Protein AF-A0A1J7INC5-F1 (afdb_monomer)

Structure (mmCIF, N/CA/C/O backbone):
data_AF-A0A1J7INC5-F1
#
_entry.id   AF-A0A1J7INC5-F1
#
loop_
_atom_site.group_PDB
_atom_site.id
_atom_site.type_symbol
_atom_site.label_atom_id
_atom_site.label_alt_id
_atom_site.label_comp_id
_atom_site.label_asym_id
_atom_site.label_entity_id
_atom_site.label_seq_id
_atom_site.pdbx_PDB_ins_code
_atom_site.Cartn_x
_atom_site.Cartn_y
_atom_site.Cartn_z
_atom_site.occupancy
_atom_site.B_iso_or_equiv
_atom_site.auth_seq_id
_atom_site.auth_comp_id
_atom_site.auth_asym_id
_atom_site.auth_atom_id
_atom_site.pdbx_PDB_model_num
ATOM 1 N N . MET A 1 1 ? 9.828 -32.634 -25.817 1.00 79.56 1 MET A N 1
ATOM 2 C CA . MET A 1 1 ? 9.896 -32.301 -27.258 1.00 79.56 1 MET A CA 1
ATOM 3 C C . MET A 1 1 ? 8.584 -32.544 -27.996 1.00 79.56 1 MET A C 1
ATOM 5 O O . MET A 1 1 ? 7.945 -31.555 -28.268 1.00 79.56 1 MET A O 1
ATOM 9 N N . LYS A 1 2 ? 8.061 -33.765 -28.201 1.00 81.69 2 LYS A N 1
ATOM 10 C CA . LYS A 1 2 ? 6.823 -34.005 -29.002 1.00 81.69 2 LYS A CA 1
ATOM 11 C C . LYS A 1 2 ? 5.657 -32.998 -28.845 1.00 81.69 2 LYS A C 1
ATOM 13 O O . LYS A 1 2 ? 5.053 -32.632 -29.841 1.00 81.69 2 LYS A O 1
ATOM 18 N N . GLN A 1 3 ? 5.321 -32.558 -27.626 1.00 80.81 3 GLN A N 1
ATOM 19 C CA . GLN A 1 3 ? 4.282 -31.532 -27.421 1.00 80.81 3 GLN A CA 1
ATOM 20 C C . GLN A 1 3 ? 4.732 -30.112 -27.794 1.00 80.81 3 GLN A C 1
ATOM 22 O O . GLN A 1 3 ? 3.954 -29.354 -28.367 1.00 80.81 3 GLN A O 1
ATOM 27 N N . PHE A 1 4 ? 5.988 -29.769 -27.509 1.00 84.25 4 PHE A N 1
ATOM 28 C CA . PHE A 1 4 ? 6.603 -28.511 -27.925 1.00 84.25 4 PHE A CA 1
ATOM 29 C C . PHE A 1 4 ? 6.523 -28.351 -29.446 1.00 84.25 4 PHE A C 1
ATOM 31 O O . PHE A 1 4 ? 6.114 -27.301 -29.918 1.00 84.25 4 PHE A O 1
ATOM 38 N N . ASP A 1 5 ? 6.781 -29.422 -30.199 1.00 83.06 5 ASP A N 1
ATOM 39 C CA . ASP A 1 5 ? 6.693 -29.476 -31.666 1.00 83.06 5 ASP A CA 1
ATOM 40 C C . ASP A 1 5 ? 5.286 -29.163 -32.195 1.00 83.06 5 ASP A C 1
ATOM 42 O O . ASP A 1 5 ? 5.137 -28.661 -33.301 1.00 83.06 5 ASP A O 1
ATOM 46 N N . GLN A 1 6 ? 4.256 -29.419 -31.387 1.00 81.88 6 GLN A N 1
ATOM 47 C CA . GLN A 1 6 ? 2.860 -29.079 -31.676 1.00 81.88 6 GLN A CA 1
ATOM 48 C C . GLN A 1 6 ? 2.501 -27.646 -31.238 1.00 81.88 6 GLN A C 1
ATOM 50 O O . GLN A 1 6 ? 1.325 -27.301 -31.164 1.00 81.88 6 GLN A O 1
ATOM 55 N N . GLY A 1 7 ? 3.490 -26.828 -30.868 1.00 78.19 7 GLY A N 1
ATOM 56 C CA . GLY A 1 7 ? 3.306 -25.469 -30.360 1.00 78.19 7 GLY A CA 1
ATOM 57 C C . GLY A 1 7 ? 3.027 -25.374 -28.854 1.00 78.19 7 GLY A C 1
ATOM 58 O O . GLY A 1 7 ? 2.882 -24.270 -28.329 1.00 78.19 7 GLY A O 1
ATOM 59 N N . LYS A 1 8 ? 2.968 -26.496 -28.121 1.00 81.81 8 LYS A N 1
ATOM 60 C CA . LYS A 1 8 ? 2.622 -26.514 -26.687 1.00 81.81 8 LYS A CA 1
ATOM 61 C C . LYS A 1 8 ? 3.876 -26.358 -25.823 1.00 81.81 8 LYS A C 1
ATOM 63 O O . LYS A 1 8 ? 4.560 -27.334 -25.519 1.00 81.81 8 LYS A O 1
ATOM 68 N N . LYS A 1 9 ? 4.176 -25.122 -25.409 1.00 86.00 9 LYS A N 1
ATOM 69 C CA . LYS A 1 9 ? 5.406 -24.791 -24.659 1.00 86.00 9 LYS A CA 1
ATOM 70 C C . LYS A 1 9 ? 5.357 -25.090 -23.157 1.00 86.00 9 LYS A C 1
ATOM 72 O O . LYS A 1 9 ? 6.409 -25.260 -22.558 1.00 86.00 9 LYS A O 1
ATOM 77 N N . TYR A 1 10 ? 4.174 -25.179 -22.548 1.00 83.81 10 TYR A N 1
ATOM 78 C CA . TYR A 1 10 ? 4.024 -25.252 -21.086 1.00 83.81 10 TYR A CA 1
ATOM 79 C C . TYR A 1 10 ? 4.822 -26.394 -20.435 1.00 83.81 10 TYR A C 1
ATOM 81 O O . TYR A 1 10 ? 5.674 -26.135 -19.593 1.00 83.81 10 TYR A O 1
ATOM 89 N N . LEU A 1 11 ? 4.629 -27.643 -20.884 1.00 85.19 11 LEU A N 1
ATOM 90 C CA . LEU A 1 11 ? 5.371 -28.787 -20.334 1.00 85.19 11 LEU A CA 1
ATOM 91 C C . LEU A 1 11 ? 6.878 -28.697 -20.585 1.00 85.19 11 LEU A C 1
ATOM 93 O O . LEU A 1 11 ? 7.661 -29.241 -19.816 1.00 85.19 11 LEU A O 1
ATOM 97 N N . PHE A 1 12 ? 7.288 -28.045 -21.675 1.00 90.88 12 PHE A N 1
ATOM 98 C CA . PHE A 1 12 ? 8.702 -27.823 -21.946 1.00 90.88 12 PHE A CA 1
ATOM 99 C C . PHE A 1 12 ? 9.302 -26.856 -20.922 1.00 90.88 12 PHE A C 1
ATOM 101 O O . PHE A 1 12 ? 10.335 -27.171 -20.348 1.00 90.88 12 PHE A O 1
ATOM 108 N N . LEU A 1 13 ? 8.625 -25.740 -20.634 1.00 91.00 13 LEU A N 1
ATOM 109 C CA . LEU A 1 13 ? 9.067 -24.789 -19.612 1.00 91.00 13 LEU A CA 1
ATOM 110 C C . LEU A 1 13 ? 9.072 -25.418 -18.210 1.00 91.00 13 LEU A C 1
ATOM 112 O O . LEU A 1 13 ? 10.070 -25.297 -17.512 1.00 91.00 13 LEU A O 1
ATOM 116 N N . GLN A 1 14 ? 8.040 -26.190 -17.849 1.00 89.31 14 GLN A N 1
ATOM 117 C CA . GLN A 1 14 ? 8.032 -26.937 -16.583 1.00 89.31 14 GLN A CA 1
ATOM 118 C C . GLN A 1 14 ? 9.174 -27.953 -16.484 1.00 89.31 14 GLN A C 1
ATOM 120 O O . GLN A 1 14 ? 9.758 -28.122 -15.418 1.00 89.31 14 GLN A O 1
ATOM 125 N N . ALA A 1 15 ? 9.510 -28.642 -17.579 1.00 92.19 15 ALA A N 1
ATOM 126 C CA . ALA A 1 15 ? 10.645 -29.559 -17.583 1.00 92.19 15 ALA A CA 1
ATOM 127 C C . ALA A 1 15 ? 11.968 -28.817 -17.341 1.00 92.19 15 ALA A C 1
ATOM 129 O O . ALA A 1 15 ? 12.799 -29.313 -16.585 1.00 92.19 15 ALA A O 1
ATOM 130 N N . LEU A 1 16 ? 12.143 -27.625 -17.927 1.00 94.12 16 LEU A N 1
ATOM 131 C CA . LEU A 1 16 ? 13.303 -26.775 -17.642 1.00 94.12 16 LEU A CA 1
ATOM 132 C C . LEU A 1 16 ? 13.348 -26.358 -16.166 1.00 94.12 16 LEU A C 1
ATOM 134 O O . LEU A 1 16 ? 14.412 -26.455 -15.563 1.00 94.12 16 LEU A O 1
ATOM 138 N N . ASP A 1 17 ? 12.215 -25.975 -15.568 1.00 92.81 17 ASP A N 1
ATOM 139 C CA . ASP A 1 17 ? 12.146 -25.637 -14.137 1.00 92.81 17 ASP A CA 1
ATOM 140 C C . ASP A 1 17 ? 12.567 -26.827 -13.257 1.00 92.81 17 ASP A C 1
ATOM 142 O O . ASP A 1 17 ? 13.342 -26.673 -12.311 1.00 92.81 17 ASP A O 1
ATOM 146 N N . VAL A 1 18 ? 12.118 -28.041 -13.600 1.00 94.75 18 VAL A N 1
ATOM 147 C CA . VAL A 1 18 ? 12.524 -29.271 -12.905 1.00 94.75 18 VAL A CA 1
ATOM 148 C C . VAL A 1 18 ? 14.021 -29.523 -13.063 1.00 94.75 18 VAL A C 1
ATOM 150 O O . VAL A 1 18 ? 14.682 -29.829 -12.070 1.00 94.75 18 VAL A O 1
ATOM 153 N N . PHE A 1 19 ? 14.572 -29.388 -14.272 1.00 96.19 19 PHE A N 1
ATOM 154 C CA . PHE A 1 19 ? 16.002 -29.592 -14.500 1.00 96.19 19 PHE A CA 1
ATOM 155 C C . PHE A 1 19 ? 16.855 -28.599 -13.711 1.00 96.19 19 PHE A C 1
ATOM 157 O O . PHE A 1 19 ? 17.801 -29.020 -13.052 1.00 96.19 19 PHE A O 1
ATOM 164 N N . GLU A 1 20 ? 16.486 -27.318 -13.697 1.00 93.75 20 GLU A N 1
ATOM 165 C CA . GLU A 1 20 ? 17.176 -26.306 -12.894 1.00 93.75 20 GLU A CA 1
ATOM 166 C C . GLU A 1 20 ? 17.086 -26.610 -11.392 1.00 93.75 20 GLU A C 1
ATOM 168 O O . GLU A 1 20 ? 18.099 -26.570 -10.701 1.00 93.75 20 GLU A O 1
ATOM 173 N N . SER A 1 21 ? 15.906 -26.990 -10.884 1.00 94.00 21 SER A N 1
ATOM 174 C CA . SER A 1 21 ? 15.721 -27.313 -9.457 1.00 94.00 21 SER A CA 1
ATOM 175 C C . SER A 1 21 ? 16.501 -28.547 -8.983 1.00 94.00 21 SER A C 1
ATOM 177 O O . SER A 1 21 ? 16.738 -28.705 -7.788 1.00 94.00 21 SER A O 1
ATOM 179 N N . GLN A 1 22 ? 16.874 -29.432 -9.911 1.00 95.88 22 GLN A N 1
ATOM 180 C CA . GLN A 1 22 ? 17.616 -30.666 -9.646 1.00 95.88 22 GLN A CA 1
ATOM 181 C C . GLN A 1 22 ? 19.092 -30.568 -10.058 1.00 95.88 22 GLN A C 1
ATOM 183 O O . GLN A 1 22 ? 19.761 -31.599 -10.111 1.00 95.88 22 GLN A O 1
ATOM 188 N N . ASP A 1 23 ? 19.584 -29.371 -10.401 1.00 94.31 23 ASP A N 1
ATOM 189 C CA . ASP A 1 23 ? 20.941 -29.138 -10.916 1.00 94.31 23 ASP A CA 1
ATOM 190 C C . ASP A 1 23 ? 21.305 -29.998 -12.148 1.00 94.31 23 ASP A C 1
ATOM 192 O O . ASP A 1 23 ? 22.472 -30.282 -12.428 1.00 94.31 23 ASP A O 1
ATOM 196 N N . LYS A 1 24 ? 20.299 -30.389 -12.936 1.00 96.19 24 LYS A N 1
ATOM 197 C CA . LYS A 1 24 ? 20.429 -31.155 -14.185 1.00 96.19 24 LYS A CA 1
ATOM 198 C C . LYS A 1 24 ? 20.753 -30.233 -15.359 1.00 96.19 24 LYS A C 1
ATOM 200 O O . LYS A 1 24 ? 19.976 -30.056 -16.301 1.00 96.19 24 LYS A O 1
ATOM 205 N N . TRP A 1 25 ? 21.905 -29.575 -15.258 1.00 94.81 25 TRP A N 1
ATOM 206 C CA . TRP A 1 25 ? 22.341 -28.546 -16.202 1.00 94.81 25 TRP A CA 1
ATOM 207 C C . TRP A 1 25 ? 22.644 -29.104 -17.597 1.00 94.81 25 TRP A C 1
ATOM 209 O O . TRP A 1 25 ? 22.446 -28.400 -18.587 1.00 94.81 25 TRP A O 1
ATOM 219 N N . ASP A 1 26 ? 23.065 -30.366 -17.702 1.00 95.81 26 ASP A N 1
ATOM 220 C CA . ASP A 1 26 ? 23.295 -31.018 -18.991 1.00 95.81 26 ASP A CA 1
ATOM 221 C C . ASP A 1 26 ? 21.986 -31.206 -19.767 1.00 95.81 26 ASP A C 1
ATOM 223 O O . ASP A 1 26 ? 21.897 -30.805 -20.929 1.00 95.81 26 ASP A O 1
ATOM 227 N N . GLU A 1 27 ? 20.948 -31.722 -19.107 1.00 95.94 27 GLU A N 1
ATOM 228 C CA . GLU A 1 27 ? 19.623 -31.928 -19.687 1.00 95.94 27 GLU A CA 1
ATOM 229 C C . GLU A 1 27 ? 18.937 -30.605 -20.039 1.00 95.94 27 GLU A C 1
ATOM 231 O O . GLU A 1 27 ? 18.289 -30.507 -21.088 1.00 95.94 27 GLU A O 1
ATOM 236 N N . ALA A 1 28 ? 19.098 -29.577 -19.199 1.00 95.62 28 ALA A N 1
ATOM 237 C CA . ALA A 1 28 ? 18.619 -28.229 -19.487 1.00 95.62 28 ALA A CA 1
ATOM 238 C C . ALA A 1 28 ? 19.305 -27.648 -20.735 1.00 95.62 28 ALA A C 1
ATOM 240 O O . ALA A 1 28 ? 18.622 -27.159 -21.640 1.00 95.62 28 ALA A O 1
ATOM 241 N N . TYR A 1 29 ? 20.637 -27.755 -20.821 1.00 96.81 29 TYR A N 1
ATOM 242 C CA . TYR A 1 29 ? 21.413 -27.294 -21.974 1.00 96.81 29 TYR A CA 1
ATOM 243 C C . TYR A 1 29 ? 20.959 -27.982 -23.263 1.00 96.81 29 TYR A C 1
ATOM 245 O O . TYR A 1 29 ? 20.604 -27.310 -24.233 1.00 96.81 29 TYR A O 1
ATOM 253 N N . ASP A 1 30 ? 20.907 -29.315 -23.259 1.00 96.19 30 ASP A N 1
ATOM 254 C CA . ASP A 1 30 ? 20.570 -30.107 -24.441 1.00 96.19 30 ASP A CA 1
ATOM 255 C C . ASP A 1 30 ? 19.126 -29.862 -24.894 1.00 96.19 30 ASP A C 1
ATOM 257 O O . ASP A 1 30 ? 18.855 -29.764 -26.093 1.00 96.19 30 ASP A O 1
ATOM 261 N N . SER A 1 31 ? 18.195 -29.705 -23.949 1.00 94.38 31 SER A N 1
ATOM 262 C CA . SER A 1 31 ? 16.788 -29.409 -24.240 1.00 94.38 31 SER A CA 1
ATOM 263 C C . SER A 1 31 ? 16.611 -28.024 -24.863 1.00 94.38 31 SER A C 1
ATOM 265 O O . SER A 1 31 ? 15.909 -27.884 -25.869 1.00 94.38 31 SER A O 1
ATOM 267 N N . CYS A 1 32 ? 17.269 -27.001 -24.309 1.00 95.56 32 CYS A N 1
ATOM 268 C CA . CYS A 1 32 ? 17.246 -25.650 -24.866 1.00 95.56 32 CYS A CA 1
ATOM 269 C C . CYS A 1 32 ? 17.903 -25.596 -26.246 1.00 95.56 32 CYS A C 1
ATOM 271 O O . CYS A 1 32 ? 17.321 -25.047 -27.182 1.00 95.56 32 CYS A O 1
ATOM 273 N N . ARG A 1 33 ? 19.067 -26.231 -26.401 1.00 95.31 33 ARG A N 1
ATOM 274 C CA . ARG A 1 33 ? 19.762 -26.379 -27.682 1.00 95.31 33 ARG A CA 1
ATOM 275 C C . ARG A 1 33 ? 18.855 -27.013 -28.734 1.00 95.31 33 ARG A C 1
ATOM 277 O O . ARG A 1 33 ? 18.671 -26.454 -29.811 1.00 95.31 33 ARG A O 1
ATOM 284 N N . GLN A 1 34 ? 18.219 -28.142 -28.416 1.00 93.56 34 GLN A N 1
ATOM 285 C CA . GLN A 1 34 ? 17.287 -28.814 -29.328 1.00 93.56 34 GLN A CA 1
ATOM 286 C C . GLN A 1 34 ? 16.079 -27.945 -29.696 1.00 93.56 34 GLN A C 1
ATOM 288 O O . GLN A 1 34 ? 15.565 -28.063 -30.808 1.00 93.56 34 GLN A O 1
ATOM 293 N N . ALA A 1 35 ? 15.592 -27.100 -28.787 1.00 92.69 35 ALA A N 1
ATOM 294 C CA . ALA A 1 35 ? 14.503 -26.172 -29.076 1.00 92.69 35 ALA A CA 1
ATOM 295 C C . ALA A 1 35 ? 14.950 -25.010 -29.982 1.00 92.69 35 ALA A C 1
ATOM 297 O O . ALA A 1 35 ? 14.230 -24.671 -30.922 1.00 92.69 35 ALA A O 1
ATOM 298 N N . LEU A 1 36 ? 16.130 -24.434 -29.730 1.00 93.12 36 LEU A N 1
ATOM 299 C CA . LEU A 1 36 ? 16.673 -23.272 -30.445 1.00 93.12 36 LEU A CA 1
ATOM 300 C C . LEU A 1 36 ? 17.260 -23.619 -31.822 1.00 93.12 36 LEU A C 1
ATOM 302 O O . LEU A 1 36 ? 17.204 -22.795 -32.728 1.00 93.12 36 LEU A O 1
ATOM 306 N N . CYS A 1 37 ? 17.767 -24.839 -32.022 1.00 92.19 37 CYS A N 1
ATOM 307 C CA . CYS A 1 37 ? 18.296 -25.298 -33.314 1.00 92.19 37 CYS A CA 1
ATOM 308 C C . CYS A 1 37 ? 17.212 -25.691 -34.334 1.00 92.19 37 CYS A C 1
ATOM 310 O O . CYS A 1 37 ? 17.538 -26.119 -35.445 1.00 92.19 37 CYS A O 1
ATOM 312 N N . ARG A 1 38 ? 15.925 -25.597 -33.979 1.00 89.00 38 ARG A N 1
ATOM 313 C CA . ARG A 1 38 ? 14.830 -25.929 -34.897 1.00 89.00 38 ARG A CA 1
ATOM 314 C C . ARG A 1 38 ? 14.788 -24.968 -36.062 1.00 89.00 38 ARG A C 1
ATOM 316 O O . ARG A 1 38 ? 15.033 -23.777 -35.902 1.00 89.00 38 ARG A O 1
ATOM 323 N N . LYS A 1 39 ? 14.390 -25.493 -37.215 1.00 88.06 39 LYS A N 1
ATOM 324 C CA . LYS A 1 39 ? 14.155 -24.709 -38.420 1.00 88.06 39 LYS A CA 1
ATOM 325 C C . LYS A 1 39 ? 12.675 -24.710 -38.777 1.00 88.06 39 LYS A C 1
ATOM 327 O O . LYS A 1 39 ? 11.964 -25.654 -38.435 1.00 88.06 39 LYS A O 1
ATOM 332 N N . ASP A 1 40 ? 12.219 -23.636 -39.398 1.00 84.44 40 ASP A N 1
ATOM 333 C CA . ASP A 1 40 ? 10.909 -23.567 -40.033 1.00 84.44 40 ASP A CA 1
ATOM 334 C C . ASP A 1 40 ? 10.914 -24.262 -41.408 1.00 84.44 40 ASP A C 1
ATOM 336 O O . ASP A 1 40 ? 11.930 -24.810 -41.849 1.00 84.44 40 ASP A O 1
ATOM 340 N N . GLU A 1 41 ? 9.767 -24.250 -42.089 1.00 78.06 41 GLU A N 1
ATOM 341 C CA . GLU A 1 41 ? 9.596 -24.852 -43.420 1.00 78.06 41 GLU A CA 1
ATOM 342 C C . GLU A 1 41 ? 10.517 -24.227 -44.487 1.00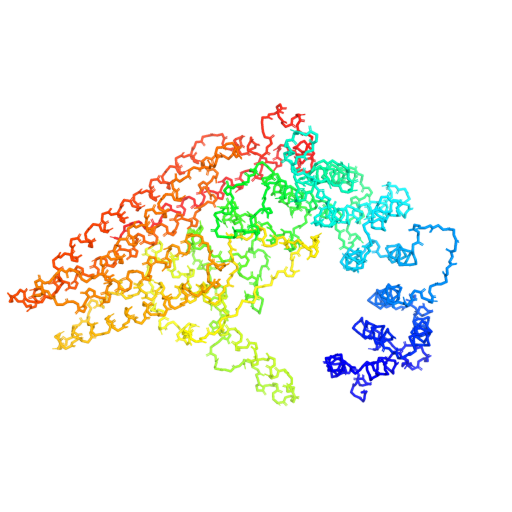 78.06 41 GLU A C 1
ATOM 344 O O . GLU A 1 41 ? 10.833 -24.874 -45.483 1.00 78.06 41 GLU A O 1
ATOM 349 N N . GLY A 1 42 ? 10.996 -22.997 -44.265 1.00 76.56 42 GLY A N 1
ATOM 350 C CA . GLY A 1 42 ? 11.931 -22.284 -45.137 1.00 76.56 42 GLY A CA 1
ATOM 351 C C . GLY A 1 42 ? 13.409 -22.526 -44.811 1.00 76.56 42 GLY A C 1
ATOM 352 O O . GLY A 1 42 ? 14.277 -21.921 -45.439 1.00 76.56 42 GLY A O 1
ATOM 353 N N . GLY A 1 43 ? 13.721 -23.381 -43.831 1.00 79.88 43 GLY A N 1
ATOM 354 C CA . GLY A 1 43 ? 15.092 -23.655 -43.395 1.00 79.88 43 GLY A CA 1
ATOM 355 C C . GLY A 1 43 ? 15.721 -22.551 -42.533 1.00 79.88 43 GLY A C 1
ATOM 356 O O . GLY A 1 43 ? 16.916 -22.635 -42.227 1.00 79.88 43 GLY A O 1
ATOM 357 N N . LEU A 1 44 ? 14.939 -21.547 -42.125 1.00 84.19 44 LEU A N 1
ATOM 358 C CA . LEU A 1 44 ? 15.334 -20.466 -41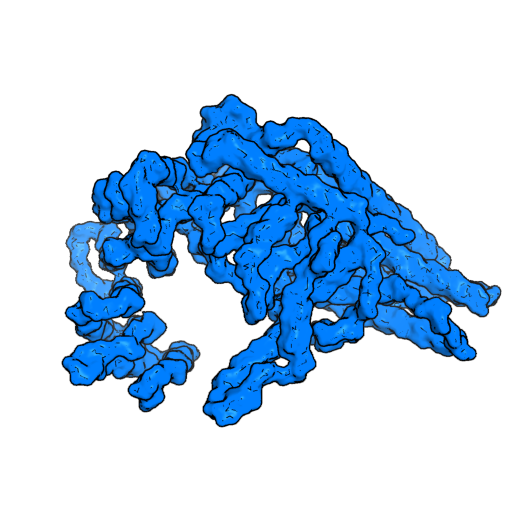.219 1.00 84.19 44 LEU A CA 1
ATOM 359 C C . LEU A 1 44 ? 15.131 -20.896 -39.758 1.00 84.19 44 LEU A C 1
ATOM 361 O O . LEU A 1 44 ? 14.366 -21.823 -39.501 1.00 84.19 44 LEU A O 1
ATOM 365 N N . PRO A 1 45 ? 15.805 -20.272 -38.775 1.00 85.25 45 PRO A N 1
ATOM 366 C CA . PRO A 1 45 ? 15.621 -20.624 -37.372 1.00 85.25 45 PRO A CA 1
ATOM 367 C C . PRO A 1 45 ? 14.172 -20.401 -36.910 1.00 85.25 45 PRO A C 1
ATOM 369 O O . PRO A 1 45 ? 13.573 -19.348 -37.129 1.00 85.25 45 PRO A O 1
ATOM 372 N N . SER A 1 46 ? 13.611 -21.401 -36.232 1.00 87.69 46 SER A N 1
ATOM 373 C CA . SER A 1 46 ? 12.252 -21.361 -35.704 1.00 87.69 46 SER A CA 1
ATOM 374 C C . SER A 1 46 ? 12.181 -20.489 -34.454 1.00 87.69 46 SER A C 1
ATOM 376 O O . SER A 1 46 ? 12.831 -20.750 -33.440 1.00 87.69 46 SER A O 1
ATOM 378 N N . TYR A 1 47 ? 11.294 -19.497 -34.475 1.00 86.25 47 TYR A N 1
ATOM 379 C CA . TYR A 1 47 ? 11.047 -18.624 -33.325 1.00 86.25 47 TYR A CA 1
ATOM 380 C C . TYR A 1 47 ? 10.155 -19.261 -32.249 1.00 86.25 47 TYR A C 1
ATOM 382 O O . TYR A 1 47 ? 9.934 -18.674 -31.190 1.00 86.25 47 TYR A O 1
ATOM 390 N N . LEU A 1 48 ? 9.696 -20.500 -32.465 1.00 84.38 48 LEU A N 1
ATOM 391 C CA . LEU A 1 48 ? 8.965 -21.270 -31.463 1.00 84.38 48 LEU A CA 1
ATOM 392 C C . LEU A 1 48 ? 9.797 -21.465 -30.181 1.00 84.38 48 LEU A C 1
ATOM 394 O O . LEU A 1 48 ? 9.253 -21.362 -29.084 1.00 84.38 48 LEU A O 1
ATOM 398 N N . GLY A 1 49 ? 11.109 -21.692 -30.303 1.00 80.81 49 GLY A N 1
ATOM 399 C CA . GLY A 1 49 ? 12.033 -21.814 -29.167 1.00 80.81 49 GLY A CA 1
ATOM 400 C C . GLY A 1 49 ? 12.678 -20.509 -28.708 1.00 80.81 49 GLY A C 1
ATOM 401 O O . GLY A 1 49 ? 13.268 -20.496 -27.635 1.00 80.81 49 GLY A O 1
ATOM 402 N N . ALA A 1 50 ? 12.541 -19.418 -29.471 1.00 84.25 50 ALA A N 1
ATOM 403 C CA . ALA A 1 50 ? 13.195 -18.126 -29.226 1.00 84.25 50 ALA A CA 1
ATOM 404 C C . ALA A 1 50 ? 12.513 -17.291 -28.118 1.00 84.25 50 ALA A C 1
ATOM 406 O O . ALA A 1 50 ? 12.283 -16.085 -28.249 1.00 84.25 50 ALA A O 1
ATOM 407 N N . ASP A 1 51 ? 12.160 -17.961 -27.028 1.00 88.56 51 ASP A N 1
ATOM 408 C CA . ASP A 1 51 ? 11.603 -17.380 -25.816 1.00 88.56 51 ASP A CA 1
ATOM 409 C C . ASP A 1 51 ? 12.730 -16.941 -24.869 1.00 88.56 51 ASP A C 1
ATOM 411 O O . ASP A 1 51 ? 13.776 -17.590 -24.791 1.00 88.56 51 ASP A O 1
ATOM 415 N N . TRP A 1 52 ? 12.530 -15.838 -24.146 1.00 91.88 52 TRP A N 1
ATOM 416 C CA . TRP A 1 52 ? 13.534 -15.319 -23.219 1.00 91.88 52 TRP A CA 1
ATOM 417 C C . TRP A 1 52 ? 13.896 -16.326 -22.118 1.00 91.88 52 TRP A C 1
ATOM 419 O O . TRP A 1 52 ? 15.076 -16.475 -21.801 1.00 91.88 52 TRP A O 1
ATOM 429 N N . ARG A 1 53 ? 12.922 -17.078 -21.582 1.00 92.88 53 ARG A N 1
ATOM 430 C CA . ARG A 1 53 ? 13.174 -18.108 -20.561 1.00 92.88 53 ARG A CA 1
ATOM 431 C C . ARG A 1 53 ? 14.126 -19.181 -21.083 1.00 92.88 53 ARG A C 1
ATOM 433 O O . ARG A 1 53 ? 15.047 -19.571 -20.375 1.00 92.88 53 ARG A O 1
ATOM 440 N N . VAL A 1 54 ? 13.936 -19.605 -22.332 1.00 94.81 54 VAL A N 1
ATOM 441 C CA . VAL A 1 54 ? 14.754 -20.640 -22.980 1.00 94.81 54 VAL A CA 1
ATOM 442 C C . VAL A 1 54 ? 16.176 -20.143 -23.213 1.00 94.81 54 VAL A C 1
ATOM 444 O O . VAL A 1 54 ? 17.121 -20.845 -22.862 1.00 94.81 54 VAL A O 1
ATOM 447 N N . TRP A 1 55 ? 16.345 -18.920 -23.728 1.00 95.56 55 TRP A N 1
ATOM 448 C CA . TRP A 1 55 ? 17.668 -18.304 -23.879 1.00 95.56 55 TRP A CA 1
ATOM 449 C C . TRP A 1 55 ? 18.400 -18.169 -22.546 1.00 95.56 55 TRP A C 1
ATOM 451 O O . TRP A 1 55 ? 19.556 -18.575 -22.439 1.00 95.56 55 TRP A O 1
ATOM 461 N N . LYS A 1 56 ? 17.720 -17.654 -21.518 1.00 95.00 56 LYS A N 1
ATOM 462 C CA . LYS A 1 56 ? 18.295 -17.481 -20.183 1.00 95.00 56 LYS A CA 1
ATOM 463 C C . LYS A 1 56 ? 18.754 -18.815 -19.589 1.00 95.00 56 LYS A C 1
ATOM 465 O O . LYS A 1 56 ? 19.890 -18.910 -19.134 1.00 95.00 56 LYS A O 1
ATOM 470 N N . THR A 1 57 ? 17.915 -19.852 -19.648 1.00 95.38 57 THR A N 1
ATOM 471 C CA . THR A 1 57 ? 18.275 -21.202 -19.186 1.00 95.38 57 THR A CA 1
ATOM 472 C C . THR A 1 57 ? 19.420 -21.790 -20.005 1.00 95.38 57 THR A C 1
ATOM 474 O O . THR A 1 57 ? 20.329 -22.381 -19.432 1.00 95.38 57 THR A O 1
ATOM 477 N N . PHE A 1 58 ? 19.428 -21.601 -21.328 1.00 96.69 58 PHE A N 1
ATOM 478 C CA . PHE A 1 58 ? 20.496 -22.107 -22.191 1.00 96.69 58 PHE A CA 1
ATOM 479 C C . PHE A 1 58 ? 21.862 -21.519 -21.821 1.00 96.69 58 PHE A C 1
ATOM 481 O O . PHE A 1 58 ? 22.832 -22.255 -21.647 1.00 96.69 58 PHE A O 1
ATOM 488 N N . ILE A 1 59 ? 21.919 -20.197 -21.641 1.00 95.62 59 ILE A N 1
ATOM 489 C CA . ILE A 1 59 ? 23.139 -19.468 -21.281 1.00 95.62 59 ILE A CA 1
ATOM 490 C C . ILE A 1 59 ? 23.579 -19.812 -19.851 1.00 95.62 59 ILE A C 1
ATOM 492 O O . ILE A 1 59 ? 24.762 -20.060 -19.607 1.00 95.62 59 ILE A O 1
ATOM 496 N N . ALA A 1 60 ? 22.636 -19.887 -18.906 1.00 94.00 60 ALA A N 1
ATOM 497 C CA . ALA A 1 60 ? 22.924 -20.302 -17.536 1.00 94.00 60 ALA A CA 1
ATOM 498 C C . ALA A 1 60 ? 23.497 -21.727 -17.495 1.00 94.00 60 ALA A C 1
ATOM 500 O O . ALA A 1 60 ? 24.548 -21.943 -16.893 1.00 94.00 60 ALA A O 1
ATOM 501 N N . ALA A 1 61 ? 22.878 -22.675 -18.199 1.00 95.19 61 ALA A N 1
ATOM 502 C CA . ALA A 1 61 ? 23.349 -24.052 -18.284 1.00 95.19 61 ALA A CA 1
ATOM 503 C C . ALA A 1 61 ? 24.729 -24.158 -18.956 1.00 95.19 61 ALA A C 1
ATOM 505 O O . ALA A 1 61 ? 25.576 -24.914 -18.484 1.00 95.19 61 ALA A O 1
ATOM 506 N N . ALA A 1 62 ? 25.009 -23.348 -19.987 1.00 94.56 62 ALA A N 1
ATOM 507 C CA . ALA A 1 62 ? 26.326 -23.288 -20.631 1.00 94.56 62 ALA A CA 1
ATOM 508 C C . ALA A 1 62 ? 27.444 -22.946 -19.632 1.00 94.56 62 ALA A C 1
ATOM 510 O O . ALA A 1 62 ? 28.512 -23.557 -19.656 1.00 94.56 62 ALA A O 1
ATOM 511 N N . SER A 1 63 ? 27.174 -22.027 -18.695 1.00 91.38 63 SER A N 1
ATOM 512 C CA . SER A 1 63 ? 28.121 -21.649 -17.634 1.00 91.38 63 SER A CA 1
ATOM 513 C C . SER A 1 63 ? 28.396 -22.754 -16.608 1.00 91.38 63 SER A C 1
ATOM 515 O O . SER A 1 63 ? 29.366 -22.662 -15.856 1.00 91.38 63 SER A O 1
ATOM 517 N N . LYS A 1 64 ? 27.556 -23.795 -16.573 1.00 91.56 64 LYS A N 1
ATOM 518 C CA . LYS A 1 64 ? 27.638 -24.925 -15.639 1.00 91.56 64 LYS A CA 1
ATOM 519 C C . LYS A 1 64 ? 28.164 -26.212 -16.282 1.00 91.56 64 LYS A C 1
ATOM 521 O O . LYS A 1 64 ? 28.396 -27.181 -15.565 1.00 91.56 64 LYS A O 1
ATOM 526 N N . LYS A 1 65 ? 28.380 -26.234 -17.604 1.00 89.94 65 LYS A N 1
ATOM 527 C CA . LYS A 1 65 ? 28.960 -27.386 -18.312 1.00 89.94 65 LYS A CA 1
ATOM 528 C C . LYS A 1 65 ? 30.415 -27.638 -17.869 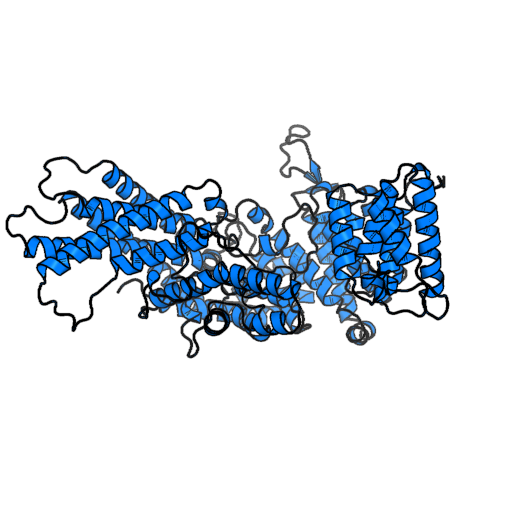1.00 89.94 65 LYS A C 1
ATOM 530 O O . LYS A 1 65 ? 31.126 -26.681 -17.569 1.00 89.94 65 LYS A O 1
ATOM 535 N N . PRO A 1 66 ? 30.916 -28.889 -17.934 1.00 87.44 66 PRO A N 1
ATOM 536 C CA . PRO A 1 66 ? 32.323 -29.201 -17.652 1.00 87.44 66 PRO A CA 1
ATOM 537 C C . PRO A 1 66 ? 33.320 -28.466 -18.559 1.00 87.44 66 PRO A C 1
ATOM 539 O O . PRO A 1 66 ? 34.426 -28.146 -18.133 1.00 87.44 66 PRO A O 1
ATOM 542 N N . ASN A 1 67 ? 32.923 -28.182 -19.806 1.00 88.50 67 ASN A N 1
ATOM 543 C CA . ASN A 1 67 ? 33.682 -27.358 -20.745 1.00 88.50 67 ASN A CA 1
ATOM 544 C C . ASN A 1 67 ? 32.848 -26.132 -21.165 1.00 88.50 67 ASN A C 1
ATOM 546 O O . ASN A 1 67 ? 32.183 -26.167 -22.206 1.00 88.50 67 ASN A O 1
ATOM 550 N N . PRO A 1 68 ? 32.860 -25.048 -20.363 1.00 87.12 68 PRO A N 1
ATOM 551 C CA . PRO A 1 68 ? 32.096 -23.842 -20.662 1.00 87.12 68 PRO A CA 1
ATOM 552 C C . PRO A 1 68 ? 32.500 -23.194 -21.986 1.00 87.12 68 PRO A C 1
ATOM 554 O O . PRO A 1 68 ? 31.655 -22.610 -22.651 1.00 87.12 68 PRO A O 1
ATOM 557 N N . GLN A 1 69 ? 33.765 -23.308 -22.401 1.00 86.50 69 GLN A N 1
ATOM 558 C CA . GLN A 1 69 ? 34.243 -22.693 -23.638 1.00 86.50 69 GLN A CA 1
ATOM 559 C C . GLN A 1 69 ? 33.499 -23.206 -24.863 1.00 86.50 69 GLN A C 1
ATOM 561 O O . GLN A 1 69 ? 32.864 -22.423 -25.567 1.00 86.50 69 GLN A O 1
ATOM 566 N N . VAL A 1 70 ? 33.505 -24.523 -25.056 1.00 89.75 70 VAL A N 1
ATOM 567 C CA . VAL A 1 70 ? 32.797 -25.160 -26.171 1.00 89.75 70 VAL A CA 1
ATOM 568 C C . VAL A 1 70 ? 31.295 -24.881 -26.081 1.00 89.75 70 VAL A C 1
ATOM 570 O O . VAL A 1 70 ? 30.647 -24.601 -27.089 1.00 89.75 70 VAL A O 1
ATOM 573 N N . ALA A 1 71 ? 30.739 -24.890 -24.865 1.00 91.88 71 ALA A N 1
ATOM 574 C CA . ALA A 1 71 ? 29.325 -24.607 -24.656 1.00 91.88 71 ALA A CA 1
ATOM 575 C C . ALA A 1 71 ? 28.943 -23.172 -25.067 1.00 91.88 71 ALA A C 1
ATOM 577 O O . ALA A 1 71 ? 27.889 -22.977 -25.675 1.00 91.88 71 ALA A O 1
ATOM 578 N N . PHE A 1 72 ? 29.783 -22.175 -24.766 1.00 92.06 72 PHE A N 1
ATOM 579 C CA . PHE A 1 72 ? 29.561 -20.775 -25.140 1.00 92.06 72 PHE A CA 1
ATOM 580 C C . PHE A 1 72 ? 29.835 -20.495 -26.623 1.00 92.06 72 PHE A C 1
ATOM 582 O O . PHE A 1 72 ? 29.113 -19.693 -27.214 1.00 92.06 72 PHE A O 1
ATOM 589 N N . GLU A 1 73 ? 30.807 -21.167 -27.246 1.00 90.50 73 GLU A N 1
ATOM 590 C CA . GLU A 1 73 ? 31.016 -21.116 -28.703 1.00 90.50 73 GLU A CA 1
ATOM 591 C C . GLU A 1 73 ? 29.762 -21.600 -29.452 1.00 90.50 73 GLU A C 1
ATOM 593 O O . GLU A 1 73 ? 29.312 -20.964 -30.410 1.00 90.50 73 GLU A O 1
ATOM 598 N N . GLU A 1 74 ? 29.129 -22.676 -28.972 1.00 93.38 74 GLU A N 1
ATOM 599 C CA . GLU A 1 74 ? 27.869 -23.167 -29.535 1.00 93.38 74 GLU A CA 1
ATOM 600 C C . GLU A 1 74 ? 26.698 -22.200 -29.279 1.00 93.38 74 GLU A C 1
ATOM 602 O O . GLU A 1 74 ? 25.932 -21.915 -30.203 1.00 93.38 74 GLU A O 1
ATOM 607 N N . VAL A 1 75 ? 26.584 -21.623 -28.074 1.00 93.88 75 VAL A N 1
ATOM 608 C CA . VAL A 1 75 ? 25.583 -20.577 -27.773 1.00 93.88 75 VAL A CA 1
ATOM 609 C C . VAL A 1 75 ? 25.714 -19.404 -28.745 1.00 93.88 75 VAL A C 1
ATOM 611 O O . VAL A 1 75 ? 24.718 -18.980 -29.334 1.00 93.88 75 VAL A O 1
ATOM 614 N N . GLN A 1 76 ? 26.933 -18.899 -28.947 1.00 91.81 76 GLN A N 1
ATOM 615 C CA . GLN A 1 76 ? 27.203 -17.803 -29.874 1.00 91.81 76 GLN A CA 1
ATOM 616 C C . GLN A 1 76 ? 26.863 -18.190 -31.313 1.00 91.81 76 GLN A C 1
ATOM 618 O O . GLN A 1 76 ? 26.208 -17.413 -32.004 1.00 91.81 76 GLN A O 1
ATOM 623 N N . SER A 1 77 ? 27.244 -19.393 -31.753 1.00 92.88 77 SER A N 1
ATOM 624 C CA . SER A 1 77 ? 26.920 -19.902 -33.089 1.00 92.88 77 SER A CA 1
ATOM 625 C C . SER A 1 77 ? 25.410 -19.908 -33.341 1.00 92.88 77 SER A C 1
ATOM 627 O O . SER A 1 77 ? 24.940 -19.335 -34.327 1.00 92.88 77 SER A O 1
ATOM 629 N N . ILE A 1 78 ? 24.629 -20.466 -32.409 1.00 93.88 78 ILE A N 1
ATOM 630 C CA . ILE A 1 78 ? 23.166 -20.498 -32.506 1.00 93.88 78 ILE A CA 1
ATOM 631 C C . ILE A 1 78 ? 22.612 -19.071 -32.506 1.00 93.88 78 ILE A C 1
ATOM 633 O O . ILE A 1 78 ? 21.799 -18.733 -33.364 1.00 93.88 78 ILE A O 1
ATOM 637 N N . LEU A 1 79 ? 23.076 -18.198 -31.613 1.00 93.06 79 LEU A N 1
ATOM 638 C CA . LEU A 1 79 ? 22.612 -16.813 -31.530 1.00 93.06 79 LEU A CA 1
ATOM 639 C C . LEU A 1 79 ? 22.886 -16.019 -32.820 1.00 93.06 79 LEU A C 1
ATOM 641 O O . LEU A 1 79 ? 22.018 -15.268 -33.269 1.00 93.06 79 LEU A O 1
ATOM 645 N N . GLN A 1 80 ? 24.033 -16.235 -33.474 1.00 91.56 80 GLN A N 1
ATOM 646 C CA . GLN A 1 80 ? 24.353 -15.610 -34.763 1.00 91.56 80 GLN A CA 1
ATOM 647 C C . GLN A 1 80 ? 23.368 -16.001 -35.871 1.00 91.56 80 GLN A C 1
ATOM 649 O O . GLN A 1 80 ? 23.012 -15.152 -36.695 1.00 91.56 80 GLN A O 1
ATOM 654 N N . THR A 1 81 ? 22.845 -17.234 -35.861 1.00 91.62 81 THR A N 1
ATOM 655 C CA . THR A 1 81 ? 21.806 -17.631 -36.828 1.00 91.62 81 THR A CA 1
ATOM 656 C C . THR A 1 81 ? 20.556 -16.758 -36.698 1.00 91.62 81 THR A C 1
ATOM 658 O O . THR A 1 81 ? 20.067 -16.244 -37.702 1.00 91.62 81 THR A O 1
ATOM 661 N N . PHE A 1 82 ? 20.106 -16.476 -35.472 1.00 90.62 82 PHE A N 1
ATOM 662 C CA . PHE A 1 82 ? 18.958 -15.604 -35.213 1.00 90.62 82 PHE A CA 1
ATOM 663 C C . PHE A 1 82 ? 19.255 -14.127 -35.497 1.00 90.62 82 PHE A C 1
ATOM 665 O O . PHE A 1 82 ? 18.371 -13.398 -35.949 1.00 90.62 82 PHE A O 1
ATOM 672 N N . ILE A 1 83 ? 20.488 -13.668 -35.258 1.00 88.25 83 ILE A N 1
ATOM 673 C CA . ILE A 1 83 ? 20.906 -12.294 -35.570 1.00 88.25 83 ILE A CA 1
ATOM 674 C C . ILE A 1 83 ? 20.850 -12.041 -37.076 1.00 88.25 83 ILE A C 1
ATOM 676 O O . ILE A 1 83 ? 20.362 -10.990 -37.491 1.00 88.25 83 ILE A O 1
ATOM 680 N N . SER A 1 84 ? 21.291 -13.003 -37.889 1.00 86.56 84 SER A N 1
ATOM 681 C CA . SER A 1 84 ? 21.293 -12.875 -39.351 1.00 86.56 84 SER A CA 1
ATOM 682 C C . SER A 1 84 ? 19.886 -12.708 -39.947 1.00 86.56 84 SER A C 1
ATOM 684 O O . SER A 1 84 ? 19.712 -12.041 -40.966 1.00 86.56 84 SER A O 1
ATOM 686 N N . THR A 1 85 ? 18.857 -13.233 -39.274 1.00 84.56 85 THR A N 1
ATOM 687 C CA . THR A 1 85 ? 17.455 -13.181 -39.719 1.00 84.56 85 THR A CA 1
ATOM 688 C C . THR A 1 85 ? 16.613 -12.134 -38.984 1.00 84.56 85 THR A C 1
ATOM 690 O O . THR A 1 85 ? 15.462 -11.893 -39.357 1.00 84.56 85 THR A O 1
ATOM 693 N N . LYS A 1 86 ? 17.172 -11.450 -37.971 1.00 80.31 86 LYS A N 1
ATOM 694 C CA . LYS A 1 86 ? 16.421 -10.588 -37.039 1.00 80.31 86 LYS A CA 1
ATOM 695 C C . LYS A 1 86 ? 15.712 -9.399 -37.686 1.00 80.31 86 LYS A C 1
ATOM 697 O O . LYS A 1 86 ? 14.748 -8.893 -37.125 1.00 80.31 86 LYS A O 1
ATOM 702 N N . ALA A 1 87 ? 16.173 -8.912 -38.839 1.00 76.19 87 ALA A N 1
ATOM 703 C CA . ALA A 1 87 ? 15.627 -7.696 -39.448 1.00 76.19 87 ALA A CA 1
ATOM 704 C C . ALA A 1 87 ? 14.129 -7.825 -39.791 1.00 76.19 87 ALA A C 1
ATOM 706 O O . ALA A 1 87 ? 13.383 -6.854 -39.654 1.00 76.19 87 ALA A O 1
ATOM 707 N N . LYS A 1 88 ? 13.687 -9.036 -40.163 1.00 77.44 88 LYS A N 1
ATOM 708 C CA . LYS A 1 88 ? 12.349 -9.322 -40.706 1.00 77.44 88 LYS A CA 1
ATOM 709 C C . LYS A 1 88 ? 11.342 -9.859 -39.680 1.00 77.44 88 LYS A C 1
ATOM 711 O O . LYS A 1 88 ? 10.255 -10.266 -40.073 1.00 77.44 88 LYS A O 1
ATOM 716 N N . VAL A 1 89 ? 11.682 -9.886 -38.389 1.00 83.94 89 VAL A N 1
ATOM 717 C CA . VAL A 1 89 ? 10.823 -10.492 -37.354 1.00 83.94 89 VAL A CA 1
ATOM 718 C C . VAL A 1 89 ? 10.210 -9.474 -36.401 1.00 83.94 89 VAL A C 1
ATOM 720 O O . VAL A 1 89 ? 10.657 -8.327 -36.311 1.00 83.94 89 VAL A O 1
ATOM 723 N N . ALA A 1 90 ? 9.172 -9.913 -35.687 1.00 84.94 90 ALA A N 1
ATOM 724 C CA . ALA A 1 90 ? 8.466 -9.109 -34.698 1.00 84.94 90 ALA A CA 1
ATOM 725 C C . ALA A 1 90 ? 9.412 -8.567 -33.612 1.00 84.94 90 ALA A C 1
ATOM 727 O O . ALA A 1 90 ? 10.375 -9.229 -33.211 1.00 84.94 90 ALA A O 1
ATOM 728 N N . GLN A 1 91 ? 9.099 -7.375 -33.097 1.00 85.25 91 GLN A N 1
ATOM 729 C CA . GLN A 1 91 ? 9.935 -6.654 -32.132 1.00 85.25 91 GLN A CA 1
ATOM 730 C C . GLN A 1 91 ? 10.231 -7.467 -30.861 1.00 85.25 91 GLN A C 1
ATOM 732 O O . GLN A 1 91 ? 11.348 -7.410 -30.352 1.00 85.25 91 GLN A O 1
ATOM 737 N N . MET A 1 92 ? 9.286 -8.296 -30.400 1.00 86.56 92 MET A N 1
ATOM 738 C CA . MET A 1 92 ? 9.488 -9.191 -29.250 1.00 86.56 92 MET A CA 1
ATOM 739 C C . MET A 1 92 ? 10.711 -10.107 -29.408 1.00 86.56 92 MET A C 1
ATOM 741 O O . MET A 1 92 ? 11.478 -10.292 -28.468 1.00 86.56 92 MET A O 1
ATOM 745 N N . TYR A 1 93 ? 10.943 -10.645 -30.609 1.00 87.88 93 TYR A N 1
ATOM 746 C CA . TYR A 1 93 ? 12.059 -11.553 -30.858 1.00 87.88 93 TYR A CA 1
ATOM 747 C C . TYR A 1 93 ? 13.371 -10.789 -31.004 1.00 87.88 93 TYR A C 1
ATOM 749 O O . TYR A 1 93 ? 14.401 -11.262 -30.532 1.00 87.88 93 TYR A O 1
ATOM 757 N N . LYS A 1 94 ? 13.334 -9.584 -31.589 1.00 89.12 94 LYS A N 1
ATOM 758 C CA . LYS A 1 94 ? 14.490 -8.675 -31.621 1.00 89.12 94 LYS A CA 1
ATOM 759 C C . LYS A 1 94 ? 14.954 -8.341 -30.200 1.00 89.12 94 LYS A C 1
ATOM 761 O O . LYS A 1 94 ? 16.143 -8.473 -29.917 1.00 89.12 94 LYS A O 1
ATOM 766 N N . ARG A 1 95 ? 14.015 -8.010 -29.303 1.00 90.25 95 ARG A N 1
ATOM 767 C CA . ARG A 1 95 ? 14.275 -7.784 -27.872 1.00 90.25 95 ARG A CA 1
ATOM 768 C C . ARG A 1 95 ? 14.868 -9.025 -27.200 1.00 90.25 95 ARG A C 1
ATOM 770 O O . ARG A 1 95 ? 15.926 -8.914 -26.594 1.00 90.25 95 ARG A O 1
ATOM 777 N N . ASN A 1 96 ? 14.263 -10.206 -27.362 1.00 92.44 96 ASN A N 1
ATOM 778 C CA . ASN A 1 96 ? 14.779 -11.449 -26.764 1.00 92.44 96 ASN A CA 1
ATOM 779 C C . ASN A 1 96 ? 16.206 -11.783 -27.229 1.00 92.44 96 ASN A C 1
ATOM 781 O O . ASN A 1 96 ? 17.027 -12.197 -26.418 1.00 92.44 96 ASN A O 1
ATOM 785 N N . ILE A 1 97 ? 16.519 -11.583 -28.514 1.00 92.19 97 ILE A N 1
ATOM 786 C CA . ILE A 1 97 ? 17.873 -11.786 -29.053 1.00 92.19 97 ILE A CA 1
ATOM 787 C C . ILE A 1 97 ? 18.855 -10.774 -28.444 1.00 92.19 97 ILE A C 1
ATOM 789 O O . ILE A 1 97 ? 19.968 -11.143 -28.078 1.00 92.19 97 ILE A O 1
ATOM 793 N N . ALA A 1 98 ? 18.454 -9.507 -28.310 1.00 92.12 98 ALA A N 1
ATOM 794 C CA . ALA A 1 98 ? 19.286 -8.472 -27.700 1.00 92.12 98 ALA A CA 1
ATOM 795 C C . ALA A 1 98 ? 19.549 -8.743 -26.203 1.00 92.12 98 ALA A C 1
ATOM 797 O O . ALA A 1 98 ? 20.676 -8.572 -25.739 1.00 92.12 98 ALA A O 1
ATOM 798 N N . LEU A 1 99 ? 18.549 -9.244 -25.470 1.00 94.38 99 LEU A N 1
ATOM 799 C CA . LEU A 1 99 ? 18.697 -9.708 -24.087 1.00 94.38 99 LEU A CA 1
ATOM 800 C C . LEU A 1 99 ? 19.584 -10.958 -23.986 1.00 94.38 99 LEU A C 1
ATOM 802 O O . LEU A 1 99 ? 20.418 -11.045 -23.090 1.00 94.38 99 LEU A O 1
ATOM 806 N N . ALA A 1 100 ? 19.463 -11.907 -24.918 1.00 94.56 100 ALA A N 1
ATOM 807 C CA . ALA A 1 100 ? 20.329 -13.086 -24.969 1.00 94.56 100 ALA A CA 1
ATOM 808 C C . ALA A 1 100 ? 21.797 -12.707 -25.222 1.00 94.56 100 ALA A C 1
ATOM 810 O O . ALA A 1 100 ? 22.694 -13.287 -24.611 1.00 94.56 100 ALA A O 1
ATOM 811 N N . LEU A 1 101 ? 22.050 -11.700 -26.066 1.00 93.19 101 LEU A N 1
ATOM 812 C CA . LEU A 1 101 ? 23.386 -11.127 -26.250 1.00 93.19 101 LEU A CA 1
ATOM 813 C C . LEU A 1 101 ? 23.925 -10.512 -24.952 1.00 93.19 101 LEU A C 1
ATOM 815 O O . LEU A 1 101 ? 25.066 -10.787 -24.588 1.00 93.19 101 LEU A O 1
ATOM 819 N N . LEU A 1 102 ? 23.111 -9.726 -24.238 1.00 93.62 102 LEU A N 1
ATOM 820 C CA . LEU A 1 102 ? 23.486 -9.167 -22.934 1.00 93.62 102 LEU A CA 1
ATOM 821 C C . LEU A 1 102 ? 23.831 -10.263 -21.922 1.00 93.62 102 LEU A C 1
ATOM 823 O O . LEU A 1 102 ? 24.926 -10.253 -21.365 1.00 93.62 102 LEU A O 1
ATOM 827 N N . GLU A 1 103 ? 22.942 -11.235 -21.724 1.00 94.81 103 GLU A N 1
ATOM 828 C CA . GLU A 1 103 ? 23.159 -12.333 -20.777 1.00 94.81 103 GLU A CA 1
ATOM 829 C C . GLU A 1 103 ? 24.409 -13.139 -21.133 1.00 94.81 103 GLU A C 1
ATOM 831 O O . GLU A 1 103 ? 25.214 -13.448 -20.258 1.00 94.81 103 GLU A O 1
ATOM 836 N N . THR A 1 104 ? 24.640 -13.403 -22.422 1.00 92.94 104 THR A N 1
ATOM 837 C CA . THR A 1 104 ? 25.860 -14.082 -22.879 1.00 92.94 104 THR A CA 1
ATOM 838 C C . THR A 1 104 ? 27.104 -13.287 -22.482 1.00 92.94 104 THR A C 1
ATOM 840 O O . THR A 1 104 ? 28.017 -13.857 -21.889 1.00 92.94 104 THR A O 1
ATOM 843 N N . SER A 1 105 ? 27.130 -11.971 -22.719 1.00 90.62 105 SER A N 1
ATOM 844 C CA . SER A 1 105 ? 28.258 -11.111 -22.332 1.00 90.62 105 SER A CA 1
ATOM 845 C C . SER A 1 105 ? 28.494 -11.065 -20.819 1.00 90.62 105 SER A C 1
ATOM 847 O O . SER A 1 105 ? 29.634 -10.912 -20.384 1.00 90.62 105 SER A O 1
ATOM 849 N N . PHE A 1 106 ? 27.446 -11.209 -20.002 1.00 91.12 106 PHE A N 1
ATOM 850 C CA . PHE A 1 106 ? 27.554 -11.222 -18.539 1.00 91.12 106 PHE A CA 1
ATOM 851 C C . PHE A 1 106 ? 27.966 -12.576 -17.953 1.00 91.12 106 PHE A C 1
ATOM 853 O O . PHE A 1 106 ? 28.551 -12.611 -16.868 1.00 91.12 106 PHE A O 1
ATOM 860 N N . ARG A 1 107 ? 27.669 -13.682 -18.642 1.00 90.75 107 ARG A N 1
ATOM 861 C CA . ARG A 1 107 ? 27.919 -15.047 -18.150 1.00 90.75 107 ARG A CA 1
ATOM 862 C C . ARG A 1 107 ? 29.121 -15.733 -18.793 1.00 90.75 107 ARG A C 1
ATOM 864 O O . ARG A 1 107 ? 29.569 -16.749 -18.262 1.00 90.75 107 ARG A O 1
ATOM 871 N N . ILE A 1 108 ? 29.654 -15.202 -19.894 1.00 84.38 108 ILE A N 1
ATOM 872 C CA . ILE A 1 108 ? 30.830 -15.771 -20.554 1.00 84.38 108 ILE A CA 1
ATOM 873 C C . ILE A 1 108 ? 32.049 -15.769 -19.602 1.00 84.38 108 ILE A C 1
ATOM 875 O O . ILE A 1 108 ? 32.336 -14.754 -18.957 1.00 84.38 108 ILE A O 1
ATOM 879 N N . PRO A 1 109 ? 32.783 -16.892 -19.475 1.00 78.25 109 PRO A N 1
ATOM 880 C CA . PRO A 1 109 ? 33.980 -16.959 -18.648 1.00 78.25 109 PRO A CA 1
ATOM 881 C C . PRO A 1 109 ? 35.018 -15.908 -19.044 1.00 78.25 109 PRO A C 1
ATOM 883 O O . PRO A 1 109 ? 35.321 -15.738 -20.224 1.00 78.25 109 PRO A O 1
ATOM 886 N N . LYS A 1 110 ? 35.645 -15.266 -18.048 1.00 71.50 110 LYS A N 1
ATOM 887 C CA . LYS A 1 110 ? 36.693 -14.251 -18.270 1.00 71.50 110 LYS A CA 1
ATOM 888 C C . LYS A 1 110 ? 37.845 -14.749 -19.150 1.00 71.50 110 LYS A C 1
ATOM 890 O O . LYS A 1 110 ? 38.412 -13.959 -19.884 1.00 71.50 110 LYS A O 1
ATOM 895 N N . ALA A 1 111 ? 38.153 -16.047 -19.105 1.00 65.56 111 ALA A N 1
ATOM 896 C CA . ALA A 1 111 ? 39.185 -16.672 -19.934 1.00 65.56 111 ALA A CA 1
ATOM 897 C C . ALA A 1 111 ? 38.893 -16.614 -21.449 1.00 65.56 111 ALA A C 1
ATOM 899 O O . ALA A 1 111 ? 39.813 -16.751 -22.246 1.00 65.56 111 ALA A O 1
ATOM 900 N N . LEU A 1 112 ? 37.628 -16.417 -21.839 1.00 63.47 112 LEU A N 1
ATOM 901 C CA . LEU A 1 112 ? 37.176 -16.332 -23.234 1.00 63.47 112 LEU A CA 1
ATOM 902 C C . LEU A 1 112 ? 36.952 -14.896 -23.701 1.00 63.47 112 LEU A C 1
ATOM 904 O O . LEU A 1 112 ? 36.754 -14.652 -24.890 1.00 63.47 112 LEU A O 1
ATOM 908 N N . LEU A 1 113 ? 36.970 -13.938 -22.774 1.00 66.44 113 LEU A N 1
ATOM 909 C CA . LEU A 1 113 ? 37.007 -12.529 -23.120 1.00 66.44 113 LEU A CA 1
ATOM 910 C C . LEU A 1 113 ? 38.430 -12.243 -23.603 1.00 66.44 113 LEU A C 1
ATOM 912 O O . LEU A 1 113 ? 39.362 -12.229 -22.802 1.00 66.44 113 LEU A O 1
ATOM 916 N N . MET A 1 114 ? 38.608 -12.069 -24.916 1.00 55.31 114 MET A N 1
ATOM 917 C CA . MET A 1 114 ? 39.894 -11.657 -25.480 1.00 55.31 114 MET A CA 1
ATOM 918 C C . MET A 1 114 ? 40.379 -10.419 -24.718 1.00 55.31 114 MET A C 1
ATOM 920 O O . MET A 1 114 ? 39.660 -9.421 -24.655 1.00 55.31 114 MET A O 1
ATOM 924 N N . SER A 1 115 ? 41.570 -10.484 -24.114 1.00 45.44 115 SER A N 1
ATOM 925 C CA . SER A 1 115 ? 42.168 -9.322 -23.462 1.00 45.44 115 SER A CA 1
ATOM 926 C C . SER A 1 115 ? 42.572 -8.321 -24.543 1.00 45.44 115 SER A C 1
ATOM 928 O O . SER A 1 115 ? 43.696 -8.349 -25.047 1.00 45.44 115 SER A O 1
ATOM 930 N N . SER A 1 116 ? 41.656 -7.444 -24.939 1.00 43.28 116 SER A N 1
ATOM 931 C CA . SER A 1 116 ? 42.052 -6.198 -25.576 1.00 43.28 116 SER A CA 1
ATOM 932 C C . SER A 1 116 ? 42.699 -5.345 -24.491 1.00 43.28 116 SER A C 1
ATOM 934 O O . SER A 1 116 ? 42.016 -4.706 -23.691 1.00 43.28 116 SER A O 1
ATOM 936 N N . ALA A 1 117 ? 44.028 -5.407 -24.436 1.00 48.41 117 ALA A N 1
ATOM 937 C CA . ALA A 1 117 ? 44.824 -4.319 -23.898 1.00 48.41 117 ALA A CA 1
ATOM 938 C C . ALA A 1 117 ? 44.399 -3.008 -24.592 1.00 48.41 117 ALA A C 1
ATOM 940 O O . ALA A 1 117 ? 44.018 -3.034 -25.763 1.00 48.41 117 ALA A O 1
ATOM 941 N N . ASP A 1 118 ? 44.460 -1.906 -23.843 1.00 41.53 118 ASP A N 1
ATOM 942 C CA . ASP A 1 118 ? 44.152 -0.520 -24.240 1.00 41.53 118 ASP A CA 1
ATOM 943 C C . ASP A 1 118 ? 42.710 -0.024 -23.998 1.00 41.53 118 ASP A C 1
ATOM 945 O O . ASP A 1 118 ? 42.066 0.586 -24.846 1.00 41.53 118 ASP A O 1
ATOM 949 N N . SER A 1 119 ? 42.186 -0.255 -22.791 1.00 44.88 119 SER A N 1
ATOM 950 C CA . SER A 1 119 ? 41.582 0.772 -21.912 1.00 44.88 119 SER A CA 1
ATOM 951 C C . SER A 1 119 ? 40.913 0.074 -20.724 1.00 44.88 119 SER A C 1
ATOM 953 O O . SER A 1 119 ? 39.939 -0.652 -20.891 1.00 44.88 119 SER A O 1
ATOM 955 N N . ASP A 1 120 ? 41.395 0.305 -19.502 1.00 56.59 120 ASP A N 1
ATOM 956 C CA . ASP A 1 120 ? 40.879 -0.346 -18.279 1.00 56.59 120 ASP A CA 1
ATOM 957 C C . ASP A 1 120 ? 39.393 -0.041 -17.957 1.00 56.59 120 ASP A C 1
ATOM 959 O O . ASP A 1 120 ? 38.860 -0.524 -16.960 1.00 56.59 120 ASP A O 1
ATOM 963 N N . GLN A 1 121 ? 38.696 0.759 -18.776 1.00 61.50 121 GLN A N 1
ATOM 964 C CA . GLN A 1 121 ? 37.355 1.280 -18.483 1.00 61.50 121 GLN A CA 1
ATOM 965 C C . GLN A 1 121 ? 36.224 0.691 -19.346 1.00 61.50 121 GLN A C 1
ATOM 967 O O . GLN A 1 121 ? 35.085 0.654 -18.879 1.00 61.50 121 GLN A O 1
ATOM 972 N N . LEU A 1 122 ? 36.484 0.208 -20.571 1.00 69.94 122 LEU A N 1
ATOM 973 C CA . LEU A 1 122 ? 35.425 -0.270 -21.473 1.00 69.94 122 LEU A CA 1
ATOM 974 C C . LEU A 1 122 ? 35.342 -1.804 -21.486 1.00 69.94 122 LEU A C 1
ATOM 976 O O . LEU A 1 122 ? 35.944 -2.475 -22.322 1.00 69.94 122 LEU A O 1
ATOM 980 N N . THR A 1 123 ? 34.579 -2.380 -20.555 1.00 81.75 123 THR A N 1
ATOM 981 C CA . THR A 1 123 ? 34.407 -3.840 -20.506 1.00 81.75 123 THR A CA 1
ATOM 982 C C . THR A 1 123 ? 33.447 -4.333 -21.603 1.00 81.75 123 THR A C 1
ATOM 984 O O . THR A 1 123 ? 32.496 -3.626 -21.947 1.00 81.75 123 THR A O 1
ATOM 987 N N . PRO A 1 124 ? 33.600 -5.572 -22.120 1.00 83.38 124 PRO A N 1
ATOM 988 C CA . PRO A 1 124 ? 32.694 -6.139 -23.132 1.00 83.38 124 PRO A CA 1
ATOM 989 C C . PRO A 1 124 ? 31.214 -6.124 -22.718 1.00 83.38 124 PRO A C 1
ATOM 991 O O . PRO A 1 124 ? 30.317 -5.963 -23.547 1.00 83.38 124 PRO A O 1
ATOM 994 N N . ARG A 1 125 ? 30.955 -6.244 -21.410 1.00 88.88 125 ARG A N 1
ATOM 995 C CA . ARG A 1 125 ? 29.618 -6.120 -20.815 1.00 88.88 125 ARG A CA 1
ATOM 996 C C . ARG A 1 125 ? 29.064 -4.707 -20.979 1.00 88.88 125 ARG A C 1
ATOM 998 O O . ARG A 1 125 ? 27.917 -4.555 -21.390 1.00 88.88 125 ARG A O 1
ATOM 1005 N N . LEU A 1 126 ? 29.881 -3.684 -20.728 1.00 89.69 126 LEU A N 1
ATOM 1006 C CA . LEU A 1 126 ? 29.490 -2.286 -20.886 1.00 89.69 126 LEU A CA 1
ATOM 1007 C C . LEU A 1 126 ? 29.239 -1.915 -22.351 1.00 89.69 126 LEU A C 1
ATOM 1009 O O . LEU A 1 126 ? 28.242 -1.260 -22.661 1.00 89.69 126 LEU A O 1
ATOM 1013 N N . THR A 1 127 ? 30.086 -2.400 -23.264 1.00 90.12 127 THR A N 1
ATOM 1014 C CA . THR A 1 127 ? 29.870 -2.257 -24.709 1.00 90.12 127 THR A CA 1
ATOM 1015 C C . THR A 1 127 ? 28.526 -2.856 -25.121 1.00 90.12 127 THR A C 1
ATOM 1017 O O . THR A 1 127 ? 27.757 -2.215 -25.836 1.00 90.12 127 THR A O 1
ATOM 1020 N N . GLN A 1 128 ? 28.197 -4.054 -24.628 1.00 92.88 128 GLN A N 1
ATOM 1021 C CA . GLN A 1 128 ? 26.939 -4.712 -24.971 1.00 92.88 128 GLN A CA 1
ATOM 1022 C C . GLN A 1 128 ? 25.708 -3.973 -24.416 1.00 92.88 128 GLN A C 1
ATOM 1024 O O . GLN A 1 128 ? 24.691 -3.909 -25.108 1.00 92.88 128 GLN A O 1
ATOM 1029 N N . ILE A 1 129 ? 25.797 -3.367 -23.224 1.00 95.19 129 ILE A N 1
ATOM 1030 C CA . ILE A 1 129 ? 24.746 -2.482 -22.683 1.00 95.19 129 ILE A CA 1
ATOM 1031 C C . ILE A 1 129 ? 24.526 -1.281 -23.602 1.00 95.19 129 ILE A C 1
ATOM 1033 O O . ILE A 1 129 ? 23.387 -0.983 -23.954 1.00 95.19 129 ILE A O 1
ATOM 1037 N N . CYS A 1 130 ? 25.603 -0.624 -24.036 1.00 93.62 130 CYS A N 1
ATOM 1038 C CA . CYS A 1 130 ? 25.523 0.527 -24.935 1.00 93.62 130 CYS A CA 1
ATOM 1039 C C . CYS A 1 130 ? 24.873 0.159 -26.278 1.00 93.62 130 CYS A C 1
ATOM 1041 O O . CYS A 1 130 ? 24.012 0.888 -26.763 1.00 93.62 130 CYS A O 1
ATOM 1043 N N . LEU A 1 131 ? 25.223 -1.001 -26.845 1.00 93.12 131 LEU A N 1
ATOM 1044 C CA . LEU A 1 131 ? 24.614 -1.512 -28.078 1.00 93.12 131 LEU A CA 1
ATOM 1045 C C . LEU A 1 131 ? 23.126 -1.840 -27.911 1.00 93.12 131 LEU A C 1
ATOM 1047 O O . LEU A 1 131 ? 22.340 -1.597 -28.826 1.00 93.12 131 LEU A O 1
ATOM 1051 N N . PHE A 1 132 ? 22.732 -2.406 -26.767 1.00 94.88 132 PHE A N 1
ATOM 1052 C CA . PHE A 1 132 ? 21.322 -2.651 -26.469 1.00 94.88 132 PHE A CA 1
ATOM 1053 C C . PHE A 1 132 ? 20.552 -1.334 -26.370 1.00 94.88 132 PHE A C 1
ATOM 1055 O O . PHE A 1 132 ? 19.476 -1.209 -26.956 1.00 94.88 132 PHE A O 1
ATOM 1062 N N . LEU A 1 133 ? 21.114 -0.363 -25.649 1.00 94.50 133 LEU A N 1
ATOM 1063 C CA . LEU A 1 133 ? 20.508 0.941 -25.428 1.00 94.50 133 LEU A CA 1
ATOM 1064 C C . LEU A 1 133 ? 20.334 1.702 -26.747 1.00 94.50 133 LEU A C 1
ATOM 1066 O O . LEU A 1 133 ? 19.245 2.189 -27.018 1.00 94.50 133 LEU A O 1
ATOM 1070 N N . ASP A 1 134 ? 21.345 1.723 -27.616 1.00 92.25 134 ASP A N 1
ATOM 1071 C CA . ASP A 1 134 ? 21.262 2.369 -28.935 1.00 92.25 134 ASP A CA 1
ATOM 1072 C C . ASP A 1 134 ? 20.136 1.797 -29.819 1.00 92.25 134 ASP A C 1
ATOM 1074 O O . ASP A 1 134 ? 19.525 2.517 -30.604 1.00 92.25 134 ASP A O 1
ATOM 1078 N N . GLN A 1 135 ? 19.817 0.509 -29.654 1.00 90.44 135 GLN A N 1
ATOM 1079 C CA . GLN A 1 135 ? 18.765 -0.180 -30.410 1.00 90.44 135 GLN A CA 1
ATOM 1080 C C . GLN A 1 135 ? 17.364 -0.054 -29.796 1.00 90.44 135 GLN A C 1
ATOM 1082 O O . GLN A 1 135 ? 16.389 -0.348 -30.487 1.00 90.44 135 GLN A O 1
ATOM 1087 N N . ASN A 1 136 ? 17.256 0.301 -28.510 1.00 92.06 136 ASN A N 1
ATOM 1088 C CA . ASN A 1 136 ? 15.998 0.233 -27.759 1.00 92.06 136 ASN A CA 1
ATOM 1089 C C . ASN A 1 136 ? 15.726 1.470 -26.881 1.00 92.06 136 ASN A C 1
ATOM 1091 O O . ASN A 1 136 ? 14.842 1.405 -26.036 1.00 92.06 136 ASN A O 1
ATOM 1095 N N . PHE A 1 137 ? 16.460 2.579 -27.026 1.00 92.25 137 PHE A N 1
ATOM 1096 C CA . PHE A 1 137 ? 16.323 3.769 -26.164 1.00 92.25 137 PHE A CA 1
ATOM 1097 C C . PHE A 1 137 ? 14.918 4.392 -26.179 1.00 92.25 137 PHE A C 1
ATOM 1099 O O . PHE A 1 137 ? 14.539 5.079 -25.238 1.00 92.25 137 PHE A O 1
ATOM 1106 N N . ASP A 1 138 ? 14.165 4.178 -27.254 1.00 90.44 138 ASP A N 1
ATOM 1107 C CA . ASP A 1 138 ? 12.802 4.662 -27.461 1.00 90.44 138 ASP A CA 1
ATOM 1108 C C . ASP A 1 138 ? 11.736 3.743 -26.847 1.00 90.44 138 ASP A C 1
ATOM 1110 O O . ASP A 1 138 ? 10.553 4.075 -26.864 1.00 90.44 138 ASP A O 1
ATOM 1114 N N . ARG A 1 139 ? 12.141 2.590 -26.296 1.00 91.56 139 ARG A N 1
ATOM 1115 C CA . ARG A 1 139 ? 11.235 1.576 -25.750 1.00 91.56 139 ARG A CA 1
ATOM 1116 C C . ARG A 1 139 ? 10.926 1.808 -24.286 1.00 91.56 139 ARG A C 1
ATOM 1118 O O . ARG A 1 139 ? 11.827 1.973 -23.465 1.00 91.56 139 ARG A O 1
ATOM 1125 N N . LEU A 1 140 ? 9.650 1.644 -23.931 1.00 88.12 140 LEU A N 1
ATOM 1126 C CA . LEU A 1 140 ? 9.180 1.684 -22.542 1.00 88.12 140 LEU A CA 1
ATOM 1127 C C . LEU A 1 140 ? 9.962 0.723 -21.624 1.00 88.12 140 LEU A C 1
ATOM 1129 O O . LEU A 1 140 ? 10.280 1.075 -20.490 1.00 88.12 140 LEU A O 1
ATOM 1133 N N . SER A 1 141 ? 10.301 -0.475 -22.117 1.00 90.75 141 SER A N 1
ATOM 1134 C CA . SER A 1 141 ? 10.984 -1.511 -21.329 1.00 90.75 141 SER A CA 1
ATOM 1135 C C . SER A 1 141 ? 12.491 -1.300 -21.174 1.00 90.75 141 SER A C 1
ATOM 1137 O O . SER A 1 141 ? 13.112 -2.045 -20.423 1.00 90.75 141 SER A O 1
ATOM 1139 N N . ALA A 1 142 ? 13.100 -0.321 -21.854 1.00 93.69 142 ALA A N 1
ATOM 1140 C CA . ALA A 1 142 ? 14.557 -0.200 -21.953 1.00 93.69 142 ALA A CA 1
ATOM 1141 C C . ALA A 1 142 ? 15.252 -0.099 -20.589 1.00 93.69 142 ALA A C 1
ATOM 1143 O O . ALA A 1 142 ? 16.283 -0.733 -20.362 1.00 93.69 142 ALA A O 1
ATOM 1144 N N . PHE A 1 143 ? 14.671 0.677 -19.669 1.00 94.81 143 PHE A N 1
ATOM 1145 C CA . PHE A 1 143 ? 15.184 0.787 -18.307 1.00 94.81 143 PHE A CA 1
ATOM 1146 C C . PHE A 1 143 ? 15.063 -0.541 -17.550 1.00 94.81 143 PHE A C 1
ATOM 1148 O O . PHE A 1 143 ? 16.055 -1.003 -16.994 1.00 94.81 143 PHE A O 1
ATOM 1155 N N . ASP A 1 144 ? 13.886 -1.172 -17.554 1.00 92.56 144 ASP A N 1
ATOM 1156 C CA . ASP A 1 144 ? 13.635 -2.408 -16.798 1.00 92.56 144 ASP A CA 1
ATOM 1157 C C . ASP A 1 144 ? 14.450 -3.594 -17.331 1.00 92.56 144 ASP A C 1
ATOM 1159 O O . ASP A 1 144 ? 14.967 -4.393 -16.550 1.00 92.56 144 ASP A O 1
ATOM 1163 N N . ASP A 1 145 ? 14.636 -3.659 -18.651 1.00 94.62 145 ASP A N 1
ATOM 1164 C CA . ASP A 1 145 ? 15.473 -4.650 -19.330 1.00 94.62 145 ASP A CA 1
ATOM 1165 C C . ASP A 1 145 ? 16.946 -4.544 -18.911 1.00 94.62 145 ASP A C 1
ATOM 1167 O O . ASP A 1 145 ? 17.623 -5.559 -18.755 1.00 94.62 145 ASP A O 1
ATOM 1171 N N . LEU A 1 146 ? 17.447 -3.321 -18.701 1.00 95.62 146 LEU A N 1
ATOM 1172 C CA . LEU A 1 146 ? 18.842 -3.063 -18.338 1.00 95.62 146 LEU A CA 1
ATOM 1173 C C . LEU A 1 146 ? 19.089 -2.995 -16.829 1.00 95.62 146 LEU A C 1
ATOM 1175 O O . LEU A 1 146 ? 20.212 -3.247 -16.393 1.00 95.62 146 LEU A O 1
ATOM 1179 N N . LYS A 1 147 ? 18.071 -2.681 -16.020 1.00 94.19 147 LYS A N 1
ATOM 1180 C CA . LYS A 1 147 ? 18.184 -2.476 -14.567 1.00 94.19 147 LYS A CA 1
ATOM 1181 C C . LYS A 1 147 ? 18.919 -3.630 -13.883 1.00 94.19 147 LYS A C 1
ATOM 1183 O O . LYS A 1 147 ? 19.839 -3.389 -13.104 1.00 94.19 147 LYS A O 1
ATOM 1188 N N . GLY A 1 148 ? 18.550 -4.875 -14.203 1.00 91.75 148 GLY A N 1
ATOM 1189 C CA . GLY A 1 148 ? 19.183 -6.077 -13.650 1.00 91.75 148 GLY A CA 1
ATOM 1190 C C . GLY A 1 148 ? 20.688 -6.130 -13.930 1.00 91.75 148 GLY A C 1
ATOM 1191 O O . GLY A 1 148 ? 21.477 -6.223 -12.990 1.00 91.75 148 GLY A O 1
ATOM 1192 N N . PHE A 1 149 ? 21.075 -5.966 -15.197 1.00 93.75 149 PHE A N 1
ATOM 1193 C CA . PHE A 1 149 ? 22.470 -5.980 -15.651 1.00 93.75 149 PHE A CA 1
ATOM 1194 C C . PHE A 1 149 ? 23.293 -4.829 -15.070 1.00 93.75 149 PHE A C 1
ATOM 1196 O O . PHE A 1 149 ? 24.417 -5.036 -14.620 1.00 93.75 149 PHE A O 1
ATOM 1203 N N . VAL A 1 150 ? 22.722 -3.623 -15.014 1.00 93.12 150 VAL A N 1
ATOM 1204 C CA . VAL A 1 150 ? 23.375 -2.453 -14.413 1.00 93.12 150 VAL A CA 1
ATOM 1205 C C . VAL A 1 150 ? 23.668 -2.693 -12.929 1.00 93.12 150 VAL A C 1
ATOM 1207 O O . VAL A 1 150 ? 24.725 -2.305 -12.448 1.00 93.12 150 VAL A O 1
ATOM 1210 N N . THR A 1 151 ? 22.803 -3.413 -12.204 1.00 90.25 151 THR A N 1
ATOM 1211 C CA . THR A 1 151 ? 23.064 -3.758 -10.791 1.00 90.25 151 THR A CA 1
ATOM 1212 C C . THR A 1 151 ? 24.116 -4.856 -10.576 1.00 90.25 151 THR A C 1
ATOM 1214 O O . THR A 1 151 ? 24.430 -5.162 -9.423 1.00 90.25 151 THR A O 1
ATOM 1217 N N . GLU A 1 152 ? 24.610 -5.493 -11.643 1.00 90.56 152 GLU A N 1
ATOM 1218 C CA . GLU A 1 152 ? 25.718 -6.462 -11.604 1.00 90.56 152 GLU A CA 1
ATOM 1219 C C . GLU A 1 152 ? 27.085 -5.811 -11.903 1.00 90.56 152 GLU A C 1
ATOM 1221 O O . GLU A 1 152 ? 28.122 -6.447 -11.702 1.00 90.56 152 GLU A O 1
ATOM 1226 N N . LEU A 1 153 ? 27.104 -4.563 -12.383 1.00 89.75 153 LEU A N 1
ATOM 1227 C CA . LEU A 1 153 ? 28.329 -3.807 -12.649 1.00 89.75 153 LEU A CA 1
ATOM 1228 C C . LEU A 1 153 ? 28.986 -3.310 -11.353 1.00 89.75 153 LEU A C 1
ATOM 1230 O O . LEU A 1 153 ? 28.328 -3.125 -10.325 1.00 89.75 153 LEU A O 1
ATOM 1234 N N . SER A 1 154 ? 30.294 -3.039 -11.410 1.00 88.88 154 SER A N 1
ATOM 1235 C CA . SER A 1 154 ? 30.963 -2.283 -10.348 1.00 88.88 154 SER A CA 1
ATOM 1236 C C . SER A 1 154 ? 30.453 -0.836 -10.296 1.00 88.88 154 SER A C 1
ATOM 1238 O O . SER A 1 154 ? 29.848 -0.319 -11.244 1.00 88.88 154 SER A O 1
ATOM 1240 N N . PHE A 1 155 ? 30.702 -0.149 -9.178 1.00 88.75 155 PHE A N 1
ATOM 1241 C CA . PHE A 1 155 ? 30.349 1.266 -9.058 1.00 88.75 155 PHE A CA 1
ATOM 1242 C C . PHE A 1 155 ? 31.072 2.106 -10.120 1.00 88.75 155 PHE A C 1
ATOM 1244 O O . PHE A 1 155 ? 30.471 2.988 -10.722 1.00 88.75 155 PHE A O 1
ATOM 1251 N N . GLU A 1 156 ? 32.338 1.796 -10.380 1.00 88.44 156 GLU A N 1
ATOM 1252 C CA . GLU A 1 156 ? 33.211 2.460 -11.339 1.00 88.44 156 GLU A CA 1
ATOM 1253 C C . GLU A 1 156 ? 32.718 2.244 -12.778 1.00 88.44 156 GLU A C 1
ATOM 1255 O O . GLU A 1 156 ? 32.576 3.216 -13.520 1.00 88.44 156 GLU A O 1
ATOM 1260 N N . GLU A 1 157 ? 32.362 1.002 -13.142 1.00 90.69 157 GLU A N 1
ATOM 1261 C CA . GLU A 1 157 ? 31.737 0.674 -14.434 1.00 90.69 157 GLU A CA 1
ATOM 1262 C C . GLU A 1 157 ? 30.417 1.443 -14.608 1.00 90.69 157 GLU A C 1
ATOM 1264 O O . GLU A 1 157 ? 30.165 2.025 -15.664 1.00 90.69 157 GLU A O 1
ATOM 1269 N N . THR A 1 158 ? 29.578 1.491 -13.568 1.00 90.56 158 THR A N 1
ATOM 1270 C CA . THR A 1 158 ? 28.265 2.148 -13.661 1.00 90.56 158 THR A CA 1
ATOM 1271 C C . THR A 1 158 ? 28.369 3.670 -13.683 1.00 90.56 158 THR A C 1
ATOM 1273 O O . THR A 1 158 ? 27.626 4.331 -14.406 1.00 90.56 158 THR A O 1
ATOM 1276 N N . LYS A 1 159 ? 29.300 4.250 -12.920 1.00 91.06 159 LYS A N 1
ATOM 1277 C CA . LYS A 1 159 ? 29.571 5.688 -12.949 1.00 91.06 159 LYS A CA 1
ATOM 1278 C C . LYS A 1 159 ? 30.040 6.107 -14.340 1.00 91.06 159 LYS A C 1
ATOM 1280 O O . LYS A 1 159 ? 29.477 7.040 -14.901 1.00 91.06 159 LYS A O 1
ATOM 1285 N N . TYR A 1 160 ? 30.984 5.368 -14.927 1.00 92.12 160 TYR A N 1
ATOM 1286 C CA . TYR A 1 160 ? 31.444 5.608 -16.295 1.00 92.12 160 TYR A CA 1
ATOM 1287 C C . TYR A 1 160 ? 30.315 5.439 -17.325 1.00 92.12 160 TYR A C 1
ATOM 1289 O O . TYR A 1 160 ? 30.153 6.263 -18.223 1.00 92.12 160 TYR A O 1
ATOM 1297 N N . PHE A 1 161 ? 29.466 4.420 -17.171 1.00 93.62 161 PHE A N 1
ATOM 1298 C CA . PHE A 1 161 ? 28.288 4.241 -18.021 1.00 93.62 161 PHE A CA 1
ATOM 1299 C C . PHE A 1 161 ? 27.370 5.473 -18.025 1.00 93.62 161 PHE A C 1
ATOM 1301 O O . PHE A 1 161 ? 27.010 5.971 -19.092 1.00 93.62 161 PHE A O 1
ATOM 1308 N N . VAL A 1 162 ? 27.023 5.978 -16.839 1.00 93.69 162 VAL A N 1
ATOM 1309 C CA . VAL A 1 162 ? 26.077 7.089 -16.672 1.00 93.69 162 VAL A CA 1
ATOM 1310 C C . VAL A 1 162 ? 26.693 8.439 -17.051 1.00 93.69 162 VAL A C 1
ATOM 1312 O O . VAL A 1 162 ? 26.047 9.210 -17.751 1.00 93.69 162 VAL A O 1
ATOM 1315 N N . GLU A 1 163 ? 27.917 8.741 -16.609 1.00 91.44 163 GLU A N 1
ATOM 1316 C CA . GLU A 1 163 ? 28.536 10.062 -16.813 1.00 91.44 163 GLU A CA 1
ATOM 1317 C C . GLU A 1 163 ? 29.188 10.227 -18.192 1.00 91.44 163 GLU A C 1
ATOM 1319 O O . GLU A 1 163 ? 29.247 11.342 -18.701 1.00 91.44 163 GLU A O 1
ATOM 1324 N N . GLU A 1 164 ? 29.650 9.140 -18.819 1.00 91.94 164 GLU A N 1
ATOM 1325 C CA . GLU A 1 164 ? 30.435 9.216 -20.056 1.00 91.94 164 GLU A CA 1
ATOM 1326 C C . GLU A 1 164 ? 29.746 8.540 -21.242 1.00 91.94 164 GLU A C 1
ATOM 1328 O O . GLU A 1 164 ? 29.697 9.109 -22.334 1.00 91.94 164 GLU A O 1
ATOM 1333 N N . MET A 1 165 ? 29.222 7.322 -21.070 1.00 92.69 165 MET A N 1
ATOM 1334 C CA . MET A 1 165 ? 28.758 6.527 -22.213 1.00 92.69 165 MET A CA 1
ATOM 1335 C C . MET A 1 165 ? 27.384 6.936 -22.729 1.00 92.69 165 MET A C 1
ATOM 1337 O O . MET A 1 165 ? 27.231 7.115 -23.939 1.00 92.69 165 MET A O 1
ATOM 1341 N N . ILE A 1 166 ? 26.400 7.119 -21.845 1.00 94.62 166 ILE A N 1
ATOM 1342 C CA . ILE A 1 166 ? 25.064 7.572 -22.259 1.00 94.62 166 ILE A CA 1
ATOM 1343 C C . ILE A 1 166 ? 25.132 8.953 -22.941 1.00 94.62 166 ILE A C 1
ATOM 1345 O O . ILE A 1 166 ? 24.571 9.081 -24.032 1.00 94.62 166 ILE A O 1
ATOM 1349 N N . PRO A 1 167 ? 25.866 9.957 -22.417 1.00 93.06 167 PRO A N 1
ATOM 1350 C CA . PRO A 1 167 ? 26.033 11.235 -23.113 1.00 93.06 167 PRO A CA 1
ATOM 1351 C C . PRO A 1 167 ? 26.705 11.111 -24.489 1.00 93.06 167 PRO A C 1
ATOM 1353 O O . PRO A 1 167 ? 26.273 11.755 -25.444 1.00 93.06 167 PRO A O 1
ATOM 1356 N N . LYS A 1 168 ? 27.714 10.240 -24.640 1.00 92.31 168 LYS A N 1
ATOM 1357 C CA . LYS A 1 168 ? 28.342 9.969 -25.950 1.00 92.31 168 LYS A CA 1
ATOM 1358 C C . LYS A 1 168 ? 27.365 9.336 -26.947 1.00 92.31 168 LYS A C 1
ATOM 1360 O O . LYS A 1 168 ? 27.388 9.695 -28.120 1.00 92.31 168 LYS A O 1
ATOM 1365 N N . LEU A 1 169 ? 26.495 8.431 -26.491 1.00 92.62 169 LEU A N 1
ATOM 1366 C CA . LEU A 1 169 ? 25.430 7.822 -27.304 1.00 92.62 169 LEU A CA 1
ATOM 1367 C C . LEU A 1 169 ? 24.336 8.826 -27.693 1.00 92.62 169 LEU A C 1
ATOM 1369 O O . LEU A 1 169 ? 23.760 8.720 -28.779 1.00 92.62 169 LEU A O 1
ATOM 1373 N N . ALA A 1 170 ? 24.045 9.779 -26.803 1.00 91.69 170 ALA A N 1
ATOM 1374 C CA . ALA A 1 170 ? 23.067 10.838 -27.020 1.00 91.69 170 ALA A CA 1
ATOM 1375 C C . ALA A 1 170 ? 23.485 11.777 -28.154 1.00 91.69 170 ALA A C 1
ATOM 1377 O O . ALA A 1 170 ? 22.636 12.187 -28.946 1.00 91.69 170 ALA A O 1
ATOM 1378 N N . GLY A 1 171 ? 24.784 12.067 -28.269 1.00 89.69 171 GLY A N 1
ATOM 1379 C CA . GLY A 1 171 ? 25.300 12.999 -29.263 1.00 89.69 171 GLY A CA 1
ATOM 1380 C C . GLY A 1 171 ? 24.739 14.399 -29.023 1.00 89.69 171 GLY A C 1
ATOM 1381 O O . GLY A 1 171 ? 24.998 15.004 -27.984 1.00 89.69 171 GLY A O 1
ATOM 1382 N N . ASP A 1 172 ? 23.963 14.916 -29.975 1.00 86.12 172 ASP A N 1
ATOM 1383 C CA . ASP A 1 172 ? 23.300 16.210 -29.824 1.00 86.12 172 ASP A CA 1
ATOM 1384 C C . ASP A 1 172 ? 22.103 16.117 -28.861 1.00 86.12 172 ASP A C 1
ATOM 1386 O O . ASP A 1 172 ? 21.081 15.481 -29.147 1.00 86.12 172 ASP A O 1
ATOM 1390 N N . SER A 1 173 ? 22.232 16.804 -27.722 1.00 81.94 173 SER A N 1
ATOM 1391 C CA . SER A 1 173 ? 21.222 16.865 -26.663 1.00 81.94 173 SER A CA 1
ATOM 1392 C C . SER A 1 173 ? 19.910 17.539 -27.083 1.00 81.94 173 SER A C 1
ATOM 1394 O O . SER A 1 173 ? 18.920 17.422 -26.361 1.00 81.94 173 SER A O 1
ATOM 1396 N N . GLU A 1 174 ? 19.886 18.265 -28.206 1.00 85.56 174 GLU A N 1
ATOM 1397 C CA . GLU A 1 174 ? 18.675 18.864 -28.789 1.00 85.56 174 GLU A CA 1
ATOM 1398 C C . GLU A 1 174 ? 17.847 17.854 -29.595 1.00 85.56 174 GLU A C 1
ATOM 1400 O O . GLU A 1 174 ? 16.683 18.090 -29.908 1.00 85.56 174 GLU A O 1
ATOM 1405 N N . THR A 1 175 ? 18.416 16.702 -29.952 1.00 91.62 175 THR A N 1
ATOM 1406 C CA . THR A 1 175 ? 17.676 15.684 -30.705 1.00 91.62 175 THR A CA 1
ATOM 1407 C C . THR A 1 175 ? 16.721 14.905 -29.803 1.00 91.62 175 THR A C 1
ATOM 1409 O O . THR A 1 175 ? 16.968 14.715 -28.612 1.00 91.62 175 THR A O 1
ATOM 1412 N N . LEU A 1 176 ? 15.650 14.355 -30.389 1.00 90.00 176 LEU A N 1
ATOM 1413 C CA . LEU A 1 176 ? 14.721 13.474 -29.670 1.00 90.00 176 LEU A CA 1
ATOM 1414 C C . LEU A 1 176 ? 15.442 12.263 -29.049 1.00 90.00 176 LEU A C 1
ATOM 1416 O O . LEU A 1 176 ? 15.173 11.902 -27.906 1.00 90.00 176 LEU A O 1
ATOM 1420 N N . LYS A 1 177 ? 16.412 11.683 -29.771 1.00 93.19 177 LYS A N 1
ATOM 1421 C CA . LYS A 1 177 ? 17.285 10.622 -29.250 1.00 93.19 177 LYS A CA 1
ATOM 1422 C C . LYS A 1 177 ? 18.075 11.099 -28.029 1.00 93.19 177 LYS A C 1
ATOM 1424 O O . LYS A 1 177 ? 18.104 10.398 -27.019 1.00 93.19 177 LYS A O 1
ATOM 1429 N N . GLY A 1 178 ? 18.680 12.285 -28.108 1.00 94.25 178 GLY A N 1
ATOM 1430 C CA . GLY A 1 178 ? 19.429 12.878 -27.004 1.00 94.25 178 GLY A CA 1
ATOM 1431 C C . GLY A 1 178 ? 18.573 13.088 -25.753 1.00 94.25 178 GLY A C 1
ATOM 1432 O O . GLY A 1 178 ? 19.002 12.750 -24.652 1.00 94.25 178 GLY A O 1
ATOM 1433 N N . ILE A 1 179 ? 17.331 13.549 -25.923 1.00 94.19 179 ILE A N 1
ATOM 1434 C CA . ILE A 1 179 ? 16.363 13.721 -24.830 1.00 94.19 179 ILE A CA 1
ATOM 1435 C C . ILE A 1 179 ? 16.003 12.381 -24.180 1.00 94.19 179 ILE A C 1
ATOM 1437 O O . ILE A 1 179 ? 16.080 12.252 -22.960 1.00 94.19 179 ILE A O 1
ATOM 1441 N N . LEU A 1 180 ? 15.635 11.368 -24.970 1.00 95.31 180 LEU A N 1
ATOM 1442 C CA . LEU A 1 180 ? 15.238 10.058 -24.438 1.00 95.31 180 LEU A CA 1
ATOM 1443 C C . LEU A 1 180 ? 16.395 9.360 -23.711 1.00 95.31 180 LEU A C 1
ATOM 1445 O O . LEU A 1 180 ? 16.211 8.796 -22.631 1.00 95.31 180 LEU A O 1
ATOM 1449 N N . LEU A 1 181 ? 17.615 9.472 -24.242 1.00 96.19 181 LEU A N 1
ATOM 1450 C CA . LEU A 1 181 ? 18.811 8.979 -23.562 1.00 96.19 181 LEU A CA 1
ATOM 1451 C C . LEU A 1 181 ? 19.114 9.762 -22.281 1.00 96.19 181 LEU A C 1
ATOM 1453 O O . LEU A 1 181 ? 19.517 9.148 -21.295 1.00 96.19 181 LEU A O 1
ATOM 1457 N N . LYS A 1 182 ? 18.843 11.074 -22.237 1.00 96.50 182 LYS A N 1
ATOM 1458 C CA . LYS A 1 182 ? 18.953 11.863 -21.002 1.00 96.50 182 LYS A CA 1
ATOM 1459 C C . LYS A 1 182 ? 17.957 11.408 -19.933 1.00 96.50 182 LYS A C 1
ATOM 1461 O O . LYS A 1 182 ? 18.315 11.332 -18.760 1.00 96.50 182 LYS A O 1
ATOM 1466 N N . VAL A 1 183 ? 16.729 11.054 -20.313 1.00 96.50 183 VAL A N 1
ATOM 1467 C CA . VAL A 1 183 ? 15.748 10.469 -19.380 1.00 96.50 183 VAL A CA 1
ATOM 1468 C C . VAL A 1 183 ? 16.283 9.157 -18.797 1.00 96.50 183 VAL A C 1
ATOM 1470 O O . VAL A 1 183 ? 16.276 8.976 -17.579 1.00 96.50 183 VAL A O 1
ATOM 1473 N N . LEU A 1 184 ? 16.810 8.260 -19.638 1.00 96.56 184 LEU A N 1
ATOM 1474 C CA . LEU A 1 184 ? 17.390 6.988 -19.189 1.00 96.56 184 LEU A CA 1
ATOM 1475 C C . LEU A 1 184 ? 18.625 7.194 -18.297 1.00 96.56 184 LEU A C 1
ATOM 1477 O O . LEU A 1 184 ? 18.736 6.533 -17.264 1.00 96.56 184 LEU A O 1
ATOM 1481 N N . GLU A 1 185 ? 19.498 8.150 -18.629 1.00 96.69 185 GLU A N 1
ATOM 1482 C CA . GLU A 1 185 ? 20.625 8.572 -17.785 1.00 96.69 185 GLU A CA 1
ATOM 1483 C C . GLU A 1 185 ? 20.148 8.933 -16.373 1.00 96.69 185 GLU A C 1
ATOM 1485 O O . GLU A 1 185 ? 20.676 8.420 -15.387 1.00 96.69 185 GLU A O 1
ATOM 1490 N N . LEU A 1 186 ? 19.113 9.773 -16.263 1.00 97.50 186 LEU A N 1
ATOM 1491 C CA . LEU A 1 186 ? 18.577 10.207 -14.974 1.00 97.50 186 LEU A CA 1
ATOM 1492 C C . LEU A 1 186 ? 17.932 9.055 -14.192 1.00 97.50 186 LEU A C 1
ATOM 1494 O O . LEU A 1 186 ? 18.112 8.983 -12.975 1.00 97.50 186 LEU A O 1
ATOM 1498 N N . LYS A 1 187 ? 17.258 8.111 -14.864 1.00 97.00 187 LYS A N 1
ATOM 1499 C CA . LYS A 1 187 ? 16.719 6.897 -14.220 1.00 97.00 187 LYS A CA 1
ATOM 1500 C C . LYS A 1 187 ? 17.836 6.015 -13.655 1.00 97.00 187 LYS A C 1
ATOM 1502 O O . LYS A 1 187 ? 17.742 5.583 -12.507 1.00 97.00 187 LYS A O 1
ATOM 1507 N N . PHE A 1 188 ? 18.925 5.794 -14.396 1.00 96.38 188 PHE A N 1
ATOM 1508 C CA . PHE A 1 188 ? 20.085 5.054 -13.876 1.00 96.38 188 PHE A CA 1
ATOM 1509 C C . PHE A 1 188 ? 20.823 5.819 -12.772 1.00 96.38 188 PHE A C 1
ATOM 1511 O O . PHE A 1 188 ? 21.267 5.221 -11.791 1.00 96.38 188 PHE A O 1
ATOM 1518 N N . ARG A 1 189 ? 20.905 7.147 -12.873 1.00 95.38 189 ARG A N 1
ATOM 1519 C CA . ARG A 1 189 ? 21.479 7.995 -11.823 1.00 95.38 189 ARG A CA 1
ATOM 1520 C C . ARG A 1 189 ? 20.668 7.920 -10.529 1.00 95.38 189 ARG A C 1
ATOM 1522 O O . ARG A 1 189 ? 21.251 7.856 -9.445 1.00 95.38 189 ARG A O 1
ATOM 1529 N N . TYR A 1 190 ? 19.343 7.878 -10.628 1.00 95.94 190 TYR A N 1
ATOM 1530 C CA . TYR A 1 190 ? 18.453 7.654 -9.491 1.00 95.94 190 TYR A CA 1
ATOM 1531 C C . TYR A 1 190 ? 18.632 6.253 -8.890 1.00 95.94 190 TYR A C 1
ATOM 1533 O O . TYR A 1 190 ? 18.821 6.122 -7.680 1.00 95.94 190 TYR A O 1
ATOM 1541 N N . LEU A 1 191 ? 18.668 5.212 -9.730 1.00 94.62 191 LEU A N 1
ATOM 1542 C CA . LEU A 1 191 ? 18.934 3.828 -9.316 1.00 94.62 191 LEU A CA 1
ATOM 1543 C C . LEU A 1 191 ? 20.238 3.710 -8.507 1.00 94.62 191 LEU A C 1
ATOM 1545 O O . LEU A 1 191 ? 20.286 3.026 -7.486 1.00 94.62 191 LEU A O 1
ATOM 1549 N N . LEU A 1 192 ? 21.294 4.401 -8.946 1.00 92.00 192 LEU A N 1
ATOM 1550 C CA . LEU A 1 192 ? 22.562 4.474 -8.225 1.00 92.00 192 LEU A CA 1
ATOM 1551 C C . LEU A 1 192 ? 22.437 5.247 -6.915 1.00 92.00 192 LEU A C 1
ATOM 1553 O O . LEU A 1 192 ? 22.845 4.745 -5.874 1.00 92.00 192 LEU A O 1
ATOM 1557 N N . THR A 1 193 ? 21.857 6.447 -6.955 1.00 92.81 193 THR A N 1
ATOM 1558 C CA . THR A 1 193 ? 21.732 7.324 -5.778 1.00 92.81 193 THR A CA 1
ATOM 1559 C C . THR A 1 193 ? 20.966 6.642 -4.648 1.00 92.81 193 THR A C 1
ATOM 1561 O O . THR A 1 193 ? 21.293 6.826 -3.480 1.00 92.81 193 THR A O 1
ATOM 1564 N N . THR A 1 194 ? 19.977 5.819 -4.993 1.00 90.44 194 THR A N 1
ATOM 1565 C CA . THR A 1 194 ? 19.191 5.046 -4.029 1.00 90.44 194 THR A CA 1
ATOM 1566 C C . THR A 1 194 ? 19.883 3.776 -3.552 1.00 90.44 194 THR A C 1
ATOM 1568 O O . THR A 1 194 ? 19.389 3.160 -2.619 1.00 90.44 194 THR A O 1
ATOM 1571 N N . CYS A 1 195 ? 21.007 3.360 -4.138 1.00 90.31 195 CYS A N 1
ATOM 1572 C CA . CYS A 1 195 ? 21.733 2.163 -3.729 1.00 90.31 195 CYS A CA 1
ATOM 1573 C C . CYS A 1 195 ? 22.696 2.470 -2.563 1.00 90.31 195 CYS A C 1
ATOM 1575 O O . CYS A 1 195 ? 23.633 3.251 -2.757 1.00 90.31 195 CYS A O 1
ATOM 1577 N N . PRO A 1 196 ? 22.569 1.807 -1.393 1.00 86.25 196 PRO A N 1
ATOM 1578 C CA . PRO A 1 196 ? 23.444 2.049 -0.238 1.00 86.25 196 PRO A CA 1
ATOM 1579 C C . PRO A 1 196 ? 24.938 1.840 -0.528 1.00 86.25 196 PRO A C 1
ATOM 1581 O O . PRO A 1 196 ? 25.782 2.515 0.046 1.00 86.25 196 PRO A O 1
ATOM 1584 N N . HIS A 1 197 ? 25.284 0.968 -1.483 1.00 86.12 197 HIS A N 1
ATOM 1585 C CA . HIS A 1 197 ? 26.671 0.700 -1.892 1.00 86.12 197 HIS A CA 1
ATOM 1586 C C . HIS A 1 197 ? 27.368 1.885 -2.593 1.00 86.12 197 HIS A C 1
ATOM 1588 O O . HIS A 1 197 ? 28.574 1.837 -2.859 1.00 86.12 197 HIS A O 1
ATOM 1594 N N . THR A 1 198 ? 26.625 2.949 -2.914 1.00 86.62 198 THR A N 1
ATOM 1595 C CA . THR A 1 198 ? 27.186 4.209 -3.432 1.00 86.62 198 THR A CA 1
ATOM 1596 C C . THR A 1 198 ? 27.664 5.152 -2.329 1.00 86.62 198 THR A C 1
ATOM 1598 O O . THR A 1 198 ? 28.155 6.245 -2.618 1.00 86.62 198 THR A O 1
ATOM 1601 N N . LEU A 1 199 ? 27.561 4.728 -1.071 1.00 89.62 199 LEU A N 1
ATOM 1602 C CA . LEU A 1 199 ? 28.026 5.451 0.101 1.00 89.62 199 LEU A CA 1
ATOM 1603 C C . LEU A 1 199 ? 29.247 4.748 0.698 1.00 89.62 199 LEU A C 1
ATOM 1605 O O . LEU A 1 199 ? 29.312 3.521 0.741 1.00 89.62 199 LEU A O 1
ATOM 1609 N N . SER A 1 200 ? 30.208 5.539 1.162 1.00 90.25 200 SER A N 1
ATOM 1610 C CA . SER A 1 200 ? 31.345 5.073 1.954 1.00 90.25 200 SER A CA 1
ATOM 1611 C C . SER A 1 200 ? 31.170 5.544 3.391 1.00 90.25 200 SER A C 1
ATOM 1613 O O . SER A 1 200 ? 30.893 6.723 3.613 1.00 90.25 200 SER A O 1
ATOM 1615 N N . GLU A 1 201 ? 31.333 4.648 4.361 1.00 86.50 201 GLU A N 1
ATOM 1616 C CA . GLU A 1 201 ? 31.310 5.011 5.781 1.00 86.50 201 GLU A CA 1
ATOM 1617 C C . GLU A 1 201 ? 32.432 5.995 6.112 1.00 86.50 201 GLU A C 1
ATOM 1619 O O . GLU A 1 201 ? 33.561 5.874 5.626 1.00 86.50 201 GLU A O 1
ATOM 1624 N N . VAL A 1 202 ? 32.103 6.983 6.939 1.00 84.38 202 VAL A N 1
ATOM 1625 C CA . VAL A 1 202 ? 33.058 7.955 7.468 1.00 84.38 202 VAL A CA 1
ATOM 1626 C C . VAL A 1 202 ? 33.221 7.686 8.966 1.00 84.38 202 VAL A C 1
ATOM 1628 O O . VAL A 1 202 ? 32.223 7.415 9.637 1.00 84.38 202 VAL A O 1
ATOM 1631 N N . PRO A 1 203 ? 34.447 7.749 9.522 1.00 79.69 203 PRO A N 1
ATOM 1632 C CA . PRO A 1 203 ? 34.648 7.636 10.962 1.00 79.69 203 PRO A CA 1
ATOM 1633 C C . PRO A 1 203 ? 33.773 8.638 11.724 1.00 79.69 203 PRO A C 1
ATOM 1635 O O . PRO A 1 203 ? 33.717 9.815 11.368 1.00 79.69 203 PRO A O 1
ATOM 1638 N N . SER A 1 204 ? 33.125 8.184 12.801 1.00 74.75 204 SER A N 1
ATOM 1639 C CA . SER A 1 204 ? 32.249 9.018 13.644 1.00 74.75 204 SER A CA 1
ATOM 1640 C C . SER A 1 204 ? 32.972 10.213 14.278 1.00 74.75 204 SER A C 1
ATOM 1642 O O . SER A 1 204 ? 32.335 11.204 14.645 1.00 74.75 204 SER A O 1
ATOM 1644 N N . VAL A 1 205 ? 34.301 10.128 14.375 1.00 72.25 205 VAL A N 1
ATOM 1645 C CA . VAL A 1 205 ? 35.205 11.218 14.731 1.00 72.25 205 VAL A CA 1
ATOM 1646 C C . VAL A 1 205 ? 36.319 11.272 13.691 1.00 72.25 205 VAL A C 1
ATOM 1648 O O . VAL A 1 205 ? 37.058 10.302 13.522 1.00 72.25 205 VAL A O 1
ATOM 1651 N N . ALA A 1 206 ? 36.456 12.410 13.019 1.00 72.19 206 ALA A N 1
ATOM 1652 C CA . ALA A 1 206 ? 37.590 12.713 12.152 1.00 72.19 206 ALA A CA 1
ATOM 1653 C C . ALA A 1 206 ? 38.191 14.048 12.604 1.00 72.19 206 ALA A C 1
ATOM 1655 O O . ALA A 1 206 ? 37.450 14.980 12.911 1.00 72.19 206 ALA A O 1
ATOM 1656 N N . ASP A 1 207 ? 39.519 14.114 12.723 1.00 74.12 207 ASP A N 1
ATOM 1657 C CA . ASP A 1 207 ? 40.254 15.304 13.183 1.00 74.12 207 ASP A CA 1
ATOM 1658 C C . ASP A 1 207 ? 39.751 15.889 14.523 1.00 74.12 207 ASP A C 1
ATOM 1660 O O . ASP A 1 207 ? 39.752 17.097 14.748 1.00 74.12 207 ASP A O 1
ATOM 1664 N N . GLY A 1 208 ? 39.289 15.024 15.435 1.00 70.06 208 GLY A N 1
ATOM 1665 C CA . GLY A 1 208 ? 38.773 15.421 16.752 1.00 70.06 208 GLY A CA 1
ATOM 1666 C C . GLY A 1 208 ? 37.371 16.046 16.741 1.00 70.06 208 GLY A C 1
ATOM 1667 O O . GLY A 1 208 ? 36.891 16.449 17.799 1.00 70.06 208 GLY A O 1
ATOM 1668 N N . GLN A 1 209 ? 36.697 16.103 15.587 1.00 70.19 209 GLN A N 1
ATOM 1669 C CA . GLN A 1 209 ? 35.323 16.590 15.455 1.00 70.19 209 GLN A CA 1
ATOM 1670 C C . GLN A 1 209 ? 34.350 15.445 15.158 1.00 70.19 209 GLN A C 1
ATOM 1672 O O . GLN A 1 209 ? 34.639 14.546 14.363 1.00 70.19 209 GLN A O 1
ATOM 1677 N N . HIS A 1 210 ? 33.175 15.493 15.789 1.00 72.06 210 HIS A N 1
ATOM 1678 C CA . HIS A 1 210 ? 32.075 14.590 15.466 1.00 72.06 210 HIS A CA 1
ATOM 1679 C C . HIS A 1 210 ? 31.499 14.941 14.095 1.00 72.06 210 HIS A C 1
ATOM 1681 O O . HIS A 1 210 ? 31.055 16.067 13.867 1.00 72.06 210 HIS A O 1
ATOM 1687 N N . GLN A 1 211 ? 31.496 13.966 13.191 1.00 70.12 211 GLN A N 1
ATOM 1688 C CA . GLN A 1 211 ? 30.878 14.124 11.879 1.00 70.12 211 GLN A CA 1
ATOM 1689 C C . GLN A 1 211 ? 29.354 14.057 12.025 1.00 70.12 211 GLN A C 1
ATOM 1691 O O . GLN A 1 211 ? 28.822 13.110 12.602 1.00 70.12 211 GLN A O 1
ATOM 1696 N N . ALA A 1 212 ? 28.650 15.066 11.506 1.00 75.12 212 ALA A N 1
ATOM 1697 C CA . ALA A 1 212 ? 27.188 15.138 11.585 1.00 75.12 212 ALA A CA 1
ATOM 1698 C C . ALA A 1 212 ? 26.489 14.107 10.681 1.00 75.12 212 ALA A C 1
ATOM 1700 O O . ALA A 1 212 ? 25.378 13.677 10.983 1.00 75.12 212 ALA A O 1
ATOM 1701 N N . LEU A 1 213 ? 27.135 13.712 9.576 1.00 83.06 213 LEU A N 1
ATOM 1702 C CA . LEU A 1 213 ? 26.610 12.746 8.613 1.00 83.06 213 LEU A CA 1
ATOM 1703 C C . LEU A 1 213 ? 27.512 11.501 8.551 1.00 83.06 213 LEU A C 1
ATOM 1705 O O . LEU A 1 213 ? 28.730 11.648 8.440 1.00 83.06 213 LEU A O 1
ATOM 1709 N N . PRO A 1 214 ? 26.937 10.284 8.595 1.00 84.06 214 PRO A N 1
ATOM 1710 C CA . PRO A 1 214 ? 27.705 9.045 8.744 1.00 84.06 214 PRO A CA 1
ATOM 1711 C C . PRO A 1 214 ? 28.381 8.555 7.455 1.00 84.06 214 PRO A C 1
ATOM 1713 O O . PRO A 1 214 ? 29.212 7.647 7.507 1.00 84.06 214 PRO A O 1
ATOM 1716 N N . TYR A 1 215 ? 28.041 9.128 6.295 1.00 90.12 215 TYR A N 1
ATOM 1717 C CA . TYR A 1 215 ? 28.526 8.650 5.004 1.00 90.12 215 TYR A CA 1
ATOM 1718 C C . TYR A 1 215 ? 29.144 9.750 4.145 1.00 90.12 215 TYR A C 1
ATOM 1720 O O . TYR A 1 215 ? 28.866 10.939 4.294 1.00 90.12 215 TYR A O 1
ATOM 1728 N N . ARG A 1 216 ? 29.943 9.324 3.166 1.00 92.06 216 ARG A N 1
ATOM 1729 C CA . ARG A 1 216 ? 30.416 10.127 2.039 1.00 92.06 216 ARG A CA 1
ATOM 1730 C C . ARG A 1 216 ? 29.912 9.510 0.743 1.00 92.06 216 ARG A C 1
ATOM 1732 O O . ARG A 1 216 ? 30.104 8.320 0.499 1.00 92.06 216 ARG A O 1
ATOM 1739 N N . CYS A 1 217 ? 29.274 10.306 -0.106 1.00 93.44 217 CYS A N 1
ATOM 1740 C CA . CYS A 1 217 ? 28.773 9.818 -1.385 1.00 93.44 217 CYS A CA 1
ATOM 1741 C C . CYS A 1 217 ? 29.930 9.554 -2.355 1.00 93.44 217 CYS A C 1
ATOM 1743 O O . CYS A 1 217 ? 30.708 10.457 -2.647 1.00 93.44 217 CYS A O 1
ATOM 1745 N N . ARG A 1 218 ? 30.021 8.348 -2.922 1.00 92.62 218 ARG A N 1
ATOM 1746 C CA . ARG A 1 218 ? 31.041 7.995 -3.928 1.00 92.62 218 ARG A CA 1
ATOM 1747 C C . ARG A 1 218 ? 30.818 8.691 -5.275 1.00 92.62 218 ARG A C 1
ATOM 1749 O O . ARG A 1 218 ? 31.725 8.750 -6.104 1.00 92.62 218 ARG A O 1
ATOM 1756 N N . PHE A 1 219 ? 29.609 9.203 -5.510 1.00 90.12 219 PHE A N 1
ATOM 1757 C CA . PHE A 1 219 ? 29.252 9.890 -6.747 1.00 90.12 219 PHE A CA 1
ATOM 1758 C C . PHE A 1 219 ? 29.687 11.361 -6.716 1.00 90.12 219 PHE A C 1
ATOM 1760 O O . PHE A 1 219 ? 30.529 11.758 -7.518 1.00 90.12 219 PHE A O 1
ATOM 1767 N N . CYS A 1 220 ? 29.171 12.152 -5.763 1.00 92.19 220 CYS A N 1
ATOM 1768 C CA . CYS A 1 220 ? 29.463 13.588 -5.650 1.00 92.19 220 CYS A CA 1
ATOM 1769 C C . CYS A 1 220 ? 30.559 13.954 -4.634 1.00 92.19 220 CYS A C 1
ATOM 1771 O O . CYS A 1 220 ? 30.907 15.126 -4.532 1.00 92.19 220 CYS A O 1
ATOM 1773 N N . SER A 1 221 ? 31.091 12.989 -3.880 1.00 91.75 221 SER A N 1
ATOM 1774 C CA . SER A 1 221 ? 32.139 13.169 -2.860 1.00 91.75 221 SER A CA 1
ATOM 1775 C C . SER A 1 221 ? 31.755 14.002 -1.629 1.00 91.75 221 SER A C 1
ATOM 1777 O O . SER A 1 221 ? 32.613 14.212 -0.765 1.00 91.75 221 SER A O 1
ATOM 1779 N N . ASN A 1 222 ? 30.496 14.430 -1.503 1.00 90.62 222 ASN A N 1
ATOM 1780 C CA . ASN A 1 222 ? 30.004 15.194 -0.352 1.00 90.62 222 ASN A CA 1
ATOM 1781 C C . ASN A 1 222 ? 29.630 14.286 0.836 1.00 90.62 222 ASN A C 1
ATOM 1783 O O . ASN A 1 222 ? 29.250 13.127 0.618 1.00 90.62 222 ASN A O 1
ATOM 1787 N N . PRO A 1 223 ? 29.696 14.799 2.082 1.00 89.12 223 PRO A N 1
ATOM 1788 C CA . PRO A 1 223 ? 29.052 14.169 3.234 1.00 89.12 223 PRO A CA 1
ATOM 1789 C C . PRO A 1 223 ? 27.556 13.967 2.968 1.00 89.12 223 PRO A C 1
ATOM 1791 O O . PRO A 1 223 ? 26.911 14.832 2.373 1.00 89.12 223 PRO A O 1
ATOM 1794 N N . ALA A 1 224 ? 27.014 12.817 3.355 1.00 88.38 224 ALA A N 1
ATOM 1795 C CA . ALA A 1 224 ? 25.679 12.396 2.958 1.00 88.38 224 ALA A CA 1
ATOM 1796 C C . ALA A 1 224 ? 24.977 11.549 4.029 1.00 88.38 224 ALA A C 1
ATOM 1798 O O . ALA A 1 224 ? 25.600 10.774 4.757 1.00 88.38 224 ALA A O 1
ATOM 1799 N N . SER A 1 225 ? 23.652 11.673 4.071 1.00 85.50 225 SER A N 1
ATOM 1800 C CA . SER A 1 225 ? 22.743 10.654 4.593 1.00 85.50 225 SER A CA 1
ATOM 1801 C C . SER A 1 225 ? 22.558 9.533 3.549 1.00 85.50 225 SER A C 1
ATOM 1803 O O . SER A 1 225 ? 23.142 9.571 2.459 1.00 85.50 225 SER A O 1
ATOM 1805 N N . SER A 1 226 ? 21.784 8.498 3.886 1.00 85.81 226 SER A N 1
ATOM 1806 C CA . SER A 1 226 ? 21.414 7.440 2.942 1.00 85.81 226 SER A CA 1
ATOM 1807 C C . SER A 1 226 ? 19.959 7.608 2.515 1.00 85.81 226 SER A C 1
ATOM 1809 O O . SER A 1 226 ? 19.080 7.464 3.371 1.00 85.81 226 SER A O 1
ATOM 1811 N N . PRO A 1 227 ? 19.677 7.903 1.229 1.00 90.25 227 PRO A N 1
ATOM 1812 C CA . PRO A 1 227 ? 20.568 8.200 0.104 1.00 90.25 227 PRO A CA 1
ATOM 1813 C C . PRO A 1 227 ? 21.083 9.649 0.104 1.00 90.25 227 PRO A C 1
ATOM 1815 O O . PRO A 1 227 ? 20.614 10.499 0.854 1.00 90.25 227 PRO A O 1
ATOM 1818 N N . CYS A 1 228 ? 22.027 9.950 -0.793 1.00 92.94 228 CYS A N 1
ATOM 1819 C CA . CYS A 1 228 ? 22.657 11.269 -0.868 1.00 92.94 228 CYS A CA 1
ATOM 1820 C C . CYS A 1 228 ? 21.686 12.373 -1.324 1.00 92.94 228 CYS A C 1
ATOM 1822 O O . CYS A 1 228 ? 21.346 12.463 -2.506 1.00 92.94 228 CYS A O 1
ATOM 1824 N N . GLU A 1 229 ? 21.329 13.266 -0.398 1.00 92.94 229 GLU A N 1
ATOM 1825 C CA . GLU A 1 229 ? 20.432 14.405 -0.635 1.00 92.94 229 GLU A CA 1
ATOM 1826 C C . GLU A 1 229 ? 20.906 15.301 -1.783 1.00 92.94 229 GLU A C 1
ATOM 1828 O O . GLU A 1 229 ? 20.141 15.578 -2.699 1.00 92.94 229 GLU A O 1
ATOM 1833 N N . GLU A 1 230 ? 22.182 15.687 -1.809 1.00 93.69 230 GLU A N 1
ATOM 1834 C CA . GLU A 1 230 ? 22.737 16.529 -2.878 1.00 93.69 230 GLU A CA 1
ATOM 1835 C C . GLU A 1 230 ? 22.600 15.886 -4.270 1.00 93.69 230 GLU A C 1
ATOM 1837 O O . GLU A 1 230 ? 22.307 16.561 -5.257 1.00 93.69 230 GLU A O 1
ATOM 1842 N N . CYS A 1 231 ? 22.776 14.564 -4.372 1.00 95.44 231 CYS A N 1
ATOM 1843 C CA . CYS A 1 231 ? 22.577 13.865 -5.640 1.00 95.44 231 CYS A CA 1
ATOM 1844 C C . CYS A 1 231 ? 21.105 13.867 -6.063 1.00 95.44 231 CYS A C 1
ATOM 1846 O O . CYS A 1 231 ? 20.834 14.073 -7.246 1.00 95.44 231 CYS A O 1
ATOM 1848 N N . LEU A 1 232 ? 20.169 13.698 -5.121 1.00 95.81 232 LEU A N 1
ATOM 1849 C CA . LEU A 1 232 ? 18.733 13.809 -5.399 1.00 95.81 232 LEU A CA 1
ATOM 1850 C C . LEU A 1 232 ? 18.372 15.212 -5.905 1.00 95.81 232 LEU A C 1
ATOM 1852 O O . LEU A 1 232 ? 17.686 15.329 -6.919 1.00 95.81 232 LEU A O 1
ATOM 1856 N N . LYS A 1 233 ? 18.897 16.267 -5.269 1.00 95.88 233 LYS A N 1
ATOM 1857 C CA . LYS A 1 233 ? 18.691 17.663 -5.693 1.00 95.88 233 LYS A CA 1
ATOM 1858 C C . LYS A 1 233 ? 19.186 17.904 -7.121 1.00 95.88 233 LYS A C 1
ATOM 1860 O O . LYS A 1 233 ? 18.450 18.429 -7.950 1.00 95.88 233 LYS A O 1
ATOM 1865 N N . ARG A 1 234 ? 20.388 17.422 -7.459 1.00 95.69 234 ARG A N 1
ATOM 1866 C CA . ARG A 1 234 ? 20.934 17.518 -8.828 1.00 95.69 234 ARG A CA 1
ATOM 1867 C C . ARG A 1 234 ? 20.101 16.763 -9.863 1.00 95.69 234 ARG A C 1
ATOM 1869 O O . ARG A 1 234 ? 19.977 17.231 -10.994 1.00 95.69 234 ARG A O 1
ATOM 1876 N N . ILE A 1 235 ? 19.550 15.600 -9.500 1.00 97.25 235 ILE A N 1
ATOM 1877 C CA . ILE A 1 235 ? 18.626 14.863 -10.374 1.00 97.25 235 ILE A CA 1
ATOM 1878 C C . ILE A 1 235 ? 17.373 15.705 -10.626 1.00 97.25 235 ILE A C 1
ATOM 1880 O O . ILE A 1 235 ? 16.977 15.824 -11.781 1.00 97.25 235 ILE A O 1
ATOM 1884 N N . ILE A 1 236 ? 16.798 16.330 -9.589 1.00 98.06 236 ILE A N 1
ATOM 1885 C CA . ILE A 1 236 ? 15.630 17.213 -9.730 1.00 98.06 236 ILE A CA 1
ATOM 1886 C C . ILE A 1 236 ? 15.941 18.367 -10.688 1.00 98.06 236 ILE A C 1
ATOM 1888 O O . ILE A 1 236 ? 15.234 18.513 -11.684 1.00 98.06 236 ILE A O 1
ATOM 1892 N N . SER A 1 237 ? 17.017 19.131 -10.460 1.00 96.88 237 SER A N 1
ATOM 1893 C CA . SER A 1 237 ? 17.371 20.267 -11.327 1.00 96.88 237 SER A CA 1
ATOM 1894 C C . SER A 1 237 ? 17.558 19.835 -12.787 1.00 96.88 237 SER A C 1
ATOM 1896 O O . SER A 1 237 ? 17.041 20.476 -13.702 1.00 96.88 237 SER A O 1
ATOM 1898 N N . SER A 1 238 ? 18.237 18.706 -13.029 1.00 96.44 238 SER A N 1
ATOM 1899 C CA . SER A 1 238 ? 18.429 18.190 -14.390 1.00 96.44 238 SER A CA 1
ATOM 1900 C C . SER A 1 238 ? 17.134 17.668 -15.020 1.00 96.44 238 SER A C 1
ATOM 1902 O O . SER A 1 238 ? 16.953 17.815 -16.232 1.00 96.44 238 SER A O 1
ATOM 1904 N N . ALA A 1 239 ? 16.251 17.043 -14.238 1.00 98.00 239 ALA A N 1
ATOM 1905 C CA . ALA A 1 239 ? 14.974 16.537 -14.723 1.00 98.00 239 ALA A CA 1
ATOM 1906 C C . ALA A 1 239 ? 14.030 17.688 -15.092 1.00 98.00 239 ALA A C 1
ATOM 1908 O O . ALA A 1 239 ? 13.437 17.664 -16.168 1.00 98.00 239 ALA A O 1
ATOM 1909 N N . VAL A 1 240 ? 13.971 18.732 -14.260 1.00 97.31 240 VAL A N 1
ATOM 1910 C CA . VAL A 1 240 ? 13.196 19.953 -14.518 1.00 97.31 240 VAL A CA 1
ATOM 1911 C C . VAL A 1 240 ? 13.686 20.662 -15.777 1.00 97.31 240 VAL A C 1
ATOM 1913 O O . VAL A 1 240 ? 12.876 20.954 -16.655 1.00 97.31 240 VAL A O 1
ATOM 1916 N N . ALA A 1 241 ? 14.998 20.866 -15.922 1.00 95.88 241 ALA A N 1
ATOM 1917 C CA . ALA A 1 241 ? 15.558 21.490 -17.120 1.00 95.88 241 ALA A CA 1
ATOM 1918 C C . ALA A 1 241 ? 15.208 20.702 -18.397 1.00 95.88 241 ALA A C 1
ATOM 1920 O O . ALA A 1 241 ? 14.818 21.281 -19.411 1.00 95.88 241 ALA A O 1
ATOM 1921 N N . THR A 1 242 ? 15.283 19.367 -18.337 1.00 96.38 242 THR A N 1
ATOM 1922 C CA . THR A 1 242 ? 14.921 18.496 -19.469 1.00 96.38 242 THR A CA 1
ATOM 1923 C C . THR A 1 242 ? 13.420 18.560 -19.765 1.00 96.38 242 THR A C 1
ATOM 1925 O O . THR A 1 242 ? 13.023 18.641 -20.925 1.00 96.38 242 THR A O 1
ATOM 1928 N N . HIS A 1 243 ? 12.578 18.586 -18.731 1.00 96.62 243 HIS A N 1
ATOM 1929 C CA . HIS A 1 243 ? 11.127 18.695 -18.872 1.00 96.62 243 HIS A CA 1
ATOM 1930 C C . HIS A 1 243 ? 10.733 20.020 -19.535 1.00 96.62 243 HIS A C 1
ATOM 1932 O O . HIS A 1 243 ? 9.965 20.038 -20.495 1.00 96.62 243 HIS A O 1
ATOM 1938 N N . GLN A 1 244 ? 11.300 21.135 -19.067 1.00 94.50 244 GLN A N 1
ATOM 1939 C CA . GLN A 1 244 ? 11.073 22.459 -19.648 1.00 94.50 244 GLN A CA 1
ATOM 1940 C C . GLN A 1 244 ? 11.513 22.525 -21.108 1.00 94.50 244 GLN A C 1
ATOM 1942 O O . GLN A 1 244 ? 10.789 23.076 -21.932 1.00 94.50 244 GLN A O 1
ATOM 1947 N N . LYS A 1 245 ? 12.657 21.920 -21.440 1.00 93.44 245 LYS A N 1
ATOM 1948 C CA . LYS A 1 245 ? 13.152 21.837 -22.816 1.00 93.44 245 LYS A CA 1
ATOM 1949 C C . LYS A 1 245 ? 12.162 21.128 -23.744 1.00 93.44 245 LYS A C 1
ATOM 1951 O O . LYS A 1 245 ? 11.878 21.632 -24.826 1.00 93.44 245 LYS A O 1
ATOM 1956 N N . ILE A 1 246 ? 11.598 19.997 -23.309 1.00 94.62 246 ILE A N 1
ATOM 1957 C CA . ILE A 1 246 ? 10.573 19.268 -24.073 1.00 94.62 246 ILE A CA 1
ATOM 1958 C C . ILE A 1 246 ? 9.329 20.140 -24.266 1.00 94.62 246 ILE A C 1
ATOM 1960 O O . ILE A 1 246 ? 8.834 20.251 -25.383 1.00 94.62 246 ILE A O 1
ATOM 1964 N N . SER A 1 247 ? 8.841 20.769 -23.195 1.00 92.62 247 SER A N 1
ATOM 1965 C CA . SER A 1 247 ? 7.617 21.577 -23.229 1.00 92.62 247 SER A CA 1
ATOM 1966 C C . SER A 1 247 ? 7.762 22.881 -24.022 1.00 92.62 247 SER A C 1
ATOM 1968 O O . SER A 1 247 ? 6.776 23.369 -24.569 1.00 92.62 247 SER A O 1
ATOM 1970 N N . ALA A 1 248 ? 8.967 23.454 -24.093 1.00 91.81 248 ALA A N 1
ATOM 1971 C CA . ALA A 1 248 ? 9.232 24.703 -24.803 1.00 91.81 248 ALA A CA 1
ATOM 1972 C C . ALA A 1 248 ? 9.376 24.524 -26.324 1.00 91.81 248 ALA A C 1
ATOM 1974 O O . ALA A 1 248 ? 9.105 25.465 -27.068 1.00 91.81 248 ALA A O 1
ATOM 1975 N N . GLU A 1 249 ? 9.791 23.344 -26.796 1.00 92.94 249 GLU A N 1
ATOM 1976 C CA . GLU A 1 249 ? 10.050 23.079 -28.214 1.00 92.94 249 GLU A CA 1
ATOM 1977 C C . GLU A 1 249 ? 8.859 22.355 -28.879 1.00 92.94 249 GLU A C 1
ATOM 1979 O O . GLU A 1 249 ? 8.632 21.161 -28.642 1.00 92.94 249 GLU A O 1
ATOM 1984 N N . PRO A 1 250 ? 8.111 23.016 -29.787 1.00 92.44 250 PRO A N 1
ATOM 1985 C CA . PRO A 1 250 ? 6.916 22.434 -30.397 1.00 92.44 250 PRO A CA 1
ATOM 1986 C C . PRO A 1 250 ? 7.178 21.144 -31.176 1.00 92.44 250 PRO A C 1
ATOM 1988 O O . PRO A 1 250 ? 6.278 20.313 -31.303 1.00 92.44 250 PRO A O 1
ATOM 1991 N N . LYS A 1 251 ? 8.388 20.962 -31.727 1.00 92.50 251 LYS A N 1
ATOM 1992 C CA . LYS A 1 251 ? 8.755 19.726 -32.434 1.00 92.50 251 LYS A CA 1
ATOM 1993 C C . LYS A 1 251 ? 8.783 18.520 -31.499 1.00 92.50 251 LYS A C 1
ATOM 1995 O O . LYS A 1 251 ? 8.350 17.448 -31.909 1.00 92.50 251 LYS A O 1
ATOM 2000 N N . HIS A 1 252 ? 9.264 18.687 -30.267 1.00 91.69 252 HIS A N 1
ATOM 2001 C CA . HIS A 1 252 ? 9.308 17.601 -29.289 1.00 91.69 252 HIS A CA 1
ATOM 2002 C C . HIS A 1 252 ? 7.908 17.247 -28.807 1.00 91.69 252 HIS A C 1
ATOM 2004 O O . HIS A 1 252 ? 7.548 16.076 -28.844 1.00 91.69 252 HIS A O 1
ATOM 2010 N N . VAL A 1 253 ? 7.086 18.247 -28.472 1.00 92.62 253 VAL A N 1
ATOM 2011 C CA . VAL A 1 253 ? 5.689 18.027 -28.058 1.00 92.62 253 VAL A CA 1
ATOM 2012 C C . VAL A 1 253 ? 4.893 17.285 -29.135 1.00 92.62 253 VAL A C 1
ATOM 2014 O O . VAL A 1 253 ? 4.176 16.337 -28.831 1.00 92.62 253 VAL A O 1
ATOM 2017 N N . LYS A 1 254 ? 5.058 17.661 -30.410 1.00 93.56 254 LYS A N 1
ATOM 2018 C CA . LYS A 1 254 ? 4.383 16.990 -31.534 1.00 93.56 254 LYS A CA 1
ATOM 2019 C C . LYS A 1 254 ? 4.825 15.545 -31.754 1.00 93.56 254 LYS A C 1
ATOM 2021 O O . LYS A 1 254 ? 4.058 14.796 -32.342 1.00 93.56 254 LYS A O 1
ATOM 2026 N N . ALA A 1 255 ? 6.027 15.169 -31.318 1.00 93.00 255 ALA A N 1
ATOM 2027 C CA . ALA A 1 255 ? 6.537 13.807 -31.453 1.00 93.00 255 ALA A CA 1
ATOM 2028 C C . ALA A 1 255 ? 6.044 12.869 -30.338 1.00 93.00 255 ALA A C 1
ATOM 2030 O O . ALA A 1 255 ? 6.099 11.658 -30.516 1.00 93.00 255 ALA A O 1
ATOM 2031 N N . ILE A 1 256 ? 5.560 13.401 -29.204 1.00 93.19 256 ILE A N 1
ATOM 2032 C CA . ILE A 1 256 ? 5.134 12.603 -28.039 1.00 93.19 256 ILE A CA 1
ATOM 2033 C C . ILE A 1 256 ? 4.118 11.503 -28.395 1.00 93.19 256 ILE A C 1
ATOM 2035 O O . ILE A 1 256 ? 4.326 10.379 -27.943 1.00 93.19 256 ILE A O 1
ATOM 2039 N N . PRO A 1 257 ? 3.063 11.754 -29.200 1.00 91.75 257 PRO A N 1
ATOM 2040 C CA . PRO A 1 257 ? 2.079 10.720 -29.530 1.00 91.75 257 PRO A CA 1
ATOM 2041 C C . PRO A 1 257 ? 2.645 9.516 -30.298 1.00 91.75 257 PRO A C 1
ATOM 2043 O O . PRO A 1 257 ? 2.029 8.454 -30.278 1.00 91.75 257 PRO A O 1
ATOM 2046 N N . ASP A 1 258 ? 3.794 9.674 -30.965 1.00 91.19 258 ASP A N 1
ATOM 2047 C CA . ASP A 1 258 ? 4.458 8.608 -31.726 1.00 91.19 258 ASP A CA 1
ATOM 2048 C C . ASP A 1 258 ? 5.455 7.799 -30.872 1.00 91.19 258 ASP A C 1
ATOM 2050 O O . ASP A 1 258 ? 6.046 6.830 -31.355 1.00 91.19 258 ASP A O 1
ATOM 2054 N N . LEU A 1 259 ? 5.677 8.195 -29.614 1.00 91.62 259 LEU A N 1
ATOM 2055 C CA . LEU A 1 259 ? 6.565 7.506 -28.680 1.00 91.62 259 LEU A CA 1
ATOM 2056 C C . LEU A 1 259 ? 5.830 6.405 -27.911 1.00 91.62 259 LEU A C 1
ATOM 2058 O O . LEU A 1 259 ? 4.642 6.512 -27.619 1.00 91.62 259 LEU A O 1
ATOM 2062 N N . ASP A 1 260 ? 6.579 5.390 -27.468 1.00 88.00 260 ASP A N 1
ATOM 2063 C CA . ASP A 1 260 ? 6.048 4.344 -26.581 1.00 88.00 260 ASP A CA 1
ATOM 2064 C C . ASP A 1 260 ? 5.591 4.917 -25.215 1.00 88.00 260 ASP A C 1
ATOM 2066 O O . ASP A 1 260 ? 4.779 4.296 -24.526 1.00 88.00 260 ASP A O 1
ATOM 2070 N N . LYS A 1 261 ? 6.121 6.079 -24.793 1.00 88.12 261 LYS A N 1
ATOM 2071 C CA . LYS A 1 261 ? 5.757 6.784 -23.551 1.00 88.12 261 LYS A CA 1
ATOM 2072 C C . LYS A 1 261 ? 6.057 8.282 -23.650 1.00 88.12 261 LYS A C 1
ATOM 2074 O O . LYS A 1 261 ? 7.071 8.666 -24.232 1.00 88.12 261 LYS A O 1
ATOM 2079 N N . ASP A 1 262 ? 5.249 9.119 -22.995 1.00 93.94 262 ASP A N 1
ATOM 2080 C CA . ASP A 1 262 ? 5.587 10.531 -22.782 1.00 93.94 262 ASP A CA 1
ATOM 2081 C C . ASP A 1 262 ? 6.841 10.659 -21.884 1.00 93.94 262 ASP A C 1
ATOM 2083 O O . ASP A 1 262 ? 6.810 10.238 -20.723 1.00 93.94 262 ASP A O 1
ATOM 2087 N N . PRO A 1 263 ? 7.955 11.242 -22.368 1.00 94.88 263 PRO A N 1
ATOM 2088 C CA . PRO A 1 263 ? 9.168 11.411 -21.567 1.00 94.88 263 PRO A CA 1
ATOM 2089 C C . PRO A 1 263 ? 8.980 12.353 -20.370 1.00 94.88 263 PRO A C 1
ATOM 2091 O O . PRO A 1 263 ? 9.694 12.218 -19.374 1.00 94.88 263 PRO A O 1
ATOM 2094 N N . ARG A 1 264 ? 8.014 13.281 -20.422 1.00 95.62 264 ARG A N 1
ATOM 2095 C CA . ARG A 1 264 ? 7.689 14.181 -19.302 1.00 95.62 264 ARG A CA 1
ATOM 2096 C C . ARG A 1 264 ? 7.184 13.402 -18.094 1.00 95.62 264 ARG A C 1
ATOM 2098 O O . ARG A 1 264 ? 7.541 13.739 -16.971 1.00 95.62 264 ARG A O 1
ATOM 2105 N N . LEU A 1 265 ? 6.462 12.304 -18.322 1.00 95.56 265 LEU A N 1
ATOM 2106 C CA . LEU A 1 265 ? 5.989 11.421 -17.260 1.00 95.56 265 LEU A CA 1
ATOM 2107 C C . LEU A 1 265 ? 7.149 10.811 -16.463 1.00 95.56 265 LEU A C 1
ATOM 2109 O O . LEU A 1 265 ? 7.140 10.865 -15.237 1.00 95.56 265 LEU A O 1
ATOM 2113 N N . ASP A 1 266 ? 8.175 10.282 -17.133 1.00 95.38 266 ASP A N 1
ATOM 2114 C CA . ASP A 1 266 ? 9.349 9.723 -16.447 1.00 95.38 266 ASP A CA 1
ATOM 2115 C C . ASP A 1 266 ? 10.144 10.798 -15.685 1.00 95.38 266 ASP A C 1
ATOM 2117 O O . ASP A 1 266 ? 10.635 10.538 -14.585 1.00 95.38 266 ASP A O 1
ATOM 2121 N N . LEU A 1 267 ? 10.239 12.015 -16.230 1.00 97.62 267 LEU A N 1
ATOM 2122 C CA . LEU A 1 267 ? 10.900 13.146 -15.571 1.00 97.62 267 LEU A CA 1
ATOM 2123 C C . LEU A 1 267 ? 10.135 13.606 -14.324 1.00 97.62 267 LEU A C 1
ATOM 2125 O O . LEU A 1 267 ? 10.735 13.750 -13.261 1.00 97.62 267 LEU A O 1
ATOM 2129 N N . SER A 1 268 ? 8.817 13.769 -14.422 1.00 97.50 268 SER A N 1
ATOM 2130 C CA . SER A 1 268 ? 7.942 14.119 -13.297 1.00 97.50 268 SER A CA 1
ATOM 2131 C C . SER A 1 268 ? 7.948 13.036 -12.216 1.00 97.50 268 SER A C 1
ATOM 2133 O O . SER A 1 268 ? 8.015 13.351 -11.027 1.00 97.50 268 SER A O 1
ATOM 2135 N N . MET A 1 269 ? 7.981 11.758 -12.610 1.00 96.62 269 MET A N 1
ATOM 2136 C CA . MET A 1 269 ? 8.175 10.637 -11.687 1.00 96.62 269 MET A CA 1
ATOM 2137 C C . MET A 1 269 ? 9.521 10.723 -10.964 1.00 96.62 269 MET A C 1
ATOM 2139 O O . MET A 1 269 ? 9.558 10.576 -9.747 1.00 96.62 269 MET A O 1
ATOM 2143 N N . LEU A 1 270 ? 10.625 11.003 -11.664 1.00 97.50 270 LEU A N 1
ATOM 2144 C CA . LEU A 1 270 ? 11.937 11.187 -11.031 1.00 97.50 270 LEU A CA 1
ATOM 2145 C C . LEU A 1 270 ? 11.945 12.355 -10.040 1.00 97.50 270 LEU A C 1
ATOM 2147 O O . LEU A 1 270 ? 12.460 12.206 -8.933 1.00 97.50 270 LEU A O 1
ATOM 2151 N N . ILE A 1 271 ? 11.352 13.492 -10.414 1.00 98.06 271 ILE A N 1
ATOM 2152 C CA . ILE A 1 271 ? 11.233 14.667 -9.542 1.00 98.06 271 ILE A CA 1
ATOM 2153 C C . ILE A 1 271 ? 10.448 14.297 -8.278 1.00 98.06 271 ILE A C 1
ATOM 2155 O O . ILE A 1 271 ? 10.961 14.461 -7.170 1.00 98.06 271 ILE A O 1
ATOM 2159 N N . GLY A 1 272 ? 9.248 13.731 -8.438 1.00 97.12 272 GLY A N 1
ATOM 2160 C CA . GLY A 1 272 ? 8.397 13.319 -7.325 1.00 97.12 272 GLY A CA 1
ATOM 2161 C C . GLY A 1 272 ? 9.081 12.299 -6.415 1.00 97.12 272 GLY A C 1
ATOM 2162 O O . GLY A 1 272 ? 9.128 12.484 -5.203 1.00 97.12 272 GLY A O 1
ATOM 2163 N N . LEU A 1 273 ? 9.694 11.258 -6.978 1.00 96.31 273 LEU A N 1
ATOM 2164 C CA . LEU A 1 273 ? 10.381 10.219 -6.211 1.00 96.31 273 LEU A CA 1
ATOM 2165 C C . LEU A 1 273 ? 11.627 10.737 -5.467 1.00 96.31 273 LEU A C 1
ATOM 2167 O O . LEU A 1 273 ? 11.914 10.269 -4.363 1.00 96.31 273 LEU A O 1
ATOM 2171 N N . CYS A 1 274 ? 12.372 11.693 -6.032 1.00 96.50 274 CYS A N 1
ATOM 2172 C CA . CYS A 1 274 ? 13.456 12.375 -5.320 1.00 96.50 274 CYS A CA 1
ATOM 2173 C C . CYS A 1 274 ? 12.918 13.207 -4.149 1.00 96.50 274 CYS A C 1
ATOM 2175 O O . CYS A 1 274 ? 13.447 13.112 -3.042 1.00 96.50 274 CYS A O 1
ATOM 2177 N N . LEU A 1 275 ? 11.852 13.981 -4.370 1.00 96.69 275 LEU A N 1
ATOM 2178 C CA . LEU A 1 275 ? 11.221 14.815 -3.344 1.00 96.69 275 LEU A CA 1
ATOM 2179 C C . LEU A 1 275 ? 10.626 13.981 -2.198 1.00 96.69 275 LEU A C 1
ATOM 2181 O O . LEU A 1 275 ? 10.807 14.339 -1.037 1.00 96.69 275 LEU A O 1
ATOM 2185 N N . LEU A 1 276 ? 10.014 12.826 -2.489 1.00 94.88 276 LEU A N 1
ATOM 2186 C CA . LEU A 1 276 ? 9.540 11.882 -1.465 1.00 94.88 276 LEU A CA 1
ATOM 2187 C C . LEU A 1 276 ? 10.681 11.352 -0.580 1.00 94.88 276 LEU A C 1
ATOM 2189 O O . LEU A 1 276 ? 10.490 11.111 0.608 1.00 94.88 276 LEU A O 1
ATOM 2193 N N . LYS A 1 277 ? 11.887 11.174 -1.127 1.00 92.69 277 LYS A N 1
ATOM 2194 C CA . LYS A 1 277 ? 13.055 10.771 -0.325 1.00 92.69 277 LYS A CA 1
ATOM 2195 C C . LYS A 1 277 ? 13.622 11.933 0.481 1.00 92.69 277 LYS A C 1
ATOM 2197 O O . LYS A 1 277 ? 13.911 11.758 1.662 1.00 92.69 277 LYS A O 1
ATOM 2202 N N . LEU A 1 278 ? 13.709 13.121 -0.124 1.00 93.19 278 LEU A N 1
ATOM 2203 C CA . LEU A 1 278 ? 14.107 14.356 0.562 1.00 93.19 278 LEU A CA 1
ATOM 2204 C C . LEU A 1 278 ? 13.134 14.742 1.684 1.00 93.19 278 LEU A C 1
ATOM 2206 O O . LEU A 1 278 ? 13.546 15.371 2.653 1.00 93.19 278 LEU A O 1
ATOM 2210 N N . SER A 1 279 ? 11.868 14.320 1.607 1.00 92.25 279 SER A N 1
ATOM 2211 C CA . SER A 1 279 ? 10.908 14.533 2.688 1.00 92.25 279 SER A CA 1
ATOM 2212 C C . SER A 1 279 ? 11.209 13.701 3.938 1.00 92.25 279 SER A C 1
ATOM 2214 O O . SER A 1 279 ? 10.600 13.953 4.969 1.00 92.25 279 SER A O 1
ATOM 2216 N N . GLY A 1 280 ? 12.106 12.711 3.870 1.00 88.56 280 GLY A N 1
ATOM 2217 C CA . GLY A 1 280 ? 12.418 11.802 4.978 1.00 88.56 280 GLY A CA 1
ATOM 2218 C C . GLY A 1 280 ? 11.592 10.512 4.995 1.00 88.56 280 GLY A C 1
ATOM 2219 O O . GLY A 1 280 ? 11.830 9.653 5.844 1.00 88.56 280 GLY A O 1
ATOM 2220 N N . LEU A 1 281 ? 10.688 10.305 4.025 1.00 86.19 281 LEU A N 1
ATOM 2221 C CA . LEU A 1 281 ? 9.759 9.162 3.997 1.00 86.19 281 LEU A CA 1
ATOM 2222 C C . LEU A 1 281 ? 10.464 7.791 4.011 1.00 86.19 281 LEU A C 1
ATOM 2224 O O . LEU A 1 281 ? 9.902 6.792 4.442 1.00 86.19 281 LEU A O 1
ATOM 2228 N N . GLN A 1 282 ? 11.723 7.730 3.585 1.00 77.75 282 GLN A N 1
ATOM 2229 C CA . GLN A 1 282 ? 12.541 6.514 3.595 1.00 77.75 282 GLN A CA 1
ATOM 2230 C C . GLN A 1 282 ? 12.855 5.953 4.988 1.00 77.75 282 GLN A C 1
ATOM 2232 O O . GLN A 1 282 ? 12.982 4.738 5.131 1.00 77.75 282 GLN A O 1
ATOM 2237 N N . GLN A 1 283 ? 12.952 6.802 6.019 1.00 69.56 283 GLN A N 1
ATOM 2238 C CA . GLN A 1 283 ? 13.245 6.356 7.392 1.00 69.56 283 GLN A CA 1
ATOM 2239 C C . GLN A 1 283 ? 12.117 5.473 7.947 1.00 69.56 283 GLN A C 1
ATOM 2241 O O . GLN A 1 283 ? 12.326 4.639 8.828 1.00 69.56 283 GLN A O 1
ATOM 2246 N N . ARG A 1 284 ? 10.930 5.596 7.351 1.00 68.12 284 ARG A N 1
ATOM 2247 C CA . ARG A 1 284 ? 9.727 4.850 7.687 1.00 68.12 284 ARG A CA 1
ATOM 2248 C C . ARG A 1 284 ? 9.804 3.358 7.390 1.00 68.12 284 ARG A C 1
ATOM 2250 O O . ARG A 1 284 ? 9.194 2.573 8.112 1.00 68.12 284 ARG A O 1
ATOM 2257 N N . ALA A 1 285 ? 10.544 2.950 6.360 1.00 59.44 285 ALA A N 1
ATOM 2258 C CA . ALA A 1 285 ? 10.656 1.533 6.011 1.00 59.44 285 ALA A CA 1
ATOM 2259 C C . ALA A 1 285 ? 11.196 0.688 7.182 1.00 59.44 285 ALA A C 1
ATOM 2261 O O . ALA A 1 285 ? 10.901 -0.500 7.278 1.00 59.44 285 ALA A O 1
ATOM 2262 N N . SER A 1 286 ? 11.931 1.321 8.100 1.00 62.28 286 SER A N 1
ATOM 2263 C CA . SER A 1 286 ? 12.475 0.705 9.310 1.00 62.28 286 SER A CA 1
ATOM 2264 C C . SER A 1 286 ? 11.471 0.603 10.468 1.00 62.28 286 SER A C 1
ATOM 2266 O O . SER A 1 286 ? 11.714 -0.156 11.403 1.00 62.28 286 SER A O 1
ATOM 2268 N N . ASN A 1 287 ? 10.365 1.359 10.448 1.00 69.50 287 ASN A N 1
ATOM 2269 C CA . ASN A 1 287 ? 9.378 1.391 11.532 1.00 69.50 287 ASN A CA 1
ATOM 2270 C C . ASN A 1 287 ? 7.959 1.708 11.020 1.00 69.50 287 ASN A C 1
ATOM 2272 O O . ASN A 1 287 ? 7.406 2.782 11.261 1.00 69.50 287 ASN A O 1
ATOM 2276 N N . LEU A 1 288 ? 7.351 0.742 10.324 1.00 68.94 288 LEU A N 1
ATOM 2277 C CA . LEU A 1 288 ? 5.992 0.858 9.771 1.00 68.94 288 LEU A CA 1
ATOM 2278 C C . LEU A 1 288 ? 4.890 0.987 10.838 1.00 68.94 288 LEU A C 1
ATOM 2280 O O . LEU A 1 288 ? 3.739 1.244 10.484 1.00 68.94 288 LEU A O 1
ATOM 2284 N N . SER A 1 289 ? 5.223 0.791 12.116 1.00 70.19 289 SER A N 1
ATOM 2285 C CA . SER A 1 289 ? 4.267 0.892 13.213 1.00 70.19 289 SER A CA 1
ATOM 2286 C C . SER A 1 289 ? 3.990 2.338 13.630 1.00 70.19 289 SER A C 1
ATOM 2288 O O . SER A 1 289 ? 2.928 2.583 14.179 1.00 70.19 289 SER A O 1
ATOM 2290 N N . GLN A 1 290 ? 4.880 3.302 13.378 1.00 72.44 290 GLN A N 1
ATOM 2291 C CA . GLN A 1 290 ? 4.635 4.707 13.743 1.00 72.44 290 GLN A CA 1
ATOM 2292 C C . GLN A 1 290 ? 3.680 5.411 12.759 1.00 72.44 290 GLN A C 1
ATOM 2294 O O . GLN A 1 290 ? 3.573 4.986 11.600 1.00 72.44 290 GLN A O 1
ATOM 2299 N N . PRO A 1 291 ? 3.008 6.504 13.180 1.00 74.44 291 PRO A N 1
ATOM 2300 C CA . PRO A 1 291 ? 2.213 7.332 12.283 1.00 74.44 291 PRO A CA 1
ATOM 2301 C C . PRO A 1 291 ? 3.018 7.763 11.042 1.00 74.44 291 PRO A C 1
ATOM 2303 O O . PRO A 1 291 ? 4.158 8.216 11.161 1.00 74.44 291 PRO A O 1
ATOM 2306 N N . PRO A 1 292 ? 2.437 7.644 9.834 1.00 72.38 292 PRO A N 1
ATOM 2307 C CA . PRO A 1 292 ? 3.165 7.661 8.564 1.00 72.38 292 PRO A CA 1
ATOM 2308 C C . PRO A 1 292 ? 3.988 8.925 8.305 1.00 72.38 292 PRO A C 1
ATOM 2310 O O . PRO A 1 292 ? 5.032 8.848 7.660 1.00 72.38 292 PRO A O 1
ATOM 2313 N N . LEU A 1 293 ? 3.492 10.079 8.758 1.00 85.44 293 LEU A N 1
ATOM 2314 C CA . LEU A 1 293 ? 4.008 11.400 8.401 1.00 85.44 293 LEU A CA 1
ATOM 2315 C C . LEU A 1 293 ? 4.505 12.196 9.618 1.00 85.44 293 LEU A C 1
ATOM 2317 O O . LEU A 1 293 ? 4.598 13.412 9.534 1.00 85.44 293 LEU A O 1
ATOM 2321 N N . GLN A 1 294 ? 4.829 11.547 10.741 1.00 77.19 294 GLN A N 1
ATOM 2322 C CA . GLN A 1 294 ? 5.232 12.248 11.971 1.00 77.19 294 GLN A CA 1
ATOM 2323 C C . GLN A 1 294 ? 6.594 12.958 11.859 1.00 77.19 294 GLN A C 1
ATOM 2325 O O . GLN A 1 294 ? 6.727 14.094 12.309 1.00 77.19 294 GLN A O 1
ATOM 2330 N N . ASP A 1 295 ? 7.573 12.322 11.210 1.00 79.31 295 ASP A N 1
ATOM 2331 C CA . ASP A 1 295 ? 8.972 12.778 11.150 1.00 79.31 295 ASP A CA 1
ATOM 2332 C C . ASP A 1 295 ? 9.406 13.137 9.715 1.00 79.31 295 ASP A C 1
ATOM 2334 O O . ASP A 1 295 ? 10.471 12.736 9.246 1.00 79.31 295 ASP A O 1
ATOM 2338 N N . ILE A 1 296 ? 8.556 13.861 8.979 1.00 87.56 296 ILE A N 1
ATOM 2339 C CA . ILE A 1 296 ? 8.835 14.259 7.587 1.00 87.56 296 ILE A CA 1
ATOM 2340 C C . ILE A 1 296 ? 8.884 15.778 7.395 1.00 87.56 296 ILE A C 1
ATOM 2342 O O . ILE A 1 296 ? 8.303 16.523 8.181 1.00 87.56 296 ILE A O 1
ATOM 2346 N N . SER A 1 297 ? 9.498 16.227 6.298 1.00 88.88 297 SER A N 1
ATOM 2347 C CA . SER A 1 297 ? 9.341 17.587 5.763 1.00 88.88 297 SER A CA 1
ATOM 2348 C C . SER A 1 297 ? 8.071 17.671 4.898 1.00 88.88 297 SER A C 1
ATOM 2350 O O . SER A 1 297 ? 8.049 17.093 3.803 1.00 88.88 297 SER A O 1
ATOM 2352 N N . PRO A 1 298 ? 7.011 18.391 5.329 1.00 90.50 298 PRO A N 1
ATOM 2353 C CA . PRO A 1 298 ? 5.778 18.514 4.551 1.00 90.50 298 PRO A CA 1
ATOM 2354 C C . PRO A 1 298 ? 6.003 19.209 3.216 1.00 90.50 298 PRO A C 1
ATOM 2356 O O . PRO A 1 298 ? 5.381 18.829 2.235 1.00 90.50 298 PRO A O 1
ATOM 2359 N N . SER A 1 299 ? 6.917 20.180 3.160 1.00 92.25 299 SER A N 1
ATOM 2360 C CA . SER A 1 299 ? 7.203 20.940 1.941 1.00 92.25 299 SER A CA 1
ATOM 2361 C C . SER A 1 299 ? 7.640 20.030 0.796 1.00 92.25 299 SER A C 1
ATOM 2363 O O . SER A 1 299 ? 7.004 20.020 -0.255 1.00 92.25 299 SER A O 1
ATOM 2365 N N . CYS A 1 300 ? 8.641 19.173 1.022 1.00 93.81 300 CYS A N 1
ATOM 2366 C CA . CYS A 1 300 ? 9.093 18.225 0.003 1.00 93.81 300 CYS A CA 1
ATOM 2367 C C . CYS A 1 300 ? 8.001 17.210 -0.372 1.00 93.81 300 CYS A C 1
ATOM 2369 O O . CYS A 1 300 ? 7.837 16.904 -1.552 1.00 93.81 300 CYS A O 1
ATOM 2371 N N . LEU A 1 301 ? 7.226 16.712 0.602 1.00 95.25 301 LEU A N 1
ATOM 2372 C CA . LEU A 1 301 ? 6.117 15.794 0.320 1.00 95.25 301 LEU A CA 1
ATOM 2373 C C . LEU A 1 301 ? 5.051 16.460 -0.564 1.00 95.25 301 LEU A C 1
ATOM 2375 O O . LEU A 1 301 ? 4.641 15.888 -1.570 1.00 95.25 301 LEU A O 1
ATOM 2379 N N . LEU A 1 302 ? 4.611 17.665 -0.206 1.00 96.19 302 LEU A N 1
ATOM 2380 C CA . LEU A 1 302 ? 3.577 18.405 -0.927 1.00 96.19 302 LEU A CA 1
ATOM 2381 C C . LEU A 1 302 ? 4.042 18.793 -2.335 1.00 96.19 302 LEU A C 1
ATOM 2383 O O . LEU A 1 302 ? 3.287 18.608 -3.287 1.00 96.19 302 LEU A O 1
ATOM 2387 N N . GLN A 1 303 ? 5.299 19.221 -2.491 1.00 96.81 303 GLN A N 1
ATOM 2388 C CA . GLN A 1 303 ? 5.911 19.456 -3.802 1.00 96.81 303 GLN A CA 1
ATOM 2389 C C . GLN A 1 303 ? 5.913 18.184 -4.663 1.00 96.81 303 GLN A C 1
ATOM 2391 O O . GLN A 1 303 ? 5.586 18.246 -5.847 1.00 96.81 303 GLN A O 1
ATOM 2396 N N . ALA A 1 304 ? 6.228 17.022 -4.077 1.00 97.62 304 ALA A N 1
ATOM 2397 C CA . ALA A 1 304 ? 6.185 15.752 -4.797 1.00 97.62 304 ALA A CA 1
ATOM 2398 C C . ALA A 1 304 ? 4.775 15.446 -5.314 1.00 97.62 304 ALA A C 1
ATOM 2400 O O . ALA A 1 304 ? 4.604 15.130 -6.491 1.00 97.62 304 ALA A O 1
ATOM 2401 N N . VAL A 1 305 ? 3.761 15.565 -4.449 1.00 98.06 305 VAL A N 1
ATOM 2402 C CA . VAL A 1 305 ? 2.365 15.301 -4.824 1.00 98.06 305 VAL A CA 1
ATOM 2403 C C . VAL A 1 305 ? 1.882 16.282 -5.893 1.00 98.06 305 VAL A C 1
ATOM 2405 O O . VAL A 1 305 ? 1.227 15.853 -6.837 1.00 98.06 305 VAL A O 1
ATOM 2408 N N . LEU A 1 306 ? 2.237 17.565 -5.797 1.00 98.19 306 LEU A N 1
ATOM 2409 C CA . LEU A 1 306 ? 1.868 18.584 -6.782 1.00 98.19 306 LEU A CA 1
ATOM 2410 C C . LEU A 1 306 ? 2.414 18.274 -8.187 1.00 98.19 306 LEU A C 1
ATOM 2412 O O . LEU A 1 306 ? 1.654 18.319 -9.157 1.00 98.19 306 LEU A O 1
ATOM 2416 N N . VAL A 1 307 ? 3.704 17.937 -8.310 1.00 98.19 307 VAL A N 1
ATOM 2417 C CA . VAL A 1 307 ? 4.323 17.605 -9.611 1.00 98.19 307 VAL A CA 1
ATOM 2418 C C . VAL A 1 307 ? 3.661 16.375 -10.226 1.00 98.19 307 VAL A C 1
ATOM 2420 O O . VAL A 1 307 ? 3.320 16.369 -11.408 1.00 98.19 307 VAL A O 1
ATOM 2423 N N . LEU A 1 308 ? 3.446 15.339 -9.412 1.00 98.00 308 LEU A N 1
ATOM 2424 C CA . LEU A 1 308 ? 2.835 14.088 -9.851 1.00 98.00 308 LEU A CA 1
ATOM 2425 C C . LEU A 1 308 ? 1.368 14.290 -10.269 1.00 98.00 308 LEU A C 1
ATOM 2427 O O . LEU A 1 308 ? 0.967 13.802 -11.323 1.00 98.00 308 LEU A O 1
ATOM 2431 N N . ASP A 1 309 ? 0.576 15.038 -9.494 1.00 97.94 309 ASP A N 1
ATOM 2432 C CA . ASP A 1 309 ? -0.825 15.351 -9.820 1.00 97.94 309 ASP A CA 1
ATOM 2433 C C . ASP A 1 309 ? -0.935 16.192 -11.095 1.00 97.94 309 ASP A C 1
ATOM 2435 O O . ASP A 1 309 ? -1.791 15.932 -11.940 1.00 97.94 309 ASP A O 1
ATOM 2439 N N . THR A 1 310 ? -0.032 17.159 -11.274 1.00 97.12 310 THR A N 1
ATOM 2440 C CA . THR A 1 310 ? 0.027 17.963 -12.501 1.00 97.12 310 THR A CA 1
ATOM 2441 C C . THR A 1 310 ? 0.332 17.083 -13.712 1.00 97.12 310 THR A C 1
ATOM 2443 O O . THR A 1 310 ? -0.366 17.162 -14.721 1.00 97.12 310 THR A O 1
ATOM 2446 N N . GLN A 1 311 ? 1.302 16.173 -13.598 1.00 96.69 311 GLN A N 1
ATOM 2447 C CA . GLN A 1 311 ? 1.626 15.237 -14.673 1.00 96.69 311 GLN A CA 1
ATOM 2448 C C . GLN A 1 311 ? 0.465 14.285 -15.000 1.00 96.69 311 GLN A C 1
ATOM 2450 O O . GLN A 1 311 ? 0.256 13.955 -16.169 1.00 96.69 311 GLN A O 1
ATOM 2455 N N . LEU A 1 312 ? -0.316 13.847 -14.006 1.00 96.88 312 LEU A N 1
ATOM 2456 C CA . LEU A 1 312 ? -1.460 12.966 -14.256 1.00 96.88 312 LEU A CA 1
ATOM 2457 C C . LEU A 1 312 ? -2.522 13.658 -15.121 1.00 96.88 312 LEU A C 1
ATOM 2459 O O . LEU A 1 312 ? -3.162 12.995 -15.932 1.00 96.88 312 LEU A O 1
ATOM 2463 N N . ARG A 1 313 ? -2.690 14.981 -15.004 1.00 94.38 313 ARG A N 1
ATOM 2464 C CA . ARG A 1 313 ? -3.617 15.740 -15.863 1.00 94.38 313 ARG A CA 1
ATOM 2465 C C . ARG A 1 313 ? -3.180 15.747 -17.328 1.00 94.38 313 ARG A C 1
ATOM 2467 O O . ARG A 1 313 ? -4.029 15.671 -18.209 1.00 94.38 313 ARG A O 1
ATOM 2474 N N . GLU A 1 314 ? -1.873 15.769 -17.576 1.00 93.56 314 GLU A N 1
ATOM 2475 C CA . GLU A 1 314 ? -1.289 15.667 -18.921 1.00 93.56 314 GLU A CA 1
ATOM 2476 C C . GLU A 1 314 ? -1.314 14.229 -19.469 1.00 93.56 314 GLU A C 1
ATOM 2478 O O . GLU A 1 314 ? -1.341 14.019 -20.678 1.00 93.56 314 GLU A O 1
ATOM 2483 N N . THR A 1 315 ? -1.304 13.229 -18.582 1.00 93.81 315 THR A N 1
ATOM 2484 C CA . THR A 1 315 ? -1.242 11.797 -18.924 1.00 93.81 315 THR A CA 1
ATOM 2485 C C . THR A 1 315 ? -2.319 10.990 -18.184 1.00 93.81 315 THR A C 1
ATOM 2487 O O . THR A 1 315 ? -1.999 10.098 -17.396 1.00 93.81 315 THR A O 1
ATOM 2490 N N . PRO A 1 316 ? -3.617 11.273 -18.418 1.00 94.06 316 PRO A N 1
ATOM 2491 C CA . PRO A 1 316 ? -4.709 10.725 -17.614 1.00 94.06 316 PRO A CA 1
ATOM 2492 C C . PRO A 1 316 ? -4.864 9.205 -17.732 1.00 94.06 316 PRO A C 1
ATOM 2494 O O . PRO A 1 316 ? -5.495 8.598 -16.872 1.00 94.06 316 PRO A O 1
ATOM 2497 N N . ASP A 1 317 ? -4.302 8.570 -18.755 1.00 91.88 317 ASP A N 1
ATOM 2498 C CA . ASP A 1 317 ? -4.391 7.118 -18.936 1.00 91.88 317 ASP A CA 1
ATOM 2499 C C . ASP A 1 317 ? -3.275 6.345 -18.207 1.00 91.88 317 ASP A C 1
ATOM 2501 O O . ASP A 1 317 ? -3.316 5.111 -18.146 1.00 91.88 317 ASP A O 1
ATOM 2505 N N . ASP A 1 318 ? -2.296 7.034 -17.600 1.00 93.88 318 ASP A N 1
ATOM 2506 C CA . ASP A 1 318 ? -1.214 6.362 -16.878 1.00 93.88 318 ASP A CA 1
ATOM 2507 C C . ASP A 1 318 ? -1.701 5.782 -15.540 1.00 93.88 318 ASP A C 1
ATOM 2509 O O . ASP A 1 318 ? -1.913 6.467 -14.535 1.00 93.88 318 ASP A O 1
ATOM 2513 N N . THR A 1 319 ? -1.878 4.462 -15.537 1.00 93.19 319 THR A N 1
ATOM 2514 C CA . THR A 1 319 ? -2.393 3.715 -14.385 1.00 93.19 319 THR A CA 1
ATOM 2515 C C . THR A 1 319 ? -1.404 3.694 -13.217 1.00 93.19 319 THR A C 1
ATOM 2517 O O . THR A 1 319 ? -1.827 3.745 -12.062 1.00 93.19 319 THR A O 1
ATOM 2520 N N . GLY A 1 320 ? -0.096 3.644 -13.493 1.00 93.56 320 GLY A N 1
ATOM 2521 C CA . GLY A 1 320 ? 0.939 3.575 -12.459 1.00 93.56 320 GLY A CA 1
ATOM 2522 C C . GLY A 1 320 ? 1.030 4.861 -11.636 1.00 93.56 320 GLY A C 1
ATOM 2523 O O . GLY A 1 320 ? 0.998 4.811 -10.406 1.00 93.56 320 GLY A O 1
ATOM 2524 N N . LEU A 1 321 ? 1.065 6.017 -12.302 1.00 96.00 321 LEU A N 1
ATOM 2525 C CA . LEU A 1 321 ? 1.033 7.340 -11.679 1.00 96.00 321 LEU A CA 1
ATOM 2526 C C . LEU A 1 321 ? -0.281 7.571 -10.929 1.00 96.00 321 LEU A C 1
ATOM 2528 O O . LEU A 1 321 ? -0.269 8.062 -9.800 1.00 96.00 321 LEU A O 1
ATOM 2532 N N . ARG A 1 322 ? -1.416 7.174 -11.515 1.00 97.12 322 ARG A N 1
ATOM 2533 C CA . ARG A 1 322 ? -2.719 7.273 -10.847 1.00 97.12 322 ARG A CA 1
ATOM 2534 C C . ARG A 1 322 ? -2.754 6.464 -9.549 1.00 97.12 322 ARG A C 1
ATOM 2536 O O . ARG A 1 322 ? -3.164 7.002 -8.525 1.00 97.12 322 ARG A O 1
ATOM 2543 N N . LEU A 1 323 ? -2.294 5.209 -9.557 1.00 96.44 323 LEU A N 1
ATOM 2544 C CA . LEU A 1 323 ? -2.214 4.369 -8.352 1.00 96.44 323 LEU A CA 1
ATOM 2545 C C . LEU A 1 323 ? -1.249 4.937 -7.300 1.00 96.44 323 LEU A C 1
ATOM 2547 O O . LEU A 1 323 ? -1.553 4.899 -6.105 1.00 96.44 323 LEU A O 1
ATOM 2551 N N . LEU A 1 324 ? -0.119 5.503 -7.734 1.00 96.62 324 LEU A N 1
ATOM 2552 C CA . LEU A 1 324 ? 0.813 6.209 -6.855 1.00 96.62 324 LEU A CA 1
ATOM 2553 C C . LEU A 1 324 ? 0.128 7.387 -6.149 1.00 96.62 324 LEU A C 1
ATOM 2555 O O . LEU A 1 324 ? 0.212 7.506 -4.927 1.00 96.62 324 LEU A O 1
ATOM 2559 N N . LEU A 1 325 ? -0.593 8.222 -6.900 1.00 97.81 325 LEU A N 1
ATOM 2560 C CA . LEU A 1 325 ? -1.321 9.364 -6.352 1.00 97.81 325 LEU A CA 1
ATOM 2561 C C . LEU A 1 325 ? -2.466 8.946 -5.431 1.00 97.81 325 LEU A C 1
ATOM 2563 O O . LEU A 1 325 ? -2.644 9.577 -4.395 1.00 97.81 325 LEU A O 1
ATOM 2567 N N . VAL A 1 326 ? -3.195 7.867 -5.740 1.00 97.81 326 VAL A N 1
ATOM 2568 C CA . VAL A 1 326 ? -4.212 7.312 -4.829 1.00 97.81 326 VAL A CA 1
ATOM 2569 C C . VAL A 1 326 ? -3.603 7.055 -3.447 1.00 97.81 326 VAL A C 1
ATOM 2571 O O . VAL A 1 326 ? -4.123 7.553 -2.451 1.00 97.81 326 VAL A O 1
ATOM 2574 N N . GLN A 1 327 ? -2.470 6.352 -3.371 1.00 96.00 327 GLN A N 1
ATOM 2575 C CA . GLN A 1 327 ? -1.792 6.071 -2.098 1.00 96.00 327 GLN A CA 1
ATOM 2576 C C . GLN A 1 327 ? -1.265 7.342 -1.411 1.00 96.00 327 GLN A C 1
ATOM 2578 O O . GLN A 1 327 ? -1.441 7.504 -0.204 1.00 96.00 327 GLN A O 1
ATOM 2583 N N . LEU A 1 328 ? -0.671 8.273 -2.165 1.00 97.12 328 LEU A N 1
ATOM 2584 C CA . LEU A 1 328 ? -0.179 9.543 -1.616 1.00 97.12 328 LEU A CA 1
ATOM 2585 C C . LEU A 1 328 ? -1.315 10.402 -1.039 1.00 97.12 328 LEU A C 1
ATOM 2587 O O . LEU A 1 328 ? -1.171 10.958 0.048 1.00 97.12 328 LEU A O 1
ATOM 2591 N N . TYR A 1 329 ? -2.468 10.476 -1.703 1.00 98.06 329 TYR A N 1
ATOM 2592 C CA . TYR A 1 329 ? -3.619 11.215 -1.183 1.00 98.06 329 TYR A CA 1
ATOM 2593 C C . TYR A 1 329 ? -4.281 10.526 0.011 1.00 98.06 329 TYR A C 1
ATOM 2595 O O . TYR A 1 329 ? -4.754 11.216 0.914 1.00 98.06 329 TYR A O 1
ATOM 2603 N N . ILE A 1 330 ? -4.255 9.192 0.076 1.00 96.88 330 ILE A N 1
ATOM 2604 C CA . ILE A 1 330 ? -4.640 8.450 1.282 1.00 96.88 330 ILE A CA 1
ATOM 2605 C C . ILE A 1 330 ? -3.723 8.813 2.461 1.00 96.88 330 ILE A C 1
ATOM 2607 O O . ILE A 1 330 ? -4.231 9.117 3.541 1.00 96.88 330 ILE A O 1
ATOM 2611 N N . LEU A 1 331 ? -2.400 8.881 2.257 1.00 94.31 331 LEU A N 1
ATOM 2612 C CA . LEU A 1 331 ? -1.461 9.348 3.289 1.00 94.31 331 LEU A CA 1
ATOM 2613 C C . LEU A 1 331 ? -1.714 10.791 3.729 1.00 94.31 331 LEU A C 1
ATOM 2615 O O . LEU A 1 331 ? -1.601 11.102 4.912 1.00 94.31 331 LEU A O 1
ATOM 2619 N N . LEU A 1 332 ? -2.066 11.669 2.788 1.00 95.44 332 LEU A N 1
ATOM 2620 C CA . LEU A 1 332 ? -2.386 13.065 3.078 1.00 95.44 332 LEU A CA 1
ATOM 2621 C C . LEU A 1 332 ? -3.749 13.247 3.770 1.00 95.44 332 LEU A C 1
ATOM 2623 O O . LEU A 1 332 ? -4.130 14.379 4.055 1.00 95.44 332 LEU A O 1
ATOM 2627 N N . GLY A 1 333 ? -4.517 12.180 4.018 1.00 94.69 333 GLY A N 1
ATOM 2628 C CA . GLY A 1 333 ? -5.870 12.279 4.577 1.00 94.69 333 GLY A CA 1
ATOM 2629 C C . GLY A 1 333 ? -6.908 12.853 3.599 1.00 94.69 333 GLY A C 1
ATOM 2630 O O . GLY A 1 333 ? -7.987 13.270 4.021 1.00 94.69 333 GLY A O 1
ATOM 2631 N N . CYS A 1 334 ? -6.596 12.868 2.300 1.00 97.44 334 CYS A N 1
ATOM 2632 C CA . CYS A 1 334 ? -7.430 13.366 1.201 1.00 97.44 334 CYS A CA 1
ATOM 2633 C C . CYS A 1 334 ? -8.211 12.223 0.531 1.00 97.44 334 CYS A C 1
ATOM 2635 O O . CYS A 1 334 ? -8.104 11.975 -0.673 1.00 97.44 334 CYS A O 1
ATOM 2637 N N . ALA A 1 335 ? -8.978 11.472 1.322 1.00 96.44 335 ALA A N 1
ATOM 2638 C CA . ALA A 1 335 ? -9.603 10.235 0.860 1.00 96.44 335 ALA A CA 1
ATOM 2639 C C . ALA A 1 335 ? -10.668 10.447 -0.234 1.00 96.44 335 ALA A C 1
ATOM 2641 O O . ALA A 1 335 ? -10.812 9.601 -1.116 1.00 96.44 335 ALA A O 1
ATOM 2642 N N . SER A 1 336 ? -11.400 11.569 -0.218 1.00 96.62 336 SER A N 1
ATOM 2643 C CA . SER A 1 336 ? -12.394 11.859 -1.262 1.00 96.62 336 SER A CA 1
ATOM 2644 C C . SER A 1 336 ? -11.744 12.142 -2.613 1.00 96.62 336 SER A C 1
ATOM 2646 O O . SER A 1 336 ? -12.235 11.646 -3.626 1.00 96.62 336 SER A O 1
ATOM 2648 N N . TYR A 1 337 ? -10.607 12.843 -2.642 1.00 98.00 337 TYR A N 1
ATOM 2649 C CA . TYR A 1 337 ? -9.861 13.045 -3.880 1.00 98.00 337 TYR A CA 1
ATOM 2650 C C . TYR A 1 337 ? -9.161 11.757 -4.331 1.00 98.00 337 TYR A C 1
ATOM 2652 O O . TYR A 1 337 ? -9.237 11.396 -5.503 1.00 98.00 337 TYR A O 1
ATOM 2660 N N . ALA A 1 338 ? -8.604 10.974 -3.398 1.00 98.25 338 ALA A N 1
ATOM 2661 C CA . ALA A 1 338 ? -8.086 9.640 -3.706 1.00 98.25 338 ALA A CA 1
ATOM 2662 C C . ALA A 1 338 ? -9.156 8.739 -4.353 1.00 98.25 338 ALA A C 1
ATOM 2664 O O . ALA A 1 338 ? -8.866 8.035 -5.317 1.00 98.25 338 ALA A O 1
ATOM 2665 N N . TYR A 1 339 ? -10.410 8.799 -3.887 1.00 97.38 339 TYR A N 1
ATOM 2666 C CA . TYR A 1 339 ? -11.516 8.049 -4.489 1.00 97.38 339 TYR A CA 1
ATOM 2667 C C . TYR A 1 339 ? -11.842 8.511 -5.916 1.00 97.38 339 TYR A C 1
ATOM 2669 O O . TYR A 1 339 ? -12.121 7.679 -6.781 1.00 97.38 339 TYR A O 1
ATOM 2677 N N . GLN A 1 340 ? -11.770 9.818 -6.191 1.00 96.81 340 GLN A N 1
ATOM 2678 C CA . GLN A 1 340 ? -11.953 10.356 -7.545 1.00 96.81 340 GLN A CA 1
ATOM 2679 C C . GLN A 1 340 ? -10.872 9.862 -8.512 1.00 96.81 340 GLN A C 1
ATOM 2681 O O . GLN A 1 340 ? -11.167 9.633 -9.681 1.00 96.81 340 GLN A O 1
ATOM 2686 N N . LEU A 1 341 ? -9.644 9.653 -8.029 1.00 97.69 341 LEU A N 1
ATOM 2687 C CA . LEU A 1 341 ? -8.565 9.049 -8.814 1.00 97.69 341 LEU A CA 1
ATOM 2688 C C . LEU A 1 341 ? -8.704 7.525 -8.926 1.00 97.69 341 LEU A C 1
ATOM 2690 O O . LEU A 1 341 ? -8.329 6.949 -9.942 1.00 97.69 341 LEU A O 1
ATOM 2694 N N . TRP A 1 342 ? -9.258 6.867 -7.908 1.00 97.12 342 TRP A N 1
ATOM 2695 C CA . TRP A 1 342 ? -9.479 5.422 -7.893 1.00 97.12 342 TRP A CA 1
ATOM 2696 C C . TRP A 1 342 ? -10.603 4.985 -8.840 1.00 97.12 342 TRP A C 1
ATOM 2698 O O . TRP A 1 342 ? -10.444 4.021 -9.585 1.00 97.12 342 TRP A O 1
ATOM 2708 N N . ALA A 1 343 ? -11.739 5.687 -8.843 1.00 95.06 343 ALA A N 1
ATOM 2709 C CA . ALA A 1 343 ? -12.931 5.264 -9.579 1.00 95.06 343 ALA A CA 1
ATOM 2710 C C . ALA A 1 343 ? -12.706 5.051 -11.098 1.00 95.06 343 ALA A C 1
ATOM 2712 O O . ALA A 1 343 ? -13.181 4.036 -11.615 1.00 95.06 343 ALA A O 1
ATOM 2713 N N . PRO A 1 344 ? -11.950 5.906 -11.822 1.00 95.44 344 PRO A N 1
ATOM 2714 C CA . PRO A 1 344 ? -11.644 5.706 -13.240 1.00 95.44 344 PRO A CA 1
ATOM 2715 C C . PRO A 1 344 ? -10.767 4.488 -13.557 1.00 95.44 344 PRO A C 1
ATOM 2717 O O . PRO A 1 344 ? -10.719 4.082 -14.714 1.00 95.44 344 PRO A O 1
ATOM 2720 N N . LEU A 1 345 ? -10.076 3.896 -12.572 1.00 94.62 345 LEU A N 1
ATOM 2721 C CA . LEU A 1 345 ? -9.328 2.645 -12.775 1.00 94.62 345 LEU A CA 1
ATOM 2722 C C . LEU A 1 345 ? -10.250 1.455 -13.056 1.00 94.62 345 LEU A C 1
ATOM 2724 O O . LEU A 1 345 ? -9.792 0.433 -13.559 1.00 94.62 345 LEU A O 1
ATOM 2728 N N . ASP A 1 346 ? -11.533 1.581 -12.707 1.00 92.75 346 ASP A N 1
ATOM 2729 C CA . ASP A 1 346 ? -12.580 0.608 -13.004 1.00 92.75 346 ASP A CA 1
ATOM 2730 C C . ASP A 1 346 ? -12.223 -0.835 -12.593 1.00 92.75 346 ASP A C 1
ATOM 2732 O O . ASP A 1 346 ? -12.516 -1.808 -13.294 1.00 92.75 346 ASP A O 1
ATOM 2736 N N . VAL A 1 347 ? -11.573 -0.977 -11.430 1.00 94.56 347 VAL A N 1
ATOM 2737 C CA . VAL A 1 347 ? -11.139 -2.271 -10.886 1.00 94.56 347 VAL A CA 1
ATOM 2738 C C . VAL A 1 347 ? -12.355 -3.182 -10.717 1.00 94.56 347 VAL A C 1
ATOM 2740 O O . VAL A 1 347 ? -13.274 -2.900 -9.949 1.00 94.56 347 VAL A O 1
ATOM 2743 N N . LYS A 1 348 ? -12.385 -4.292 -11.460 1.00 92.38 348 LYS A N 1
ATOM 2744 C CA . LYS A 1 348 ? -13.542 -5.194 -11.572 1.00 92.38 348 LYS A CA 1
ATOM 2745 C C . LYS A 1 348 ? -13.110 -6.655 -11.662 1.00 92.38 348 LYS A C 1
ATOM 2747 O O . LYS A 1 348 ? -12.037 -6.971 -12.160 1.00 92.38 348 LYS A O 1
ATOM 2752 N N . ARG A 1 349 ? -14.009 -7.567 -11.273 1.00 87.62 349 ARG A N 1
ATOM 2753 C CA . ARG A 1 349 ? -13.840 -9.025 -11.441 1.00 87.62 349 ARG A CA 1
ATOM 2754 C C . ARG A 1 349 ? -12.546 -9.531 -10.779 1.00 87.62 349 ARG A C 1
ATOM 2756 O O . ARG A 1 349 ? -12.284 -9.198 -9.634 1.00 87.62 349 ARG A O 1
ATOM 2763 N N . THR A 1 350 ? -11.746 -10.323 -11.488 1.00 84.69 350 THR A N 1
ATOM 2764 C CA . THR A 1 350 ? -10.613 -11.091 -10.951 1.00 84.69 350 THR A CA 1
ATOM 2765 C C . THR A 1 350 ? -9.485 -10.241 -10.368 1.00 84.69 350 THR A C 1
ATOM 2767 O O . THR A 1 350 ? -8.735 -10.750 -9.542 1.00 84.69 350 THR A O 1
ATOM 2770 N N . ILE A 1 351 ? -9.370 -8.967 -10.763 1.00 91.94 351 ILE A N 1
ATOM 2771 C CA . ILE A 1 351 ? -8.361 -8.031 -10.234 1.00 91.94 351 ILE A CA 1
ATOM 2772 C C . ILE A 1 351 ? -8.819 -7.298 -8.963 1.00 91.94 351 ILE A C 1
ATOM 2774 O O . ILE A 1 351 ? -8.013 -6.609 -8.347 1.00 91.94 351 ILE A O 1
ATOM 2778 N N . GLN A 1 352 ? -10.081 -7.468 -8.538 1.00 94.31 352 GLN A N 1
ATOM 2779 C CA . GLN A 1 352 ? -10.593 -6.915 -7.275 1.00 94.31 352 GLN A CA 1
ATOM 2780 C C . GLN A 1 352 ? -9.759 -7.381 -6.082 1.00 94.31 352 GLN A C 1
ATOM 2782 O O . GLN A 1 352 ? -9.325 -6.569 -5.279 1.00 94.31 352 GLN A O 1
ATOM 2787 N N . ASP A 1 353 ? -9.485 -8.683 -5.997 1.00 95.19 353 ASP A N 1
ATOM 2788 C CA . ASP A 1 353 ? -8.752 -9.272 -4.870 1.00 95.19 353 ASP A CA 1
ATOM 2789 C C . ASP A 1 353 ? -7.333 -8.692 -4.714 1.00 95.19 353 ASP A C 1
ATOM 2791 O O . ASP A 1 353 ? -6.845 -8.533 -3.595 1.00 95.19 353 ASP A O 1
ATOM 2795 N N . ALA A 1 354 ? -6.706 -8.338 -5.840 1.00 95.00 354 ALA A N 1
ATOM 2796 C CA . ALA A 1 354 ? -5.314 -7.915 -5.912 1.00 95.00 354 ALA A CA 1
ATOM 2797 C C . ALA A 1 354 ? -5.115 -6.392 -5.852 1.00 95.00 354 ALA A C 1
ATOM 2799 O O . ALA A 1 354 ? -4.149 -5.931 -5.254 1.00 95.00 354 ALA A O 1
ATOM 2800 N N . LEU A 1 355 ? -5.998 -5.590 -6.455 1.00 96.31 355 LEU A N 1
ATOM 2801 C CA . LEU A 1 355 ? -5.796 -4.137 -6.531 1.00 96.31 355 LEU A CA 1
ATOM 2802 C C . LEU A 1 355 ? -6.588 -3.362 -5.482 1.00 96.31 355 LEU A C 1
ATOM 2804 O O . LEU A 1 355 ? -6.139 -2.308 -5.046 1.00 96.31 355 LEU A O 1
ATOM 2808 N N . SER A 1 356 ? -7.742 -3.858 -5.040 1.00 96.62 356 SER A N 1
ATOM 2809 C CA . SER A 1 356 ? -8.605 -3.133 -4.099 1.00 96.62 356 SER A CA 1
ATOM 2810 C C . SER A 1 356 ? -7.952 -2.756 -2.760 1.00 96.62 356 SER A C 1
ATOM 2812 O O . SER A 1 356 ? -8.261 -1.673 -2.254 1.00 96.62 356 SER A O 1
ATOM 2814 N N . PRO A 1 357 ? -7.006 -3.533 -2.193 1.00 96.31 357 PRO A N 1
ATOM 2815 C CA . PRO A 1 357 ? -6.251 -3.092 -1.017 1.00 96.31 357 PRO A CA 1
ATOM 2816 C C . PRO A 1 357 ? -5.464 -1.786 -1.219 1.00 96.31 357 PRO A C 1
ATOM 2818 O O . PRO A 1 357 ? -5.164 -1.105 -0.246 1.00 96.31 357 PRO A O 1
ATOM 2821 N N . LEU A 1 358 ? -5.163 -1.390 -2.463 1.00 96.25 358 LEU A N 1
ATOM 2822 C CA . LEU A 1 358 ? -4.494 -0.121 -2.778 1.00 96.25 358 LEU A CA 1
ATOM 2823 C C . LEU A 1 358 ? -5.387 1.114 -2.565 1.00 96.25 358 LEU A C 1
ATOM 2825 O O . LEU A 1 358 ? -4.913 2.237 -2.711 1.00 96.25 358 LEU A O 1
ATOM 2829 N N . PHE A 1 359 ? -6.665 0.946 -2.234 1.00 97.00 359 PHE A N 1
ATOM 2830 C CA . PHE A 1 359 ? -7.542 2.062 -1.875 1.00 97.00 359 PHE A CA 1
ATOM 2831 C C . PHE A 1 359 ? -8.357 1.780 -0.613 1.00 97.00 359 PHE A C 1
ATOM 2833 O O . PHE A 1 359 ? -8.475 2.647 0.248 1.00 97.00 359 PHE A O 1
ATOM 2840 N N . PHE A 1 360 ? -8.909 0.572 -0.483 1.00 97.25 360 PHE A N 1
ATOM 2841 C CA . PHE A 1 360 ? -9.853 0.257 0.589 1.00 97.25 360 PHE A CA 1
ATOM 2842 C C . PHE A 1 360 ? -9.194 -0.164 1.912 1.00 97.25 360 PHE A C 1
ATOM 2844 O O . PHE A 1 360 ? -9.897 -0.258 2.913 1.00 97.25 360 PHE A O 1
ATOM 2851 N N . ASP A 1 361 ? -7.880 -0.410 1.955 1.00 96.38 361 ASP A N 1
ATOM 2852 C CA . ASP A 1 361 ? -7.203 -0.761 3.208 1.00 96.38 361 ASP A CA 1
ATOM 2853 C C . ASP A 1 361 ? -7.262 0.403 4.212 1.00 96.38 361 ASP A C 1
ATOM 2855 O O . ASP A 1 361 ? -6.729 1.482 3.943 1.00 96.38 361 ASP A O 1
ATOM 2859 N N . ARG A 1 362 ? -7.883 0.179 5.380 1.00 95.75 362 ARG A N 1
ATOM 2860 C CA . ARG A 1 362 ? -8.060 1.148 6.479 1.00 95.75 362 ARG A CA 1
ATOM 2861 C C . ARG A 1 362 ? -8.935 2.354 6.131 1.00 95.75 362 ARG A C 1
ATOM 2863 O O . ARG A 1 362 ? -8.964 3.327 6.894 1.00 95.75 362 ARG A O 1
ATOM 2870 N N . ILE A 1 363 ? -9.673 2.324 5.022 1.00 97.19 363 ILE A N 1
ATOM 2871 C CA . ILE A 1 363 ? -10.448 3.474 4.547 1.00 97.19 363 ILE A CA 1
ATOM 2872 C C . ILE A 1 363 ? -11.540 3.901 5.541 1.00 97.19 363 ILE A C 1
ATOM 2874 O O . ILE A 1 363 ? -11.760 5.101 5.720 1.00 97.19 363 ILE A O 1
ATOM 2878 N N . SER A 1 364 ? -12.167 2.967 6.266 1.00 96.31 364 SER A N 1
ATOM 2879 C CA . SER A 1 364 ? -13.172 3.262 7.298 1.00 96.31 364 SER A CA 1
ATOM 2880 C C . SER A 1 364 ? -12.595 4.024 8.485 1.00 96.31 364 SER A C 1
ATOM 2882 O O . SER A 1 364 ? -13.300 4.819 9.103 1.00 96.31 364 SER A O 1
ATOM 2884 N N . THR A 1 365 ? -11.312 3.812 8.783 1.00 95.69 365 THR A N 1
ATOM 2885 C CA . THR A 1 365 ? -10.590 4.492 9.869 1.00 95.69 365 THR A CA 1
ATOM 2886 C C . THR A 1 365 ? -9.966 5.819 9.446 1.00 95.69 365 THR A C 1
ATOM 2888 O O . THR A 1 365 ? -9.512 6.578 10.295 1.00 95.69 365 THR A O 1
ATOM 2891 N N . LEU A 1 366 ? -9.912 6.106 8.145 1.00 95.56 366 LEU A N 1
ATOM 2892 C CA . LEU A 1 366 ? -9.391 7.363 7.609 1.00 95.56 366 LEU A CA 1
ATOM 2893 C C . LEU A 1 366 ? -10.508 8.336 7.257 1.00 95.56 366 LEU A C 1
ATOM 2895 O O . LEU A 1 366 ? -10.424 9.522 7.584 1.00 95.56 366 LEU A O 1
ATOM 2899 N N . SER A 1 367 ? -11.538 7.828 6.579 1.00 96.06 367 SER A N 1
ATOM 2900 C CA . SER A 1 367 ? -12.641 8.616 6.045 1.00 96.06 367 SER A CA 1
ATOM 2901 C C . SER A 1 367 ? -13.965 7.848 6.092 1.00 96.06 367 SER A C 1
ATOM 2903 O O . SER A 1 367 ? -14.504 7.435 5.060 1.00 96.06 367 SER A O 1
ATOM 2905 N N . PRO A 1 368 ? -14.557 7.687 7.290 1.00 94.94 368 PRO A N 1
ATOM 2906 C CA . PRO A 1 368 ? -15.860 7.039 7.439 1.00 94.94 368 PRO A CA 1
ATOM 2907 C C . PRO A 1 368 ? -16.968 7.760 6.651 1.00 94.94 368 PRO A C 1
ATOM 2909 O O . PRO A 1 368 ? -17.961 7.141 6.275 1.00 94.94 368 PRO A O 1
ATOM 2912 N N . GLY A 1 369 ? -16.793 9.051 6.340 1.00 93.62 369 GLY A N 1
ATOM 2913 C CA . GLY A 1 369 ? -17.717 9.825 5.507 1.00 93.62 369 GLY A CA 1
ATOM 2914 C C . GLY A 1 369 ? -17.916 9.270 4.093 1.00 93.62 369 GLY A C 1
ATOM 2915 O O . GLY A 1 369 ? -19.015 9.396 3.556 1.00 93.62 369 GLY A O 1
ATOM 2916 N N . LEU A 1 370 ? -16.918 8.592 3.510 1.00 95.38 370 LEU A N 1
ATOM 2917 C CA . LEU A 1 370 ? -17.047 7.988 2.174 1.00 95.38 370 LEU A CA 1
ATOM 2918 C C . LEU A 1 370 ? -18.110 6.883 2.109 1.00 95.38 370 LEU A C 1
ATOM 2920 O O . LEU A 1 370 ? -18.621 6.576 1.035 1.00 95.38 370 LEU A O 1
ATOM 2924 N N . PHE A 1 371 ? -18.487 6.317 3.255 1.00 94.69 371 PHE A N 1
ATOM 2925 C CA . PHE A 1 371 ? -19.532 5.302 3.351 1.00 94.69 371 PHE A CA 1
ATOM 2926 C C . PHE A 1 371 ? -20.948 5.900 3.418 1.00 94.69 371 PHE A C 1
ATOM 2928 O O . PHE A 1 371 ? -21.920 5.151 3.400 1.00 94.69 371 PHE A O 1
ATOM 2935 N N . GLN A 1 372 ? -21.101 7.231 3.466 1.00 86.75 372 GLN A N 1
ATOM 2936 C CA . GLN A 1 372 ? -22.402 7.917 3.562 1.00 86.75 372 GLN A CA 1
ATOM 2937 C C . GLN A 1 372 ? -23.098 8.147 2.201 1.00 86.75 372 GLN A C 1
ATOM 2939 O O . GLN A 1 372 ? -23.958 9.020 2.078 1.00 86.75 372 GLN A O 1
ATOM 2944 N N . GLY A 1 373 ? -22.742 7.377 1.170 1.00 79.00 373 GLY A N 1
ATOM 2945 C CA . GLY A 1 373 ? -23.304 7.477 -0.179 1.00 79.00 373 GLY A CA 1
ATOM 2946 C C . GLY A 1 373 ? -24.604 6.690 -0.390 1.00 79.00 373 GLY A C 1
ATOM 2947 O O . GLY A 1 373 ? -24.973 5.821 0.393 1.00 79.00 373 GLY A O 1
ATOM 2948 N N . SER A 1 374 ? -25.292 6.968 -1.504 1.00 76.62 374 SER A N 1
ATOM 2949 C CA . SER A 1 374 ? -26.472 6.198 -1.938 1.00 76.62 374 SER A CA 1
ATOM 2950 C C . SER A 1 374 ? -26.130 4.776 -2.388 1.00 76.62 374 SER A C 1
ATOM 2952 O O . SER A 1 374 ? -26.983 3.892 -2.339 1.00 76.62 374 SER A O 1
ATOM 2954 N N . ARG A 1 375 ? -24.886 4.558 -2.828 1.00 84.31 375 ARG A N 1
ATOM 2955 C CA . ARG A 1 375 ? -24.315 3.241 -3.104 1.00 84.31 375 ARG A CA 1
ATOM 2956 C C . ARG A 1 375 ? -23.268 2.929 -2.036 1.00 84.31 375 ARG A C 1
ATOM 2958 O O . ARG A 1 375 ? -22.383 3.765 -1.839 1.00 84.31 375 ARG A O 1
ATOM 2965 N N . PRO A 1 376 ? -23.347 1.770 -1.366 1.00 89.19 376 PRO A N 1
ATOM 2966 C CA . PRO A 1 376 ? -22.307 1.347 -0.445 1.00 89.19 376 PRO A CA 1
ATOM 2967 C C . PRO A 1 376 ? -20.942 1.276 -1.136 1.00 89.19 376 PRO A C 1
ATOM 2969 O O . PRO A 1 376 ? -20.794 0.739 -2.233 1.00 89.19 376 PRO A O 1
ATOM 2972 N N . LEU A 1 377 ? -19.928 1.821 -0.466 1.00 94.00 377 LEU A N 1
ATOM 2973 C CA . LEU A 1 377 ? -18.583 1.976 -1.017 1.00 94.00 377 LEU A CA 1
ATOM 2974 C C . LEU A 1 377 ? -17.933 0.629 -1.395 1.00 94.00 377 LEU A C 1
ATOM 2976 O O . LEU A 1 377 ? -17.226 0.549 -2.398 1.00 94.00 377 LEU A O 1
ATOM 2980 N N . LEU A 1 378 ? -18.195 -0.432 -0.619 1.00 94.56 378 LEU A N 1
ATOM 2981 C CA . LEU A 1 378 ? -17.609 -1.766 -0.822 1.00 94.56 378 LEU A CA 1
ATOM 2982 C C . LEU A 1 378 ? -18.472 -2.722 -1.652 1.00 94.56 378 LEU A C 1
ATOM 2984 O O . LEU A 1 378 ? -18.100 -3.886 -1.821 1.00 94.56 378 LEU A O 1
ATOM 2988 N N . ASP A 1 379 ? -19.578 -2.246 -2.226 1.00 92.75 379 ASP A N 1
ATOM 2989 C CA . ASP A 1 379 ? -20.449 -3.057 -3.083 1.00 92.75 379 ASP A CA 1
ATOM 2990 C C . ASP A 1 379 ? -19.707 -3.803 -4.202 1.00 92.75 379 ASP A C 1
ATOM 2992 O O . ASP A 1 379 ? -20.032 -4.974 -4.425 1.00 92.75 379 ASP A O 1
ATOM 2996 N N . PRO A 1 380 ? -18.710 -3.215 -4.902 1.00 93.19 380 PRO A N 1
ATOM 2997 C CA . PRO A 1 380 ? -17.972 -3.934 -5.939 1.00 93.19 380 PRO A CA 1
ATOM 2998 C C . PRO A 1 380 ? -17.250 -5.184 -5.415 1.00 93.19 380 PRO A C 1
ATOM 3000 O O . PRO A 1 380 ? -17.301 -6.234 -6.059 1.00 93.19 380 PRO A O 1
ATOM 3003 N N . LEU A 1 381 ? -16.630 -5.095 -4.234 1.00 95.00 381 LEU A N 1
ATOM 3004 C CA . LEU A 1 381 ? -15.935 -6.208 -3.582 1.00 95.00 381 LEU A CA 1
ATOM 3005 C C . LEU A 1 381 ? -16.925 -7.240 -3.045 1.00 95.00 381 LEU A C 1
ATOM 3007 O O . LEU A 1 381 ? -16.804 -8.429 -3.344 1.00 95.00 381 LEU A O 1
ATOM 3011 N N . ARG A 1 382 ? -17.939 -6.788 -2.297 1.00 93.94 382 ARG A N 1
ATOM 3012 C CA . ARG A 1 382 ? -18.954 -7.673 -1.715 1.00 93.94 382 ARG A CA 1
ATOM 3013 C C . ARG A 1 382 ? -19.691 -8.445 -2.806 1.00 93.94 382 ARG A C 1
ATOM 3015 O O . ARG A 1 382 ? -19.766 -9.667 -2.742 1.00 93.94 382 ARG A O 1
ATOM 3022 N N . SER A 1 383 ? -20.122 -7.762 -3.866 1.00 94.00 383 SER A N 1
ATOM 3023 C CA . SER A 1 383 ? -20.762 -8.397 -5.024 1.00 94.00 383 SER A CA 1
ATOM 3024 C C . SER A 1 383 ? -19.838 -9.397 -5.717 1.00 94.00 383 SER A C 1
ATOM 3026 O O . SER A 1 383 ? -20.285 -10.481 -6.093 1.00 94.00 383 SER A O 1
ATOM 3028 N N . TYR A 1 384 ? -18.551 -9.066 -5.872 1.00 94.62 384 TYR A N 1
ATOM 3029 C CA . TYR A 1 384 ? -17.568 -9.959 -6.481 1.00 94.62 384 TYR A CA 1
ATOM 3030 C C . TYR A 1 384 ? -17.398 -11.259 -5.686 1.00 94.62 384 TYR A C 1
ATOM 3032 O O . TYR A 1 384 ? -17.532 -12.340 -6.264 1.00 94.62 384 TYR A O 1
ATOM 3040 N N . TYR A 1 385 ? -17.159 -11.181 -4.375 1.00 94.75 385 TYR A N 1
ATOM 3041 C CA . TYR A 1 385 ? -16.984 -12.379 -3.553 1.00 94.75 385 TYR A CA 1
ATOM 3042 C C . TYR A 1 385 ? -18.281 -13.164 -3.391 1.00 94.75 385 TYR A C 1
ATOM 3044 O O . TYR A 1 385 ? -18.259 -14.383 -3.530 1.00 94.75 385 TYR A O 1
ATOM 3052 N N . THR A 1 386 ? -19.421 -12.501 -3.175 1.00 93.31 386 THR A N 1
ATOM 3053 C CA . THR A 1 386 ? -20.715 -13.189 -3.076 1.00 93.31 386 THR A CA 1
ATOM 3054 C C . THR A 1 386 ? -21.053 -13.931 -4.365 1.00 93.31 386 THR A C 1
ATOM 3056 O O . THR A 1 386 ? -21.548 -15.050 -4.294 1.00 93.31 386 THR A O 1
ATOM 3059 N N . ALA A 1 387 ? -20.771 -13.358 -5.539 1.00 91.88 387 ALA A N 1
ATOM 3060 C CA . ALA A 1 387 ? -21.003 -14.037 -6.811 1.00 91.88 387 ALA A CA 1
ATOM 3061 C C . ALA A 1 387 ? -20.005 -15.180 -7.056 1.00 91.88 387 ALA A C 1
ATOM 3063 O O . ALA A 1 387 ? -20.408 -16.262 -7.477 1.00 91.88 387 ALA A O 1
ATOM 3064 N N . THR A 1 388 ? -18.717 -14.952 -6.782 1.00 90.69 388 THR A N 1
ATOM 3065 C CA . THR A 1 388 ? -17.636 -15.900 -7.106 1.00 90.69 388 THR A CA 1
ATOM 3066 C C . THR A 1 388 ? -17.590 -17.083 -6.141 1.00 90.69 388 THR A C 1
ATOM 3068 O O . THR A 1 388 ? -17.356 -18.209 -6.564 1.00 90.69 388 THR A O 1
ATOM 3071 N N . LEU A 1 389 ? -17.854 -16.847 -4.853 1.00 91.75 389 LEU A N 1
ATOM 3072 C CA . LEU A 1 389 ? -17.757 -17.851 -3.788 1.00 91.75 389 LEU A CA 1
ATOM 3073 C C . LEU A 1 389 ? -19.106 -18.481 -3.416 1.00 91.75 389 LEU A C 1
ATOM 3075 O O . LEU A 1 389 ? -19.164 -19.244 -2.445 1.00 91.75 389 LEU A O 1
ATOM 3079 N N . LYS A 1 390 ? -20.169 -18.168 -4.177 1.00 88.81 390 LYS A N 1
ATOM 3080 C CA . LYS A 1 390 ? -21.532 -18.684 -3.979 1.00 88.81 390 LYS A CA 1
ATOM 3081 C C . LYS A 1 390 ? -21.561 -20.210 -3.941 1.00 88.81 390 LYS A C 1
ATOM 3083 O O . LYS A 1 390 ? -22.135 -20.800 -3.026 1.00 88.81 390 LYS A O 1
ATOM 3088 N N . ASP A 1 391 ? -20.946 -20.833 -4.940 1.00 85.00 391 ASP A N 1
ATOM 3089 C CA . ASP A 1 391 ? -20.876 -22.283 -5.056 1.00 85.00 391 ASP A CA 1
ATOM 3090 C C . ASP A 1 391 ? -19.667 -22.815 -4.286 1.00 85.00 391 ASP A C 1
ATOM 3092 O O . ASP A 1 391 ? -18.685 -22.111 -4.062 1.00 85.00 391 ASP A O 1
ATOM 3096 N N . ARG A 1 392 ? -19.716 -24.081 -3.854 1.00 79.56 392 ARG A N 1
ATOM 3097 C CA . ARG A 1 392 ? -18.603 -24.723 -3.122 1.00 79.56 392 ARG A CA 1
ATOM 3098 C C . ARG A 1 392 ? -17.409 -25.083 -4.012 1.00 79.56 392 ARG A C 1
ATOM 3100 O O . ARG A 1 392 ? -16.414 -25.579 -3.501 1.00 79.56 392 ARG A O 1
ATOM 3107 N N . CYS A 1 393 ? -17.541 -24.911 -5.321 1.00 77.19 393 CYS A N 1
ATOM 3108 C CA . CYS A 1 393 ? -16.590 -25.361 -6.324 1.00 77.19 393 CYS A CA 1
ATOM 3109 C C . CYS A 1 393 ? -16.435 -24.266 -7.394 1.00 77.19 393 CYS A C 1
ATOM 3111 O O . CYS A 1 393 ? -17.436 -23.603 -7.683 1.00 77.19 393 CYS A O 1
ATOM 3113 N N . PRO A 1 394 ? -15.238 -24.074 -7.988 1.00 80.25 394 PRO A N 1
ATOM 3114 C CA . PRO A 1 394 ? -15.024 -23.048 -9.000 1.00 80.25 394 PRO A CA 1
ATOM 3115 C C . PRO A 1 394 ? -16.019 -23.142 -10.159 1.00 80.25 394 PRO A C 1
ATOM 3117 O O . PRO A 1 394 ? -16.260 -24.215 -10.727 1.00 80.25 394 PRO A O 1
ATOM 3120 N N . ILE A 1 395 ? -16.550 -21.987 -10.559 1.00 68.94 395 ILE A N 1
ATOM 3121 C CA . ILE A 1 395 ? -17.412 -21.863 -11.734 1.00 68.94 395 ILE A CA 1
ATOM 3122 C C . ILE A 1 395 ? -16.596 -22.339 -12.950 1.00 68.94 395 ILE A C 1
ATOM 3124 O O . ILE A 1 395 ? -15.512 -21.818 -13.199 1.00 68.94 395 ILE A O 1
ATOM 3128 N N . ARG A 1 396 ? -17.133 -23.302 -13.715 1.00 78.38 396 ARG A N 1
ATOM 3129 C CA . ARG A 1 396 ? -16.532 -23.945 -14.913 1.00 78.38 396 ARG A CA 1
ATOM 3130 C C . ARG A 1 396 ? -15.543 -25.090 -14.689 1.00 78.38 396 ARG A C 1
ATOM 3132 O O . ARG A 1 396 ? -14.985 -25.582 -15.670 1.00 78.38 396 ARG A O 1
ATOM 3139 N N . VAL A 1 397 ? -15.373 -25.601 -13.467 1.00 83.12 397 VAL A N 1
ATOM 3140 C CA . VAL A 1 397 ? -14.532 -26.802 -13.284 1.00 83.12 397 VAL A CA 1
ATOM 3141 C C . VAL A 1 397 ? -15.034 -27.984 -14.132 1.00 83.12 397 VAL A C 1
ATOM 3143 O O . VAL A 1 397 ? -14.243 -28.723 -14.712 1.00 83.12 397 VAL A O 1
ATOM 3146 N N . TRP A 1 398 ? -16.357 -28.123 -14.279 1.00 83.44 398 TRP A N 1
ATOM 3147 C CA . TRP A 1 398 ? -16.988 -29.169 -15.087 1.00 83.44 398 TRP A CA 1
ATOM 3148 C C . TRP A 1 398 ? -16.696 -29.022 -16.583 1.00 83.44 398 TRP A C 1
ATOM 3150 O O . TRP A 1 398 ? -16.486 -30.024 -17.269 1.00 83.44 398 TRP A O 1
ATOM 3160 N N . ASP A 1 399 ? -16.609 -27.788 -17.079 1.00 86.00 399 ASP A N 1
ATOM 3161 C CA . ASP A 1 399 ? -16.232 -27.506 -18.466 1.00 86.00 399 ASP A CA 1
ATOM 3162 C C . ASP A 1 399 ? -14.760 -27.878 -18.703 1.00 86.00 399 ASP A C 1
ATOM 3164 O O . ASP A 1 399 ? -14.410 -28.452 -19.737 1.00 86.00 399 ASP A O 1
ATOM 3168 N N . ALA A 1 400 ? -13.890 -27.613 -17.721 1.00 86.56 400 ALA A N 1
ATOM 3169 C CA . ALA A 1 400 ? -12.481 -27.996 -17.769 1.00 86.56 400 ALA A CA 1
ATOM 3170 C C . ALA A 1 400 ? -12.296 -29.527 -17.756 1.00 86.56 400 ALA A C 1
ATOM 3172 O O . ALA A 1 400 ? -11.498 -30.047 -18.537 1.00 86.56 400 ALA A O 1
ATOM 3173 N N . PHE A 1 401 ? -13.083 -30.263 -16.960 1.00 85.56 401 PHE A N 1
ATOM 3174 C CA . PHE A 1 401 ? -13.131 -31.731 -17.028 1.00 85.56 401 PHE A CA 1
ATOM 3175 C C . PHE A 1 401 ? -13.605 -32.222 -18.400 1.00 85.56 401 PHE A C 1
ATOM 3177 O O . PHE A 1 401 ? -12.958 -33.073 -19.006 1.00 85.56 401 PHE A O 1
ATOM 3184 N N . SER A 1 402 ? -14.697 -31.653 -18.915 1.00 88.50 402 SER A N 1
ATOM 3185 C CA . SER A 1 402 ? -15.294 -32.053 -20.198 1.00 88.50 402 SER A CA 1
ATOM 3186 C C . SER A 1 402 ? -14.367 -31.798 -21.391 1.00 88.50 402 SER A C 1
ATOM 3188 O O . SER A 1 402 ? -14.402 -32.531 -22.376 1.00 88.50 402 SER A O 1
ATOM 3190 N N . SER A 1 403 ? -13.511 -30.778 -21.297 1.00 86.31 403 SER A N 1
ATOM 3191 C CA . SER A 1 403 ? -12.511 -30.431 -22.314 1.00 86.31 403 SER A CA 1
ATOM 3192 C C . SER A 1 403 ? -11.152 -31.120 -22.122 1.00 86.31 403 SER A C 1
ATOM 3194 O O . SER A 1 403 ? -10.260 -30.943 -22.950 1.00 86.31 403 SER A O 1
ATOM 3196 N N . GLY A 1 404 ? -10.971 -31.910 -21.055 1.00 83.62 404 GLY A N 1
ATOM 3197 C CA . GLY A 1 404 ? -9.695 -32.559 -20.731 1.00 83.62 404 GLY A CA 1
ATOM 3198 C C . GLY A 1 404 ? -8.580 -31.588 -20.314 1.00 83.62 404 GLY A C 1
ATOM 3199 O O . GLY A 1 404 ? -7.401 -31.932 -20.413 1.00 83.62 404 GLY A O 1
ATOM 3200 N N . SER A 1 405 ? -8.925 -30.377 -19.856 1.00 82.56 405 SER A N 1
ATOM 3201 C CA . SER A 1 405 ? -7.971 -29.336 -19.445 1.00 82.56 405 SER A CA 1
ATOM 3202 C C . SER A 1 405 ? -7.564 -29.481 -17.973 1.00 82.56 405 SER A C 1
ATOM 3204 O O . SER A 1 405 ? -7.874 -28.636 -17.133 1.00 82.56 405 SER A O 1
ATOM 3206 N N . TYR A 1 406 ? -6.879 -30.579 -17.640 1.00 82.06 406 TYR A N 1
ATOM 3207 C CA . TYR A 1 406 ? -6.583 -30.950 -16.248 1.00 82.06 406 TYR A CA 1
ATOM 3208 C C . TYR A 1 406 ? -5.705 -29.949 -15.481 1.00 82.06 406 TYR A C 1
ATOM 3210 O O . TYR A 1 406 ? -5.887 -29.794 -14.278 1.00 82.06 406 TYR A O 1
ATOM 3218 N N . THR A 1 407 ? -4.788 -29.239 -16.145 1.00 79.50 407 THR A N 1
ATOM 3219 C CA . THR A 1 407 ? -3.978 -28.191 -15.494 1.00 79.50 407 THR A CA 1
ATOM 3220 C C . THR A 1 407 ? -4.852 -27.030 -15.029 1.00 79.50 407 THR A C 1
ATOM 3222 O O . THR A 1 407 ? -4.763 -26.614 -13.880 1.00 79.50 407 THR A O 1
ATOM 3225 N N . SER A 1 408 ? -5.794 -26.595 -15.871 1.00 84.12 408 SER A N 1
ATOM 3226 C CA . SER A 1 408 ? -6.736 -25.527 -15.526 1.00 84.12 408 SER A CA 1
ATOM 3227 C C . SER A 1 408 ? -7.630 -25.885 -14.340 1.00 84.12 408 SER A C 1
ATOM 3229 O O . SER A 1 408 ? -8.045 -24.992 -13.614 1.00 84.12 408 SER A O 1
ATOM 3231 N N . ILE A 1 409 ? -7.929 -27.170 -14.125 1.00 86.50 409 ILE A N 1
ATOM 3232 C CA . ILE A 1 409 ? -8.711 -27.626 -12.964 1.00 86.50 409 ILE A CA 1
ATOM 3233 C C . ILE A 1 409 ? -7.951 -27.350 -11.665 1.00 86.50 409 ILE A C 1
ATOM 3235 O O . ILE A 1 409 ? -8.545 -26.854 -10.708 1.00 86.50 409 ILE A O 1
ATOM 3239 N N . ILE A 1 410 ? -6.649 -27.649 -11.644 1.00 87.00 410 ILE A N 1
ATOM 3240 C CA . ILE A 1 410 ? -5.783 -27.400 -10.486 1.00 87.00 410 ILE A CA 1
ATOM 3241 C C . ILE A 1 410 ? -5.689 -25.892 -10.239 1.00 87.00 410 ILE A C 1
ATOM 3243 O O . ILE A 1 410 ? -5.967 -25.451 -9.126 1.00 87.00 410 ILE A O 1
ATOM 3247 N N . ASP A 1 411 ? -5.424 -25.105 -11.286 1.00 87.00 411 ASP A N 1
ATOM 3248 C CA . ASP A 1 411 ? -5.323 -23.643 -11.190 1.00 87.00 411 ASP A CA 1
ATOM 3249 C C . ASP A 1 411 ? -6.631 -23.008 -10.680 1.00 87.00 411 ASP A C 1
ATOM 3251 O O . ASP A 1 411 ? -6.615 -22.117 -9.832 1.00 87.00 411 ASP A O 1
ATOM 3255 N N . MET A 1 412 ? -7.791 -23.478 -11.161 1.00 89.50 412 MET A N 1
ATOM 3256 C CA . MET A 1 412 ? -9.106 -23.005 -10.710 1.00 89.50 412 MET A CA 1
ATOM 3257 C C . MET A 1 412 ? -9.367 -23.346 -9.240 1.00 89.50 412 MET A C 1
ATOM 3259 O O . MET A 1 412 ? -9.899 -22.511 -8.507 1.00 89.50 412 MET A O 1
ATOM 3263 N N . ALA A 1 413 ? -9.014 -24.559 -8.806 1.00 89.19 413 ALA A N 1
ATOM 3264 C CA . ALA A 1 413 ? -9.183 -24.988 -7.421 1.00 89.19 413 ALA A CA 1
ATOM 3265 C C . ALA A 1 413 ? -8.255 -24.216 -6.470 1.00 89.19 413 ALA A C 1
ATOM 3267 O O . ALA A 1 413 ? -8.693 -23.777 -5.406 1.00 89.19 413 ALA A O 1
ATOM 3268 N N . GLU A 1 414 ? -6.998 -23.999 -6.864 1.00 90.19 414 GLU A N 1
ATOM 3269 C CA . GLU A 1 414 ? -6.049 -23.181 -6.108 1.00 90.19 414 GLU A CA 1
ATOM 3270 C C . GLU A 1 414 ? -6.519 -21.724 -6.024 1.00 90.19 414 GLU A C 1
ATOM 3272 O O . GLU A 1 414 ? -6.490 -21.124 -4.947 1.00 90.19 414 GLU A O 1
ATOM 3277 N N . TYR A 1 415 ? -7.022 -21.170 -7.130 1.00 90.69 415 TYR A N 1
ATOM 3278 C CA . TYR A 1 415 ? -7.564 -19.817 -7.173 1.00 90.69 415 TYR A CA 1
ATOM 3279 C C . TYR A 1 415 ? -8.783 -19.638 -6.255 1.00 90.69 415 TYR A C 1
ATOM 3281 O O . TYR A 1 415 ? -8.796 -18.705 -5.452 1.00 90.69 415 TYR A O 1
ATOM 3289 N N . ASP A 1 416 ? -9.778 -20.534 -6.309 1.00 92.56 416 ASP A N 1
ATOM 3290 C CA . ASP A 1 416 ? -10.943 -20.501 -5.405 1.00 92.56 416 ASP A CA 1
ATOM 3291 C C . ASP A 1 416 ? -10.524 -20.671 -3.940 1.00 92.56 416 ASP A C 1
ATOM 3293 O O . ASP A 1 416 ? -10.958 -19.899 -3.083 1.00 92.56 416 ASP A O 1
ATOM 3297 N N . SER A 1 417 ? -9.614 -21.612 -3.658 1.00 92.12 417 SER A N 1
ATOM 3298 C CA . SER A 1 417 ? -9.043 -21.786 -2.321 1.00 92.12 417 SER A CA 1
ATOM 3299 C C . SER A 1 417 ? -8.401 -20.493 -1.820 1.00 92.12 417 SER A C 1
ATOM 3301 O O . SER A 1 417 ? -8.686 -20.071 -0.700 1.00 92.12 417 SER A O 1
ATOM 3303 N N . ARG A 1 418 ? -7.574 -19.834 -2.645 1.00 93.88 418 ARG A N 1
ATOM 3304 C CA . ARG A 1 418 ? -6.915 -18.564 -2.309 1.00 93.88 418 ARG A CA 1
ATOM 3305 C C . ARG A 1 418 ? -7.923 -17.442 -2.061 1.00 93.88 418 ARG A C 1
ATOM 3307 O O . ARG A 1 418 ? -7.765 -16.719 -1.085 1.00 93.88 418 ARG A O 1
ATOM 3314 N N . LEU A 1 419 ? -8.973 -17.331 -2.877 1.00 94.50 419 LEU A N 1
ATOM 3315 C CA . LEU A 1 419 ? -10.022 -16.324 -2.683 1.00 94.50 419 LEU A CA 1
ATOM 3316 C C . LEU A 1 419 ? -10.766 -16.505 -1.353 1.00 94.50 419 LEU A C 1
ATOM 3318 O O . LEU A 1 419 ? -11.014 -15.520 -0.660 1.00 94.50 419 LEU A O 1
ATOM 3322 N N . ARG A 1 420 ? -11.090 -17.746 -0.961 1.00 94.94 420 ARG A N 1
ATOM 3323 C CA . ARG A 1 420 ? -11.770 -18.043 0.320 1.00 94.94 420 ARG A CA 1
ATOM 3324 C C . ARG A 1 420 ? -10.929 -17.718 1.551 1.00 94.94 420 ARG A C 1
ATOM 3326 O O . ARG A 1 420 ? -11.489 -17.511 2.621 1.00 94.94 420 ARG A O 1
ATOM 3333 N N . ARG A 1 421 ? -9.605 -17.683 1.398 1.00 96.25 421 ARG A N 1
ATOM 3334 C CA . ARG A 1 421 ? -8.643 -17.318 2.446 1.00 96.25 421 ARG A CA 1
ATOM 3335 C C . ARG A 1 421 ? -7.951 -15.985 2.158 1.00 96.25 421 ARG A C 1
ATOM 3337 O O . ARG A 1 421 ? -6.829 -15.773 2.595 1.00 96.25 421 ARG A O 1
ATOM 3344 N N . SER A 1 422 ? -8.580 -15.087 1.403 1.00 97.38 422 SER A N 1
ATOM 3345 C CA . SER A 1 422 ? -7.974 -13.799 1.062 1.00 97.38 422 SER A CA 1
ATOM 3346 C C . SER A 1 422 ? -8.058 -12.800 2.220 1.00 97.38 422 SER A C 1
ATOM 3348 O O . SER A 1 422 ? -9.113 -12.613 2.827 1.00 97.38 422 SER A O 1
ATOM 3350 N N . CYS A 1 423 ? -6.967 -12.080 2.491 1.00 98.31 423 CYS A N 1
ATOM 3351 C CA . CYS A 1 423 ? -7.001 -10.922 3.389 1.00 98.31 423 CYS A CA 1
ATOM 3352 C C . CYS A 1 423 ? -7.938 -9.816 2.863 1.00 98.31 423 CYS A C 1
ATOM 3354 O O . CYS A 1 423 ? -8.566 -9.119 3.657 1.00 98.31 423 CYS A O 1
ATOM 3356 N N . THR A 1 424 ? -8.073 -9.666 1.539 1.00 97.81 424 THR A N 1
ATOM 3357 C CA . THR A 1 424 ? -8.955 -8.673 0.896 1.00 97.81 424 THR A CA 1
ATOM 3358 C C . THR A 1 424 ? -10.436 -9.002 1.129 1.00 97.81 424 THR A C 1
ATOM 3360 O O . THR A 1 424 ? -11.254 -8.098 1.324 1.00 97.81 424 THR A O 1
ATOM 3363 N N . LEU A 1 425 ? -10.783 -10.293 1.206 1.00 97.69 425 LEU A N 1
ATOM 3364 C CA . LEU A 1 425 ? -12.118 -10.761 1.598 1.00 97.69 425 LEU A CA 1
ATOM 3365 C C . LEU A 1 425 ? -12.451 -10.323 3.030 1.00 97.69 425 LEU A C 1
ATOM 3367 O O . LEU A 1 425 ? -13.508 -9.740 3.270 1.00 97.69 425 LEU A O 1
ATOM 3371 N N . VAL A 1 426 ? -11.529 -10.550 3.971 1.00 98.19 426 VAL A N 1
ATOM 3372 C CA . VAL A 1 426 ? -11.708 -10.134 5.370 1.00 98.19 426 VAL A CA 1
ATOM 3373 C C . VAL A 1 426 ? -11.774 -8.613 5.491 1.00 98.19 426 VAL A C 1
ATOM 3375 O O . VAL A 1 426 ? -12.673 -8.099 6.151 1.00 98.19 426 VAL A O 1
ATOM 3378 N N . MET A 1 427 ? -10.878 -7.890 4.810 1.00 97.88 427 MET A N 1
ATOM 3379 C CA . MET A 1 427 ? -10.890 -6.425 4.735 1.00 97.88 427 MET A CA 1
ATOM 3380 C C . MET A 1 427 ? -12.256 -5.908 4.273 1.00 97.88 427 MET A C 1
ATOM 3382 O O . MET A 1 427 ? -12.805 -5.015 4.906 1.00 97.88 427 MET A O 1
ATOM 3386 N N . THR A 1 428 ? -12.850 -6.519 3.242 1.00 97.00 428 THR A N 1
ATOM 3387 C CA . THR A 1 428 ? -14.180 -6.135 2.738 1.00 97.00 428 THR A CA 1
ATOM 3388 C C . THR A 1 428 ? -15.234 -6.155 3.848 1.00 97.00 428 THR A C 1
ATOM 3390 O O . THR A 1 428 ? -15.974 -5.191 4.025 1.00 97.00 428 THR A O 1
ATOM 3393 N N . VAL A 1 429 ? -15.285 -7.234 4.632 1.00 96.88 429 VAL A N 1
ATOM 3394 C CA . VAL A 1 429 ? -16.265 -7.373 5.720 1.00 96.88 429 VAL A CA 1
ATOM 3395 C C . VAL A 1 429 ? -15.941 -6.438 6.888 1.00 96.88 429 VAL A C 1
ATOM 3397 O O . VAL A 1 429 ? -16.835 -5.800 7.443 1.00 96.88 429 VAL A O 1
ATOM 3400 N N . VAL A 1 430 ? -14.671 -6.337 7.275 1.00 96.94 430 VAL A N 1
ATOM 3401 C CA . VAL A 1 430 ? -14.238 -5.545 8.434 1.00 96.94 430 VAL A CA 1
ATOM 3402 C C . VAL A 1 430 ? -14.462 -4.050 8.212 1.00 96.94 430 VAL A C 1
ATOM 3404 O O . VAL A 1 430 ? -15.055 -3.407 9.076 1.00 96.94 430 VAL A O 1
ATOM 3407 N N . GLU A 1 431 ? -14.034 -3.504 7.074 1.00 97.25 431 GLU A N 1
ATOM 3408 C CA . GLU A 1 431 ? -14.150 -2.075 6.748 1.00 97.25 431 GLU A CA 1
ATOM 3409 C C . GLU A 1 431 ? -15.624 -1.631 6.719 1.00 97.25 431 GLU A C 1
ATOM 3411 O O . GLU A 1 431 ? -15.992 -0.614 7.310 1.00 97.25 431 GLU A O 1
ATOM 3416 N N . GLU A 1 432 ? -16.513 -2.436 6.121 1.00 94.81 432 GLU A N 1
ATOM 3417 C CA . GLU A 1 432 ? -17.953 -2.154 6.098 1.00 94.81 432 GLU A CA 1
ATOM 3418 C C . GLU A 1 432 ? -18.566 -2.183 7.505 1.00 94.81 432 GLU A C 1
ATOM 3420 O O . GLU A 1 432 ? -19.345 -1.293 7.871 1.00 94.81 432 GLU A O 1
ATOM 3425 N N . ARG A 1 433 ? -18.195 -3.173 8.332 1.00 94.31 433 ARG A N 1
ATOM 3426 C CA . ARG A 1 433 ? -18.671 -3.264 9.721 1.00 94.31 433 ARG A CA 1
ATOM 3427 C C . ARG A 1 433 ? -18.185 -2.083 10.555 1.00 94.31 433 ARG A C 1
ATOM 3429 O O . ARG A 1 433 ? -18.970 -1.510 11.315 1.00 94.31 433 ARG A O 1
ATOM 3436 N N . GLN A 1 434 ? -16.912 -1.717 10.424 1.00 94.62 434 GLN A N 1
ATOM 3437 C CA . GLN A 1 434 ? -16.320 -0.586 11.134 1.00 94.62 434 GLN A CA 1
ATOM 3438 C C . GLN A 1 434 ? -17.004 0.725 10.747 1.00 94.62 434 GLN A C 1
ATOM 3440 O O . GLN A 1 434 ? -17.482 1.434 11.634 1.00 94.62 434 GLN A O 1
ATOM 3445 N N . ALA A 1 435 ? -17.154 1.008 9.450 1.00 95.00 435 ALA A N 1
ATOM 3446 C CA . ALA A 1 435 ? -17.846 2.203 8.976 1.00 95.00 435 ALA A CA 1
ATOM 3447 C C . ALA A 1 435 ? -19.317 2.242 9.426 1.00 95.00 435 ALA A C 1
ATOM 3449 O O . ALA A 1 435 ? -19.796 3.268 9.913 1.00 95.00 435 ALA A O 1
ATOM 3450 N N . THR A 1 436 ? -20.027 1.112 9.352 1.00 93.62 436 THR A N 1
ATOM 3451 C CA . THR A 1 436 ? -21.423 1.018 9.804 1.00 93.62 436 THR A CA 1
ATOM 3452 C C . THR A 1 436 ? -21.548 1.365 11.287 1.00 93.62 436 THR A C 1
ATOM 3454 O O . THR A 1 436 ? -22.381 2.194 11.658 1.00 93.62 436 THR A O 1
ATOM 3457 N N . ARG A 1 437 ? -20.681 0.813 12.149 1.00 91.62 437 ARG A N 1
ATOM 3458 C CA . ARG A 1 437 ? -20.649 1.160 13.582 1.00 91.62 437 ARG A CA 1
ATOM 3459 C C . ARG A 1 437 ? -20.209 2.609 13.816 1.00 91.62 437 ARG A C 1
ATOM 3461 O O . ARG A 1 437 ? -20.726 3.259 14.725 1.00 91.62 437 ARG A O 1
ATOM 3468 N N . ALA A 1 438 ? -19.275 3.130 13.016 1.00 93.56 438 ALA A N 1
ATOM 3469 C CA . ALA A 1 438 ? -18.827 4.521 13.085 1.00 93.56 438 ALA A CA 1
ATOM 3470 C C . ALA A 1 438 ? -19.986 5.501 12.882 1.00 93.56 438 ALA A C 1
ATOM 3472 O O . ALA A 1 438 ? -20.153 6.450 13.647 1.00 93.56 438 ALA A O 1
ATOM 3473 N N . LEU A 1 439 ? -20.840 5.212 11.906 1.00 93.44 439 LEU A N 1
ATOM 3474 C CA . LEU A 1 439 ? -21.958 6.060 11.508 1.00 93.44 439 LEU A CA 1
ATOM 3475 C C . LEU A 1 439 ? -23.258 5.776 12.284 1.00 93.44 439 LEU A C 1
ATOM 3477 O O . LEU A 1 439 ? -24.274 6.431 12.050 1.00 93.44 439 LEU A O 1
ATOM 3481 N N . GLY A 1 440 ? -23.242 4.831 13.231 1.00 89.81 440 GLY A N 1
ATOM 3482 C CA . GLY A 1 440 ? -24.419 4.440 14.014 1.00 89.81 440 GLY A CA 1
ATOM 3483 C C . GLY A 1 440 ? -25.452 3.624 13.228 1.00 89.81 440 GLY A C 1
ATOM 3484 O O . GLY A 1 440 ? -26.624 3.590 13.605 1.00 89.81 440 GLY A O 1
ATOM 3485 N N . GLY A 1 441 ? -25.037 2.994 12.130 1.00 88.00 441 GLY A N 1
ATOM 3486 C CA . GLY A 1 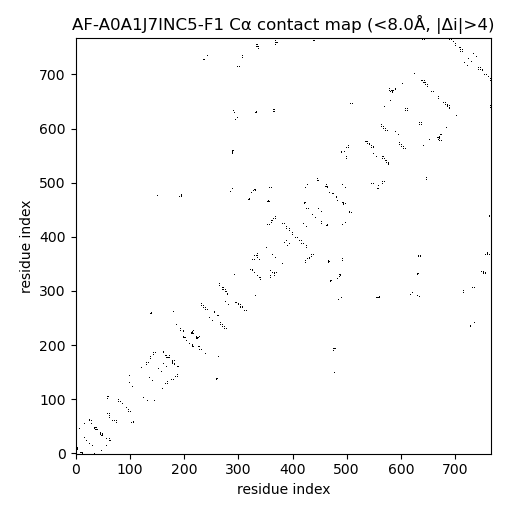441 ? -25.849 2.044 11.380 1.00 88.00 441 GLY A CA 1
ATOM 3487 C C . GLY A 1 441 ? -26.025 0.716 12.122 1.00 88.00 441 GLY A C 1
ATOM 3488 O O . GLY A 1 441 ? -25.360 0.434 13.121 1.00 88.00 441 GLY A O 1
ATOM 3489 N N . LYS A 1 442 ? -26.942 -0.116 11.623 1.00 85.31 442 LYS A N 1
ATOM 3490 C CA . LYS A 1 442 ? -27.192 -1.462 12.152 1.00 85.31 442 LYS A CA 1
ATOM 3491 C C . LYS A 1 442 ? -26.541 -2.500 11.251 1.00 85.31 442 LYS A C 1
ATOM 3493 O O . LYS A 1 442 ? -26.702 -2.438 10.036 1.00 85.31 442 LYS A O 1
ATOM 3498 N N . LEU A 1 443 ? -25.855 -3.457 11.861 1.00 86.06 443 LEU A N 1
ATOM 3499 C CA . LEU A 1 443 ? -25.330 -4.625 11.164 1.00 86.06 443 LEU A CA 1
ATOM 3500 C C . LEU A 1 443 ? -26.466 -5.623 10.930 1.00 86.06 443 LEU A C 1
ATOM 3502 O O . LEU A 1 443 ? -27.326 -5.797 11.792 1.00 86.06 443 LEU A O 1
ATOM 3506 N N . SER A 1 444 ? -26.492 -6.232 9.747 1.00 78.00 444 SER A N 1
ATOM 3507 C CA . SER A 1 444 ? -27.514 -7.212 9.369 1.00 78.00 444 SER A CA 1
ATOM 3508 C C . SER A 1 444 ? -27.242 -8.607 9.930 1.00 78.00 444 SER A C 1
ATOM 3510 O O . SER A 1 444 ? -28.194 -9.340 10.175 1.00 78.00 444 SER A O 1
ATOM 3512 N N . LEU A 1 445 ? -25.968 -8.964 10.114 1.00 88.12 445 LEU A N 1
ATOM 3513 C CA . LEU A 1 445 ? -25.497 -10.281 10.546 1.00 88.12 445 LEU A CA 1
ATOM 3514 C C . LEU A 1 445 ? -24.318 -10.130 11.513 1.00 88.12 445 LEU A C 1
ATOM 3516 O O . LEU A 1 445 ? -23.530 -9.184 11.386 1.00 88.12 445 LEU A O 1
ATOM 3520 N N . ASP A 1 446 ? -24.157 -11.083 12.425 1.00 90.50 446 ASP A N 1
ATOM 3521 C CA . ASP A 1 446 ? -22.943 -11.232 13.231 1.00 90.50 446 ASP A CA 1
ATOM 3522 C C . ASP A 1 446 ? -21.797 -11.795 12.376 1.00 90.50 446 ASP A C 1
ATOM 3524 O O . ASP A 1 446 ? -22.020 -12.298 11.273 1.00 90.50 446 ASP A O 1
ATOM 3528 N N . VAL A 1 447 ? -20.548 -11.672 12.839 1.00 92.56 447 VAL A N 1
ATOM 3529 C CA . VAL A 1 447 ? -19.380 -12.179 12.088 1.00 92.56 447 VAL A CA 1
ATOM 3530 C C . VAL A 1 447 ? -19.504 -13.675 11.788 1.00 92.56 447 VAL A C 1
ATOM 3532 O O . VAL A 1 447 ? -19.196 -14.098 10.676 1.00 92.56 447 VAL A O 1
ATOM 3535 N N . ASP A 1 448 ? -19.972 -14.461 12.756 1.00 90.56 448 ASP A N 1
ATOM 3536 C CA . ASP A 1 448 ? -20.062 -15.919 12.621 1.00 90.56 448 ASP A CA 1
ATOM 3537 C C . ASP A 1 448 ? -21.215 -16.362 11.697 1.00 90.56 448 ASP A C 1
ATOM 3539 O O . ASP A 1 448 ? -21.202 -17.488 11.199 1.00 90.56 448 ASP A O 1
ATOM 3543 N N . ASP A 1 449 ? -22.152 -15.456 11.396 1.00 93.00 449 ASP A N 1
ATOM 3544 C CA . ASP A 1 449 ? -23.266 -15.677 10.467 1.00 93.00 449 ASP A CA 1
ATOM 3545 C C . ASP A 1 449 ? -23.004 -15.107 9.059 1.00 93.00 449 ASP A C 1
ATOM 3547 O O . ASP A 1 449 ? -23.770 -15.377 8.128 1.00 93.00 449 ASP A O 1
ATOM 3551 N N . ASP A 1 450 ? -21.941 -14.315 8.861 1.00 93.94 450 ASP A N 1
ATOM 3552 C CA . ASP A 1 450 ? -21.631 -13.736 7.551 1.00 93.94 450 ASP A CA 1
ATOM 3553 C C . ASP A 1 450 ? -21.058 -14.820 6.613 1.00 93.94 450 ASP A C 1
ATOM 3555 O O . ASP A 1 450 ? -19.963 -15.340 6.853 1.00 93.94 450 ASP A O 1
ATOM 3559 N N . PRO A 1 451 ? -21.742 -15.163 5.502 1.00 92.81 451 PRO A N 1
ATOM 3560 C CA . PRO A 1 451 ? -21.366 -16.290 4.647 1.00 92.81 451 PRO A CA 1
ATOM 3561 C C . PRO A 1 451 ? -19.982 -16.151 4.001 1.00 92.81 451 PRO A C 1
ATOM 3563 O O . PRO A 1 451 ? -19.424 -17.155 3.551 1.00 92.81 451 PRO A O 1
ATOM 3566 N N . LEU A 1 452 ? -19.433 -14.934 3.932 1.00 93.75 452 LEU A N 1
ATOM 3567 C CA . LEU A 1 452 ? -18.105 -14.682 3.384 1.00 93.75 452 LEU A CA 1
ATOM 3568 C C . LEU A 1 452 ? -16.988 -15.087 4.351 1.00 93.75 452 LEU A C 1
ATOM 3570 O O . LEU A 1 452 ? -15.945 -15.547 3.896 1.00 93.75 452 LEU A O 1
ATOM 3574 N N . VAL A 1 453 ? -17.198 -14.947 5.663 1.00 95.75 453 VAL A N 1
ATOM 3575 C CA . VAL A 1 453 ? -16.144 -15.137 6.680 1.00 95.75 453 VAL A CA 1
ATOM 3576 C C . VAL A 1 453 ? -16.475 -16.192 7.737 1.00 95.75 453 VAL A C 1
ATOM 3578 O O . VAL A 1 453 ? -15.581 -16.593 8.474 1.00 95.75 453 VAL A O 1
ATOM 3581 N N . ALA A 1 454 ? -17.695 -16.735 7.765 1.00 93.38 454 ALA A N 1
ATOM 3582 C CA . ALA A 1 454 ? -18.136 -17.744 8.736 1.00 93.38 454 ALA A CA 1
ATOM 3583 C C . ALA A 1 454 ? -17.282 -19.028 8.750 1.00 93.38 454 ALA A C 1
ATOM 3585 O O . ALA A 1 454 ? -17.254 -19.754 9.739 1.00 93.38 454 ALA A O 1
ATOM 3586 N N . LYS A 1 455 ? -16.582 -19.334 7.649 1.00 92.44 455 LYS A N 1
ATOM 3587 C CA . LYS A 1 455 ? -15.687 -20.502 7.547 1.00 92.44 455 LYS A CA 1
ATOM 3588 C C . LYS A 1 455 ? -14.240 -20.211 7.950 1.00 92.44 455 LYS A C 1
ATOM 3590 O O . LYS A 1 455 ? -13.430 -21.130 7.919 1.00 92.44 455 LYS A O 1
ATOM 3595 N N . ILE A 1 456 ? -13.910 -18.961 8.270 1.00 95.69 456 ILE A N 1
ATOM 3596 C CA . ILE A 1 456 ? -12.566 -18.565 8.686 1.00 95.69 456 ILE A CA 1
ATOM 3597 C C . ILE A 1 456 ? -12.421 -18.856 10.179 1.00 95.69 456 ILE A C 1
ATOM 3599 O O . ILE A 1 456 ? -13.044 -18.216 11.032 1.00 95.69 456 ILE A O 1
ATOM 3603 N N . THR A 1 457 ? -11.577 -19.836 10.466 1.00 94.06 457 THR A N 1
ATOM 3604 C CA . THR A 1 457 ? -11.190 -20.296 11.803 1.00 94.06 457 THR A CA 1
ATOM 3605 C C . THR A 1 457 ? -9.780 -19.818 12.147 1.00 94.06 457 THR A C 1
ATOM 3607 O O . THR A 1 457 ? -9.043 -19.383 11.264 1.00 94.06 457 THR A O 1
ATOM 3610 N N . ASP A 1 458 ? -9.369 -19.924 13.412 1.00 90.69 458 ASP A N 1
ATOM 3611 C CA . ASP A 1 458 ? -8.047 -19.454 13.862 1.00 90.69 458 ASP A CA 1
ATOM 3612 C C . ASP A 1 458 ? -6.869 -20.169 13.169 1.00 90.69 458 ASP A C 1
ATOM 3614 O O . ASP A 1 458 ? -5.787 -19.599 13.040 1.00 90.69 458 ASP A O 1
ATOM 3618 N N . ASP A 1 459 ? -7.072 -21.402 12.694 1.00 93.31 459 ASP A N 1
ATOM 3619 C CA . ASP A 1 459 ? -6.099 -22.190 11.926 1.00 93.31 459 ASP A CA 1
ATOM 3620 C C . ASP A 1 459 ? -6.074 -21.848 10.426 1.00 93.31 459 ASP A C 1
ATOM 3622 O O . ASP A 1 459 ? -5.187 -22.300 9.700 1.00 93.31 459 ASP A O 1
ATOM 3626 N N . THR A 1 460 ? -7.011 -21.027 9.943 1.00 96.38 460 THR A N 1
ATOM 3627 C CA . THR A 1 460 ? -7.027 -20.592 8.544 1.00 96.38 460 THR A CA 1
ATOM 3628 C C . THR A 1 460 ? -5.871 -19.626 8.280 1.00 96.38 460 THR A C 1
ATOM 3630 O O . THR A 1 460 ? -5.874 -18.483 8.743 1.00 96.38 460 THR A O 1
ATOM 3633 N N . GLU A 1 461 ? -4.897 -20.042 7.470 1.00 96.38 461 GLU A N 1
ATOM 3634 C CA . GLU A 1 461 ? -3.845 -19.146 6.988 1.00 96.38 461 GLU A CA 1
ATOM 3635 C C . GLU A 1 461 ? -4.369 -18.260 5.850 1.00 96.38 461 GLU A C 1
ATOM 3637 O O . GLU A 1 461 ? -4.587 -18.716 4.720 1.00 96.38 461 GLU A O 1
ATOM 3642 N N . LEU A 1 462 ? -4.574 -16.978 6.159 1.00 97.81 462 LEU A N 1
ATOM 3643 C CA . LEU A 1 462 ? -5.029 -15.995 5.184 1.00 97.81 462 LEU A CA 1
ATOM 3644 C C . LEU A 1 462 ? -3.864 -15.466 4.341 1.00 97.81 462 LEU A C 1
ATOM 3646 O O . LEU A 1 462 ? -2.769 -15.206 4.841 1.00 97.81 462 LEU A O 1
ATOM 3650 N N . VAL A 1 463 ? -4.125 -15.265 3.053 1.00 96.75 463 VAL A N 1
ATOM 3651 C CA . VAL A 1 463 ? -3.133 -14.886 2.047 1.00 96.75 463 VAL A CA 1
ATOM 3652 C C . VAL A 1 463 ? -3.376 -13.454 1.590 1.00 96.75 463 VAL A C 1
ATOM 3654 O O . VAL A 1 463 ? -4.494 -13.069 1.245 1.00 96.75 463 VAL A O 1
ATOM 3657 N N . ASN A 1 464 ? -2.305 -12.665 1.547 1.00 96.31 464 ASN A N 1
ATOM 3658 C CA . ASN A 1 464 ? -2.319 -11.357 0.911 1.00 96.31 464 ASN A CA 1
ATOM 3659 C C . ASN A 1 464 ? -1.999 -11.505 -0.583 1.00 96.31 464 ASN A C 1
ATOM 3661 O O . ASN A 1 464 ? -0.895 -11.913 -0.937 1.00 96.31 464 ASN A O 1
ATOM 3665 N N . ALA A 1 465 ? -2.958 -11.160 -1.441 1.00 94.50 465 ALA A N 1
ATOM 3666 C CA . ALA A 1 465 ? -2.811 -11.196 -2.895 1.00 94.50 465 ALA A CA 1
ATOM 3667 C C . ALA A 1 465 ? -2.583 -9.805 -3.516 1.00 94.50 465 ALA A C 1
ATOM 3669 O O . ALA A 1 465 ? -2.709 -9.667 -4.731 1.00 94.50 465 ALA A O 1
ATOM 3670 N N . THR A 1 466 ? -2.284 -8.781 -2.701 1.00 95.06 466 THR A N 1
ATOM 3671 C CA . THR A 1 466 ? -2.127 -7.402 -3.188 1.00 95.06 466 THR A CA 1
ATOM 3672 C C . THR A 1 466 ? -1.043 -7.325 -4.261 1.00 95.06 466 THR A C 1
ATOM 3674 O O . THR A 1 466 ? 0.103 -7.703 -4.011 1.00 95.06 466 THR A O 1
ATOM 3677 N N . ASP A 1 467 ? -1.399 -6.809 -5.435 1.00 93.94 467 ASP A N 1
ATOM 3678 C CA . ASP A 1 467 ? -0.482 -6.650 -6.557 1.00 93.94 467 ASP A CA 1
ATOM 3679 C C . ASP A 1 467 ? 0.083 -5.226 -6.600 1.00 93.94 467 ASP A C 1
ATOM 3681 O O . ASP A 1 467 ? -0.646 -4.239 -6.706 1.00 93.94 467 ASP A O 1
ATOM 3685 N N . TYR A 1 468 ? 1.410 -5.137 -6.530 1.00 91.69 468 TYR A N 1
ATOM 3686 C CA . TYR A 1 468 ? 2.164 -3.889 -6.634 1.00 91.69 468 TYR A CA 1
ATOM 3687 C C . TYR A 1 468 ? 2.898 -3.755 -7.977 1.00 91.69 468 TYR A C 1
ATOM 3689 O O . TYR A 1 468 ? 3.654 -2.804 -8.163 1.00 91.69 468 TYR A O 1
ATOM 3697 N N . GLY A 1 469 ? 2.693 -4.680 -8.921 1.00 87.81 469 GLY A N 1
ATOM 3698 C CA . GLY A 1 469 ? 3.369 -4.704 -10.220 1.00 87.81 469 GLY A CA 1
ATOM 3699 C C . GLY A 1 469 ? 3.090 -3.480 -11.095 1.00 87.81 469 GLY A C 1
ATOM 3700 O O . GLY A 1 469 ? 3.909 -3.139 -11.944 1.00 87.81 469 GLY A O 1
ATOM 3701 N N . SER A 1 470 ? 1.981 -2.778 -10.854 1.00 87.25 470 SER A N 1
ATOM 3702 C CA . SER A 1 470 ? 1.631 -1.538 -11.559 1.00 87.25 470 SER A CA 1
ATOM 3703 C C . SER A 1 470 ? 2.426 -0.309 -11.093 1.00 87.25 470 SER A C 1
ATOM 3705 O O . SER A 1 470 ? 2.380 0.724 -11.759 1.00 87.25 470 SER A O 1
ATOM 3707 N N . PHE A 1 471 ? 3.142 -0.378 -9.962 1.00 89.44 471 PHE A N 1
ATOM 3708 C CA . PHE A 1 471 ? 3.983 0.726 -9.493 1.00 89.44 471 PHE A CA 1
ATOM 3709 C C . PHE A 1 471 ? 5.312 0.748 -10.253 1.00 89.44 471 PHE A C 1
ATOM 3711 O O . PHE A 1 471 ? 6.019 -0.257 -10.334 1.00 89.44 471 PHE A O 1
ATOM 3718 N N . ALA A 1 472 ? 5.700 1.919 -10.762 1.00 84.94 472 ALA A N 1
ATOM 3719 C CA . ALA A 1 472 ? 7.003 2.093 -11.393 1.00 84.94 472 ALA A CA 1
ATOM 3720 C C . ALA A 1 472 ? 8.131 1.896 -10.365 1.00 84.94 472 ALA A C 1
ATOM 3722 O O . ALA A 1 472 ? 8.224 2.629 -9.379 1.00 84.94 472 ALA A O 1
ATOM 3723 N N . ASN A 1 473 ? 9.016 0.927 -10.606 1.00 86.12 473 ASN A N 1
ATOM 3724 C CA . ASN A 1 473 ? 10.113 0.613 -9.697 1.00 86.12 473 ASN A CA 1
ATOM 3725 C C . ASN A 1 473 ? 11.458 1.120 -10.239 1.00 86.12 473 ASN A C 1
ATOM 3727 O O . ASN A 1 473 ? 12.194 0.389 -10.907 1.00 86.12 473 ASN A O 1
ATOM 3731 N N . LEU A 1 474 ? 11.822 2.353 -9.879 1.00 91.06 474 LEU A N 1
ATOM 3732 C CA . LEU A 1 474 ? 13.146 2.927 -10.171 1.00 91.06 474 LEU A CA 1
ATOM 3733 C C . LEU A 1 474 ? 14.183 2.660 -9.063 1.00 91.06 474 LEU A C 1
ATOM 3735 O O . LEU A 1 474 ? 15.346 3.031 -9.204 1.00 91.06 474 LEU A O 1
ATOM 3739 N N . GLU A 1 475 ? 13.775 2.009 -7.974 1.00 89.50 475 GLU A N 1
ATOM 3740 C CA . GLU A 1 475 ? 14.591 1.801 -6.776 1.00 89.50 475 GLU A CA 1
ATOM 3741 C C . GLU A 1 475 ? 15.679 0.745 -6.992 1.00 89.50 475 GLU A C 1
ATOM 3743 O O . GLU A 1 475 ? 15.509 -0.217 -7.753 1.00 89.50 475 GLU A O 1
ATOM 3748 N N . SER A 1 476 ? 16.796 0.894 -6.277 1.00 88.75 476 SER A N 1
ATOM 3749 C CA . SER A 1 476 ? 17.801 -0.165 -6.156 1.00 88.75 476 SER A CA 1
ATOM 3750 C C . SER A 1 476 ? 17.201 -1.430 -5.540 1.00 88.75 476 SER A C 1
ATOM 3752 O O . SER A 1 476 ? 16.352 -1.361 -4.659 1.00 88.75 476 SER A O 1
ATOM 3754 N N . LYS A 1 477 ? 17.716 -2.606 -5.926 1.00 86.19 477 LYS A N 1
ATOM 3755 C CA . LYS A 1 477 ? 17.347 -3.899 -5.310 1.00 86.19 477 LYS A CA 1
ATOM 3756 C C . LYS A 1 477 ? 17.649 -3.975 -3.806 1.00 86.19 477 LYS A C 1
ATOM 3758 O O . LYS A 1 477 ? 17.163 -4.871 -3.129 1.00 86.19 477 LYS A O 1
ATOM 3763 N N . HIS A 1 478 ? 18.494 -3.072 -3.312 1.00 86.31 478 HIS A N 1
ATOM 3764 C CA . HIS A 1 478 ? 18.883 -2.970 -1.905 1.00 86.31 478 HIS A CA 1
ATOM 3765 C C . HIS A 1 478 ? 18.039 -1.963 -1.119 1.00 86.31 478 HIS A C 1
ATOM 3767 O O . HIS A 1 478 ? 18.296 -1.761 0.065 1.00 86.31 478 HIS A O 1
ATOM 3773 N N . SER A 1 479 ? 17.069 -1.331 -1.775 1.00 86.06 479 SER A N 1
ATOM 3774 C CA . SER A 1 479 ? 16.232 -0.293 -1.189 1.00 86.06 479 SER A CA 1
ATOM 3775 C C . SER A 1 479 ? 14.774 -0.731 -1.201 1.00 86.06 479 SER A C 1
ATOM 3777 O O . SER A 1 479 ? 14.362 -1.451 -2.115 1.00 86.06 479 SER A O 1
ATOM 3779 N N . PRO A 1 480 ? 13.982 -0.323 -0.195 1.00 87.31 480 PRO A N 1
ATOM 3780 C CA . PRO A 1 480 ? 12.556 -0.597 -0.189 1.00 87.31 480 PRO A CA 1
ATOM 3781 C C . PRO A 1 480 ? 11.904 -0.029 -1.458 1.00 87.31 480 PRO A C 1
ATOM 3783 O O . PRO A 1 480 ? 12.215 1.104 -1.842 1.00 87.31 480 PRO A O 1
ATOM 3786 N N . PRO A 1 481 ? 11.015 -0.784 -2.119 1.00 89.19 481 PRO A N 1
ATOM 3787 C CA . PRO A 1 481 ? 10.268 -0.281 -3.258 1.00 89.19 481 PRO A CA 1
ATOM 3788 C C . PRO A 1 481 ? 9.288 0.819 -2.817 1.00 89.19 481 PRO A C 1
ATOM 3790 O O . PRO A 1 481 ? 8.882 0.884 -1.656 1.00 89.19 481 PRO A O 1
ATOM 3793 N N . ILE A 1 482 ? 8.878 1.686 -3.746 1.00 89.38 482 ILE A N 1
ATOM 3794 C CA . ILE A 1 482 ? 8.112 2.899 -3.420 1.00 89.38 482 ILE A CA 1
ATOM 3795 C C . ILE A 1 482 ? 6.805 2.619 -2.666 1.00 89.38 482 ILE A C 1
ATOM 3797 O O . ILE A 1 482 ? 6.472 3.355 -1.737 1.00 89.38 482 ILE A O 1
ATOM 3801 N N . GLN A 1 483 ? 6.096 1.532 -2.994 1.00 89.12 483 GLN A N 1
ATOM 3802 C CA . GLN A 1 483 ? 4.870 1.140 -2.295 1.00 89.12 483 GLN A CA 1
ATOM 3803 C C . GLN A 1 483 ? 5.097 0.913 -0.793 1.00 89.12 483 GLN A C 1
ATOM 3805 O O . GLN A 1 483 ? 4.209 1.175 0.013 1.00 89.12 483 GLN A O 1
ATOM 3810 N N . ASP A 1 484 ? 6.288 0.476 -0.381 1.00 87.44 484 ASP A N 1
ATOM 3811 C CA . ASP A 1 484 ? 6.589 0.260 1.033 1.00 87.44 484 ASP A CA 1
ATOM 3812 C C . ASP A 1 484 ? 6.759 1.582 1.789 1.00 87.44 484 ASP A C 1
ATOM 3814 O O . ASP A 1 484 ? 6.491 1.633 2.988 1.00 87.44 484 ASP A O 1
ATOM 3818 N N . LEU A 1 485 ? 7.131 2.657 1.086 1.00 87.69 485 LEU A N 1
ATOM 3819 C CA . LEU A 1 485 ? 7.312 3.995 1.654 1.00 87.69 485 LEU A CA 1
ATOM 3820 C C . LEU A 1 485 ? 5.977 4.741 1.812 1.00 87.69 485 LEU A C 1
ATOM 3822 O O . LEU A 1 485 ? 5.787 5.487 2.775 1.00 87.69 485 LEU A O 1
ATOM 3826 N N . ILE A 1 486 ? 5.047 4.527 0.876 1.00 90.38 486 ILE A N 1
ATOM 3827 C CA . ILE A 1 486 ? 3.814 5.324 0.752 1.00 90.38 486 ILE A CA 1
ATOM 3828 C C . ILE A 1 486 ? 2.547 4.662 1.322 1.00 90.38 486 ILE A C 1
ATOM 3830 O O . ILE A 1 486 ? 1.502 5.299 1.361 1.00 90.38 486 ILE A O 1
ATOM 3834 N N . ARG A 1 487 ? 2.569 3.394 1.747 1.00 88.69 487 ARG A N 1
ATOM 3835 C CA . ARG A 1 487 ? 1.373 2.761 2.351 1.00 88.69 487 ARG A CA 1
ATOM 3836 C C . ARG A 1 487 ? 1.044 3.377 3.702 1.00 88.69 487 ARG A C 1
ATOM 3838 O O . ARG A 1 487 ? 1.954 3.769 4.407 1.00 88.69 487 ARG A O 1
ATOM 3845 N N . LEU A 1 488 ? -0.214 3.408 4.144 1.00 87.94 488 LEU A N 1
ATOM 3846 C CA . LEU A 1 488 ? -0.579 3.948 5.472 1.00 87.94 488 LEU A CA 1
ATOM 3847 C C . LEU A 1 488 ? 0.021 3.156 6.651 1.00 87.94 488 LEU A C 1
ATOM 3849 O O . LEU A 1 488 ? 0.312 3.727 7.695 1.00 87.94 488 LEU A O 1
ATOM 3853 N N . GLY A 1 489 ? 0.285 1.869 6.466 1.00 90.62 489 GLY A N 1
ATOM 3854 C CA . GLY A 1 489 ? 0.924 1.003 7.453 1.00 90.62 489 GLY A CA 1
ATOM 3855 C C . GLY A 1 489 ? 1.362 -0.310 6.807 1.00 90.62 489 GLY A C 1
ATOM 3856 O O . GLY A 1 489 ? 1.419 -0.397 5.575 1.00 90.62 489 GLY A O 1
ATOM 3857 N N . PRO A 1 490 ? 1.639 -1.357 7.601 1.00 92.12 490 PRO A N 1
ATOM 3858 C CA . PRO A 1 490 ? 1.927 -2.681 7.064 1.00 92.12 490 PRO A CA 1
ATOM 3859 C C . PRO A 1 490 ? 0.782 -3.199 6.184 1.00 92.12 490 PRO A C 1
ATOM 3861 O O . PRO A 1 490 ? -0.390 -2.885 6.430 1.00 92.12 490 PRO A O 1
ATOM 3864 N N . ALA A 1 491 ? 1.130 -4.000 5.174 1.00 92.38 491 ALA A N 1
ATOM 3865 C CA . ALA A 1 491 ? 0.171 -4.614 4.257 1.00 92.38 491 ALA A CA 1
ATOM 3866 C C . ALA A 1 491 ? -0.832 -5.525 4.996 1.00 92.38 491 ALA A C 1
ATOM 3868 O O . ALA A 1 491 ? -0.538 -5.983 6.108 1.00 92.38 491 ALA A O 1
ATOM 3869 N N . PRO A 1 492 ? -1.977 -5.865 4.372 1.00 95.38 492 PRO A N 1
ATOM 3870 C CA . PRO A 1 492 ? -2.865 -6.891 4.902 1.00 95.38 492 PRO A CA 1
ATOM 3871 C C . PRO A 1 492 ? -2.106 -8.187 5.210 1.00 95.38 492 PRO A C 1
ATOM 3873 O O . PRO A 1 492 ? -1.252 -8.629 4.440 1.00 95.38 492 PRO A O 1
ATOM 3876 N N . SER A 1 493 ? -2.416 -8.801 6.347 1.00 97.06 493 SER A N 1
ATOM 3877 C CA . SER A 1 493 ? -1.769 -10.028 6.820 1.00 97.06 493 SER A CA 1
ATOM 3878 C C . SER A 1 493 ? -2.781 -10.942 7.498 1.00 97.06 493 SER A C 1
ATOM 3880 O O . SER A 1 493 ? -3.850 -10.486 7.920 1.00 97.06 493 SER A O 1
ATOM 3882 N N . SER A 1 494 ? -2.424 -12.220 7.646 1.00 97.69 494 SER A N 1
ATOM 3883 C CA . SER A 1 494 ? -3.241 -13.186 8.384 1.00 97.69 494 SER A CA 1
ATOM 3884 C C . SER A 1 494 ? -3.477 -12.743 9.828 1.00 97.69 494 SER A C 1
ATOM 3886 O O . SER A 1 494 ? -4.622 -12.640 10.263 1.00 97.69 494 SER A O 1
ATOM 3888 N N . ALA A 1 495 ? -2.412 -12.347 10.535 1.00 97.31 495 ALA A N 1
ATOM 3889 C CA . ALA A 1 495 ? -2.506 -11.900 11.922 1.00 97.31 495 ALA A CA 1
ATOM 3890 C C . ALA A 1 495 ? -3.424 -10.676 12.086 1.00 97.31 495 ALA A C 1
ATOM 3892 O O . ALA A 1 495 ? -4.328 -10.696 12.920 1.00 97.31 495 ALA A O 1
ATOM 3893 N N . ARG A 1 496 ? -3.250 -9.631 11.259 1.00 97.56 496 ARG A N 1
ATOM 3894 C CA . ARG A 1 496 ? -4.095 -8.422 11.315 1.00 97.56 496 ARG A CA 1
ATOM 3895 C C . ARG A 1 496 ? -5.559 -8.742 11.003 1.00 97.56 496 ARG A C 1
ATOM 3897 O O . ARG A 1 496 ? -6.447 -8.223 11.670 1.00 97.56 496 ARG A O 1
ATOM 3904 N N . SER A 1 497 ? -5.807 -9.594 10.009 1.00 98.38 497 SER A N 1
ATOM 3905 C CA . SER A 1 497 ? -7.159 -9.974 9.578 1.00 98.38 497 SER A CA 1
ATOM 3906 C C . SER A 1 497 ? -7.904 -10.758 10.662 1.00 98.38 497 SER A C 1
ATOM 3908 O O . SER A 1 497 ? -9.055 -10.445 10.962 1.00 98.38 497 SER A O 1
ATOM 3910 N N . HIS A 1 498 ? -7.236 -11.715 11.312 1.00 98.50 498 HIS A N 1
ATOM 3911 C CA . HIS A 1 498 ? -7.811 -12.455 12.438 1.00 98.50 498 HIS A CA 1
ATOM 3912 C C . HIS A 1 498 ? -8.097 -11.563 13.641 1.00 98.50 498 HIS A C 1
ATOM 3914 O O . HIS A 1 498 ? -9.194 -11.618 14.192 1.00 98.50 498 HIS A O 1
ATOM 3920 N N . LEU A 1 499 ? -7.155 -10.694 14.018 1.00 98.44 499 LEU A N 1
ATOM 3921 C CA . LEU A 1 499 ? -7.366 -9.744 15.114 1.00 98.44 499 LEU A CA 1
ATOM 3922 C C . LEU A 1 499 ? -8.551 -8.809 14.831 1.00 98.44 499 LEU A C 1
ATOM 3924 O O . LEU A 1 499 ? -9.380 -8.594 15.712 1.00 98.44 499 LEU A O 1
ATOM 3928 N N . ALA A 1 500 ? -8.702 -8.333 13.592 1.00 98.00 500 ALA A N 1
ATOM 3929 C CA . ALA A 1 500 ? -9.844 -7.518 13.193 1.00 98.00 500 ALA A CA 1
ATOM 3930 C C . ALA A 1 500 ? -11.187 -8.266 13.305 1.00 98.00 500 ALA A C 1
ATOM 3932 O O . ALA A 1 500 ? -12.165 -7.703 13.810 1.00 98.00 500 ALA A O 1
ATOM 3933 N N . LEU A 1 501 ? -11.242 -9.538 12.885 1.00 98.12 501 LEU A N 1
ATOM 3934 C CA . LEU A 1 501 ? -12.428 -10.388 13.047 1.00 98.12 501 LEU A CA 1
ATOM 3935 C C . LEU A 1 501 ? -12.745 -10.639 14.526 1.00 98.12 501 LEU A C 1
ATOM 3937 O O . LEU A 1 501 ? -13.902 -10.545 14.928 1.00 98.12 501 LEU A O 1
ATOM 3941 N N . LEU A 1 502 ? -11.733 -10.902 15.353 1.00 98.12 502 LEU A N 1
ATOM 3942 C CA . LEU A 1 502 ? -11.892 -11.128 16.791 1.00 98.12 502 LEU A CA 1
ATOM 3943 C C . LEU A 1 502 ? -12.370 -9.866 17.525 1.00 98.12 502 LEU A C 1
ATOM 3945 O O . LEU A 1 502 ? -13.269 -9.952 18.363 1.00 98.12 502 LEU A O 1
ATOM 3949 N N . THR A 1 503 ? -11.870 -8.681 17.161 1.00 97.94 503 THR A N 1
ATOM 3950 C CA . THR A 1 503 ? -12.414 -7.404 17.650 1.00 97.94 503 THR A CA 1
ATOM 3951 C C . THR A 1 503 ? -13.866 -7.215 17.218 1.00 97.94 503 THR A C 1
ATOM 3953 O O . THR A 1 503 ? -14.700 -6.794 18.021 1.00 97.94 503 THR A O 1
ATOM 3956 N N . ALA A 1 504 ? -14.207 -7.553 15.971 1.00 96.75 504 ALA A N 1
ATOM 3957 C CA . ALA A 1 504 ? -15.584 -7.471 15.503 1.00 96.75 504 ALA A CA 1
ATOM 3958 C C . ALA A 1 504 ? -16.517 -8.440 16.252 1.00 96.75 504 ALA A C 1
ATOM 3960 O O . ALA A 1 504 ? -17.619 -8.014 16.595 1.00 96.75 504 ALA A O 1
ATOM 3961 N N . ARG A 1 505 ? -16.059 -9.662 16.567 1.00 96.56 505 ARG A N 1
ATOM 3962 C CA . ARG A 1 505 ? -16.775 -10.655 17.389 1.00 96.56 505 ARG A CA 1
ATOM 3963 C C . ARG A 1 505 ? -16.970 -10.189 18.830 1.00 96.56 505 ARG A C 1
ATOM 3965 O O . ARG A 1 505 ? -18.067 -10.329 19.358 1.00 96.56 505 ARG A O 1
ATOM 3972 N N . LEU A 1 506 ? -15.952 -9.586 19.457 1.00 97.44 506 LEU A N 1
ATOM 3973 C CA . LEU A 1 506 ? -16.105 -8.993 20.793 1.00 97.44 506 LEU A CA 1
ATOM 3974 C C . LEU A 1 506 ? -17.243 -7.972 20.794 1.00 97.44 506 LEU A C 1
ATOM 3976 O O . LEU A 1 506 ? -18.097 -8.004 21.675 1.00 97.44 506 LEU A O 1
ATOM 3980 N N . LEU A 1 507 ? -17.254 -7.082 19.799 1.00 95.88 507 LEU A N 1
ATOM 3981 C CA . LEU A 1 507 ? -18.286 -6.060 19.668 1.00 95.88 507 LEU A CA 1
ATOM 3982 C C . LEU A 1 507 ? -19.673 -6.662 19.433 1.00 95.88 507 LEU A C 1
ATOM 3984 O O . LEU A 1 507 ? -20.625 -6.167 20.032 1.00 95.88 507 LEU A O 1
ATOM 3988 N N . ASP A 1 508 ? -19.799 -7.719 18.630 1.00 94.94 508 ASP A N 1
ATOM 3989 C CA . ASP A 1 508 ? -21.078 -8.418 18.445 1.00 94.94 508 ASP A CA 1
ATOM 3990 C C . ASP A 1 508 ? -21.593 -8.968 19.791 1.00 94.94 508 ASP A C 1
ATOM 3992 O O . ASP A 1 508 ? -22.730 -8.691 20.164 1.00 94.94 508 ASP A O 1
ATOM 3996 N N . VAL A 1 509 ? -20.730 -9.600 20.602 1.00 95.31 509 VAL A N 1
ATOM 3997 C CA . VAL A 1 509 ? -21.092 -10.108 21.943 1.00 95.31 509 VAL A CA 1
ATOM 3998 C C . VAL A 1 509 ? -21.534 -8.987 22.891 1.00 95.31 509 VAL A C 1
ATOM 4000 O O . VAL A 1 509 ? -22.614 -9.059 23.477 1.00 95.31 509 VAL A O 1
ATOM 4003 N N . VAL A 1 510 ? -20.727 -7.932 23.062 1.00 95.31 510 VAL A N 1
ATOM 4004 C CA . VAL A 1 510 ? -21.000 -6.903 24.089 1.00 95.31 510 VAL A CA 1
ATOM 4005 C C . VAL A 1 510 ? -22.081 -5.901 23.682 1.00 95.31 510 VAL A C 1
ATOM 4007 O O . VAL A 1 510 ? -22.586 -5.164 24.529 1.00 95.31 510 VAL A O 1
ATOM 4010 N N . THR A 1 511 ? -22.447 -5.849 22.398 1.00 92.56 511 THR A N 1
ATOM 4011 C CA . THR A 1 511 ? -23.519 -4.970 21.899 1.00 92.56 511 THR A CA 1
ATOM 4012 C C . THR A 1 511 ? -24.801 -5.711 21.530 1.00 92.56 511 THR A C 1
ATOM 4014 O O . THR A 1 511 ? -25.793 -5.051 21.198 1.00 92.56 511 THR A O 1
ATOM 4017 N N . TYR A 1 512 ? -24.819 -7.044 21.642 1.00 90.44 512 TYR A N 1
ATOM 4018 C CA . TYR A 1 512 ? -25.989 -7.861 21.349 1.00 90.44 512 TYR A CA 1
ATOM 4019 C C . TYR A 1 512 ? -27.211 -7.412 22.159 1.00 90.44 512 TYR A C 1
ATOM 4021 O O . TYR A 1 512 ? -27.165 -7.213 23.377 1.00 90.44 512 TYR A O 1
ATOM 4029 N N . LYS A 1 513 ? -28.341 -7.270 21.462 1.00 85.25 513 LYS A N 1
ATOM 4030 C CA . LYS A 1 513 ? -29.649 -7.001 22.062 1.00 85.25 513 LYS A CA 1
ATOM 4031 C C . LYS A 1 513 ? -30.660 -7.972 21.461 1.00 85.25 513 LYS A C 1
ATOM 4033 O O . LYS A 1 513 ? -30.814 -7.968 20.238 1.00 85.25 513 LYS A O 1
ATOM 4038 N N . PRO A 1 514 ? -31.386 -8.757 22.277 1.00 80.81 514 PRO A N 1
ATOM 4039 C CA . PRO A 1 514 ? -32.402 -9.652 21.749 1.00 80.81 514 PRO A CA 1
ATOM 4040 C C . PRO A 1 514 ? -33.509 -8.853 21.035 1.00 80.81 514 PRO A C 1
ATOM 4042 O O . PRO A 1 514 ? -33.807 -7.718 21.434 1.00 80.81 514 PRO A O 1
ATOM 4045 N N . PRO A 1 515 ? -34.150 -9.421 19.996 1.00 83.44 515 PRO A N 1
ATOM 4046 C CA . PRO A 1 515 ? -35.287 -8.790 19.334 1.00 83.44 515 PRO A CA 1
ATOM 4047 C C . PRO A 1 515 ? -36.392 -8.432 20.335 1.00 83.44 515 PRO A C 1
ATOM 4049 O O . PRO A 1 515 ? -36.682 -9.203 21.246 1.00 83.44 515 PRO A O 1
ATOM 4052 N N . LYS A 1 516 ? -37.058 -7.285 20.149 1.00 83.69 516 LYS A N 1
ATOM 4053 C CA . LYS A 1 516 ? -38.101 -6.805 21.082 1.00 83.69 516 LYS A CA 1
ATOM 4054 C C . LYS A 1 516 ? -39.270 -7.784 21.252 1.00 83.69 516 LYS A C 1
ATOM 4056 O O . LYS A 1 516 ? -39.886 -7.818 22.315 1.00 83.69 516 LYS A O 1
ATOM 4061 N N . ASP A 1 517 ? -39.545 -8.582 20.226 1.00 86.75 517 ASP A N 1
ATOM 4062 C CA . ASP A 1 517 ? -40.643 -9.552 20.213 1.00 86.75 517 ASP A CA 1
ATOM 4063 C C . ASP A 1 517 ? -40.231 -10.926 20.767 1.00 86.75 517 ASP A C 1
ATOM 4065 O O . ASP A 1 517 ? -41.070 -11.812 20.936 1.00 86.75 517 ASP A O 1
ATOM 4069 N N . TYR A 1 518 ? -38.948 -11.112 21.098 1.00 84.81 518 TYR A N 1
ATOM 4070 C CA . TYR A 1 518 ? -38.450 -12.341 21.701 1.00 84.81 518 TYR A CA 1
ATOM 4071 C C . TYR A 1 518 ? -38.894 -12.438 23.168 1.00 84.81 518 TYR A C 1
ATOM 4073 O O . TYR A 1 518 ? -38.336 -11.798 24.059 1.00 84.81 518 TYR A O 1
ATOM 4081 N N . LYS A 1 519 ? -39.917 -13.262 23.425 1.00 85.12 519 LYS A N 1
ATOM 4082 C CA . LYS A 1 519 ? -40.431 -13.570 24.769 1.00 85.12 519 LYS A CA 1
ATOM 4083 C C . LYS A 1 519 ? -40.255 -15.063 25.061 1.00 85.12 519 LYS A C 1
ATOM 4085 O O . LYS A 1 519 ? -41.134 -15.852 24.712 1.00 85.12 519 LYS A O 1
ATOM 4090 N N . PRO A 1 520 ? -39.134 -15.482 25.671 1.00 84.56 520 PRO A N 1
ATOM 4091 C CA . PRO A 1 520 ? -38.888 -16.897 25.904 1.00 84.56 520 PRO A CA 1
ATOM 4092 C C . PRO A 1 520 ? -39.848 -17.456 26.959 1.00 84.56 520 PRO A C 1
ATOM 4094 O O . PRO A 1 520 ? -40.034 -16.864 28.022 1.00 84.56 520 PRO A O 1
ATOM 4097 N N . SER A 1 521 ? -40.423 -18.630 26.683 1.00 83.69 521 SER A N 1
ATOM 4098 C CA . SER A 1 521 ? -41.332 -19.342 27.597 1.00 83.69 521 SER A CA 1
ATOM 4099 C C . SER A 1 521 ? -40.645 -19.794 28.892 1.00 83.69 521 SER A C 1
ATOM 4101 O O . SER A 1 521 ? -41.288 -19.883 29.934 1.00 83.69 521 SER A O 1
ATOM 4103 N N . LYS A 1 522 ? -39.327 -20.033 28.841 1.00 89.56 522 LYS A N 1
ATOM 4104 C CA . LYS A 1 522 ? -38.471 -20.382 29.984 1.00 89.56 522 LYS A CA 1
ATOM 4105 C C . LYS A 1 522 ? -37.338 -19.368 30.156 1.00 89.56 522 LYS A C 1
ATOM 4107 O O . LYS A 1 522 ? -36.184 -19.646 29.838 1.00 89.56 522 LYS A O 1
ATOM 4112 N N . GLN A 1 523 ? -37.668 -18.184 30.667 1.00 84.75 523 GLN A N 1
ATOM 4113 C CA . GLN A 1 523 ? -36.721 -17.067 30.807 1.00 84.75 523 GLN A CA 1
ATOM 4114 C C . GLN A 1 523 ? -35.431 -17.436 31.563 1.00 84.75 523 GLN A C 1
ATOM 4116 O O . GLN A 1 523 ? -34.349 -17.042 31.144 1.00 84.75 523 GLN A O 1
ATOM 4121 N N . GLN A 1 524 ? -35.528 -18.231 32.633 1.00 82.69 524 GLN A N 1
ATOM 4122 C CA . GLN A 1 524 ? -34.366 -18.634 33.439 1.00 82.69 524 GLN A CA 1
ATOM 4123 C C . GLN A 1 524 ? -33.414 -19.578 32.691 1.00 82.69 524 GLN A C 1
ATOM 4125 O O . GLN A 1 524 ? -32.201 -19.403 32.754 1.00 82.69 524 GLN A O 1
ATOM 4130 N N . GLU A 1 525 ? -33.953 -20.557 31.957 1.00 87.25 525 GLU A N 1
ATOM 4131 C CA . GLU A 1 525 ? -33.142 -21.506 31.180 1.00 87.25 525 GLU A CA 1
ATOM 4132 C C . GLU A 1 525 ? -32.406 -20.785 30.041 1.00 87.25 525 GLU A C 1
ATOM 4134 O O . GLU A 1 525 ? -31.237 -21.057 29.776 1.00 87.25 525 GLU A O 1
ATOM 4139 N N . VAL A 1 526 ? -33.078 -19.824 29.399 1.00 87.50 526 VAL A N 1
ATOM 4140 C CA . VAL A 1 526 ? -32.480 -18.985 28.353 1.00 87.50 526 VAL A CA 1
ATOM 4141 C C . VAL A 1 526 ? -31.385 -18.088 28.923 1.00 87.50 526 VAL A C 1
ATOM 4143 O O . VAL A 1 526 ? -30.303 -18.049 28.351 1.00 87.50 526 VAL A O 1
ATOM 4146 N N . ALA A 1 527 ? -31.611 -17.440 30.069 1.00 85.50 527 ALA A N 1
ATOM 4147 C CA . ALA A 1 527 ? -30.596 -16.608 30.715 1.00 85.50 527 ALA A CA 1
ATOM 4148 C C . ALA A 1 527 ? -29.347 -17.412 31.126 1.00 85.50 527 ALA A C 1
ATOM 4150 O O . ALA A 1 527 ? -28.226 -16.937 30.961 1.00 85.50 527 ALA A O 1
ATOM 4151 N N . ALA A 1 528 ? -29.519 -18.649 31.609 1.00 87.75 528 ALA A N 1
ATOM 4152 C CA . ALA A 1 528 ? -28.400 -19.536 31.929 1.00 87.75 528 ALA A CA 1
ATOM 4153 C C . ALA A 1 528 ? -27.601 -19.942 30.676 1.00 87.75 528 ALA A C 1
ATOM 4155 O O . ALA A 1 528 ? -26.370 -19.943 30.704 1.00 87.75 528 ALA A O 1
ATOM 4156 N N . LYS A 1 529 ? -28.292 -20.241 29.566 1.00 90.69 529 LYS A N 1
ATOM 4157 C CA . LYS A 1 529 ? -27.664 -20.536 28.266 1.00 90.69 529 LYS A CA 1
ATOM 4158 C C . LYS A 1 529 ? -26.933 -19.322 27.690 1.00 90.69 529 LYS A C 1
ATOM 4160 O O . LYS A 1 529 ? -25.808 -19.471 27.233 1.00 90.69 529 LYS A O 1
ATOM 4165 N N . GLU A 1 530 ? -27.535 -18.135 27.757 1.00 90.56 530 GLU A N 1
ATOM 4166 C CA . GLU A 1 530 ? -26.921 -16.867 27.336 1.00 90.56 530 GLU A CA 1
ATOM 4167 C C . GLU A 1 530 ? -25.658 -16.573 28.155 1.00 90.56 530 GLU A C 1
ATOM 4169 O O . GLU A 1 530 ? -24.623 -16.227 27.595 1.00 90.56 530 GLU A O 1
ATOM 4174 N N . HIS A 1 531 ? -25.706 -16.768 29.475 1.00 90.81 531 HIS A N 1
ATOM 4175 C CA . HIS A 1 531 ? -24.535 -16.605 30.333 1.00 90.81 531 HIS A CA 1
ATOM 4176 C C . HIS A 1 531 ? -23.407 -17.578 29.966 1.00 90.81 531 HIS A C 1
ATOM 4178 O O . HIS A 1 531 ? -22.268 -17.148 29.797 1.00 90.81 531 HIS A O 1
ATOM 4184 N N . ALA A 1 532 ? -23.717 -18.870 29.805 1.00 92.94 532 ALA A N 1
ATOM 4185 C CA . ALA A 1 532 ? -22.732 -19.876 29.409 1.00 92.94 532 ALA A CA 1
ATOM 4186 C C . ALA A 1 532 ? -22.110 -19.555 28.040 1.00 92.94 532 ALA A C 1
ATOM 4188 O O . ALA A 1 532 ? -20.889 -19.584 27.906 1.00 92.94 532 ALA A O 1
ATOM 4189 N N . TYR A 1 533 ? -22.942 -19.169 27.067 1.00 93.88 533 TYR A N 1
ATOM 4190 C CA . TYR A 1 533 ? -22.498 -18.727 25.748 1.00 93.88 533 TYR A CA 1
ATOM 4191 C C . TYR A 1 533 ? -21.559 -17.520 25.837 1.00 93.88 533 TYR A C 1
ATOM 4193 O O . TYR A 1 533 ? -20.474 -17.546 25.266 1.00 93.88 533 TYR A O 1
ATOM 4201 N N . ASN A 1 534 ? -21.933 -16.483 26.592 1.00 94.62 534 ASN A N 1
ATOM 4202 C CA . ASN A 1 534 ? -21.118 -15.278 26.737 1.00 94.62 534 ASN A CA 1
ATOM 4203 C C . ASN A 1 534 ? -19.755 -15.585 27.371 1.00 94.62 534 ASN A C 1
ATOM 4205 O O . ASN A 1 534 ? -18.739 -15.101 26.880 1.00 94.62 534 ASN A O 1
ATOM 4209 N N . VAL A 1 535 ? -19.716 -16.397 28.433 1.00 94.62 535 VAL A N 1
ATOM 4210 C CA . VAL A 1 535 ? -18.457 -16.801 29.080 1.00 94.62 535 VAL A CA 1
ATOM 4211 C C . VAL A 1 535 ? -17.575 -17.592 28.114 1.00 94.62 535 VAL A C 1
ATOM 4213 O O . VAL A 1 535 ? -16.397 -17.269 27.975 1.00 94.62 535 VAL A O 1
ATOM 4216 N N . GLU A 1 536 ? -18.132 -18.587 27.418 1.00 95.62 536 GLU A N 1
ATOM 4217 C CA . GLU A 1 536 ? -17.378 -19.396 26.455 1.00 95.62 536 GLU A CA 1
ATOM 4218 C C . GLU A 1 536 ? -16.846 -18.544 25.297 1.00 95.62 536 GLU A C 1
ATOM 4220 O O . GLU A 1 536 ? -15.667 -18.634 24.948 1.00 95.62 536 GLU A O 1
ATOM 4225 N N . MET A 1 537 ? -17.689 -17.685 24.722 1.00 95.56 537 MET A N 1
ATOM 4226 C CA . MET A 1 537 ? -17.319 -16.863 23.576 1.00 95.56 537 MET A CA 1
ATOM 4227 C C . MET A 1 537 ? -16.257 -15.823 23.947 1.00 95.56 537 MET A C 1
ATOM 4229 O O . MET A 1 537 ? -15.275 -15.665 23.224 1.00 95.56 537 MET A O 1
ATOM 4233 N N . LEU A 1 538 ? -16.388 -15.159 25.101 1.00 97.94 538 LEU A N 1
ATOM 4234 C CA . LEU A 1 538 ? -15.376 -14.219 25.596 1.00 97.94 538 LEU A CA 1
ATOM 4235 C C . LEU A 1 538 ? -14.045 -14.920 25.896 1.00 97.94 538 LEU A C 1
ATOM 4237 O O . LEU A 1 538 ? -12.991 -14.388 25.543 1.00 97.94 538 LEU A O 1
ATOM 4241 N N . ALA A 1 539 ? -14.079 -16.118 26.489 1.00 97.00 539 ALA A N 1
ATOM 4242 C CA . ALA A 1 539 ? -12.882 -16.920 26.734 1.00 97.00 539 ALA A CA 1
ATOM 4243 C C . ALA A 1 539 ? -12.198 -17.342 25.423 1.00 97.00 539 ALA A C 1
ATOM 4245 O O . ALA A 1 539 ? -10.976 -17.234 25.308 1.00 97.00 539 ALA A O 1
ATOM 4246 N N . ARG A 1 540 ? -12.978 -17.765 24.418 1.00 96.19 540 ARG A N 1
ATOM 4247 C CA . ARG A 1 540 ? -12.476 -18.119 23.083 1.00 96.19 540 ARG A CA 1
ATOM 4248 C C . ARG A 1 540 ? -11.821 -16.919 22.409 1.00 96.19 540 ARG A C 1
ATOM 4250 O O . ARG A 1 540 ? -10.660 -17.007 22.026 1.00 96.19 540 ARG A O 1
ATOM 4257 N N . ILE A 1 541 ? -12.515 -15.778 22.352 1.00 97.75 541 ILE A N 1
ATOM 4258 C CA . ILE A 1 541 ? -11.971 -14.534 21.788 1.00 97.75 541 ILE A CA 1
ATOM 4259 C C . ILE A 1 541 ? -10.667 -14.154 22.492 1.00 97.75 541 ILE A C 1
ATOM 4261 O O . ILE A 1 541 ? -9.687 -13.837 21.817 1.00 97.75 541 ILE A O 1
ATOM 4265 N N . HIS A 1 542 ? -10.632 -14.205 23.827 1.00 97.94 542 HIS A N 1
ATOM 4266 C CA . HIS A 1 542 ? -9.436 -13.886 24.600 1.00 97.94 542 HIS A CA 1
ATOM 4267 C C . HIS A 1 542 ? -8.272 -14.821 24.253 1.00 97.94 542 HIS A C 1
ATOM 4269 O O . HIS A 1 542 ? -7.176 -14.342 23.961 1.00 97.94 542 HIS A O 1
ATOM 4275 N N . HIS A 1 543 ? -8.499 -16.135 24.232 1.00 97.38 543 HIS A N 1
ATOM 4276 C CA . HIS A 1 543 ? -7.464 -17.126 23.944 1.00 97.38 543 HIS A CA 1
ATOM 4277 C C . HIS A 1 543 ? -6.881 -16.967 22.531 1.00 97.38 543 HIS A C 1
ATOM 4279 O O . HIS A 1 543 ? -5.659 -16.865 22.373 1.00 97.38 543 HIS A O 1
ATOM 4285 N N . SER A 1 544 ? -7.746 -16.868 21.519 1.00 97.31 544 SER A N 1
ATOM 4286 C CA . SER A 1 544 ? -7.348 -16.706 20.118 1.00 97.31 544 SER A CA 1
ATOM 4287 C C . SER A 1 544 ? -6.609 -15.385 19.902 1.00 97.31 544 SER A C 1
ATOM 4289 O O . SER A 1 544 ? -5.507 -15.362 19.354 1.00 97.31 544 SER A O 1
ATOM 4291 N N . SER A 1 545 ? -7.156 -14.281 20.422 1.00 97.44 545 SER A N 1
ATOM 4292 C CA . SER A 1 545 ? -6.548 -12.952 20.274 1.00 97.44 545 SER A CA 1
ATOM 4293 C C . SER A 1 545 ? -5.192 -12.866 20.978 1.00 97.44 545 SER A C 1
ATOM 4295 O O . SER A 1 545 ? -4.253 -12.315 20.415 1.00 97.44 545 SER A O 1
ATOM 4297 N N . THR A 1 546 ? -5.060 -13.446 22.177 1.00 97.31 546 THR A N 1
ATOM 4298 C CA . THR A 1 546 ? -3.793 -13.494 22.933 1.00 97.31 546 THR A CA 1
ATOM 4299 C C . THR A 1 546 ? -2.727 -14.267 22.160 1.00 97.31 546 THR A C 1
ATOM 4301 O O . THR A 1 546 ? -1.600 -13.796 22.015 1.00 97.31 546 THR A O 1
ATOM 4304 N N . THR A 1 547 ? -3.094 -15.432 21.620 1.00 97.06 547 THR A N 1
ATOM 4305 C CA . THR A 1 547 ? -2.182 -16.294 20.853 1.00 97.06 547 THR A CA 1
ATOM 4306 C C . THR A 1 547 ? -1.649 -15.581 19.612 1.00 97.06 547 THR A C 1
ATOM 4308 O O . THR A 1 547 ? -0.450 -15.613 19.336 1.00 97.06 547 THR A O 1
ATOM 4311 N N . ILE A 1 548 ? -2.527 -14.892 18.882 1.00 97.25 548 ILE A N 1
ATOM 4312 C CA . ILE A 1 548 ? -2.162 -14.201 17.644 1.00 97.25 548 ILE A CA 1
ATOM 4313 C C . ILE A 1 548 ? -1.388 -12.914 17.940 1.00 97.25 548 ILE A C 1
ATOM 4315 O O . ILE A 1 548 ? -0.354 -12.673 17.315 1.00 97.25 548 ILE A O 1
ATOM 4319 N N . LEU A 1 549 ? -1.836 -12.096 18.899 1.00 96.81 549 LEU A N 1
ATOM 4320 C CA . LEU A 1 549 ? -1.219 -10.803 19.207 1.00 96.81 549 LEU A CA 1
ATOM 4321 C C . LEU A 1 549 ? 0.220 -10.956 19.713 1.00 96.81 549 LEU A C 1
ATOM 4323 O O . LEU A 1 549 ? 1.091 -10.184 19.318 1.00 96.81 549 LEU A O 1
ATOM 4327 N N . HIS A 1 550 ? 0.478 -11.960 20.557 1.00 95.06 550 HIS A N 1
ATOM 4328 C CA . HIS A 1 550 ? 1.795 -12.181 21.164 1.00 95.06 550 HIS A CA 1
ATOM 4329 C C . HIS A 1 550 ? 2.730 -13.067 20.336 1.00 95.06 550 HIS A C 1
ATOM 4331 O O . HIS A 1 550 ? 3.842 -13.370 20.774 1.00 95.06 550 HIS A O 1
ATOM 4337 N N . ASN A 1 551 ? 2.328 -13.460 19.127 1.00 94.81 551 ASN A N 1
ATOM 4338 C CA . ASN A 1 551 ? 3.256 -14.071 18.189 1.00 94.81 551 ASN A CA 1
ATOM 4339 C C . ASN A 1 551 ? 4.349 -13.054 17.798 1.00 94.81 551 ASN A C 1
ATOM 4341 O O . ASN A 1 551 ? 4.068 -11.887 17.522 1.00 94.81 551 ASN A O 1
ATOM 4345 N N . LYS A 1 552 ? 5.606 -13.514 17.753 1.00 90.94 552 LYS A N 1
ATOM 4346 C CA . LYS A 1 552 ? 6.823 -12.710 17.546 1.00 90.94 552 LYS A CA 1
ATOM 4347 C C . LYS A 1 552 ? 6.733 -11.738 16.364 1.00 90.94 552 LYS A C 1
ATOM 4349 O O . LYS A 1 552 ? 7.289 -10.646 16.436 1.00 90.94 552 LYS A O 1
ATOM 4354 N N . ASN A 1 553 ? 6.053 -12.131 15.290 1.00 90.25 553 ASN A N 1
ATOM 4355 C CA . ASN A 1 553 ? 6.009 -11.356 14.049 1.00 90.25 553 ASN A CA 1
ATOM 4356 C C . ASN A 1 553 ? 4.794 -10.417 13.954 1.00 90.25 553 ASN A C 1
ATOM 4358 O O . ASN A 1 553 ? 4.776 -9.539 13.094 1.00 90.25 553 ASN A O 1
ATOM 4362 N N . THR A 1 554 ? 3.792 -10.555 14.829 1.00 94.19 554 THR A N 1
ATOM 4363 C CA . THR A 1 554 ? 2.513 -9.840 14.693 1.00 94.19 554 THR A CA 1
ATOM 4364 C C . THR A 1 554 ? 2.664 -8.326 14.795 1.00 94.19 554 THR A C 1
ATOM 4366 O O . THR A 1 554 ? 2.034 -7.609 14.025 1.00 94.19 554 THR A O 1
ATOM 4369 N N . ALA A 1 555 ? 3.542 -7.821 15.668 1.00 92.00 555 ALA A N 1
ATOM 4370 C CA . ALA A 1 555 ? 3.779 -6.382 15.803 1.00 92.00 555 ALA A CA 1
ATOM 4371 C C . ALA A 1 555 ? 4.228 -5.722 14.481 1.00 92.00 555 ALA A C 1
ATOM 4373 O O . ALA A 1 555 ? 3.777 -4.626 14.163 1.00 92.00 555 ALA A O 1
ATOM 4374 N N . GLY A 1 556 ? 5.033 -6.415 13.662 1.00 90.62 556 GLY A N 1
ATOM 4375 C CA . GLY A 1 556 ? 5.481 -5.917 12.353 1.00 90.62 556 GLY A CA 1
ATOM 4376 C C . GLY A 1 556 ? 4.377 -5.849 11.290 1.00 90.62 556 GLY A C 1
ATOM 4377 O O . GLY A 1 556 ? 4.584 -5.289 10.215 1.00 90.62 556 GLY A O 1
ATOM 4378 N N . HIS A 1 557 ? 3.199 -6.405 11.578 1.00 93.69 557 HIS A N 1
ATOM 4379 C CA . HIS A 1 557 ? 2.032 -6.387 10.700 1.00 93.69 557 HIS A CA 1
ATOM 4380 C C . HIS A 1 557 ? 0.966 -5.365 11.111 1.00 93.69 557 HIS A C 1
ATOM 4382 O O . HIS A 1 557 ? -0.091 -5.310 10.478 1.00 93.69 557 HIS A O 1
ATOM 4388 N N . LEU A 1 558 ? 1.229 -4.574 12.154 1.00 94.81 558 LEU A N 1
ATOM 4389 C CA . LEU A 1 558 ? 0.280 -3.647 12.761 1.00 94.81 558 LEU A CA 1
ATOM 4390 C C . LEU A 1 558 ? 0.860 -2.231 12.849 1.00 94.81 558 LEU A C 1
ATOM 4392 O O . LEU A 1 558 ? 2.061 -2.044 13.071 1.00 94.81 558 LEU A O 1
ATOM 4396 N N . THR A 1 559 ? -0.007 -1.227 12.724 1.00 93.38 559 THR A N 1
ATOM 4397 C CA . THR A 1 559 ? 0.301 0.126 13.213 1.00 93.38 559 THR A CA 1
ATOM 4398 C C . THR A 1 559 ? 0.341 0.135 14.752 1.00 93.38 559 THR A C 1
ATOM 4400 O O . THR A 1 559 ? -0.203 -0.759 15.405 1.00 93.38 559 THR A O 1
ATOM 4403 N N . SER A 1 560 ? 0.966 1.144 15.363 1.00 91.94 560 SER A N 1
ATOM 4404 C CA . SER A 1 560 ? 0.970 1.391 16.817 1.00 91.94 560 SER A CA 1
ATOM 4405 C C . SER A 1 560 ? -0.454 1.464 17.368 1.00 91.94 560 SER A C 1
ATOM 4407 O O . SER A 1 560 ? -0.782 0.855 18.395 1.00 91.94 560 SER A O 1
ATOM 4409 N N . ALA A 1 561 ? -1.312 2.168 16.632 1.00 93.12 561 ALA A N 1
ATOM 4410 C CA . ALA A 1 561 ? -2.722 2.343 16.916 1.00 93.12 5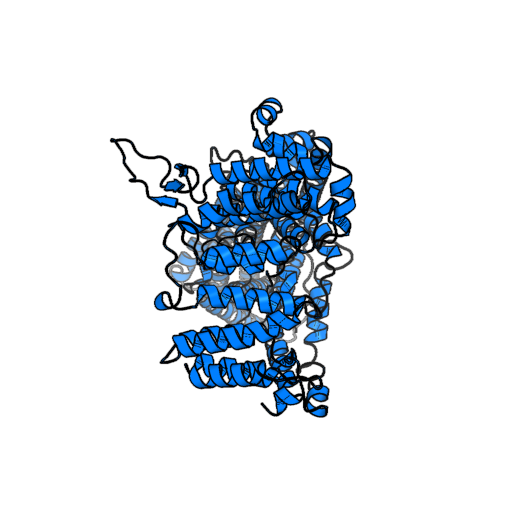61 ALA A CA 1
ATOM 4411 C C . ALA A 1 561 ? -3.489 1.009 16.858 1.00 93.12 561 ALA A C 1
ATOM 4413 O O . ALA A 1 561 ? -4.220 0.683 17.795 1.00 93.12 561 ALA A O 1
ATOM 4414 N N . GLU A 1 562 ? -3.276 0.198 15.814 1.00 96.06 562 GLU A N 1
ATOM 4415 C CA . GLU A 1 562 ? -3.862 -1.145 15.685 1.00 96.06 562 GLU A CA 1
ATOM 4416 C C . GLU A 1 562 ? -3.394 -2.075 16.804 1.00 96.06 562 GLU A C 1
ATOM 4418 O O . GLU A 1 562 ? -4.213 -2.732 17.445 1.00 96.06 562 GLU A O 1
ATOM 4423 N N . TYR A 1 563 ? -2.088 -2.109 17.081 1.00 95.75 563 TYR A N 1
ATOM 4424 C CA . TYR A 1 563 ? -1.526 -2.928 18.152 1.00 95.75 563 TYR A CA 1
ATOM 4425 C C . TYR A 1 563 ? -2.163 -2.585 19.502 1.00 95.75 563 TYR A C 1
ATOM 4427 O O . TYR A 1 563 ? -2.557 -3.476 20.259 1.00 95.75 563 TYR A O 1
ATOM 4435 N N . SER A 1 564 ? -2.336 -1.295 19.787 1.00 95.81 564 SER A N 1
ATOM 4436 C CA . SER A 1 564 ? -2.974 -0.830 21.017 1.00 95.81 564 SER A CA 1
ATOM 4437 C C . SER A 1 564 ? -4.474 -1.150 21.063 1.00 95.81 564 SER A C 1
ATOM 4439 O O . SER A 1 564 ? -4.971 -1.583 22.103 1.00 95.81 564 SER A O 1
ATOM 4441 N N . LEU A 1 565 ? -5.201 -1.013 19.948 1.00 97.12 565 LEU A N 1
ATOM 4442 C CA . LEU A 1 565 ? -6.615 -1.398 19.842 1.00 97.12 565 LEU A CA 1
ATOM 4443 C C . LEU A 1 565 ? -6.819 -2.905 20.076 1.00 97.12 565 LEU A C 1
ATOM 4445 O O . LEU A 1 565 ? -7.709 -3.313 20.829 1.00 97.12 565 LEU A O 1
ATOM 4449 N N . TYR A 1 566 ? -5.982 -3.744 19.466 1.00 98.12 566 TYR A N 1
ATOM 4450 C CA . TYR A 1 566 ? -6.049 -5.194 19.643 1.00 98.12 566 TYR A CA 1
ATOM 4451 C C . TYR A 1 566 ? -5.604 -5.619 21.043 1.00 98.12 566 TYR A C 1
ATOM 4453 O O . TYR A 1 566 ? -6.234 -6.491 21.638 1.00 98.12 566 TYR A O 1
ATOM 4461 N N . THR A 1 567 ? -4.622 -4.933 21.634 1.00 97.94 567 THR A N 1
ATOM 4462 C CA . THR A 1 567 ? -4.267 -5.106 23.051 1.00 97.94 567 THR A CA 1
ATOM 4463 C C . THR A 1 567 ? -5.460 -4.792 23.956 1.00 97.94 567 THR A C 1
ATOM 4465 O O . THR A 1 567 ? -5.804 -5.595 24.822 1.00 97.94 567 THR A O 1
ATOM 4468 N N . ALA A 1 568 ? -6.157 -3.674 23.728 1.00 98.12 568 ALA A N 1
ATOM 4469 C CA . ALA A 1 568 ? -7.363 -3.338 24.483 1.00 98.12 568 ALA A CA 1
ATOM 4470 C C . ALA A 1 568 ? -8.459 -4.407 24.316 1.00 98.12 568 ALA A C 1
ATOM 4472 O O . ALA A 1 568 ? -9.085 -4.799 25.297 1.00 98.12 568 ALA A O 1
ATOM 4473 N N . THR A 1 569 ? -8.646 -4.940 23.104 1.00 97.06 569 THR A N 1
ATOM 4474 C CA . THR A 1 569 ? -9.599 -6.032 22.816 1.00 97.06 569 THR A CA 1
ATOM 4475 C C . THR A 1 569 ? -9.262 -7.310 23.602 1.00 97.06 569 THR A C 1
ATOM 4477 O O . THR A 1 569 ? -10.143 -7.908 24.228 1.00 97.06 569 THR A O 1
ATOM 4480 N N . VAL A 1 570 ? -7.990 -7.724 23.612 1.00 98.06 570 VAL A N 1
ATOM 4481 C CA . VAL A 1 570 ? -7.502 -8.892 24.371 1.00 98.06 570 VAL A CA 1
ATOM 4482 C C . VAL A 1 570 ? -7.766 -8.721 25.866 1.00 98.06 570 VAL A C 1
ATOM 4484 O O . VAL A 1 570 ? -8.278 -9.634 26.516 1.00 98.06 570 VAL A O 1
ATOM 4487 N N . LEU A 1 571 ? -7.448 -7.542 26.404 1.00 98.19 571 LEU A N 1
ATOM 4488 C CA . LEU A 1 571 ? -7.626 -7.235 27.821 1.00 98.19 571 LEU A CA 1
ATOM 4489 C C . LEU A 1 571 ? -9.107 -7.180 28.208 1.00 98.19 571 LEU A C 1
ATOM 4491 O O . LEU A 1 571 ? -9.478 -7.720 29.245 1.00 98.19 571 LEU A O 1
ATOM 4495 N N . LEU A 1 572 ? -9.961 -6.581 27.372 1.00 98.31 572 LEU A N 1
ATOM 4496 C CA . LEU A 1 572 ? -11.406 -6.507 27.606 1.00 98.31 572 LEU A CA 1
ATOM 4497 C C . LEU A 1 572 ? -12.060 -7.892 27.584 1.00 98.31 572 LEU A C 1
ATOM 4499 O O . LEU A 1 572 ? -12.811 -8.217 28.500 1.00 98.31 572 LEU A O 1
ATOM 4503 N N . SER A 1 573 ? -11.759 -8.722 26.583 1.00 97.81 573 SER A N 1
ATOM 4504 C CA . SER A 1 573 ? -12.314 -10.083 26.490 1.00 97.81 573 SER A CA 1
ATOM 4505 C C . SER A 1 573 ? -11.919 -10.952 27.691 1.00 97.81 573 SER A C 1
ATOM 4507 O O . SER A 1 573 ? -12.786 -11.578 28.304 1.00 97.81 573 SER A O 1
ATOM 4509 N N . GLY A 1 574 ? -10.645 -10.915 28.098 1.00 96.56 574 GLY A N 1
ATOM 4510 C CA . GLY A 1 574 ? -10.160 -11.624 29.286 1.00 96.56 574 GLY A CA 1
ATOM 4511 C C . GLY A 1 574 ? -10.771 -11.095 30.585 1.00 96.56 574 GLY A C 1
ATOM 4512 O O . GLY A 1 574 ? -11.240 -11.877 31.415 1.00 96.56 574 GLY A O 1
ATOM 4513 N N . LEU A 1 575 ? -10.842 -9.768 30.739 1.00 96.56 575 LEU A N 1
ATOM 4514 C CA . LEU A 1 575 ? -11.449 -9.114 31.899 1.00 96.56 575 LEU A CA 1
ATOM 4515 C C . LEU A 1 575 ? -12.931 -9.475 32.040 1.00 96.56 575 LEU A C 1
ATOM 4517 O O . LEU A 1 575 ? -13.366 -9.816 33.139 1.00 96.56 575 LEU A O 1
ATOM 4521 N N . LEU A 1 576 ? -13.705 -9.420 30.953 1.00 96.75 576 LEU A N 1
ATOM 4522 C CA . LEU A 1 576 ? -15.124 -9.776 30.966 1.00 96.75 576 LEU A CA 1
ATOM 4523 C C . LEU A 1 576 ? -15.324 -11.259 31.286 1.00 96.75 576 LEU A C 1
ATOM 4525 O O . LEU A 1 576 ? -16.118 -11.579 32.168 1.00 96.75 576 LEU A O 1
ATOM 4529 N N . SER A 1 577 ? -14.571 -12.153 30.635 1.00 95.31 577 SER A N 1
ATOM 4530 C CA . SER A 1 577 ? -14.642 -13.594 30.900 1.00 95.31 577 SER A CA 1
ATOM 4531 C C . SER A 1 577 ? -14.353 -13.913 32.370 1.00 95.31 577 SER A C 1
ATOM 4533 O O . SER A 1 577 ? -15.105 -14.660 32.994 1.00 95.31 577 SER A O 1
ATOM 4535 N N . ALA A 1 578 ? -13.294 -13.330 32.939 1.00 93.25 578 ALA A N 1
ATOM 4536 C CA . ALA A 1 578 ? -12.935 -13.530 34.341 1.00 93.25 578 ALA A CA 1
ATOM 4537 C C . ALA A 1 578 ? -13.975 -12.919 35.296 1.00 93.25 578 ALA A C 1
ATOM 4539 O O . ALA A 1 578 ? -14.297 -13.514 36.322 1.00 93.25 578 ALA A O 1
ATOM 4540 N N . SER A 1 579 ? -14.530 -11.754 34.951 1.00 93.19 579 SER A N 1
ATOM 4541 C CA . SER A 1 579 ? -15.516 -11.048 35.780 1.00 93.19 579 SER A CA 1
ATOM 4542 C C . SER A 1 579 ? -16.861 -11.767 35.859 1.00 93.19 579 SER A C 1
ATOM 4544 O O . SER A 1 579 ? -17.494 -11.735 36.910 1.00 93.19 579 SER A O 1
ATOM 4546 N N . LEU A 1 580 ? -17.301 -12.403 34.768 1.00 91.75 580 LEU A N 1
ATOM 4547 C CA . LEU A 1 580 ? -18.534 -13.197 34.736 1.00 91.75 580 LEU A CA 1
ATOM 4548 C C . LEU A 1 580 ? -18.397 -14.515 35.512 1.00 91.75 580 LEU A C 1
ATOM 4550 O O . LEU A 1 580 ? -19.365 -14.993 36.096 1.00 91.75 580 LEU A O 1
ATOM 4554 N N . ALA A 1 581 ? -17.195 -15.095 35.540 1.00 87.62 581 ALA A N 1
ATOM 4555 C CA . ALA A 1 581 ? -16.921 -16.334 36.265 1.00 87.62 581 ALA A CA 1
ATOM 4556 C C . ALA A 1 581 ? -16.680 -16.126 37.775 1.00 87.62 581 ALA A C 1
ATOM 4558 O O . ALA A 1 581 ? -16.725 -17.093 38.537 1.00 87.62 581 ALA A O 1
ATOM 4559 N N . LEU A 1 582 ? -16.406 -14.892 38.217 1.00 86.19 582 LEU A N 1
ATOM 4560 C CA . LEU A 1 582 ? -16.068 -14.587 39.607 1.00 86.19 582 LEU A CA 1
ATOM 4561 C C . LEU A 1 582 ? -17.332 -14.487 40.489 1.00 86.19 582 LEU A C 1
ATOM 4563 O O . LEU A 1 582 ? -18.172 -13.617 40.245 1.00 86.19 582 LEU A O 1
ATOM 4567 N N . PRO A 1 583 ? -17.464 -15.298 41.558 1.00 77.81 583 PRO A N 1
ATOM 4568 C CA . PRO A 1 583 ? -18.601 -15.210 42.471 1.00 77.81 583 PRO A CA 1
ATOM 4569 C C . PRO A 1 583 ? -18.635 -13.876 43.225 1.00 77.81 583 PRO A C 1
ATOM 4571 O O . PRO A 1 583 ? -17.618 -13.420 43.744 1.00 77.81 583 PRO A O 1
ATOM 4574 N N . ARG A 1 584 ? -19.820 -13.274 43.385 1.00 78.88 584 ARG A N 1
ATOM 4575 C CA . ARG A 1 584 ? -19.981 -12.034 44.168 1.00 78.88 584 ARG A CA 1
ATOM 4576 C C . ARG A 1 584 ? -19.615 -12.188 45.640 1.00 78.88 584 ARG A C 1
ATOM 4578 O O . ARG A 1 584 ? -19.159 -11.231 46.258 1.00 78.88 584 ARG A O 1
ATOM 4585 N N . SER A 1 585 ? -19.888 -13.360 46.209 1.00 70.19 585 SER A N 1
ATOM 4586 C CA . SER A 1 585 ? -19.766 -13.647 47.639 1.00 70.19 585 SER A CA 1
ATOM 4587 C C . SER A 1 585 ? -18.327 -13.870 48.112 1.00 70.19 585 SER A C 1
ATOM 4589 O O . SER A 1 585 ? -18.129 -14.189 49.283 1.00 70.19 585 SER A O 1
ATOM 4591 N N . SER A 1 586 ? -17.322 -13.735 47.239 1.00 67.50 586 SER A N 1
ATOM 4592 C CA . SER A 1 586 ? -15.921 -13.841 47.642 1.00 67.50 586 SER A CA 1
ATOM 4593 C C . SER A 1 586 ? -15.548 -12.677 48.566 1.00 67.50 586 SER A C 1
ATOM 4595 O O . SER A 1 586 ? -15.617 -11.517 48.171 1.00 67.50 586 SER A O 1
ATOM 4597 N N . SER A 1 587 ? -15.124 -12.973 49.796 1.00 65.81 587 SER A N 1
ATOM 4598 C CA . SER A 1 587 ? -14.488 -11.990 50.689 1.00 65.81 587 SER A CA 1
ATOM 4599 C C . SER A 1 587 ? -13.009 -11.756 50.357 1.00 65.81 587 SER A C 1
ATOM 4601 O O . SER A 1 587 ? -12.353 -10.938 51.000 1.00 65.81 587 SER A O 1
ATOM 4603 N N . GLU A 1 588 ? -12.476 -12.518 49.403 1.00 72.44 588 GLU A N 1
ATOM 4604 C CA . GLU A 1 588 ? -11.089 -12.462 48.955 1.00 72.44 588 GLU A CA 1
ATOM 4605 C C . GLU A 1 588 ? -10.824 -11.229 48.075 1.00 72.44 588 GLU A C 1
ATOM 4607 O O . GLU A 1 588 ? -11.732 -10.744 47.394 1.00 72.44 588 GLU A O 1
ATOM 4612 N N . PRO A 1 589 ? -9.585 -10.704 48.076 1.00 80.06 589 PRO A N 1
ATOM 4613 C CA . PRO A 1 589 ? -9.195 -9.637 47.164 1.00 80.06 589 PRO A CA 1
ATOM 4614 C C . PRO A 1 589 ? -9.357 -10.068 45.700 1.00 80.06 589 PRO A C 1
ATOM 4616 O O . PRO A 1 589 ? -9.302 -11.252 45.368 1.00 80.06 589 PRO A O 1
ATOM 4619 N N . LEU A 1 590 ? -9.517 -9.082 44.811 1.00 85.50 590 LEU A N 1
ATOM 4620 C CA . LEU A 1 590 ? -9.582 -9.312 43.368 1.00 85.50 590 LEU A CA 1
ATOM 4621 C C . LEU A 1 590 ? -8.418 -10.199 42.884 1.00 85.50 590 LEU A C 1
ATOM 4623 O O . LEU A 1 590 ? -7.263 -9.902 43.209 1.00 85.50 590 LEU A O 1
ATOM 4627 N N . PRO A 1 591 ? -8.688 -11.218 42.046 1.00 87.50 591 PRO A N 1
ATOM 4628 C CA . PRO A 1 591 ? -7.641 -11.997 41.402 1.00 87.50 591 PRO A CA 1
ATOM 4629 C C . PRO A 1 591 ? -6.622 -11.106 40.685 1.00 87.50 591 PRO A C 1
ATOM 4631 O O . PRO A 1 591 ? -6.993 -10.148 40.001 1.00 87.50 591 PRO A O 1
ATOM 4634 N N . ALA A 1 592 ? -5.337 -11.463 40.783 1.00 87.62 592 ALA A N 1
ATOM 4635 C CA . ALA A 1 592 ? -4.248 -10.715 40.152 1.00 87.62 592 ALA A CA 1
ATOM 4636 C C . ALA A 1 592 ? -4.442 -10.557 38.633 1.00 87.62 592 ALA A C 1
ATOM 4638 O O . ALA A 1 592 ? -4.141 -9.512 38.070 1.00 87.62 592 ALA A O 1
ATOM 4639 N N . SER A 1 593 ? -5.023 -11.560 37.968 1.00 87.25 593 SER A N 1
ATOM 4640 C CA . SER A 1 593 ? -5.346 -11.492 36.539 1.00 87.25 593 SER A CA 1
ATOM 4641 C C . SER A 1 593 ? -6.294 -10.335 36.197 1.00 87.25 593 SER A C 1
ATOM 4643 O O . SER A 1 593 ? -6.096 -9.667 35.182 1.00 87.25 593 SER A O 1
ATOM 4645 N N . ILE A 1 594 ? -7.285 -10.051 3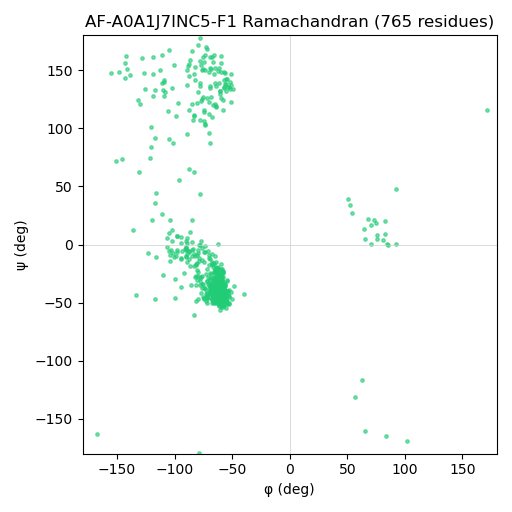7.051 1.00 91.12 594 ILE A N 1
ATOM 4646 C CA . ILE A 1 594 ? -8.235 -8.948 36.863 1.00 91.12 594 ILE A CA 1
ATOM 4647 C C . ILE A 1 594 ? -7.545 -7.606 37.118 1.00 91.12 594 ILE A C 1
ATOM 4649 O O . ILE A 1 594 ? -7.632 -6.707 36.281 1.00 91.12 594 ILE A O 1
ATOM 4653 N N . THR A 1 595 ? -6.823 -7.465 38.234 1.00 92.00 595 THR A N 1
ATOM 4654 C CA . THR A 1 595 ? -6.161 -6.196 38.586 1.00 92.00 595 THR A CA 1
ATOM 4655 C C . THR A 1 595 ? -5.067 -5.821 37.586 1.00 92.00 595 THR A C 1
ATOM 4657 O O . THR A 1 595 ? -5.004 -4.669 37.148 1.00 92.00 595 THR A O 1
ATOM 4660 N N . THR A 1 596 ? -4.258 -6.788 37.142 1.00 93.88 596 THR A N 1
ATOM 4661 C CA . THR A 1 596 ? -3.257 -6.589 36.087 1.00 93.88 596 THR A CA 1
ATOM 4662 C C . THR A 1 596 ? -3.912 -6.206 34.762 1.00 93.88 596 THR A C 1
ATOM 4664 O O . THR A 1 596 ? -3.458 -5.252 34.133 1.00 93.88 596 THR A O 1
ATOM 4667 N N . SER A 1 597 ? -5.001 -6.874 34.359 1.00 94.50 597 SER A N 1
ATOM 4668 C CA . SER A 1 597 ? -5.693 -6.559 33.098 1.00 94.50 597 SER A CA 1
ATOM 4669 C C . SER A 1 597 ? -6.285 -5.151 33.097 1.00 94.50 597 SER A C 1
ATOM 4671 O O . SER A 1 597 ? -6.148 -4.422 32.117 1.00 94.50 597 SER A O 1
ATOM 4673 N N . VAL A 1 598 ? -6.893 -4.729 34.210 1.00 96.06 598 VAL A N 1
ATOM 4674 C CA . VAL A 1 598 ? -7.422 -3.367 34.364 1.00 96.06 598 VAL A CA 1
ATOM 4675 C C . VAL A 1 598 ? -6.298 -2.330 34.299 1.00 96.06 598 VAL A C 1
ATOM 4677 O O . VAL A 1 598 ? -6.423 -1.338 33.583 1.00 96.06 598 VAL A O 1
ATOM 4680 N N . SER A 1 599 ? -5.193 -2.550 35.018 1.00 96.62 599 SER A N 1
ATOM 4681 C CA . SER A 1 599 ? -4.034 -1.645 34.999 1.00 96.62 599 SER A CA 1
ATOM 4682 C C . SER A 1 599 ? -3.418 -1.525 33.599 1.00 96.62 599 SER A C 1
ATOM 4684 O O . SER A 1 599 ? -3.156 -0.418 33.115 1.00 96.62 599 SER A O 1
ATOM 4686 N N . ALA A 1 600 ? -3.262 -2.656 32.906 1.00 96.94 600 ALA A N 1
ATOM 4687 C CA . ALA A 1 600 ? -2.789 -2.693 31.530 1.00 96.94 600 ALA A CA 1
ATOM 4688 C C . ALA A 1 600 ? -3.741 -1.932 30.595 1.00 96.94 600 ALA A C 1
ATOM 4690 O O . ALA A 1 600 ? -3.284 -1.094 29.826 1.00 96.94 600 ALA A O 1
ATOM 4691 N N . LEU A 1 601 ? -5.059 -2.122 30.722 1.00 97.25 601 LEU A N 1
ATOM 4692 C CA . LEU A 1 601 ? -6.049 -1.450 29.875 1.00 97.25 601 LEU A CA 1
ATOM 4693 C C . LEU A 1 601 ? -6.047 0.072 30.080 1.00 97.25 601 LEU A C 1
ATOM 4695 O O . LEU A 1 601 ? -6.091 0.827 29.107 1.00 97.25 601 LEU A O 1
ATOM 4699 N N . LYS A 1 602 ? -5.937 0.535 31.334 1.00 97.44 602 LYS A N 1
ATOM 4700 C CA . LYS A 1 602 ? -5.767 1.964 31.653 1.00 97.44 602 LYS A CA 1
ATOM 4701 C C . LYS A 1 602 ? -4.516 2.534 30.982 1.00 97.44 602 LYS A C 1
ATOM 4703 O O . LYS A 1 602 ? -4.577 3.623 30.414 1.00 97.44 602 LYS A O 1
ATOM 4708 N N . THR A 1 603 ? -3.412 1.787 31.018 1.00 96.81 603 THR A N 1
ATOM 4709 C CA . THR A 1 603 ? -2.142 2.174 30.388 1.00 96.81 603 THR A CA 1
ATOM 4710 C C . THR A 1 603 ? -2.277 2.231 28.866 1.00 96.81 603 THR A C 1
ATOM 4712 O O . THR A 1 603 ? -1.940 3.249 28.273 1.00 96.81 603 THR A O 1
ATOM 4715 N N . THR A 1 604 ? -2.857 1.208 28.232 1.00 96.69 604 THR A N 1
ATOM 4716 C CA . THR A 1 604 ? -3.102 1.171 26.780 1.00 96.69 604 THR A CA 1
ATOM 4717 C C . THR A 1 604 ? -3.957 2.351 26.309 1.00 96.69 604 THR A C 1
ATOM 4719 O O . THR A 1 604 ? -3.592 3.028 25.349 1.00 96.69 604 THR A O 1
ATOM 4722 N N . LEU A 1 605 ? -5.060 2.658 27.004 1.00 96.00 605 LEU A N 1
ATOM 4723 C CA . LEU A 1 605 ? -5.903 3.818 26.681 1.00 96.00 605 LEU A CA 1
ATOM 4724 C C . LEU A 1 605 ? -5.164 5.150 26.887 1.00 96.00 605 LEU A C 1
ATOM 4726 O O . LEU A 1 605 ? -5.353 6.083 26.108 1.00 96.00 605 LEU A O 1
ATOM 4730 N N . ALA A 1 606 ? -4.325 5.264 27.920 1.00 94.81 606 ALA A N 1
ATOM 4731 C CA . ALA A 1 606 ? -3.521 6.462 28.157 1.00 94.81 606 ALA A CA 1
ATOM 4732 C C . ALA A 1 606 ? -2.447 6.672 27.076 1.00 94.81 606 ALA A C 1
ATOM 4734 O O . ALA A 1 606 ? -2.259 7.804 26.626 1.00 94.81 606 ALA A O 1
ATOM 4735 N N . THR A 1 607 ? -1.795 5.598 26.623 1.00 92.12 607 THR A N 1
ATOM 4736 C CA . THR A 1 607 ? -0.823 5.635 25.523 1.00 92.12 607 THR A CA 1
ATOM 4737 C C . THR A 1 607 ? -1.486 6.080 24.224 1.00 92.12 607 THR A C 1
ATOM 4739 O O . THR A 1 607 ? -1.032 7.051 23.627 1.00 92.12 607 THR A O 1
ATOM 4742 N N . LEU A 1 608 ? -2.617 5.471 23.846 1.00 92.56 608 LEU A N 1
ATOM 4743 C CA . LEU A 1 608 ? -3.382 5.862 22.653 1.00 92.56 608 LEU A CA 1
ATOM 4744 C C . LEU A 1 608 ? -3.795 7.338 22.675 1.00 92.56 608 LEU A C 1
ATOM 4746 O O . LEU A 1 608 ? -3.656 8.052 21.684 1.00 92.56 608 LEU A O 1
ATOM 4750 N N . ARG A 1 609 ? -4.292 7.821 23.819 1.00 94.44 609 ARG A N 1
ATOM 4751 C CA . ARG A 1 609 ? -4.666 9.235 23.977 1.00 94.44 609 ARG A CA 1
ATOM 4752 C C . ARG A 1 609 ? -3.457 10.160 23.868 1.00 94.44 609 ARG A C 1
ATOM 4754 O O . ARG A 1 609 ? -3.570 11.217 23.260 1.00 94.44 609 ARG A O 1
ATOM 4761 N N . THR A 1 610 ? -2.320 9.776 24.446 1.00 91.94 610 THR A N 1
ATOM 4762 C CA . THR A 1 610 ? -1.072 10.545 24.330 1.00 91.94 610 THR A CA 1
ATOM 4763 C C . THR A 1 610 ? -0.612 10.613 22.878 1.00 91.94 610 THR A C 1
ATOM 4765 O O . THR A 1 610 ? -0.259 11.692 22.420 1.00 91.94 610 THR A O 1
ATOM 4768 N N . GLU A 1 611 ? -0.681 9.509 22.132 1.00 89.12 611 GLU A N 1
ATOM 4769 C CA . GLU A 1 611 ? -0.322 9.467 20.709 1.00 89.12 611 GLU A CA 1
ATOM 4770 C C . GLU A 1 611 ? -1.219 10.390 19.867 1.00 89.12 611 GLU A C 1
ATOM 4772 O O . GLU A 1 611 ? -0.718 11.161 19.054 1.00 89.12 611 GLU A O 1
ATOM 4777 N N . LEU A 1 612 ? -2.535 10.398 20.117 1.00 90.88 612 LEU A N 1
ATOM 4778 C CA . LEU A 1 612 ? -3.483 11.292 19.437 1.00 90.88 612 LEU A CA 1
ATOM 4779 C C . LEU A 1 612 ? -3.241 12.782 19.728 1.00 90.88 612 LEU A C 1
ATOM 4781 O O . LEU A 1 612 ? -3.432 13.628 18.853 1.00 90.88 612 LEU A O 1
ATOM 4785 N N . LEU A 1 613 ? -2.908 13.107 20.977 1.00 89.12 613 LEU A N 1
ATOM 4786 C CA . LEU A 1 613 ? -2.766 14.486 21.452 1.00 89.12 613 LEU A CA 1
ATOM 4787 C C . LEU A 1 613 ? -1.352 15.043 21.269 1.00 89.12 613 LEU A C 1
ATOM 4789 O O . LEU A 1 613 ? -1.132 16.230 21.510 1.00 89.12 613 LEU A O 1
ATOM 4793 N N . SER A 1 614 ? -0.399 14.202 20.876 1.00 84.69 614 SER A N 1
ATOM 4794 C CA . SER A 1 614 ? 0.972 14.628 20.637 1.00 84.69 614 SER A CA 1
ATOM 4795 C C . SER A 1 614 ? 1.029 15.532 19.410 1.00 84.69 614 SER A C 1
ATOM 4797 O O . SER A 1 614 ? 0.533 15.187 18.339 1.00 84.69 614 SER A O 1
ATOM 4799 N N . GLY A 1 615 ? 1.629 16.710 19.583 1.00 77.12 615 GLY A N 1
ATOM 4800 C CA . GLY A 1 615 ? 1.939 17.598 18.468 1.00 77.12 615 GLY A CA 1
ATOM 4801 C C . GLY A 1 615 ? 3.113 17.073 17.631 1.00 77.12 615 GLY A C 1
ATOM 4802 O O . GLY A 1 615 ? 3.798 16.133 18.048 1.00 77.12 615 GLY A O 1
ATOM 4803 N N . PRO A 1 616 ? 3.377 17.680 16.462 1.00 80.75 616 PRO A N 1
ATOM 4804 C CA . PRO A 1 616 ? 4.539 17.318 15.665 1.00 80.75 616 PRO A CA 1
ATOM 4805 C C . PRO A 1 616 ? 5.847 17.572 16.440 1.00 80.75 616 PRO A C 1
ATOM 4807 O O . PRO A 1 616 ? 5.894 18.476 17.285 1.00 80.75 616 PRO A O 1
ATOM 4810 N N . PRO A 1 617 ? 6.925 16.819 16.152 1.00 76.38 617 PRO A N 1
ATOM 4811 C CA . PRO A 1 617 ? 8.226 17.023 16.782 1.00 76.38 617 PRO A CA 1
ATOM 4812 C C . PRO A 1 617 ? 8.715 18.465 16.612 1.00 76.38 617 PRO A C 1
ATOM 4814 O O . PRO A 1 617 ? 8.538 19.079 15.552 1.00 76.38 617 PRO A O 1
ATOM 4817 N N . ALA A 1 618 ? 9.371 19.006 17.641 1.00 72.00 618 ALA A N 1
ATOM 4818 C CA . ALA A 1 618 ? 9.944 20.346 17.578 1.00 72.00 618 ALA A CA 1
ATOM 4819 C C . ALA A 1 618 ? 10.991 20.430 16.450 1.00 72.00 618 ALA A C 1
ATOM 4821 O O . ALA A 1 618 ? 11.883 19.591 16.366 1.00 72.00 618 ALA A O 1
ATOM 4822 N N . GLY A 1 619 ? 10.878 21.441 15.583 1.00 65.00 619 GLY A N 1
ATOM 4823 C CA . GLY A 1 619 ? 11.795 21.637 14.451 1.00 65.00 619 GLY A CA 1
ATOM 4824 C C . GLY A 1 619 ? 11.466 20.837 13.183 1.00 65.00 619 GLY A C 1
ATOM 4825 O O . GLY A 1 619 ? 12.160 21.004 12.189 1.00 65.00 619 GLY A O 1
ATOM 4826 N N . SER A 1 620 ? 10.393 20.035 13.168 1.00 66.31 620 SER A N 1
ATOM 4827 C CA . SER A 1 620 ? 9.954 19.268 11.983 1.00 66.31 620 SER A CA 1
ATOM 4828 C C . SER A 1 620 ? 9.375 20.124 10.842 1.00 66.31 620 SER A C 1
ATOM 4830 O O . SER A 1 620 ? 9.136 19.626 9.745 1.00 66.31 620 SER A O 1
ATOM 4832 N N . GLY A 1 621 ? 9.094 21.408 11.094 1.00 69.31 621 GLY A N 1
ATOM 4833 C CA . GLY A 1 621 ? 8.416 22.295 10.141 1.00 69.31 621 GLY A CA 1
ATOM 4834 C C . GLY A 1 621 ? 6.932 21.967 9.923 1.00 69.31 621 GLY A C 1
ATOM 4835 O O . GLY A 1 621 ? 6.266 22.661 9.158 1.00 69.31 621 GLY A O 1
ATOM 4836 N N . GLN A 1 622 ? 6.390 20.946 10.596 1.00 80.12 622 GLN A N 1
ATOM 4837 C CA . GLN A 1 622 ? 4.980 20.583 10.487 1.00 80.12 622 GLN A CA 1
ATOM 4838 C C . GLN A 1 622 ? 4.097 21.431 11.394 1.00 80.12 622 GLN A C 1
ATOM 4840 O O . GLN A 1 622 ? 4.461 21.777 12.519 1.00 80.12 622 GLN A O 1
ATOM 4845 N N . THR A 1 623 ? 2.879 21.702 10.931 1.00 85.38 623 THR A N 1
ATOM 4846 C CA . THR A 1 623 ? 1.840 22.296 11.773 1.00 85.38 623 THR A CA 1
ATOM 4847 C C . THR A 1 623 ? 1.038 21.206 12.480 1.00 85.38 623 THR A C 1
ATOM 4849 O O . THR A 1 623 ? 0.833 20.119 11.940 1.00 85.38 623 THR A O 1
ATOM 4852 N N . ASP A 1 624 ? 0.511 21.510 13.670 1.00 87.88 624 ASP A N 1
ATOM 4853 C CA . ASP A 1 624 ? -0.410 20.606 14.378 1.00 87.88 624 ASP A CA 1
ATOM 4854 C C . ASP A 1 624 ? -1.629 20.246 13.511 1.00 87.88 624 ASP A C 1
ATOM 4856 O O . ASP A 1 624 ? -2.112 19.117 13.541 1.00 87.88 624 ASP A O 1
ATOM 4860 N N . THR A 1 625 ? -2.097 21.175 12.670 1.00 90.94 625 THR A N 1
ATOM 4861 C CA . THR A 1 625 ? -3.203 20.908 11.744 1.00 90.94 625 THR A CA 1
ATOM 4862 C C . THR A 1 625 ? -2.829 19.875 10.684 1.00 90.94 625 THR A C 1
ATOM 4864 O O . THR A 1 625 ? -3.593 18.935 10.482 1.00 90.94 625 THR A O 1
ATOM 4867 N N . PHE A 1 626 ? -1.652 19.983 10.060 1.00 90.69 626 PHE A N 1
ATOM 4868 C CA . PHE A 1 626 ? -1.180 18.988 9.092 1.00 90.69 626 PHE A CA 1
ATOM 4869 C C . PHE A 1 626 ? -1.020 17.599 9.731 1.00 90.69 626 PHE A C 1
ATOM 4871 O O . PHE A 1 626 ? -1.546 16.611 9.215 1.00 90.69 626 PHE A O 1
ATOM 4878 N N . ALA A 1 627 ? -0.382 17.529 10.904 1.00 89.56 627 ALA A N 1
ATOM 4879 C CA . ALA A 1 627 ? -0.214 16.278 11.646 1.00 89.56 627 ALA A CA 1
ATOM 4880 C C . ALA A 1 627 ? -1.569 15.649 12.026 1.00 89.56 627 ALA A C 1
ATOM 4882 O O . ALA A 1 627 ? -1.756 14.440 11.941 1.00 89.56 627 ALA A O 1
ATOM 4883 N N . SER A 1 628 ? -2.559 16.470 12.383 1.00 91.12 628 SER A N 1
ATOM 4884 C CA . SER A 1 628 ? -3.913 15.993 12.684 1.00 91.12 628 SER A CA 1
ATOM 4885 C C . SER A 1 628 ? -4.631 15.409 11.470 1.00 91.12 628 SER A C 1
ATOM 4887 O O . SER A 1 628 ? -5.270 14.365 11.576 1.00 91.12 628 SER A O 1
ATOM 4889 N N . LEU A 1 629 ? -4.566 16.103 10.329 1.00 92.50 629 LEU A N 1
ATOM 4890 C CA . LEU A 1 629 ? -5.273 15.719 9.102 1.00 92.50 629 LEU A CA 1
ATOM 4891 C C . LEU A 1 629 ? -4.743 14.405 8.525 1.00 92.50 629 LEU A C 1
ATOM 4893 O O . LEU A 1 629 ? -5.501 13.634 7.943 1.00 92.50 629 LEU A O 1
ATOM 4897 N N . THR A 1 630 ? -3.461 14.132 8.753 1.00 91.00 630 THR A N 1
ATOM 4898 C CA . THR A 1 630 ? -2.759 12.937 8.276 1.00 91.00 630 THR A CA 1
ATOM 4899 C C . THR A 1 630 ? -2.751 11.781 9.287 1.00 91.00 630 THR A C 1
ATOM 4901 O O . THR A 1 630 ? -2.338 10.676 8.945 1.00 91.00 630 THR A O 1
ATOM 4904 N N . ASN A 1 631 ? -3.267 11.987 10.509 1.00 90.56 631 ASN A N 1
ATOM 4905 C CA . ASN A 1 631 ? -3.297 10.983 11.583 1.00 90.56 631 ASN A CA 1
ATOM 4906 C C . ASN A 1 631 ? -4.723 10.569 12.017 1.00 90.56 631 ASN A C 1
ATOM 4908 O O . ASN A 1 631 ? -5.000 10.301 13.189 1.00 90.56 631 ASN A O 1
ATOM 4912 N N . MET A 1 632 ? -5.658 10.506 11.062 1.00 93.88 632 MET A N 1
ATOM 4913 C CA . MET A 1 632 ? -7.055 10.113 11.325 1.00 93.88 632 MET A CA 1
ATOM 4914 C C . MET A 1 632 ? -7.197 8.652 11.781 1.00 93.88 632 MET A C 1
ATOM 4916 O O . MET A 1 632 ? -8.095 8.331 12.557 1.00 93.88 632 MET A O 1
ATOM 4920 N N . HIS A 1 633 ? -6.278 7.774 11.368 1.00 94.81 633 HIS A N 1
ATOM 4921 C CA . HIS A 1 633 ? -6.284 6.366 11.768 1.00 94.81 633 HIS A CA 1
ATOM 4922 C C . HIS A 1 633 ? -6.103 6.190 13.287 1.00 94.81 633 HIS A C 1
ATOM 4924 O O . HIS A 1 633 ? -6.875 5.467 13.920 1.00 94.81 633 HIS A O 1
ATOM 4930 N N . THR A 1 634 ? -5.155 6.908 13.903 1.00 94.44 634 THR A N 1
ATOM 4931 C CA . THR A 1 634 ? -4.973 6.891 15.366 1.00 94.44 634 THR A CA 1
ATOM 4932 C C . THR A 1 634 ? -6.186 7.481 16.086 1.00 94.44 634 THR A C 1
ATOM 4934 O O . THR A 1 634 ? -6.620 6.936 17.102 1.00 94.44 634 THR A O 1
ATOM 4937 N N . LEU A 1 635 ? -6.808 8.531 15.532 1.00 95.56 635 LEU A N 1
ATOM 4938 C CA . LEU A 1 635 ? -8.073 9.073 16.044 1.00 95.56 635 LEU A CA 1
ATOM 4939 C C . LEU A 1 635 ? -9.185 8.008 16.050 1.00 95.56 635 LEU A C 1
ATOM 4941 O O . LEU A 1 635 ? -9.884 7.868 17.060 1.00 95.56 635 LEU A O 1
ATOM 4945 N N . SER A 1 636 ? -9.313 7.219 14.976 1.00 96.38 636 SER A N 1
ATOM 4946 C CA . SER A 1 636 ? -10.251 6.088 14.911 1.00 96.38 636 SER A CA 1
ATOM 4947 C C . SER A 1 636 ? -9.953 5.035 15.974 1.00 96.38 636 SER A C 1
ATOM 4949 O O . SER A 1 636 ? -10.863 4.610 16.679 1.00 96.38 636 SER A O 1
ATOM 4951 N N . ALA A 1 637 ? -8.688 4.643 16.145 1.00 96.56 637 ALA A N 1
ATOM 4952 C CA . ALA A 1 637 ? -8.306 3.631 17.128 1.00 96.56 637 ALA A CA 1
ATOM 4953 C C . ALA A 1 637 ? -8.609 4.070 18.571 1.00 96.56 637 ALA A C 1
ATOM 4955 O O . ALA A 1 637 ? -9.111 3.270 19.362 1.00 96.56 637 ALA A O 1
ATOM 4956 N N . VAL A 1 638 ? -8.377 5.347 18.911 1.00 97.19 638 VAL A N 1
ATOM 4957 C CA . VAL A 1 638 ? -8.748 5.910 20.224 1.00 97.19 638 VAL A CA 1
ATOM 4958 C C . VAL A 1 638 ? -10.257 5.829 20.436 1.00 97.19 638 VAL A C 1
ATOM 4960 O O . VAL A 1 638 ? -10.709 5.386 21.495 1.00 97.19 638 VAL A O 1
ATOM 4963 N N . ARG A 1 639 ? -11.042 6.229 19.428 1.00 97.25 639 ARG A N 1
ATOM 4964 C CA . ARG A 1 639 ? -12.505 6.145 19.468 1.00 97.25 639 ARG A CA 1
ATOM 4965 C C . ARG A 1 639 ? -12.964 4.701 19.671 1.00 97.25 639 ARG A C 1
ATOM 4967 O O . ARG A 1 639 ? -13.774 4.445 20.560 1.00 97.25 639 ARG A O 1
ATOM 4974 N N . ASP A 1 640 ? -12.462 3.776 18.865 1.00 96.94 640 ASP A N 1
ATOM 4975 C CA . ASP A 1 640 ? -12.926 2.391 18.845 1.00 96.94 640 ASP A CA 1
ATOM 4976 C C . ASP A 1 640 ? -12.535 1.646 20.125 1.00 96.94 640 ASP A C 1
ATOM 4978 O O . ASP A 1 640 ? -13.374 0.953 20.702 1.00 96.94 640 ASP A O 1
ATOM 4982 N N . ALA A 1 641 ? -11.323 1.862 20.650 1.00 97.69 641 ALA A N 1
ATOM 4983 C CA . ALA A 1 641 ? -10.904 1.307 21.937 1.00 97.69 641 ALA A CA 1
ATOM 4984 C C . ALA A 1 641 ? -11.748 1.860 23.100 1.00 97.69 641 ALA A C 1
ATOM 4986 O O . ALA A 1 641 ? -12.160 1.114 23.997 1.00 97.69 641 ALA A O 1
ATOM 4987 N N . ALA A 1 642 ? -12.053 3.161 23.079 1.00 97.69 642 ALA A N 1
ATOM 4988 C CA . ALA A 1 642 ? -12.896 3.783 24.089 1.00 97.69 642 ALA A CA 1
ATOM 4989 C C . ALA A 1 642 ? -14.344 3.272 24.022 1.00 97.69 642 ALA A C 1
ATOM 4991 O O . ALA A 1 642 ? -14.906 2.905 25.052 1.00 97.69 642 ALA A O 1
ATOM 4992 N N . LEU A 1 643 ? -14.943 3.167 22.832 1.00 96.50 643 LEU A N 1
ATOM 4993 C CA . LEU A 1 643 ? -16.290 2.610 22.676 1.00 96.50 643 LEU A CA 1
ATOM 4994 C C . LEU A 1 643 ? -16.351 1.131 23.050 1.00 96.50 643 LEU A C 1
ATOM 4996 O O . LEU A 1 643 ? -17.268 0.743 23.768 1.00 96.50 643 LEU A O 1
ATOM 5000 N N . ALA A 1 644 ? -15.375 0.316 22.642 1.00 97.12 644 ALA A N 1
ATOM 5001 C CA . ALA A 1 644 ? -15.294 -1.082 23.061 1.00 97.12 644 ALA A CA 1
ATOM 5002 C C . ALA A 1 644 ? -15.245 -1.202 24.592 1.00 97.12 644 ALA A C 1
ATOM 5004 O O . ALA A 1 644 ? -15.948 -2.033 25.170 1.00 97.12 644 ALA A O 1
ATOM 5005 N N . THR A 1 645 ? -14.491 -0.320 25.258 1.00 98.06 645 THR A N 1
ATOM 5006 C CA . THR A 1 645 ? -14.439 -0.245 26.725 1.00 98.06 645 THR A CA 1
ATOM 5007 C C . THR A 1 645 ? -15.807 0.100 27.310 1.00 98.06 645 THR A C 1
ATOM 5009 O O . THR A 1 645 ? -16.300 -0.624 28.170 1.00 98.06 645 THR A O 1
ATOM 5012 N N . ARG A 1 646 ? -16.474 1.151 26.816 1.00 97.38 646 ARG A N 1
ATOM 5013 C CA . ARG A 1 646 ? -17.799 1.557 27.322 1.00 97.38 646 ARG A CA 1
ATOM 5014 C C . ARG A 1 646 ? -18.871 0.500 27.079 1.00 97.38 646 ARG A C 1
ATOM 5016 O O . ARG A 1 646 ? -19.668 0.232 27.972 1.00 97.38 646 ARG A O 1
ATOM 5023 N N . HIS A 1 647 ? -18.881 -0.133 25.907 1.00 96.31 647 HIS A N 1
ATOM 5024 C CA . HIS A 1 647 ? -19.802 -1.228 25.607 1.00 96.31 647 HIS A CA 1
ATOM 5025 C C . HIS A 1 647 ? -19.554 -2.436 26.511 1.00 96.31 647 HIS A C 1
ATOM 5027 O O . HIS A 1 647 ? -20.509 -3.001 27.030 1.00 96.31 647 HIS A O 1
ATOM 5033 N N . SER A 1 648 ? -18.292 -2.772 26.780 1.00 97.69 648 SER A N 1
ATOM 5034 C CA . SER A 1 648 ? -17.925 -3.834 27.724 1.00 97.69 648 SER A CA 1
ATOM 5035 C C . SER A 1 648 ? -18.389 -3.522 29.151 1.00 97.69 648 SER A C 1
ATOM 5037 O O . SER A 1 648 ? -18.950 -4.386 29.825 1.00 97.69 648 SER A O 1
ATOM 5039 N N . VAL A 1 649 ? -18.218 -2.275 29.606 1.00 97.12 649 VAL A N 1
ATOM 5040 C CA . VAL A 1 649 ? -18.715 -1.826 30.915 1.00 97.12 649 VAL A CA 1
ATOM 5041 C C . VAL A 1 649 ? -20.241 -1.902 30.967 1.00 97.12 649 VAL A C 1
ATOM 5043 O O . VAL A 1 649 ? -20.788 -2.486 31.900 1.00 97.12 649 VAL A O 1
ATOM 5046 N N . ALA A 1 650 ? -20.937 -1.371 29.959 1.00 96.69 650 ALA A N 1
ATOM 5047 C CA . ALA A 1 650 ? -22.396 -1.399 29.888 1.00 96.69 650 ALA A CA 1
ATOM 5048 C C . ALA A 1 650 ? -22.946 -2.833 29.862 1.00 96.69 650 ALA A C 1
ATOM 5050 O O . ALA A 1 650 ? -23.910 -3.132 30.565 1.00 96.69 650 ALA A O 1
ATOM 5051 N N . PHE A 1 651 ? -22.307 -3.727 29.105 1.00 96.50 651 PHE A N 1
ATOM 5052 C CA . PHE A 1 651 ? -22.631 -5.149 29.059 1.00 96.50 651 PHE A CA 1
ATOM 5053 C C . PHE A 1 651 ? -22.533 -5.795 30.448 1.00 96.50 651 PHE A C 1
ATOM 5055 O O . PHE A 1 651 ? -23.483 -6.441 30.898 1.00 96.50 651 PHE A O 1
ATOM 5062 N N . LEU A 1 652 ? -21.423 -5.572 31.162 1.00 95.44 652 LEU A N 1
ATOM 5063 C CA . LEU A 1 652 ? -21.218 -6.163 32.482 1.00 95.44 652 LEU A CA 1
ATOM 5064 C C . LEU A 1 652 ? -22.172 -5.578 33.536 1.00 95.44 652 LEU A C 1
ATOM 5066 O O . LEU A 1 652 ? -22.710 -6.321 34.357 1.00 95.44 652 LEU A O 1
ATOM 5070 N N . LEU A 1 653 ? -22.427 -4.266 33.501 1.00 94.44 653 LEU A N 1
ATOM 5071 C CA . LEU A 1 653 ? -23.389 -3.613 34.394 1.00 94.44 653 LEU A CA 1
ATOM 5072 C C . LEU A 1 653 ? -24.814 -4.126 34.155 1.00 94.44 653 LEU A C 1
ATOM 5074 O O . LEU A 1 653 ? -25.497 -4.489 35.111 1.00 94.44 653 LEU A O 1
ATOM 5078 N N . ALA A 1 654 ? -25.236 -4.249 32.895 1.00 93.50 654 ALA A N 1
ATOM 5079 C CA . ALA A 1 654 ? -26.545 -4.794 32.547 1.00 93.50 654 ALA A CA 1
ATOM 5080 C C . ALA A 1 654 ? -26.690 -6.268 32.956 1.00 93.50 654 ALA A C 1
ATOM 5082 O O . ALA A 1 654 ? -27.780 -6.716 33.315 1.00 93.50 654 ALA A O 1
ATOM 5083 N N . TRP A 1 655 ? -25.611 -7.053 32.902 1.00 92.50 655 TRP A N 1
ATOM 5084 C CA . TRP A 1 655 ? -25.606 -8.403 33.464 1.00 92.50 655 TRP A CA 1
ATOM 5085 C C . TRP A 1 655 ? -25.746 -8.381 34.992 1.00 92.50 655 TRP A C 1
ATOM 5087 O O . TRP A 1 655 ? -26.627 -9.045 35.533 1.00 92.50 655 TRP A O 1
ATOM 5097 N N . HIS A 1 656 ? -24.948 -7.565 35.686 1.00 92.44 656 HIS A N 1
ATOM 5098 C CA . HIS A 1 656 ? -25.009 -7.425 37.141 1.00 92.44 656 HIS A CA 1
ATOM 5099 C C . HIS A 1 656 ? -26.411 -7.033 37.632 1.00 92.44 656 HIS A C 1
ATOM 5101 O O . HIS A 1 656 ? -26.929 -7.647 38.563 1.00 92.44 656 HIS A O 1
ATOM 5107 N N . GLU A 1 657 ? -27.042 -6.039 37.004 1.00 92.06 657 GLU A N 1
ATOM 5108 C CA . GLU A 1 657 ? -28.391 -5.584 37.357 1.00 92.06 657 GLU A CA 1
ATOM 5109 C C . GLU A 1 657 ? -29.437 -6.692 37.184 1.00 92.06 657 GLU A C 1
ATOM 5111 O O . GLU A 1 657 ? -30.272 -6.895 38.070 1.00 92.06 657 GLU A O 1
ATOM 5116 N N . ARG A 1 658 ? -29.359 -7.456 36.083 1.00 88.88 658 ARG A N 1
ATOM 5117 C CA . ARG A 1 658 ? -30.228 -8.620 35.847 1.00 88.88 658 ARG A CA 1
ATOM 5118 C C . ARG A 1 658 ? -30.059 -9.678 36.939 1.00 88.88 658 ARG A C 1
ATOM 5120 O O . ARG A 1 658 ? -31.057 -10.180 37.455 1.00 88.88 658 ARG A O 1
ATOM 5127 N N . GLU A 1 659 ? -28.825 -9.983 37.328 1.00 87.69 659 GLU A N 1
ATOM 5128 C CA . GLU A 1 659 ? -28.533 -10.996 38.349 1.00 87.69 659 GLU A CA 1
ATOM 5129 C C . GLU A 1 659 ? -28.987 -10.577 39.752 1.00 87.69 659 GLU A C 1
ATOM 5131 O O . GLU A 1 659 ? -29.555 -11.392 40.476 1.00 87.69 659 GLU A O 1
ATOM 5136 N N . VAL A 1 660 ? -28.812 -9.305 40.122 1.00 87.94 660 VAL A N 1
ATOM 5137 C CA . VAL A 1 660 ? -29.306 -8.758 41.400 1.00 87.94 660 VAL A CA 1
ATOM 5138 C C . VAL A 1 660 ? -30.831 -8.738 41.451 1.00 87.94 660 VAL A C 1
ATOM 5140 O O . VAL A 1 660 ? -31.424 -9.031 42.489 1.00 87.94 660 VAL A O 1
ATOM 5143 N N . ALA A 1 661 ? -31.485 -8.406 40.336 1.00 86.62 661 ALA A N 1
ATOM 5144 C CA . ALA A 1 661 ? -32.940 -8.443 40.250 1.00 86.62 661 ALA A CA 1
ATOM 5145 C C . ALA A 1 661 ? -33.484 -9.878 40.359 1.00 86.62 661 ALA A C 1
ATOM 5147 O O . ALA A 1 661 ? -34.546 -10.090 40.953 1.00 86.62 661 ALA A O 1
ATOM 5148 N N . ARG A 1 662 ? -32.751 -10.856 39.805 1.00 83.44 662 ARG A N 1
ATOM 5149 C CA . ARG A 1 662 ? -33.087 -12.285 39.841 1.00 83.44 662 ARG A CA 1
ATOM 5150 C C . ARG A 1 662 ? -32.898 -12.891 41.231 1.00 83.44 662 ARG A C 1
ATOM 5152 O O . ARG A 1 662 ? -33.765 -13.632 41.686 1.00 83.44 662 ARG A O 1
ATOM 5159 N N . ASP A 1 663 ? -31.778 -12.601 41.887 1.00 81.56 663 ASP A N 1
ATOM 5160 C CA . ASP A 1 663 ? -31.404 -13.178 43.176 1.00 81.56 663 ASP A CA 1
ATOM 5161 C C . ASP A 1 663 ? -31.232 -12.098 44.252 1.00 81.56 663 ASP A C 1
ATOM 5163 O O . ASP A 1 663 ? -30.200 -11.435 44.378 1.00 81.56 663 ASP A O 1
ATOM 5167 N N . ARG A 1 664 ? -32.267 -11.977 45.088 1.00 77.44 664 ARG A N 1
ATOM 5168 C CA . ARG A 1 664 ? -32.321 -11.014 46.194 1.00 77.44 664 ARG A CA 1
ATOM 5169 C C . ARG A 1 664 ? -31.482 -11.418 47.410 1.00 77.44 664 ARG A C 1
ATOM 5171 O O . ARG A 1 664 ? -31.421 -10.639 48.357 1.00 77.44 664 ARG A O 1
ATOM 5178 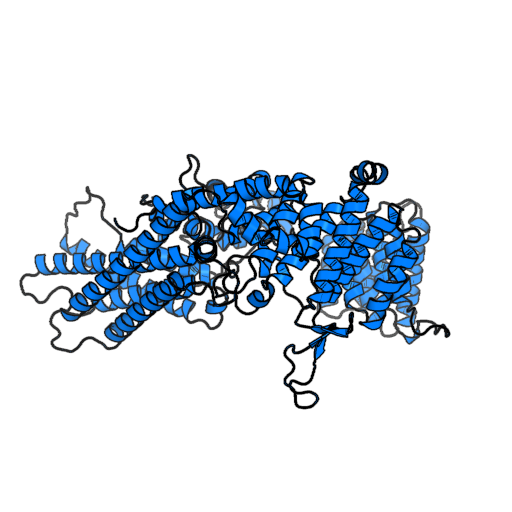N N . SER A 1 665 ? -30.842 -12.593 47.410 1.00 77.75 665 SER A N 1
ATOM 5179 C CA . SER A 1 665 ? -29.954 -13.016 48.505 1.00 77.75 665 SER A CA 1
ATOM 5180 C C . SER A 1 665 ? -28.677 -12.172 48.596 1.00 77.75 665 SER A C 1
ATOM 5182 O O . SER A 1 665 ? -27.998 -12.184 49.619 1.00 77.75 665 SER A O 1
ATOM 5184 N N . GLY A 1 666 ? -28.347 -11.433 47.528 1.00 73.50 666 GLY A N 1
ATOM 5185 C CA . GLY A 1 666 ? -27.124 -10.639 47.430 1.00 73.50 666 GLY A CA 1
ATOM 5186 C C . GLY A 1 666 ? -25.882 -11.452 47.050 1.00 73.50 666 GLY A C 1
ATOM 5187 O O . GLY A 1 666 ? -24.796 -10.875 46.986 1.00 73.50 666 GLY A O 1
ATOM 5188 N N . ALA A 1 667 ? -26.028 -12.753 46.770 1.00 77.31 667 ALA A N 1
ATOM 5189 C CA . ALA A 1 667 ? -24.932 -13.651 46.404 1.00 77.31 667 ALA A CA 1
ATOM 5190 C C . ALA A 1 667 ? -24.636 -13.710 44.890 1.00 77.31 667 ALA A C 1
ATOM 5192 O O . ALA A 1 667 ? -23.565 -14.177 44.507 1.00 77.31 667 ALA A O 1
ATOM 5193 N N . SER A 1 668 ? -25.537 -13.215 44.029 1.00 82.94 668 SER A N 1
ATOM 5194 C CA . SER A 1 668 ? -25.368 -13.217 42.563 1.00 82.94 668 SER A CA 1
ATOM 5195 C C . SER A 1 668 ? -24.907 -11.868 41.978 1.00 82.94 668 SER A C 1
ATOM 5197 O O . SER A 1 668 ? -25.164 -10.789 42.527 1.00 82.94 668 SER A O 1
ATOM 5199 N N . GLY A 1 669 ? -24.252 -11.930 40.814 1.00 85.62 669 GLY A N 1
ATOM 5200 C CA . GLY A 1 669 ? -23.750 -10.786 40.039 1.00 85.62 669 GLY A CA 1
ATOM 5201 C C . GLY A 1 669 ? -22.241 -10.553 40.189 1.00 85.62 669 GLY A C 1
ATOM 5202 O O . GLY A 1 669 ? -21.525 -11.381 40.737 1.00 85.62 669 GLY A O 1
ATOM 5203 N N . CYS A 1 670 ? -21.740 -9.415 39.698 1.00 88.81 670 CYS A N 1
ATOM 5204 C CA . CYS A 1 670 ? -20.312 -9.080 39.816 1.00 88.81 670 CYS A CA 1
ATOM 5205 C C . CYS A 1 670 ? -19.860 -8.757 41.246 1.00 88.81 670 CYS A C 1
ATOM 5207 O O . CYS A 1 670 ? -20.581 -8.109 42.012 1.00 88.81 670 CYS A O 1
ATOM 5209 N N . HIS A 1 671 ? -18.597 -9.083 41.529 1.00 89.81 671 HIS A N 1
ATOM 5210 C CA . HIS A 1 671 ? -17.857 -8.599 42.692 1.00 89.81 671 HIS A CA 1
ATOM 5211 C C . HIS A 1 671 ? -17.791 -7.058 42.735 1.00 89.81 671 HIS A C 1
ATOM 5213 O O . HIS A 1 671 ? -17.622 -6.394 41.709 1.00 89.81 671 HIS A O 1
ATOM 5219 N N . LYS A 1 672 ? -17.894 -6.474 43.936 1.00 88.25 672 LYS A N 1
ATOM 5220 C CA . LYS A 1 672 ? -17.999 -5.014 44.141 1.00 88.25 672 LYS A CA 1
ATOM 5221 C C . LYS A 1 672 ? -16.812 -4.225 43.569 1.00 88.25 672 LYS A C 1
ATOM 5223 O O . LYS A 1 672 ? -17.013 -3.170 42.973 1.00 88.25 672 LYS A O 1
ATOM 5228 N N . ASP A 1 673 ? -15.598 -4.756 43.701 1.00 90.31 673 ASP A N 1
ATOM 5229 C CA . ASP A 1 673 ? -14.388 -4.047 43.278 1.00 90.31 673 ASP A CA 1
ATOM 5230 C C . ASP A 1 673 ? -14.226 -4.100 41.750 1.00 90.31 673 ASP A C 1
ATOM 5232 O O . ASP A 1 673 ? -13.737 -3.145 41.155 1.00 90.31 673 ASP A O 1
ATOM 5236 N N . VAL A 1 674 ? -14.747 -5.147 41.086 1.00 92.25 674 VAL A N 1
ATOM 5237 C CA . VAL A 1 674 ? -14.850 -5.180 39.614 1.00 92.25 674 VAL A CA 1
ATOM 5238 C C . VAL A 1 674 ? -15.742 -4.038 39.132 1.00 92.25 674 VAL A C 1
ATOM 5240 O O . VAL A 1 674 ? -15.389 -3.334 38.192 1.00 92.25 674 VAL A O 1
ATOM 5243 N N . LEU A 1 675 ? -16.884 -3.809 39.790 1.00 92.62 675 LEU A N 1
ATOM 5244 C CA . LEU A 1 675 ? -17.794 -2.718 39.424 1.00 92.62 675 LEU A CA 1
ATOM 5245 C C . LEU A 1 675 ? -17.141 -1.343 39.605 1.00 92.62 675 LEU A C 1
ATOM 5247 O O . LEU A 1 675 ? -17.372 -0.451 38.789 1.00 92.62 675 LEU A O 1
ATOM 5251 N N . ALA A 1 676 ? -16.342 -1.161 40.660 1.00 93.31 676 ALA A N 1
ATOM 5252 C CA . ALA A 1 676 ? -15.596 0.074 40.885 1.00 93.31 676 ALA A CA 1
ATOM 5253 C C . ALA A 1 676 ? -14.561 0.312 39.772 1.00 93.31 676 ALA A C 1
ATOM 5255 O O . ALA A 1 676 ? -14.521 1.401 39.195 1.00 93.31 676 ALA A O 1
ATOM 5256 N N . GLU A 1 677 ? -13.792 -0.717 39.411 1.00 94.94 677 GLU A N 1
ATOM 5257 C CA . GLU A 1 677 ? -12.805 -0.635 38.331 1.00 94.94 677 GLU A CA 1
ATOM 5258 C C . GLU A 1 677 ? -13.446 -0.400 36.957 1.00 94.94 677 GLU A C 1
ATOM 5260 O O . GLU A 1 677 ? -12.973 0.435 36.186 1.00 94.94 677 GLU A O 1
ATOM 5265 N N . MET A 1 678 ? -14.572 -1.053 36.663 1.00 95.25 678 MET A N 1
ATOM 5266 C CA . MET A 1 678 ? -15.311 -0.847 35.414 1.00 95.25 678 MET A CA 1
ATOM 5267 C C . MET A 1 678 ? -15.877 0.571 35.295 1.00 95.25 678 MET A C 1
ATOM 5269 O O . MET A 1 678 ? -15.806 1.174 34.226 1.00 95.25 678 MET A O 1
ATOM 5273 N N . LYS A 1 679 ? -16.372 1.156 36.393 1.00 95.75 679 LYS A N 1
ATOM 5274 C CA . LYS A 1 679 ? -16.784 2.571 36.415 1.00 95.75 679 LYS A CA 1
ATOM 5275 C C . LYS A 1 679 ? -15.601 3.515 36.193 1.00 95.75 679 LYS A C 1
ATOM 5277 O O . LYS A 1 679 ? -15.740 4.511 35.486 1.00 95.75 679 LYS A O 1
ATOM 5282 N N . ALA A 1 680 ? -14.432 3.204 36.757 1.00 96.19 680 ALA A N 1
ATOM 5283 C CA . ALA A 1 680 ? -13.220 3.983 36.509 1.00 96.19 680 ALA A CA 1
ATOM 5284 C C . ALA A 1 680 ? -12.786 3.910 35.032 1.00 96.19 680 ALA A C 1
ATOM 5286 O O . ALA A 1 680 ? -12.415 4.931 34.448 1.00 96.19 680 ALA A O 1
ATOM 5287 N N . LEU A 1 681 ? -12.878 2.729 34.411 1.00 96.94 681 LEU A N 1
ATOM 5288 C CA . LEU A 1 681 ? -12.618 2.537 32.982 1.00 96.94 681 LEU A CA 1
ATOM 5289 C C . LEU A 1 681 ? -13.604 3.315 32.098 1.00 96.94 681 LEU A C 1
ATOM 5291 O O . LEU A 1 681 ? -13.163 3.965 31.151 1.00 96.94 681 LEU A O 1
ATOM 5295 N N . ASP A 1 682 ? -14.901 3.327 32.422 1.00 97.00 682 ASP A N 1
ATOM 5296 C CA . ASP A 1 682 ? -15.898 4.131 31.693 1.00 97.00 682 ASP A CA 1
ATOM 5297 C C . ASP A 1 682 ? -15.600 5.637 31.773 1.00 97.00 682 ASP A C 1
ATOM 5299 O O . ASP A 1 682 ? -15.705 6.344 30.768 1.00 97.00 682 ASP A O 1
ATOM 5303 N N . GLY A 1 683 ? -15.130 6.129 32.925 1.00 96.31 683 GLY A N 1
ATOM 5304 C CA . GLY A 1 683 ? -14.673 7.514 33.073 1.00 96.31 683 GLY A CA 1
ATOM 5305 C C . GLY A 1 683 ? -13.476 7.853 32.172 1.00 96.31 683 GLY A C 1
ATOM 5306 O O . GLY A 1 683 ? -13.466 8.892 31.507 1.00 96.31 683 GLY A O 1
ATOM 5307 N N . ILE A 1 684 ? -12.481 6.961 32.095 1.00 96.62 684 ILE A N 1
ATOM 5308 C CA . ILE A 1 684 ? -11.309 7.129 31.216 1.00 96.62 684 ILE A CA 1
ATOM 5309 C C . ILE A 1 684 ? -11.723 7.090 29.741 1.00 96.62 684 ILE A C 1
ATOM 5311 O O . ILE A 1 684 ? -11.294 7.942 28.960 1.00 96.62 684 ILE A O 1
ATOM 5315 N N . ALA A 1 685 ? -12.576 6.138 29.362 1.00 97.50 685 ALA A N 1
ATOM 5316 C CA . ALA A 1 685 ? -13.077 6.005 28.000 1.00 97.50 685 ALA A CA 1
ATOM 5317 C C . ALA A 1 685 ? -13.929 7.215 27.582 1.00 97.50 685 ALA A C 1
ATOM 5319 O O . ALA A 1 685 ? -13.775 7.729 26.477 1.00 97.50 685 ALA A O 1
ATOM 5320 N N . SER A 1 686 ? -14.764 7.741 28.481 1.00 96.81 686 SER A N 1
ATOM 5321 C CA . SER A 1 686 ? -15.538 8.966 28.243 1.00 96.81 686 SER A CA 1
ATOM 5322 C C . SER A 1 686 ? -14.632 10.172 27.988 1.00 96.81 686 SER A C 1
ATOM 5324 O O . SER A 1 686 ? -14.887 10.953 27.072 1.00 96.81 686 SER A O 1
ATOM 5326 N N . LYS A 1 687 ? -13.523 10.295 28.731 1.00 95.81 687 LYS A N 1
ATOM 5327 C CA . LYS A 1 687 ? -12.517 11.337 28.483 1.00 95.81 687 LYS A CA 1
ATOM 5328 C C . LYS A 1 687 ? -11.846 11.172 27.114 1.00 95.81 687 LYS A C 1
ATOM 5330 O O . LYS A 1 687 ? -11.699 12.153 26.397 1.00 95.81 687 LYS A O 1
ATOM 5335 N N . ALA A 1 688 ? -11.501 9.943 26.724 1.00 96.94 688 ALA A N 1
ATOM 5336 C CA . ALA A 1 688 ? -10.940 9.653 25.402 1.00 96.94 688 ALA A CA 1
ATOM 5337 C C . ALA A 1 688 ? -11.883 10.080 24.261 1.00 96.94 688 ALA A C 1
ATOM 5339 O O . ALA A 1 688 ? -11.454 10.691 23.286 1.00 96.94 688 ALA A O 1
ATOM 5340 N N . LEU A 1 689 ? -13.183 9.805 24.399 1.00 97.44 689 LEU A N 1
ATOM 5341 C CA . LEU A 1 689 ? -14.198 10.189 23.412 1.00 97.44 689 LEU A CA 1
ATOM 5342 C C . LEU A 1 689 ? -14.399 11.706 23.351 1.00 97.44 689 LEU A C 1
ATOM 5344 O O . LEU A 1 689 ? -14.602 12.257 22.267 1.00 97.44 689 LEU A O 1
ATOM 5348 N N . ALA A 1 690 ? -14.298 12.391 24.493 1.00 96.50 690 ALA A N 1
ATOM 5349 C CA . ALA A 1 690 ? -14.295 13.848 24.540 1.00 96.50 690 ALA A CA 1
ATOM 5350 C C . ALA A 1 690 ? -13.072 14.441 23.819 1.00 96.50 690 ALA A C 1
ATOM 5352 O O . ALA A 1 690 ? -13.237 15.398 23.063 1.00 96.50 690 ALA A O 1
ATOM 5353 N N . ASP A 1 691 ? -11.884 13.846 23.982 1.00 95.75 691 ASP A N 1
ATOM 5354 C CA . ASP A 1 691 ? -10.666 14.256 23.269 1.00 95.75 691 ASP A CA 1
ATOM 5355 C C . ASP A 1 691 ? -10.839 14.100 21.745 1.00 95.75 691 ASP A C 1
ATOM 5357 O O . ASP A 1 691 ? -10.560 15.034 20.992 1.00 95.75 691 ASP A O 1
ATOM 5361 N N . VAL A 1 692 ? -11.388 12.965 21.285 1.00 96.88 692 VAL A N 1
ATOM 5362 C CA . VAL A 1 692 ? -11.705 12.719 19.863 1.00 96.88 692 VAL A CA 1
ATOM 5363 C C . VAL A 1 692 ? -12.662 13.784 19.317 1.00 96.88 692 VAL A C 1
ATOM 5365 O O . VAL A 1 692 ? -12.382 14.420 18.299 1.00 96.88 692 VAL A O 1
ATOM 5368 N N . LYS A 1 693 ? -13.779 14.032 20.012 1.00 96.56 693 LYS A N 1
ATOM 5369 C CA . LYS A 1 693 ? -14.767 15.050 19.618 1.00 96.56 693 LYS A CA 1
ATOM 5370 C C . LYS A 1 693 ? -14.158 16.455 19.600 1.00 96.56 693 LYS A C 1
ATOM 5372 O O . LYS A 1 693 ? -14.445 17.239 18.695 1.00 96.56 693 LYS A O 1
ATOM 5377 N N . GLY A 1 694 ? -13.312 16.763 20.582 1.00 95.31 694 GLY A N 1
ATOM 5378 C CA . GLY A 1 694 ? -12.571 18.017 20.673 1.00 95.31 694 GLY A CA 1
ATOM 5379 C C . GLY A 1 694 ? -11.633 18.220 19.485 1.00 95.31 694 GLY A C 1
ATOM 5380 O O . GLY A 1 694 ? -11.652 19.289 18.878 1.00 95.31 694 GLY A O 1
ATOM 5381 N N . ARG A 1 695 ? -10.882 17.183 19.091 1.00 95.06 695 ARG A N 1
ATOM 5382 C CA . ARG A 1 695 ? -9.966 17.228 17.940 1.00 95.06 695 ARG A CA 1
ATOM 5383 C C . ARG A 1 695 ? -10.710 17.449 16.623 1.00 95.06 695 ARG A C 1
ATOM 5385 O O . ARG A 1 695 ? -10.313 18.314 15.850 1.00 95.06 695 ARG A O 1
ATOM 5392 N N . ILE A 1 696 ? -11.824 16.747 16.394 1.00 96.31 696 ILE A N 1
ATOM 5393 C CA . ILE A 1 696 ? -12.660 16.942 15.192 1.00 96.31 696 ILE A CA 1
ATOM 5394 C C . ILE A 1 696 ? -13.217 18.371 15.147 1.00 96.31 696 ILE A C 1
ATOM 5396 O O . ILE A 1 696 ? -13.167 19.024 14.104 1.00 96.31 696 ILE A O 1
ATOM 5400 N N . LYS A 1 697 ? -13.722 18.881 16.280 1.00 96.38 697 LYS A N 1
ATOM 5401 C CA . LYS A 1 697 ? -14.234 20.254 16.380 1.00 96.38 697 LYS A CA 1
ATOM 5402 C C . LYS A 1 697 ? -13.144 21.282 16.065 1.00 96.38 697 LYS A C 1
ATOM 5404 O O . LYS A 1 697 ? -13.392 22.178 15.264 1.00 96.38 697 LYS A O 1
ATOM 5409 N N . LEU A 1 698 ? -11.949 21.113 16.634 1.00 95.19 698 LEU A N 1
ATOM 5410 C CA . LEU A 1 698 ? -10.800 21.975 16.365 1.00 95.19 698 LEU A CA 1
ATOM 5411 C C . LEU A 1 698 ? -10.459 21.991 14.872 1.00 95.19 698 LEU A C 1
ATOM 5413 O O . LEU A 1 698 ? -10.303 23.062 14.299 1.00 95.19 698 LEU A O 1
ATOM 5417 N N . LEU A 1 699 ? -10.386 20.826 14.220 1.00 95.69 699 LEU A N 1
ATOM 5418 C CA . LEU A 1 699 ? -10.087 20.758 12.787 1.00 95.69 699 LEU A CA 1
ATOM 5419 C C . LEU A 1 699 ? -11.159 21.425 11.934 1.00 95.69 699 LEU A C 1
ATOM 5421 O O . LEU A 1 699 ? -10.831 22.126 10.983 1.00 95.69 699 LEU A O 1
ATOM 5425 N N . LYS A 1 700 ? -12.432 21.255 12.295 1.00 96.25 700 LYS A N 1
ATOM 5426 C CA . LYS A 1 700 ? -13.543 21.910 11.605 1.00 96.25 700 LYS A CA 1
ATOM 5427 C C . LYS A 1 700 ? -13.464 23.433 11.711 1.00 96.25 700 LYS A C 1
ATOM 5429 O O . LYS A 1 700 ? -13.697 24.118 10.723 1.00 96.25 700 LYS A O 1
ATOM 5434 N N . GLU A 1 701 ? -13.140 23.956 12.892 1.00 95.50 701 GLU A N 1
ATOM 5435 C CA . GLU A 1 701 ? -12.948 25.395 13.110 1.00 95.50 701 GLU A CA 1
ATOM 5436 C C . GLU A 1 701 ? -11.736 25.909 12.327 1.00 95.50 701 GLU A C 1
ATOM 5438 O O . GLU A 1 701 ? -11.862 26.889 11.599 1.00 95.50 701 GLU A O 1
ATOM 5443 N N . ARG A 1 702 ? -10.603 25.194 12.391 1.00 93.94 702 ARG A N 1
ATOM 5444 C CA . ARG A 1 702 ? -9.381 25.522 11.644 1.00 93.94 702 ARG A CA 1
ATOM 5445 C C . ARG A 1 702 ? -9.632 25.583 10.144 1.00 93.94 702 ARG A C 1
ATOM 5447 O O . ARG A 1 702 ? -9.306 26.590 9.528 1.00 93.94 702 ARG A O 1
ATOM 5454 N N . LEU A 1 703 ? -10.232 24.546 9.560 1.00 94.19 703 LEU A N 1
ATOM 5455 C CA . LEU A 1 703 ? -10.538 24.491 8.125 1.00 94.19 703 LEU A CA 1
ATOM 5456 C C . LEU A 1 703 ? -11.606 25.510 7.690 1.00 94.19 703 LEU A C 1
ATOM 5458 O O . LEU A 1 703 ? -11.717 25.796 6.504 1.00 94.19 703 LEU A O 1
ATOM 5462 N N . GLY A 1 704 ? -12.372 26.074 8.630 1.00 91.12 704 GLY A N 1
ATOM 5463 C CA . GLY A 1 704 ? -13.314 27.166 8.369 1.00 91.12 704 GLY A CA 1
ATOM 5464 C C . GLY A 1 704 ? -12.678 28.561 8.325 1.00 91.12 704 GLY A C 1
ATOM 5465 O O . GLY A 1 704 ? -13.355 29.518 7.953 1.00 91.12 704 GLY A O 1
ATOM 5466 N N . GLU A 1 705 ? -11.407 28.706 8.714 1.00 92.75 705 GLU A N 1
ATOM 5467 C CA . GLU A 1 705 ? -10.675 29.975 8.624 1.00 92.75 705 GLU A CA 1
ATOM 5468 C C . GLU A 1 705 ? -10.397 30.368 7.155 1.00 92.75 705 GLU A C 1
ATOM 5470 O O . GLU A 1 705 ? -10.253 29.518 6.285 1.00 92.75 705 GLU A O 1
ATOM 5475 N N . GLY A 1 706 ? -10.288 31.666 6.855 1.00 90.50 706 GLY A N 1
ATOM 5476 C CA . GLY A 1 706 ? -9.890 32.136 5.520 1.00 90.50 706 GLY A CA 1
ATOM 5477 C C . GLY A 1 706 ? -8.386 31.974 5.238 1.00 90.50 706 GLY A C 1
ATOM 5478 O O . GLY A 1 706 ? -7.575 31.865 6.160 1.00 90.50 706 GLY A O 1
ATOM 5479 N N . GLY A 1 707 ? -8.007 32.013 3.954 1.00 91.69 707 GLY A N 1
ATOM 5480 C CA . GLY A 1 707 ? -6.600 32.027 3.516 1.00 91.69 707 GLY A CA 1
ATOM 5481 C C . GLY A 1 707 ? -5.917 30.656 3.453 1.00 91.69 707 GLY A C 1
ATOM 5482 O O . GLY A 1 707 ? -4.693 30.578 3.488 1.00 91.69 707 GLY A O 1
ATOM 5483 N N . TRP A 1 708 ? -6.677 29.557 3.387 1.00 93.38 708 TRP A N 1
ATOM 5484 C CA . TRP A 1 708 ? -6.103 28.203 3.347 1.00 93.38 708 TRP A CA 1
ATOM 5485 C C . TRP A 1 708 ? -5.266 27.899 2.110 1.00 93.38 708 TRP A C 1
ATOM 5487 O O . TRP A 1 708 ? -4.294 27.159 2.232 1.00 93.38 708 TRP A O 1
ATOM 5497 N N . LEU A 1 709 ? -5.610 28.472 0.954 1.00 93.25 709 LEU A N 1
ATOM 5498 C CA . LEU A 1 709 ? -4.812 28.305 -0.261 1.00 93.25 709 LEU A CA 1
ATOM 5499 C C . LEU A 1 709 ? -3.400 28.856 -0.042 1.00 93.25 709 LEU A C 1
ATOM 5501 O O . LEU A 1 709 ? -2.434 28.115 -0.193 1.00 93.25 709 LEU A O 1
ATOM 5505 N N . ASP A 1 710 ? -3.281 30.092 0.451 1.00 91.94 710 ASP A N 1
ATOM 5506 C CA . ASP A 1 710 ? -1.986 30.706 0.764 1.00 91.94 710 ASP A CA 1
ATOM 5507 C C . ASP A 1 710 ? -1.216 29.933 1.838 1.00 91.94 710 ASP A C 1
ATOM 5509 O O . ASP A 1 710 ? -0.003 29.771 1.735 1.00 91.94 710 ASP A O 1
ATOM 5513 N N . ARG A 1 711 ? -1.902 29.407 2.862 1.00 92.12 711 ARG A N 1
ATOM 5514 C CA . ARG A 1 711 ? -1.258 28.574 3.894 1.00 92.12 711 ARG A CA 1
ATOM 5515 C C . ARG A 1 711 ? -0.706 27.277 3.316 1.00 92.12 711 ARG A C 1
ATOM 5517 O O . ARG A 1 711 ? 0.412 26.903 3.654 1.00 92.12 711 ARG A O 1
ATOM 5524 N N . LEU A 1 712 ? -1.475 26.592 2.469 1.00 93.12 712 LEU A N 1
ATOM 5525 C CA . LEU A 1 712 ? -1.058 25.332 1.859 1.00 93.12 712 LEU A CA 1
ATOM 5526 C C . LEU A 1 712 ? 0.078 25.551 0.851 1.00 93.12 712 LEU A C 1
ATOM 5528 O O . LEU A 1 712 ? 1.030 24.771 0.823 1.00 93.12 712 LEU A O 1
ATOM 5532 N N . LEU A 1 713 ? 0.036 26.644 0.088 1.00 92.75 713 LEU A N 1
ATOM 5533 C CA . LEU A 1 713 ? 1.163 27.070 -0.741 1.00 92.75 713 LEU A CA 1
ATOM 5534 C C . LEU A 1 713 ? 2.383 27.415 0.110 1.00 92.75 713 LEU A C 1
ATOM 5536 O O . LEU A 1 713 ? 3.476 26.963 -0.208 1.00 92.75 713 LEU A O 1
ATOM 5540 N N . GLY A 1 714 ? 2.198 28.105 1.236 1.00 91.19 714 GLY A N 1
ATOM 5541 C CA . GLY A 1 714 ? 3.260 28.378 2.201 1.00 91.19 714 GLY A CA 1
ATOM 5542 C C . GLY A 1 714 ? 3.869 27.106 2.797 1.00 91.19 714 GLY A C 1
ATOM 5543 O O . GLY A 1 714 ? 5.077 27.038 2.995 1.00 91.19 714 GLY A O 1
ATOM 5544 N N . TRP A 1 715 ? 3.071 26.058 3.028 1.00 91.38 715 TRP A N 1
ATOM 5545 C CA . TRP A 1 715 ? 3.589 24.741 3.426 1.00 91.38 715 TRP A CA 1
ATOM 5546 C C . TRP A 1 715 ? 4.351 24.048 2.301 1.00 91.38 715 TRP A C 1
ATOM 5548 O O . TRP A 1 715 ? 5.264 23.280 2.583 1.00 91.38 715 TRP A O 1
ATOM 5558 N N . THR A 1 716 ? 3.979 24.304 1.049 1.00 92.75 716 THR A N 1
ATOM 5559 C CA . THR A 1 716 ? 4.569 23.667 -0.131 1.00 92.75 716 THR A CA 1
ATOM 5560 C C . THR A 1 716 ? 5.882 24.346 -0.527 1.00 92.75 716 THR A C 1
ATOM 5562 O O . THR A 1 716 ? 6.891 23.660 -0.674 1.00 92.75 716 THR A O 1
ATOM 5565 N N . PHE A 1 717 ? 5.909 25.675 -0.629 1.00 91.06 717 PHE A N 1
ATOM 5566 C CA . PHE A 1 717 ? 7.017 26.461 -1.188 1.00 91.06 717 PHE A CA 1
ATOM 5567 C C . PHE A 1 717 ? 7.712 27.405 -0.191 1.00 91.06 717 PHE A C 1
ATOM 5569 O O . PHE A 1 717 ? 8.784 27.918 -0.497 1.00 91.06 717 PHE A O 1
ATOM 5576 N N . GLY A 1 718 ? 7.149 27.617 1.002 1.00 85.69 718 GLY A N 1
ATOM 5577 C CA . GLY A 1 718 ? 7.608 28.653 1.932 1.00 85.69 718 GLY A CA 1
ATOM 5578 C C . GLY A 1 718 ? 7.019 30.032 1.614 1.00 85.69 718 GLY A C 1
ATOM 5579 O O . GLY A 1 718 ? 6.024 30.155 0.901 1.00 85.69 718 GLY A O 1
ATOM 5580 N N . THR A 1 719 ? 7.603 31.089 2.180 1.00 80.00 719 THR A N 1
ATOM 5581 C CA . THR A 1 719 ? 7.285 32.470 1.771 1.00 80.00 719 THR A CA 1
ATOM 5582 C C . THR A 1 719 ? 7.771 32.737 0.344 1.00 80.00 719 THR A C 1
ATOM 5584 O O . THR A 1 719 ? 8.660 32.045 -0.137 1.00 80.00 719 THR A O 1
ATOM 5587 N N . GLU A 1 720 ? 7.260 33.774 -0.328 1.00 74.69 720 GLU A N 1
ATOM 5588 C CA . GLU A 1 720 ? 7.729 34.130 -1.683 1.00 74.69 720 GLU A CA 1
ATOM 5589 C C . GLU A 1 720 ? 9.251 34.344 -1.736 1.00 74.69 720 GLU A C 1
ATOM 5591 O O . GLU A 1 720 ? 9.917 33.868 -2.650 1.00 74.69 720 GLU A O 1
ATOM 5596 N N . GLU A 1 721 ? 9.821 34.986 -0.711 1.00 71.94 721 GLU A N 1
ATOM 5597 C CA . GLU A 1 721 ? 11.272 35.165 -0.576 1.00 71.94 721 GLU A CA 1
ATOM 5598 C C . GLU A 1 721 ? 12.013 33.827 -0.415 1.00 71.94 721 GLU A C 1
ATOM 5600 O O . GLU A 1 721 ? 13.100 33.650 -0.965 1.00 71.94 721 GLU A O 1
ATOM 5605 N N . GLN A 1 722 ? 11.431 32.872 0.318 1.00 77.88 722 GLN A N 1
ATOM 5606 C CA . GLN A 1 722 ? 11.998 31.533 0.500 1.00 77.88 722 GLN A CA 1
ATOM 5607 C C . GLN A 1 722 ? 11.896 30.699 -0.776 1.00 77.88 722 GLN A C 1
ATOM 5609 O O . GLN A 1 722 ? 12.875 30.058 -1.141 1.00 77.88 722 GLN A O 1
ATOM 5614 N N . GLU A 1 723 ? 10.773 30.757 -1.490 1.00 76.94 723 GLU A N 1
ATOM 5615 C CA . GLU A 1 723 ? 10.595 30.110 -2.792 1.00 76.94 723 GLU A CA 1
ATOM 5616 C C . GLU A 1 723 ? 11.598 30.662 -3.815 1.00 76.94 723 GLU A C 1
ATOM 5618 O O . GLU A 1 723 ? 12.220 29.919 -4.575 1.00 76.94 723 GLU A O 1
ATOM 5623 N N . GLN A 1 724 ? 11.817 31.979 -3.814 1.00 70.56 724 GLN A N 1
ATOM 5624 C CA . GLN A 1 724 ? 12.826 32.600 -4.667 1.00 70.56 724 GLN A CA 1
ATOM 5625 C C . GLN A 1 724 ? 14.257 32.318 -4.231 1.00 70.56 724 GLN A C 1
ATOM 5627 O O . GLN A 1 724 ? 15.141 32.408 -5.079 1.00 70.56 724 GLN A O 1
ATOM 5632 N N . ALA A 1 725 ? 14.511 31.946 -2.980 1.00 75.38 725 ALA A N 1
ATOM 5633 C CA . ALA A 1 725 ? 15.830 31.513 -2.529 1.00 75.38 725 ALA A CA 1
ATOM 5634 C C . ALA A 1 725 ? 16.077 30.013 -2.784 1.00 75.38 725 ALA A C 1
ATOM 5636 O O . ALA A 1 725 ? 17.198 29.631 -3.122 1.00 75.38 725 ALA A O 1
ATOM 5637 N N . ASP A 1 726 ? 15.047 29.173 -2.669 1.00 86.38 726 ASP A N 1
ATOM 5638 C CA . ASP A 1 726 ? 15.130 27.724 -2.847 1.00 86.38 726 ASP A CA 1
ATOM 5639 C C . ASP A 1 726 ? 15.033 27.338 -4.330 1.00 86.38 726 ASP A C 1
ATOM 5641 O O . ASP A 1 726 ? 13.982 27.383 -4.974 1.00 86.38 726 ASP A O 1
ATOM 5645 N N . GLU A 1 727 ? 16.171 26.928 -4.889 1.00 87.12 727 GLU A N 1
ATOM 5646 C CA . GLU A 1 727 ? 16.280 26.492 -6.279 1.00 87.12 727 GLU A CA 1
ATOM 5647 C C . GLU A 1 727 ? 15.320 25.341 -6.620 1.00 87.12 727 GLU A C 1
ATOM 5649 O O . GLU A 1 727 ? 14.779 25.313 -7.726 1.00 87.12 727 GLU A O 1
ATOM 5654 N N . ILE A 1 728 ? 15.068 24.422 -5.682 1.00 90.31 728 ILE A N 1
ATOM 5655 C CA . ILE A 1 728 ? 14.209 23.254 -5.908 1.00 90.31 728 ILE A CA 1
ATOM 5656 C C . ILE A 1 728 ? 12.749 23.674 -5.936 1.00 90.31 728 ILE A C 1
ATOM 5658 O O . ILE A 1 728 ? 12.036 23.294 -6.864 1.00 90.31 728 ILE A O 1
ATOM 5662 N N . ALA A 1 729 ? 12.323 24.482 -4.964 1.00 89.81 729 ALA A N 1
ATOM 5663 C CA . ALA A 1 729 ? 10.964 25.014 -4.907 1.00 89.81 729 ALA A CA 1
ATOM 5664 C C . ALA A 1 729 ? 10.617 25.750 -6.212 1.00 89.81 729 ALA A C 1
ATOM 5666 O O . ALA A 1 729 ? 9.604 25.454 -6.851 1.00 89.81 729 ALA A O 1
ATOM 5667 N N . ARG A 1 730 ? 11.528 26.616 -6.680 1.00 88.94 730 ARG A N 1
ATOM 5668 C CA . ARG A 1 730 ? 11.387 27.340 -7.951 1.00 88.94 730 ARG A CA 1
ATOM 5669 C C . ARG A 1 730 ? 11.328 26.406 -9.161 1.00 88.94 730 ARG A C 1
ATOM 5671 O O . ARG A 1 730 ? 10.523 26.615 -10.069 1.00 88.94 730 ARG A O 1
ATOM 5678 N N . ALA A 1 731 ? 12.179 25.380 -9.192 1.00 88.81 731 ALA A N 1
ATOM 5679 C CA . ALA A 1 731 ? 12.200 24.397 -10.271 1.00 88.81 731 ALA A CA 1
ATOM 5680 C C . ALA A 1 731 ? 10.884 23.598 -10.329 1.00 88.81 731 ALA A C 1
ATOM 5682 O O . ALA A 1 731 ? 10.305 23.428 -11.403 1.00 88.81 731 ALA A O 1
ATOM 5683 N N . VAL A 1 732 ? 10.367 23.176 -9.173 1.00 91.88 732 VAL A N 1
ATOM 5684 C CA . VAL A 1 732 ? 9.082 22.476 -9.044 1.00 91.88 732 VAL A CA 1
ATOM 5685 C C . VAL A 1 732 ? 7.915 23.350 -9.502 1.00 91.88 732 VAL A C 1
ATOM 5687 O O . VAL A 1 732 ? 7.092 22.893 -10.301 1.00 91.88 732 VAL A O 1
ATOM 5690 N N . ALA A 1 733 ? 7.853 24.608 -9.059 1.00 90.88 733 ALA A N 1
ATOM 5691 C CA . ALA A 1 733 ? 6.807 25.543 -9.472 1.00 90.88 733 ALA A CA 1
ATOM 5692 C C . ALA A 1 733 ? 6.767 25.701 -11.003 1.00 90.88 733 ALA A C 1
ATOM 5694 O O . ALA A 1 733 ? 5.695 25.706 -11.611 1.00 90.88 733 ALA A O 1
ATOM 5695 N N . ALA A 1 734 ? 7.935 25.741 -11.648 1.00 88.44 734 ALA A N 1
ATOM 5696 C CA . ALA A 1 734 ? 8.043 25.942 -13.087 1.00 88.44 734 ALA A CA 1
ATOM 5697 C C . ALA A 1 734 ? 7.533 24.763 -13.939 1.00 88.44 734 ALA A C 1
ATOM 5699 O O . ALA A 1 734 ? 7.139 24.976 -15.085 1.00 88.44 734 ALA A O 1
ATOM 5700 N N . VAL A 1 735 ? 7.520 23.535 -13.410 1.00 92.75 735 VAL A N 1
ATOM 5701 C CA . VAL A 1 735 ? 6.953 22.356 -14.102 1.00 92.75 735 VAL A CA 1
ATOM 5702 C C . VAL A 1 735 ? 5.525 22.026 -13.660 1.00 92.75 735 VAL A C 1
ATOM 5704 O O . VAL A 1 735 ? 4.884 21.180 -14.273 1.00 92.75 735 VAL A O 1
ATOM 5707 N N . SER A 1 736 ? 5.004 22.726 -12.648 1.00 92.25 736 SER A N 1
ATOM 5708 C CA . SER A 1 736 ? 3.675 22.487 -12.060 1.00 92.25 736 SER A CA 1
ATOM 5709 C C . SER A 1 736 ? 2.618 23.520 -12.488 1.00 92.25 736 SER A C 1
ATOM 5711 O O . SER A 1 736 ? 1.632 23.737 -11.789 1.00 92.25 736 SER A O 1
ATOM 5713 N N . GLY A 1 737 ? 2.835 24.214 -13.612 1.00 85.56 737 GLY A N 1
ATOM 5714 C CA . GLY A 1 737 ? 1.934 25.276 -14.086 1.00 85.56 737 GLY A CA 1
ATOM 5715 C C . GLY A 1 737 ? 2.031 26.591 -13.297 1.00 85.56 737 GLY A C 1
ATOM 5716 O O . GLY A 1 737 ? 1.122 27.421 -13.360 1.00 85.56 737 GLY A O 1
ATOM 5717 N N . GLY A 1 738 ? 3.121 26.794 -12.550 1.00 87.88 738 GLY A N 1
ATOM 5718 C CA . GLY A 1 738 ? 3.328 27.969 -11.707 1.00 87.88 738 GLY A CA 1
ATOM 5719 C C . GLY A 1 738 ? 2.337 28.055 -10.545 1.00 87.88 738 GLY A C 1
ATOM 5720 O O . GLY A 1 738 ? 1.690 27.078 -10.164 1.00 87.88 738 GLY A O 1
ATOM 5721 N N . ARG A 1 739 ? 2.193 29.259 -9.984 1.00 85.50 739 ARG A N 1
ATOM 5722 C CA . ARG A 1 739 ? 1.342 29.483 -8.808 1.00 85.50 739 ARG A CA 1
ATOM 5723 C C . ARG A 1 739 ? -0.135 29.187 -9.067 1.00 85.50 739 ARG A C 1
ATOM 5725 O O . ARG A 1 739 ? -0.782 28.607 -8.210 1.00 85.50 739 ARG A O 1
ATOM 5732 N N . SER A 1 740 ? -0.644 29.488 -10.263 1.00 89.38 740 SER A N 1
ATOM 5733 C CA . SER A 1 740 ? -2.038 29.188 -10.622 1.00 89.38 740 SER A CA 1
ATOM 5734 C C . SER A 1 740 ? -2.324 27.680 -10.634 1.00 89.38 740 SER A C 1
ATOM 5736 O O . SER A 1 740 ? -3.332 27.251 -10.073 1.00 89.38 740 SER A O 1
ATOM 5738 N N . GLY A 1 741 ? -1.424 26.867 -11.203 1.00 91.62 741 GLY A N 1
ATOM 5739 C CA . GLY A 1 741 ? -1.558 25.406 -11.176 1.00 91.62 741 GLY A CA 1
ATOM 5740 C C . GLY A 1 741 ? -1.483 24.833 -9.756 1.00 91.62 741 GLY A C 1
ATOM 5741 O O . GLY A 1 741 ? -2.240 23.920 -9.409 1.00 91.62 741 GLY A O 1
ATOM 5742 N N . ALA A 1 742 ? -0.624 25.417 -8.915 1.00 94.19 742 ALA A N 1
ATOM 5743 C CA . ALA A 1 742 ? -0.506 25.057 -7.507 1.00 94.19 742 ALA A CA 1
ATOM 5744 C C . ALA A 1 742 ? -1.743 25.456 -6.678 1.00 94.19 742 ALA A C 1
ATOM 5746 O O . ALA A 1 742 ? -2.173 24.677 -5.831 1.00 94.19 742 ALA A O 1
ATOM 5747 N N . GLU A 1 743 ? -2.352 26.618 -6.931 1.00 94.88 743 GLU A N 1
ATOM 5748 C CA . GLU A 1 743 ? -3.596 27.059 -6.280 1.00 94.88 743 GLU A CA 1
ATOM 5749 C C . GLU A 1 743 ? -4.771 26.132 -6.603 1.00 94.88 743 GLU A C 1
ATOM 5751 O O . GLU A 1 743 ? -5.524 25.746 -5.708 1.00 94.88 743 GLU A O 1
ATOM 5756 N N . GLU A 1 744 ? -4.905 25.723 -7.866 1.00 95.56 744 GLU A N 1
ATOM 5757 C CA . GLU A 1 744 ? -5.951 24.791 -8.296 1.00 95.56 744 GLU A CA 1
ATOM 5758 C C . GLU A 1 744 ? -5.811 23.426 -7.599 1.00 95.56 744 GLU A C 1
ATOM 5760 O O . GLU A 1 744 ? -6.786 22.854 -7.106 1.00 95.56 7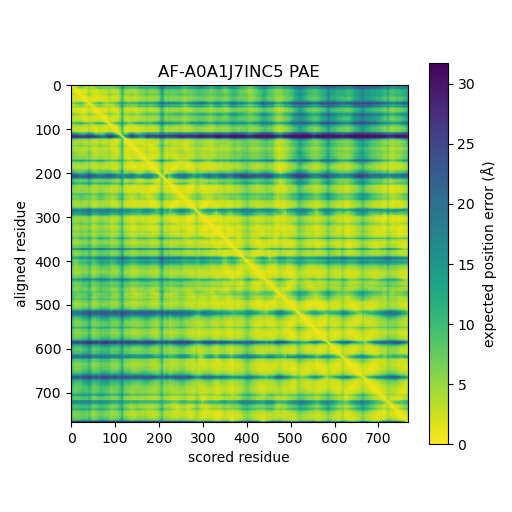44 GLU A O 1
ATOM 5765 N N . TRP A 1 745 ? -4.579 22.916 -7.512 1.00 97.19 745 TRP A N 1
ATOM 5766 C CA . TRP A 1 745 ? -4.265 21.698 -6.766 1.00 97.19 745 TRP A CA 1
ATOM 5767 C C . TRP A 1 745 ? -4.554 21.849 -5.266 1.00 97.19 745 TRP A C 1
ATOM 5769 O O . TRP A 1 745 ? -5.198 20.981 -4.671 1.00 97.19 745 TRP A O 1
ATOM 5779 N N . ALA A 1 746 ? -4.138 22.967 -4.667 1.00 97.12 746 ALA A N 1
ATOM 5780 C CA . ALA A 1 746 ? -4.375 23.277 -3.262 1.00 97.12 746 ALA A CA 1
ATOM 5781 C C . ALA A 1 746 ? -5.877 23.326 -2.934 1.00 97.12 746 ALA A C 1
ATOM 5783 O O . ALA A 1 746 ? -6.290 22.845 -1.877 1.00 97.12 746 ALA A O 1
ATOM 5784 N N . GLY A 1 747 ? -6.700 23.831 -3.860 1.00 97.25 747 GLY A N 1
ATOM 5785 C CA . GLY A 1 747 ? -8.159 23.807 -3.757 1.00 97.25 747 GLY A CA 1
ATOM 5786 C C . GLY A 1 747 ? -8.716 22.393 -3.590 1.00 97.25 747 GLY A C 1
ATOM 5787 O O . GLY A 1 747 ? -9.468 22.144 -2.650 1.00 97.25 747 GLY A O 1
ATOM 5788 N N . ARG A 1 748 ? -8.281 21.436 -4.420 1.00 97.50 748 ARG A N 1
ATOM 5789 C CA . ARG A 1 748 ? -8.737 20.033 -4.329 1.00 97.50 748 ARG A CA 1
ATOM 5790 C C . ARG A 1 748 ? -8.296 19.340 -3.042 1.00 97.50 748 ARG A C 1
ATOM 5792 O O . ARG A 1 748 ? -9.068 18.583 -2.454 1.00 97.50 748 ARG A O 1
ATOM 5799 N N . VAL A 1 749 ? -7.071 19.610 -2.585 1.00 97.94 749 VAL A N 1
ATOM 5800 C CA . VAL A 1 749 ? -6.570 19.110 -1.292 1.00 97.94 749 VAL A CA 1
ATOM 5801 C C . VAL A 1 749 ? -7.439 19.634 -0.148 1.00 97.94 749 VAL A C 1
ATOM 5803 O O . VAL A 1 749 ? -7.911 18.855 0.682 1.00 97.94 749 VAL A O 1
ATOM 5806 N N . LEU A 1 750 ? -7.702 20.944 -0.133 1.00 97.50 750 LEU A N 1
ATOM 5807 C CA . LEU A 1 750 ? -8.514 21.593 0.890 1.00 97.50 750 LEU A CA 1
ATOM 5808 C C . LEU A 1 750 ? -9.954 21.064 0.905 1.00 97.50 750 LEU A C 1
ATOM 5810 O O . LEU A 1 750 ? -10.461 20.720 1.973 1.00 97.50 750 LEU A O 1
ATOM 5814 N N . GLU A 1 751 ? -10.600 20.964 -0.257 1.00 97.62 751 GLU A N 1
ATOM 5815 C CA . GLU A 1 751 ? -11.942 20.385 -0.385 1.00 97.62 751 GLU A CA 1
ATOM 5816 C C . GLU A 1 751 ? -11.982 18.958 0.168 1.00 97.62 751 GLU A C 1
ATOM 5818 O O . GLU A 1 751 ? -12.875 18.617 0.947 1.00 97.62 751 GLU A O 1
ATOM 5823 N N . SER A 1 752 ? -10.968 18.143 -0.141 1.00 97.81 752 SER A N 1
ATOM 5824 C CA . SER A 1 752 ? -10.902 16.774 0.361 1.00 97.81 752 SER A CA 1
ATOM 5825 C C . SER A 1 752 ? -10.736 16.695 1.880 1.00 97.81 752 SER A C 1
ATOM 5827 O O . SER A 1 752 ? -11.392 15.877 2.533 1.00 97.81 752 SER A O 1
ATOM 5829 N N . TRP A 1 753 ? -9.923 17.571 2.475 1.00 97.75 753 TRP A N 1
ATOM 5830 C CA . TRP A 1 753 ? -9.818 17.683 3.932 1.00 97.75 753 TRP A CA 1
ATOM 5831 C C . TRP A 1 753 ? -11.127 18.129 4.584 1.00 97.75 753 TRP A C 1
ATOM 5833 O O . TRP A 1 753 ? -11.523 17.561 5.607 1.00 97.75 753 TRP A O 1
ATOM 5843 N N . ILE A 1 754 ? -11.819 19.108 3.995 1.00 97.44 754 ILE A N 1
ATOM 5844 C CA . ILE A 1 754 ? -13.120 19.586 4.481 1.00 97.44 754 ILE A CA 1
ATOM 5845 C C . ILE A 1 754 ? -14.147 18.452 4.453 1.00 97.44 754 ILE A C 1
ATOM 5847 O O . ILE A 1 754 ? -14.822 18.214 5.460 1.00 97.44 754 ILE A O 1
ATOM 5851 N N . ASP A 1 755 ? -14.241 17.723 3.341 1.00 96.31 755 ASP A N 1
ATOM 5852 C CA . ASP A 1 755 ? -15.128 16.567 3.202 1.00 96.31 755 ASP A CA 1
ATOM 5853 C C . ASP A 1 755 ? -14.818 15.494 4.244 1.00 96.31 755 ASP A C 1
ATOM 5855 O O . ASP A 1 755 ? -15.731 14.963 4.886 1.00 96.31 755 ASP A O 1
ATOM 5859 N N . ASN A 1 756 ? -13.532 15.209 4.466 1.00 96.44 756 ASN A N 1
ATOM 5860 C CA . ASN A 1 756 ? -13.119 14.211 5.438 1.00 96.44 756 ASN A CA 1
ATOM 5861 C C . ASN A 1 756 ? -13.534 14.607 6.866 1.00 96.44 756 ASN A C 1
ATOM 5863 O O . ASN A 1 756 ? -14.189 13.833 7.569 1.00 96.44 756 ASN A O 1
ATOM 5867 N N . VAL A 1 757 ? -13.234 15.839 7.290 1.00 97.12 757 VAL A N 1
ATOM 5868 C CA . VAL A 1 757 ? -13.601 16.353 8.624 1.00 97.12 757 VAL A CA 1
ATOM 5869 C C . VAL A 1 757 ? -15.122 16.448 8.798 1.00 97.12 757 VAL A C 1
ATOM 5871 O O . VAL A 1 757 ? -15.655 16.184 9.883 1.00 97.12 757 VAL A O 1
ATOM 5874 N N . LYS A 1 758 ? -15.857 16.772 7.730 1.00 95.88 758 LYS A N 1
ATOM 5875 C CA . LYS A 1 758 ? -17.324 16.737 7.717 1.00 95.88 758 LYS A CA 1
ATOM 5876 C C . LYS A 1 758 ? -17.850 15.315 7.917 1.00 95.88 758 LYS A C 1
ATOM 5878 O O . LYS A 1 758 ? -18.755 15.127 8.727 1.00 95.88 758 LYS A O 1
ATOM 5883 N N . GLY A 1 759 ? -17.266 14.324 7.247 1.00 95.06 759 GLY A N 1
ATOM 5884 C CA . GLY A 1 759 ? -17.571 12.908 7.456 1.00 95.06 759 GLY A CA 1
ATOM 5885 C C . GLY A 1 759 ? -17.338 12.473 8.903 1.00 95.06 759 GLY A C 1
ATOM 5886 O O . GLY A 1 759 ? -18.227 11.906 9.539 1.00 95.06 759 GLY A O 1
ATOM 5887 N N . TRP A 1 760 ? -16.185 12.835 9.467 1.00 96.38 760 TRP A N 1
ATOM 5888 C CA . TRP A 1 760 ? -15.858 12.598 10.876 1.00 96.38 760 TRP A CA 1
ATOM 5889 C C . TRP A 1 760 ? -16.815 13.283 11.853 1.00 96.38 760 TRP A C 1
ATOM 5891 O O . TRP A 1 760 ? -17.118 12.729 12.907 1.00 96.38 760 TRP A O 1
ATOM 5901 N N . SER A 1 761 ? -17.368 14.443 11.496 1.00 94.88 761 SER A N 1
ATOM 5902 C CA . SER A 1 761 ? -18.380 15.123 12.315 1.00 94.88 761 SER A CA 1
ATOM 5903 C C . SER A 1 761 ? -19.686 14.324 12.453 1.00 94.88 761 SER A C 1
ATOM 5905 O O . SER A 1 761 ? -20.450 14.574 13.384 1.00 94.88 761 SER A O 1
ATOM 5907 N N . ASN A 1 762 ? -19.945 13.368 11.553 1.00 93.94 762 ASN A N 1
ATOM 5908 C CA . ASN A 1 762 ? -21.117 12.490 11.607 1.00 93.94 762 ASN A CA 1
ATOM 5909 C C . ASN A 1 762 ? -20.870 11.197 12.403 1.00 93.94 762 ASN A C 1
ATOM 5911 O O . ASN A 1 762 ? -21.822 10.462 12.686 1.00 93.94 762 ASN A O 1
ATOM 5915 N N . VAL A 1 763 ? -19.617 10.910 12.766 1.00 94.94 763 VAL A N 1
ATOM 5916 C CA . VAL A 1 763 ? -19.242 9.705 13.511 1.00 94.94 763 VAL A CA 1
ATOM 5917 C C . VAL A 1 763 ? -19.774 9.774 14.939 1.00 94.94 763 VAL A C 1
ATOM 5919 O O . VAL A 1 763 ? -19.682 10.791 15.628 1.00 94.94 763 VAL A O 1
ATOM 5922 N N . LYS A 1 764 ? -20.333 8.661 15.412 1.00 92.31 764 LYS A N 1
ATOM 5923 C CA . LYS A 1 764 ? -20.881 8.541 16.764 1.00 92.31 764 LYS A CA 1
ATOM 5924 C C . LYS A 1 764 ? -19.761 8.378 17.786 1.00 92.31 764 LYS A C 1
ATOM 5926 O O . LYS A 1 764 ? -18.976 7.432 17.701 1.00 92.31 764 LYS A O 1
ATOM 5931 N N . THR A 1 765 ? -19.723 9.270 18.773 1.00 82.69 765 THR A N 1
ATOM 5932 C CA . THR A 1 765 ? -18.871 9.166 19.974 1.00 82.69 765 THR A CA 1
ATOM 5933 C C . THR A 1 765 ? -19.662 8.752 21.217 1.00 82.69 765 THR A C 1
ATOM 5935 O O . THR A 1 765 ? -19.075 8.459 22.250 1.00 82.69 765 THR A O 1
ATOM 5938 N N . GLU A 1 766 ? -20.989 8.718 21.121 1.00 67.25 766 GLU A N 1
ATOM 5939 C CA . GLU A 1 766 ? -21.946 8.284 22.140 1.00 67.25 766 GLU A CA 1
ATOM 5940 C C . GLU A 1 766 ? -23.086 7.565 21.392 1.00 67.25 766 GLU A C 1
ATOM 5942 O O . GLU A 1 766 ? -23.400 7.955 20.259 1.00 67.25 766 GLU A O 1
ATOM 5947 N N . GLN A 1 767 ? -23.652 6.498 21.968 1.00 51.59 767 GLN A N 1
ATOM 5948 C CA . GLN A 1 767 ? -24.872 5.860 21.451 1.00 51.59 767 GLN A CA 1
ATOM 5949 C C . GLN A 1 767 ? -26.099 6.377 22.183 1.00 51.59 767 GLN A C 1
ATOM 5951 O O . GLN A 1 767 ? -26.041 6.422 23.433 1.00 51.59 767 GLN A O 1
#

Radius of gyration: 31.21 Å; Cα contacts (8 Å, |Δi|>4): 973; chains: 1; bounding box: 86×69×96 Å

pLDDT: mean 90.31, std 8.26, range [41.53, 98.5]

Solvent-accessible surface area (backbone atoms only — not comparable to full-atom values): 41622 Å² total; per-residue (Å²): 104,82,54,43,80,72,72,44,52,64,67,54,53,53,49,41,52,52,23,62,78,66,71,34,36,66,62,34,26,54,52,32,47,61,39,50,72,31,57,43,99,85,71,45,75,28,68,88,36,56,41,56,70,42,45,53,48,28,52,55,19,22,63,68,42,98,56,36,65,67,41,46,54,48,51,50,54,56,50,50,58,51,59,77,54,38,88,85,54,61,67,72,49,47,51,33,52,50,49,43,52,44,52,43,53,71,57,56,58,73,89,73,52,77,83,70,80,92,56,102,74,76,46,71,48,56,54,42,50,52,57,47,42,77,76,32,56,74,43,77,56,44,61,70,72,40,48,66,60,57,72,71,48,53,71,68,54,44,48,46,42,52,73,50,47,43,54,62,72,24,60,57,67,87,40,73,65,11,45,43,37,48,53,51,36,50,49,53,50,47,23,46,48,47,24,68,88,43,47,40,83,45,64,67,60,52,98,90,39,74,51,91,47,61,22,30,26,71,82,81,67,42,77,16,59,91,54,37,57,72,60,39,52,52,49,36,57,55,32,44,54,52,42,51,53,41,74,72,35,69,71,52,56,69,46,36,86,80,42,73,54,57,67,54,55,59,33,34,48,50,37,22,57,36,25,38,48,71,10,38,39,64,68,40,68,81,46,45,33,53,72,78,70,60,81,32,36,54,26,34,39,46,46,16,52,47,36,42,53,48,46,37,72,80,41,74,84,46,61,35,62,41,52,52,46,23,29,48,26,48,46,60,33,18,48,63,51,19,45,66,53,48,58,80,67,62,78,55,72,87,49,34,59,22,46,43,60,66,65,60,61,64,34,38,38,59,32,45,33,65,56,75,49,98,59,62,70,59,47,71,58,54,52,46,50,56,65,66,59,65,52,98,59,53,87,59,47,67,58,28,61,76,70,67,37,64,69,60,41,54,54,41,50,53,49,48,54,46,57,73,30,24,28,52,56,48,48,56,56,48,40,53,52,51,27,34,56,36,59,65,51,83,78,93,62,52,64,76,67,32,86,84,51,44,84,68,50,96,85,58,78,35,43,64,59,67,62,65,83,63,50,83,78,61,58,19,95,83,35,80,50,65,68,66,51,45,46,74,41,44,62,74,34,40,59,50,44,52,47,51,50,45,48,51,43,52,50,46,66,42,65,64,72,82,61,92,84,70,73,67,94,53,56,67,63,51,51,54,50,50,51,52,50,50,41,53,50,26,43,50,45,17,53,54,40,47,59,48,60,70,36,92,64,37,61,77,42,26,31,53,43,52,49,42,32,52,49,41,44,3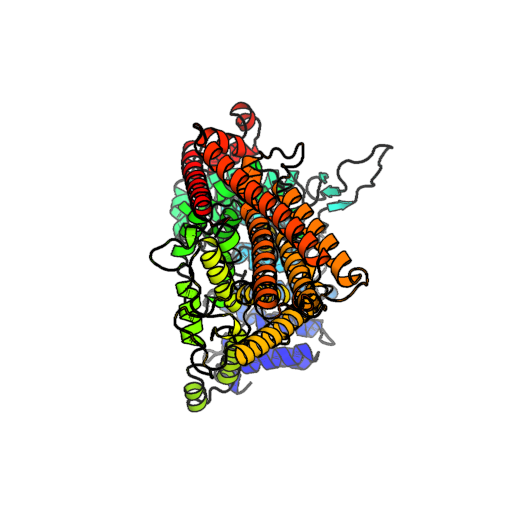0,35,49,26,42,42,50,28,52,46,72,71,38,63,28,70,59,90,66,78,79,56,66,72,51,56,52,34,52,54,49,41,54,48,46,54,49,50,44,48,49,63,63,70,52,66,52,56,90,87,43,82,57,47,59,66,59,52,50,50,45,40,34,49,43,46,38,31,39,44,51,42,21,48,53,48,39,38,46,38,51,38,52,50,56,48,26,54,52,31,39,72,72,34,82,84,66,53,47,32,57,32,70,66,58,55,53,53,40,52,53,49,37,54,53,24,52,49,46,31,50,50,49,54,48,51,54,51,50,50,51,56,58,73,68,49,86,64,58,54,62,50,52,47,34,49,36,40,43,54,73,70,46,21,73,67,34,68,62,46,45,45,51,34,69,75,25,64,33,70,67,40,47,46,57,52,39,48,52,50,50,51,14,41,51,51,33,51,53,22,55,70,59,42,56,78,71,135

InterPro domains:
  IPR019183 N-alpha-acetyltransferase 25, NatB auxiliary subunit [PF09797] (52-466)

Sequence (767 aa):
MKQFDQGKKYLFLQALDVFESQDKWDEAYDSCRQALCRKDEGGLPSYLGADWRVWKTFIAAASKKPNPQVAFEEVQSILQTFISTKAKVAQMYKRNIALALLETSFRIPKALLMSSADSDQLTPRLTQICLFLDQNFDRLSAFDDLKGFVTELSFEETKYFVEEMIPKLAGDSETLKGILLKVLELKFRYLLTTCPHTLSEVPSVADGQHQALPYRCRFCSNPASSPCEECLKRIISSAVATHQKISAEPKHVKAIPDLDKDPRLDLSMLIGLCLLKLSGLQQRASNLSQPPLQDISPSCLLQAVLVLDTQLRETPDDTGLRLLLVQLYILLGCASYAYQLWAPLDVKRTIQDALSPLFFDRISTLSPGLFQGSRPLLDPLRSYYTATLKDRCPIRVWDAFSSGSYTSIIDMAEYDSRLRRSCTLVMTVVEERQATRALGGKLSLDVDDDPLVAKITDDTELVNATDYGSFANLESKHSPPIQDLIRLGPAPSSARSHLALLTARLLDVVTYKPPKDYKPSKQQEVAAKEHAYNVEMLARIHHSSTTILHNKNTAGHLTSAEYSLYTATVLLSGLLSASLALPRSSSEPLPASITTSVSALKTTLATLRTELLSGPPAGSGQTDTFASLTNMHTLSAVRDAALATRHSVAFLLAWHEREVARDRSGASGCHKDVLAEMKALDGIASKALADVKGRIKLLKERLGEGGWLDRLLGWTFGTEEQEQADEIARAVAAVSGGRSGAEEWAGRVLESWIDNVKGWSNVKTEQ

Secondary structure (DSSP, 8-state):
-HHHHTT--HHHHHHHHHHHHTT-HHHHHHHHHHHHT-B-TTSSBPTTS--HHHHHHHHHHHTTSSSHHHHHHHHHHHHHHHHHHGGGS-HHHHHHHHHHHHHHHHHS-GGGS----S-TT--HHHHHHHHHHHHHTTSTTHHHHHHHHHTTS-HHHHHHIIIIIHHHHH-STTSHHHHHHHHHHHHHHHHHHT-GGGEEE--SEETTEE-SSSEEETTT-SEE-SS-HHHHHHHHHHHHHHHHHHHH-HHHHHHGGGSSS-HHHHHHHHHHHHHHHHTTGGGGGG-TTS-TTTTS-HHHHHHHHHHHHHHHHH-TT-HHHHHHHHHHHHHTT-HHHHHHHHGGG---GGGHHHHTHHHHTTHHHH-GGGG-SSS-TTHHHHHHHHHHSSSSS-TTHHHHHHTT-HHHHHHHHHHHHHHHTBHHHHHHHHHHHHHHHHTTPPPSS-GGG-TTTTT--TT---B-----TTS---S-TTS--HHHHHSSSSPP-HHHHHHHHHHHHHHHHHH----TT---TTHHHHHHHHHHHHHHHHHHHHHHHHHHHTSTTGGGGS-HHHHHHHHHHHHHHHHHHHHHHS-TT--SPPPHHHHHHHHHHHHHHHHHHHHHHPPPPTTS---HHHHHHH-HHHHHHHHHHHHHHHHHHHHHHHHHHHHHHH-TTS-SS--HHHHHHHHHHHHHHHHHHHHHHHHHHHHHHHHTSS-HHHHHHHHHH-SHHHHHH-HHHHHHHHHTTHHHHHHHHHHHHHHHHHHHHHHHHTS-S--

Organism: NCBI:txid1408157

Mean predicted aligned error: 7.38 Å

Nearest PDB structures (foldseek):
  8bjq-assembly1_D  TM=6.084E-01  e=1.597E-08  Saccharomyces cerevisiae
  8qai-assembly2_B  TM=2.665E-01  e=1.471E+00  synthetic construct
  8u1a-assembly1_B  TM=3.416E-01  e=2.556E+00  synthetic construct
  8d9p-assembly1_A  TM=2.999E-01  e=9.276E+00  synthetic construct
  6z0c-assembly1_A  TM=2.492E-01  e=8.941E+00  Escherichia coli

Foldseek 3Di:
DVVLVVLNCPVVLVVLVVCVVVVVLVCLQVSLLVLQCDADPVRATDCSSLDLSSLLSNLVSLLVDPDSPVSLVSNVVSLVSCVVVVVPDDPNSVLSSLLSQLSSLVRRDPVPQPPPPDDPQCRSNLVSLLVLCLVDLLPPCNLVSCVVVLLVDDPSNLLCSLPPRLCVSLPDCLDPSNLSSLLSSLLSLQQLLQDPVQWDADPCDDPNDGDPAGTAGNNPRHRAHRRRLVSLLVSLLSLLVSLVSLVVDVVNVVCQVVTNHRSNLSSLVSNLVSLLVQQVLQVCLVPLQEFRNQQGQLQSLLLSLLSLVLVCVVVVPQPQSLLLNLLSCLLQLLLVVSVVSVVVVVQAAPCCLAAVCSRLVCCCLSFLLVCVDPDGPLCRVVVRCCVQPVDVAGDCLVVCVVVVVVVVNVVRRVSSLLQLQALSLLSSVLSSLSSCQQLVHDDPDAQCPPPSRVPPDLPRFHDYNHDPPSHDFSYHPNGDGPCSSRHSGAGRGRLLSLLSSLLSNLCCLLVDDDPPPDDDPCVPVVLVVNLVVLLVSLVVSLVSLVVSLPPPCNSRRHHNLSNLLSLLSNLLSQLLNVQSVDWQPDPDDDPPSNVVSLVVNLVSLVVLLCSQPDARDPPSLDGSLSVNSSRSSSLSSNLSSLVSLLSSLVSLVVQQVVQCVVDVVSGDGGHPVSNVSSVVSNVSSLVSLVSSLVSLVVSLVVLPDPDQLVVSVCSNQNPPVSNVVDPSSVSSLSSSVHSVSSSVVSVSSSVSSNSRSVSSNSTDSDD